Protein AF-A0AAU9RPP3-F1 (afdb_monomer)

Secondary structure (DSSP, 8-state):
-------HHHHHHHHHHH-TT--EEEEE-HHHHHHHHHHTT------SEEEETTEEEEETTTHHHHHHHHHHHHHHHHHHHHHTTTS-TT-HHHHHHHHHHHHHHHHHHHH-TT-HHHHHHHHHHHHH---HHHHHHHHHHHHHHHHH-TT-HHHHHHHHHHHHHHHHHS---HHHHHHHHHHHHHHHHHSTT-HHHHHHHHHHTTT--HHHHHHHHHHHHHHHHH-TT-HHHHHHHHHHHHHHHHHHTT-TT-HHHHHHHHHHHHHHHHHHHHHHHHSTT-HHHHHHHHHHHHHHHHHTS--------------HHHHHHHHHHHHHHHHHHSPPP-SSTHHHHHHHHHHHHHHHHTTT-TTHHHHHHHHHHHHHHHHHHHHHHHHS-STTGGGTTTSS------------HHHHHHHHHTTT-SS---HHHHEE-TTT-HHHHHHHHHHH---GGGTSTTSPPPS-EE--SSHHHHHHHHHHHHHTT-EEEEESS---TT-TTT--SSSSSEEEEE-TT---EEEETTTTEEEE-TT--HHHHHHTT--------SS--------SS-HHHHHHHHHHH-GGG---TTT-----HHHHHHHTT---SS--GGGGTT---SSPP-EEEEEEEEESSPPPHHHHHHHHHHHTSSTTEEEEEEE--TTTTTS-TTTSS----TT--EEEEEEEEE-HHHHHHS-THHHHHHHHHHHHHTGGGS--SS----TTS--GGG----SSHHHHHHHHHHHHHHHHGGGHHHHHHHHHHH-TT--S--TTPPPPPPPP-

pLDDT: mean 82.62, std 16.64, range [23.91, 98.62]

Solvent-accessible surface area (backbone atoms only — not comparable to full-atom values): 45423 Å² total; per-residue (Å²): 135,86,77,88,77,74,51,69,53,60,51,53,51,47,51,56,68,75,45,80,70,53,58,38,45,48,81,35,55,71,82,52,51,76,48,54,36,58,75,72,73,50,92,74,80,95,60,70,58,44,79,57,99,43,35,39,36,36,30,57,82,54,44,76,54,42,46,51,50,23,48,48,53,22,52,53,33,45,53,54,38,58,78,49,60,90,52,65,92,83,36,69,68,53,56,51,34,51,49,49,30,56,50,30,33,49,58,27,33,68,73,39,57,66,52,57,69,47,59,50,51,50,51,57,58,51,69,77,54,89,59,70,63,66,56,51,52,51,56,47,54,51,44,25,36,37,57,63,43,63,82,37,60,57,40,54,51,48,53,54,49,47,54,56,48,43,56,71,78,45,85,68,57,68,64,55,62,51,54,54,48,52,48,36,51,64,42,43,72,80,37,71,87,45,55,67,41,40,48,51,52,47,56,49,58,82,76,52,53,72,68,53,40,52,49,49,56,52,59,49,46,62,51,40,75,73,40,56,81,46,49,53,54,54,52,34,49,53,51,41,52,51,50,52,51,59,58,42,70,70,50,75,89,44,73,68,54,54,53,53,55,52,51,56,52,48,59,50,51,54,50,49,46,55,46,50,75,72,47,57,41,44,64,49,46,57,61,45,47,55,52,55,53,53,51,42,48,70,73,69,45,55,82,84,83,73,101,63,100,68,84,85,77,76,45,71,67,43,53,54,49,49,53,54,53,51,52,51,38,54,57,39,62,64,62,74,92,58,103,54,71,35,56,58,46,24,31,32,53,40,32,52,48,51,71,48,48,40,76,77,37,74,68,48,53,58,52,45,48,74,72,58,31,70,69,53,49,49,48,45,53,47,51,47,47,72,81,43,88,65,87,61,60,74,77,57,55,79,80,62,79,88,81,90,80,77,87,88,69,95,71,59,73,60,64,56,42,51,60,39,32,68,74,52,38,92,73,86,78,59,62,87,82,29,51,36,27,57,93,82,39,47,66,63,26,47,50,64,60,51,70,41,52,40,41,46,69,53,68,41,91,89,46,54,72,50,69,33,40,37,44,38,77,47,74,53,49,52,55,19,48,53,54,33,26,61,76,70,72,48,46,64,30,61,25,40,71,29,73,37,57,73,31,60,35,68,37,52,86,90,52,77,76,29,32,31,41,36,29,68,60,35,43,60,73,49,76,39,81,89,79,70,48,69,53,70,34,80,18,43,43,73,38,44,59,51,36,79,65,47,35,21,29,43,64,87,78,75,100,59,91,73,82,88,79,89,75,97,70,58,67,66,63,49,48,58,51,36,64,73,74,51,50,90,74,66,82,52,79,87,77,53,79,90,67,56,83,30,27,47,53,31,18,76,61,42,36,79,68,72,44,70,42,64,58,27,68,68,70,58,71,78,63,76,78,39,32,53,49,56,43,48,41,32,26,57,59,85,68,52,71,69,54,50,52,60,49,54,55,51,57,74,74,42,99,48,54,54,71,51,77,47,79,54,40,86,66,46,41,74,44,58,45,76,76,48,65,71,33,90,23,60,77,31,53,28,38,37,42,42,40,38,51,44,52,73,70,52,53,75,74,39,72,68,56,60,60,55,49,49,56,47,48,56,54,56,71,45,53,89,51,38,38,62,95,54,53,33,35,49,70,79,55,38,52,68,90,59,46,55,48,61,94,49,56,53,62,15,33,63,38,40,53,58,37,30,32,19,39,16,48,82,40,36,66,57,49,27,56,48,39,43,71,80,40,72,79,56,74,87,57,57,54,80,42,81,43,49,74,59,75,86,128

Foldseek 3Di:
DDDPDPDPLNVLLVVCVVDVPQQAEDEDEQVCVVVVCVVVVHDDDRDQWDADPSYIYGYPVCLVVNLVVLVVQLVVLLVVLVVCVVPDPPDPVNVVSLVSNLSSLLSNCLSPVQQLVSLVSLVVSVVSDLDLVSLVSLVRSLSRSCNHVVQHLSSLVSNVVSQVVCVVRHPRDVVVLVVLLVSLVVSCVVPPLNLSSLVSLLVSLVVDDLVVLVVLLVVLLVVCLVVVQRLSSLVSNLSSLVSLCVVLVVVVPDPVSLVVNVVVLVVVLVSLLVSLLVPFLRLSSLVSNLSSLVVCCVRPFDDDDDPDPDDDDTDPVVVVVLVVLLVSLVSLQPDDDDPDCSSLSSNLSSLVSLVVSCVSPVCSVVVCCVPVNDVSNVVSVVSNCVVDPDDPVVVVVVPDDDDDDDPPDPDDLVVQLVVQLVVQDPDDDDCVPFKAACVVPVVVQLCVLVVQAFACQCVDPPFDFERMEGADLDPSSVVSNLVSCVVSVAAEAEDASNLQQVSFRGTADQDPHHYHYYHLNQFDWDADPSVRDIDGGRNHDPLVVLLVVFAADDDDDDVDPDDDDDDDDDVVVVCVCCVVPPCVVVDDPVNDDDDDPHNVVHNVQHHHGDDGRCVSVVSDGPDHGFNKAKWKFWFLDDDDPVLVVVLVVLVVVAPAWDKDKAAADDVQQVDDLQNDQQRPGRSTGIMMMIMDTDHPVCVVVDPPCVRVVSSVVSVVSCVVRTDPPPGATAVSSDDCVQDWAHPDQQVRQVRLVRVLCRHRNPCLVVQLVVCCVPPVVVSVDGGNPNGHHDDDD

Nearest PDB structures (foldseek):
  4ud8-assembly2_B  TM=9.061E-01  e=1.150E-31  Arabidopsis thaliana
  4pwc-assembly1_A  TM=8.605E-01  e=4.960E-21  Phleum pratense
  4pve-assembly1_A  TM=8.708E-01  e=6.508E-21  Phleum pratense
  4pwb-assembly1_A  TM=8.748E-01  e=7.125E-21  Phleum pratense
  4pvh-assembly1_A  TM=8.704E-01  e=6.508E-21  Phleum pratense

Sequence (793 aa):
MEVDCFDLLNQFEHVLESDPLIDEVGFIHPSQFTVLDKEAGFFSEVTSFWNQDHKLGISTDILMRLCKDAKHAFLTAFNEYKRHENASPESPAKNTLESKVMKHSQALLLLSSDFGTAWNARKLILSGKNQPCAYTEELRLSRLILSNCPKSEPTWSHRRWIIKMISRRFSTPQEIITKESELVESIGERSKMNYRAWYHRCWLVSYMTIEQVLQELNKSKKWAGLHVADSSCFHYRRRLMLRVLEALNVKVNNASDKTEAHKIWMEELDWNKELVERYLGREALWLHRRFLSLNWIMYFGSNHSSETGESIVMNKETVIFIDNEIHLLESSMTVKDTKFEDFQAQALHAAVYMLWLTKHIPELWRMLEEKLGTEKLKCVVNTVAQERPSSLLHQIASYISFYTITPTSSSSLQPDFIKCLHRNTNVNFPLDKTFFTSKRNASIFNEVLESTAQNLRYLTKSMPKPVFIFTPVHGSHVQASIICSKKLRIHLRVRSGGHDYEGLSYVSQIETPFILIDLSKLRQINVDIEDNSAWVEAGATNGELYYSVVVGNNGNKTVATSYVGQFLGDKGTLMEVMNKGFPELGLTLEDCNEISWIESVVYNAGFPQRSPIEVLLEAKSPIRKDFFKAKSDFFKEAVPVLGLKGMFKRLLEEDSSFMIWTPYGGMMDRINESEIPFPHRNGTIFMANYYTGWSETENDQSPPNKHIEWIRDLYSYMTPYVSSNPRQAYVNYRDLDLGMNKRNAELSFKQAQVWGAKYFKNNFNRLVKIKANVDPENFFRHEQSIPLYPCRS

Mean predicted aligned error: 18.3 Å

Structure (mmCIF, N/CA/C/O backbone):
data_AF-A0AAU9RPP3-F1
#
_entry.id   AF-A0AAU9RPP3-F1
#
loop_
_atom_site.group_PDB
_atom_site.id
_atom_site.type_symbol
_atom_site.label_atom_id
_atom_site.label_alt_id
_atom_site.label_comp_id
_atom_site.label_asym_id
_atom_site.label_entity_id
_atom_site.label_seq_id
_atom_site.pdbx_PDB_ins_code
_atom_site.Cartn_x
_atom_site.Cartn_y
_atom_site.Cartn_z
_atom_site.occupancy
_atom_site.B_iso_or_equiv
_atom_site.auth_seq_id
_atom_site.auth_comp_id
_atom_site.auth_asym_id
_atom_site.auth_atom_id
_atom_site.pdbx_PDB_model_num
ATOM 1 N N . MET A 1 1 ? -56.519 -21.707 20.080 1.00 31.00 1 MET A N 1
ATOM 2 C CA . MET A 1 1 ? -55.274 -22.468 20.287 1.00 31.00 1 MET A CA 1
ATOM 3 C C . MET A 1 1 ? -54.179 -21.665 19.635 1.00 31.00 1 MET A C 1
ATOM 5 O O . MET A 1 1 ? -54.178 -21.560 18.415 1.00 31.00 1 MET A O 1
ATOM 9 N N . GLU A 1 2 ? -53.338 -21.024 20.434 1.00 29.81 2 GLU A N 1
ATOM 10 C CA . GLU A 1 2 ? -52.091 -20.453 19.933 1.00 29.81 2 GLU A CA 1
ATOM 11 C C . GLU A 1 2 ? -51.110 -21.592 19.637 1.00 29.81 2 GLU A C 1
ATOM 13 O O . GLU A 1 2 ? -51.062 -22.580 20.372 1.00 29.81 2 GLU A O 1
ATOM 18 N N . VAL A 1 3 ? -50.354 -21.463 18.549 1.00 30.39 3 VAL A N 1
ATOM 19 C CA . VAL A 1 3 ? -49.147 -22.258 18.310 1.00 30.39 3 VAL A CA 1
ATOM 20 C C . VAL A 1 3 ? -47.989 -21.325 18.621 1.00 30.39 3 VAL A C 1
ATOM 22 O O . VAL A 1 3 ? -47.830 -20.305 17.949 1.00 30.39 3 VAL A O 1
ATOM 25 N N . ASP A 1 4 ? -47.247 -21.631 19.683 1.00 37.03 4 ASP A N 1
ATOM 26 C CA . ASP A 1 4 ? -46.165 -20.778 20.171 1.00 37.03 4 ASP A CA 1
ATOM 27 C C . ASP A 1 4 ? -45.004 -20.783 19.166 1.00 37.03 4 ASP A C 1
ATOM 29 O O . ASP A 1 4 ? -44.333 -21.796 18.949 1.00 37.03 4 ASP A O 1
ATOM 33 N N . CYS A 1 5 ? -44.836 -19.663 18.466 1.00 38.91 5 CYS A N 1
ATOM 34 C CA . CYS A 1 5 ? -43.951 -19.568 17.314 1.00 38.91 5 CYS A CA 1
ATOM 35 C C . CYS A 1 5 ? -42.547 -19.162 17.767 1.00 38.91 5 CYS A C 1
ATOM 37 O O . CYS A 1 5 ? -42.223 -17.975 17.843 1.00 38.91 5 CYS A O 1
ATOM 39 N N . PHE A 1 6 ? -41.712 -20.163 18.062 1.00 54.53 6 PHE A N 1
ATOM 40 C CA . PHE A 1 6 ? -40.287 -19.965 18.327 1.00 54.53 6 PHE A CA 1
ATOM 41 C C . PHE A 1 6 ? -39.643 -19.111 17.225 1.00 54.53 6 PHE A C 1
ATOM 43 O O . PHE A 1 6 ? -39.718 -19.456 16.046 1.00 54.53 6 PHE A O 1
ATOM 50 N N . ASP A 1 7 ? -38.965 -18.032 17.621 1.00 80.00 7 ASP A N 1
ATOM 51 C CA . ASP A 1 7 ? -38.170 -17.182 16.728 1.00 80.00 7 ASP A CA 1
ATOM 52 C C . ASP A 1 7 ? -37.202 -18.020 15.868 1.00 80.00 7 ASP A C 1
ATOM 54 O O . ASP A 1 7 ? -36.578 -18.961 16.363 1.00 80.00 7 ASP A O 1
ATOM 58 N N . LEU A 1 8 ? -37.046 -17.664 14.588 1.00 88.38 8 LEU A N 1
ATOM 59 C CA . LEU A 1 8 ? -36.174 -18.362 13.637 1.00 88.38 8 LEU A CA 1
ATOM 60 C C . LEU A 1 8 ? -34.724 -18.431 14.130 1.00 88.38 8 LEU A C 1
ATOM 62 O O . LEU A 1 8 ? -34.049 -19.431 13.885 1.00 88.38 8 LEU A O 1
ATOM 66 N N . LEU A 1 9 ? -34.252 -17.405 14.851 1.00 92.19 9 LEU A N 1
ATOM 67 C CA . LEU A 1 9 ? -32.934 -17.443 15.483 1.00 92.19 9 LEU A CA 1
ATOM 68 C C . LEU A 1 9 ? -32.872 -18.482 16.609 1.00 92.19 9 LEU A C 1
ATOM 70 O O . LEU A 1 9 ? -31.930 -19.268 16.650 1.00 92.19 9 LEU A O 1
ATOM 74 N N . ASN A 1 10 ? -33.885 -18.538 17.478 1.00 90.69 10 ASN A N 1
ATOM 75 C CA . ASN A 1 10 ? -33.956 -19.536 18.547 1.00 90.69 10 ASN A CA 1
ATOM 76 C C . ASN A 1 10 ? -34.059 -20.963 17.986 1.00 90.69 10 ASN A C 1
ATOM 78 O O . ASN A 1 10 ? -33.436 -21.865 18.537 1.00 90.69 10 ASN A O 1
ATOM 82 N N . GLN A 1 11 ? -34.785 -21.174 16.881 1.00 90.69 11 GLN A N 1
ATOM 83 C CA . GLN A 1 11 ? -34.817 -22.464 16.180 1.00 90.69 11 GLN A CA 1
ATOM 84 C C . GLN A 1 11 ? -33.425 -22.849 15.654 1.00 90.69 11 GLN A C 1
ATOM 86 O O . GLN A 1 11 ? -32.940 -23.942 15.941 1.00 90.69 11 GLN A O 1
ATOM 91 N N . PHE A 1 12 ? -32.753 -21.942 14.936 1.00 93.31 12 PHE A N 1
ATOM 92 C CA . PHE A 1 12 ? -31.408 -22.174 14.398 1.00 93.31 12 PHE A CA 1
ATOM 93 C C . PHE A 1 12 ? -30.389 -22.482 15.500 1.00 93.31 12 PHE A C 1
ATOM 95 O O . PHE A 1 12 ? -29.626 -23.441 15.409 1.00 93.31 12 PHE A O 1
ATOM 102 N N . GLU A 1 13 ? -30.398 -21.688 16.569 1.00 93.31 13 GLU A N 1
ATOM 103 C CA . GLU A 1 13 ? -29.505 -21.873 17.707 1.00 93.31 13 GLU A CA 1
ATOM 104 C C . GLU A 1 13 ? -29.825 -23.156 18.490 1.00 93.31 13 GLU A C 1
ATOM 106 O O . GLU A 1 13 ? -28.898 -23.826 18.936 1.00 93.31 13 GLU A O 1
ATOM 111 N N . HIS A 1 14 ? -31.095 -23.563 18.584 1.00 92.25 14 HIS A N 1
ATOM 112 C CA . HIS A 1 14 ? -31.483 -24.840 19.185 1.00 92.25 14 HIS A CA 1
ATOM 113 C C . HIS A 1 14 ? -31.001 -26.048 18.364 1.00 92.25 14 HIS A C 1
ATOM 115 O O . HIS A 1 14 ? -30.568 -27.037 18.955 1.00 92.25 14 HIS A O 1
ATOM 121 N N . VAL A 1 15 ? -30.997 -25.971 17.026 1.00 92.44 15 VAL A N 1
ATOM 122 C CA . VAL A 1 15 ? -30.398 -27.012 16.165 1.00 92.44 15 VAL A CA 1
ATOM 123 C C . VAL A 1 15 ? -28.892 -27.134 16.432 1.00 92.44 15 VAL A C 1
ATOM 125 O O . VAL A 1 15 ? -28.398 -28.239 16.649 1.00 92.44 15 VAL A O 1
ATOM 128 N N . LEU A 1 16 ? -28.179 -26.004 16.508 1.00 92.38 16 LEU A N 1
ATOM 129 C CA . LEU A 1 16 ? -26.736 -25.954 16.799 1.00 92.38 16 LEU A CA 1
ATOM 130 C C . LEU A 1 16 ? -26.367 -26.400 18.229 1.00 92.38 16 LEU A C 1
ATOM 132 O O . LEU A 1 16 ? -25.228 -26.796 18.466 1.00 92.38 16 LEU A O 1
ATOM 136 N N . GLU A 1 17 ? -27.293 -26.307 19.186 1.00 91.69 17 GLU A N 1
ATOM 137 C CA . GLU A 1 17 ? -27.116 -26.808 20.558 1.00 91.69 17 GLU A CA 1
ATOM 138 C C . GLU A 1 17 ? -27.505 -28.287 20.709 1.00 91.69 17 GLU A C 1
ATOM 140 O O . GLU A 1 17 ? -26.927 -28.986 21.542 1.00 91.69 17 GLU A O 1
ATOM 145 N N . SER A 1 18 ? -28.466 -28.767 19.913 1.00 92.00 18 SER A N 1
ATOM 146 C CA . SER A 1 18 ? -28.956 -30.153 19.961 1.00 92.00 18 SER A CA 1
ATOM 147 C C . SER A 1 18 ? -28.041 -31.129 19.223 1.00 92.00 18 SER A C 1
ATOM 149 O O . SER A 1 18 ? -27.926 -32.282 19.635 1.00 92.00 18 SER A O 1
ATOM 151 N N . ASP A 1 19 ? -27.367 -30.671 18.166 1.00 91.69 19 ASP A N 1
ATOM 152 C CA . ASP A 1 19 ? -26.340 -31.432 17.459 1.00 91.69 19 ASP A CA 1
ATOM 153 C C . ASP A 1 19 ? -24.991 -30.680 17.475 1.00 91.69 19 ASP A C 1
ATOM 155 O O . ASP A 1 19 ? -24.696 -29.874 16.590 1.00 91.69 19 ASP A O 1
ATOM 159 N N . PRO A 1 20 ? -24.132 -30.936 18.480 1.00 88.50 20 PRO A N 1
ATOM 160 C CA . PRO A 1 20 ? -22.798 -30.344 18.562 1.00 88.50 20 PRO A CA 1
ATOM 161 C C . PRO A 1 20 ? -21.764 -31.042 17.656 1.00 88.50 20 PRO A C 1
ATOM 163 O O . PRO A 1 20 ? -20.577 -30.712 17.730 1.00 88.50 20 PRO A O 1
ATOM 166 N N . LEU A 1 21 ? -22.168 -32.032 16.846 1.00 91.75 21 LEU A N 1
ATOM 167 C CA . LEU A 1 21 ? -21.279 -32.802 15.970 1.00 91.75 21 LEU A CA 1
ATOM 168 C C . LEU A 1 21 ? -21.321 -32.348 14.504 1.00 91.75 21 LEU A C 1
ATOM 170 O O . LEU A 1 21 ? -20.501 -32.834 13.724 1.00 91.75 21 LEU A O 1
ATOM 174 N N . ILE A 1 22 ? -22.205 -31.403 14.149 1.00 93.62 22 ILE A N 1
ATOM 175 C CA . ILE A 1 22 ? -22.357 -30.857 12.789 1.00 93.62 22 ILE A CA 1
ATOM 176 C C . ILE A 1 22 ? -20.991 -30.459 12.208 1.00 93.62 22 ILE A C 1
ATOM 178 O O . ILE A 1 22 ? -20.297 -29.591 12.749 1.00 93.62 22 ILE A O 1
ATOM 182 N N . ASP A 1 23 ? -20.602 -31.084 11.092 1.00 90.25 23 ASP A N 1
ATOM 183 C CA . ASP A 1 23 ? -19.289 -30.895 10.456 1.00 90.25 23 ASP A CA 1
ATOM 184 C C . ASP A 1 23 ? -19.350 -30.129 9.120 1.00 90.25 23 ASP A C 1
ATOM 186 O O . ASP A 1 23 ? -18.315 -29.668 8.619 1.00 90.25 23 ASP A O 1
ATOM 190 N N . GLU A 1 24 ? -20.557 -29.931 8.579 1.00 91.25 24 GLU A N 1
ATOM 191 C CA . GLU A 1 24 ? -20.814 -29.269 7.302 1.00 91.25 24 GLU A CA 1
ATOM 192 C C . GLU A 1 24 ? -22.145 -28.492 7.311 1.00 91.25 24 GLU A C 1
ATOM 194 O O . GLU A 1 24 ? -23.159 -28.971 7.819 1.00 91.25 24 GLU A O 1
ATOM 199 N N . VAL A 1 25 ? -22.140 -27.281 6.738 1.00 92.12 25 VAL A N 1
ATOM 200 C CA . VAL A 1 25 ? -23.334 -26.434 6.546 1.00 92.12 25 VAL A CA 1
ATOM 201 C C . VAL A 1 25 ? -23.506 -26.132 5.063 1.00 92.12 25 VAL A C 1
ATOM 203 O O . VAL A 1 25 ? -22.532 -25.815 4.382 1.00 92.12 25 VAL A O 1
ATOM 206 N N . GLY A 1 26 ? -24.746 -26.166 4.575 1.00 90.69 26 GLY A N 1
ATOM 207 C CA . GLY A 1 26 ? -25.104 -25.764 3.216 1.00 90.69 26 GLY A CA 1
ATOM 208 C C . GLY A 1 26 ? -26.301 -24.815 3.183 1.00 90.69 26 GLY A C 1
ATOM 209 O O . GLY A 1 26 ? -27.204 -24.898 4.014 1.00 90.69 26 GLY A O 1
ATOM 210 N N . PHE A 1 27 ? -26.328 -23.923 2.193 1.00 91.62 27 PHE A N 1
ATOM 211 C CA . PHE A 1 27 ? -27.503 -23.108 1.878 1.00 91.62 27 PHE A CA 1
ATOM 212 C C . PHE A 1 27 ? -28.301 -23.792 0.764 1.00 91.62 27 PHE A C 1
ATOM 214 O O . PHE A 1 27 ? -27.790 -23.980 -0.340 1.00 91.62 27 PHE A O 1
ATOM 221 N N . ILE A 1 28 ? -29.534 -24.199 1.067 1.00 89.12 28 ILE A N 1
ATOM 222 C CA . ILE A 1 28 ? -30.329 -25.119 0.242 1.00 89.12 28 ILE A CA 1
ATOM 223 C C . ILE A 1 28 ? -31.587 -24.405 -0.261 1.00 89.12 28 ILE A C 1
ATOM 225 O O . ILE A 1 28 ? -32.254 -23.696 0.492 1.00 89.12 28 ILE A O 1
ATOM 229 N N . HIS A 1 29 ? -31.926 -24.573 -1.541 1.00 86.50 29 HIS A N 1
ATOM 230 C CA . HIS A 1 29 ? -33.144 -23.978 -2.094 1.00 86.50 29 HIS A CA 1
ATOM 231 C C . HIS A 1 29 ? -34.384 -24.756 -1.607 1.00 86.50 29 HIS A C 1
ATOM 233 O O . HIS A 1 29 ? -34.346 -25.986 -1.670 1.00 86.50 29 HIS A O 1
ATOM 239 N N . PRO A 1 30 ? -35.503 -24.113 -1.205 1.00 82.19 30 PRO A N 1
ATOM 240 C CA . PRO A 1 30 ? -36.678 -24.796 -0.641 1.00 82.19 30 PRO A CA 1
ATOM 241 C C . PRO A 1 30 ? -37.170 -26.022 -1.430 1.00 82.19 30 PRO A C 1
ATOM 243 O O . PRO A 1 30 ? -37.553 -27.034 -0.852 1.00 82.19 30 PRO A O 1
ATOM 246 N N . SER A 1 31 ? -37.100 -25.987 -2.766 1.00 80.00 31 SER A N 1
ATOM 247 C CA . SER A 1 31 ? -37.514 -27.120 -3.611 1.00 80.00 31 SER A CA 1
ATOM 248 C C . SER A 1 31 ? -36.661 -28.389 -3.438 1.00 80.00 31 SER A C 1
ATOM 250 O O . SER A 1 31 ? -37.127 -29.476 -3.772 1.00 80.00 31 SER A O 1
ATOM 252 N N . GLN A 1 32 ? -35.424 -28.267 -2.947 1.00 81.25 32 GLN A N 1
ATOM 253 C CA . GLN A 1 32 ? -34.474 -29.372 -2.765 1.00 81.25 32 GLN A CA 1
ATOM 254 C C . GLN A 1 32 ? -34.668 -30.116 -1.434 1.00 81.25 32 GLN A C 1
ATOM 256 O O . GLN A 1 32 ? -34.346 -31.300 -1.376 1.00 81.25 32 GLN A O 1
ATOM 261 N N . PHE A 1 33 ? -35.264 -29.487 -0.411 1.00 75.88 33 PHE A N 1
ATOM 262 C CA . PHE A 1 33 ? -35.628 -30.158 0.850 1.00 75.88 33 PHE A CA 1
ATOM 263 C C . PHE A 1 33 ? -36.488 -31.397 0.569 1.00 75.88 33 PHE A C 1
ATOM 265 O O . PHE A 1 33 ? -36.127 -32.507 0.937 1.00 75.88 33 PHE A O 1
ATOM 272 N N . THR A 1 34 ? -37.513 -31.243 -0.279 1.00 66.81 34 THR A N 1
ATOM 273 C CA . THR A 1 34 ? -38.413 -32.339 -0.691 1.00 66.81 34 THR A CA 1
ATOM 274 C C . THR A 1 34 ? -37.753 -33.475 -1.496 1.00 66.81 34 THR A C 1
ATOM 276 O O . THR A 1 34 ? -38.441 -34.424 -1.888 1.00 66.81 34 THR A O 1
ATOM 279 N N . VAL A 1 35 ? -36.455 -33.375 -1.803 1.00 74.19 35 VAL A N 1
ATOM 280 C CA . VAL A 1 35 ? -35.624 -34.462 -2.346 1.00 74.19 35 VAL A CA 1
ATOM 281 C C . VAL A 1 35 ? -34.838 -35.112 -1.207 1.00 74.19 35 VAL A C 1
ATOM 283 O O . VAL A 1 35 ? -34.945 -36.321 -1.025 1.00 74.19 35 VAL A O 1
ATOM 286 N N . LEU A 1 36 ? -34.157 -34.306 -0.387 1.00 72.94 36 LEU A N 1
ATOM 287 C CA . LEU A 1 36 ? -33.390 -34.754 0.781 1.00 72.94 36 LEU A CA 1
ATOM 288 C C . LEU A 1 36 ? -34.250 -35.519 1.798 1.00 72.94 36 LEU A C 1
ATOM 290 O O . LEU A 1 36 ? -33.827 -36.557 2.293 1.00 72.94 36 LEU A O 1
ATOM 294 N N . ASP A 1 37 ? -35.481 -35.072 2.059 1.00 70.12 37 ASP A N 1
ATOM 295 C CA . ASP A 1 37 ? -36.411 -35.759 2.968 1.00 70.12 37 ASP A CA 1
ATOM 296 C C . ASP A 1 37 ? -36.787 -37.160 2.453 1.00 70.12 37 ASP A C 1
ATOM 298 O O . ASP A 1 37 ? -36.881 -38.116 3.225 1.00 70.12 37 ASP A O 1
ATOM 302 N N . LYS A 1 38 ? -36.930 -37.310 1.126 1.00 67.38 38 LYS A N 1
ATOM 303 C CA . LYS A 1 38 ? -37.219 -38.600 0.474 1.00 67.38 38 LYS A CA 1
ATOM 304 C C . LYS A 1 38 ? -36.009 -39.528 0.476 1.00 67.38 38 LYS A C 1
ATOM 306 O O . LYS A 1 38 ? -36.186 -40.732 0.626 1.00 67.38 38 LYS A O 1
ATOM 311 N N . GLU A 1 39 ? -34.805 -38.983 0.315 1.00 67.12 39 GLU A N 1
ATOM 312 C CA . GLU A 1 39 ? -33.550 -39.738 0.415 1.00 67.12 39 GLU A CA 1
ATOM 313 C C . GLU A 1 39 ? -33.274 -40.179 1.865 1.00 67.12 39 GLU A C 1
ATOM 315 O O . GLU A 1 39 ? -32.829 -41.303 2.082 1.00 67.12 39 GLU A O 1
ATOM 320 N N . ALA A 1 40 ? -33.647 -39.358 2.854 1.00 63.12 40 ALA A N 1
ATOM 321 C CA . ALA A 1 40 ? -33.610 -39.691 4.281 1.00 63.12 40 ALA A CA 1
ATOM 322 C C . ALA A 1 40 ? -34.765 -40.607 4.751 1.00 63.12 40 ALA A C 1
ATOM 324 O O . ALA A 1 40 ? -34.755 -41.079 5.886 1.00 63.12 40 ALA A O 1
ATOM 325 N N . GLY A 1 41 ? -35.768 -40.871 3.904 1.00 58.81 41 GLY A N 1
ATOM 326 C CA . GLY A 1 41 ? -36.897 -41.759 4.210 1.00 58.81 41 GLY A CA 1
ATOM 327 C C . GLY A 1 41 ? -37.987 -41.165 5.117 1.00 58.81 41 GLY A C 1
ATOM 328 O O . GLY A 1 41 ? -38.813 -41.919 5.635 1.00 58.81 41 GLY A O 1
ATOM 329 N N . PHE A 1 42 ? -38.024 -39.842 5.300 1.00 58.19 42 PHE A N 1
ATOM 330 C CA . PHE A 1 42 ? -38.999 -39.150 6.149 1.00 58.19 42 PHE A CA 1
ATOM 331 C C . PHE A 1 42 ? -40.062 -38.394 5.335 1.00 58.19 42 PHE A C 1
ATOM 333 O O . PHE A 1 42 ? -39.813 -37.876 4.250 1.00 58.19 42 PHE A O 1
ATOM 340 N N . PHE A 1 43 ? -41.262 -38.276 5.910 1.00 49.62 43 PHE A N 1
ATOM 341 C CA . PHE A 1 43 ? -42.323 -37.382 5.438 1.00 49.62 43 PHE A CA 1
ATOM 342 C C . PHE A 1 43 ? -42.610 -36.343 6.530 1.00 49.62 43 PHE A C 1
ATOM 344 O O . PHE A 1 43 ? -43.500 -36.536 7.357 1.00 49.62 43 PHE A O 1
ATOM 351 N N . SER A 1 44 ? -41.814 -35.272 6.557 1.00 48.34 44 SER A N 1
ATOM 352 C CA . SER A 1 44 ? -41.994 -34.126 7.458 1.00 48.34 44 SER A CA 1
ATOM 353 C C . SER A 1 44 ? -42.762 -32.992 6.770 1.00 48.34 44 SER A C 1
ATOM 355 O O . SER A 1 44 ? -42.779 -32.889 5.542 1.00 48.34 44 SER A O 1
ATOM 357 N N . GLU A 1 45 ? -43.360 -32.102 7.564 1.00 52.31 45 GLU A N 1
ATOM 358 C CA . GLU A 1 45 ? -43.686 -30.751 7.097 1.00 52.31 45 GLU A CA 1
ATOM 359 C C . GLU A 1 45 ? -42.394 -29.961 6.815 1.00 52.31 45 GLU A C 1
ATOM 361 O O . GLU A 1 45 ? -41.327 -30.285 7.343 1.00 52.31 45 GLU A O 1
ATOM 366 N N . VAL A 1 46 ? -42.489 -28.933 5.964 1.00 53.59 46 VAL A N 1
ATOM 367 C CA . VAL A 1 46 ? -41.334 -28.166 5.468 1.00 53.59 46 VAL A CA 1
ATOM 368 C C . VAL A 1 46 ? -40.717 -27.334 6.594 1.00 53.59 46 VAL A C 1
ATOM 370 O O . VAL A 1 46 ? -41.213 -26.259 6.931 1.00 53.59 46 VAL A O 1
ATOM 373 N N . THR A 1 47 ? -39.612 -27.815 7.159 1.00 68.38 47 THR A N 1
ATOM 374 C CA . THR A 1 47 ? -38.814 -27.087 8.147 1.00 68.38 47 THR A CA 1
ATOM 375 C C . THR A 1 47 ? -37.791 -26.181 7.463 1.00 68.38 47 THR A C 1
ATOM 377 O O . THR A 1 47 ? -37.109 -26.579 6.522 1.00 68.38 47 THR A O 1
ATOM 380 N N . SER A 1 48 ? -37.611 -24.960 7.974 1.00 83.62 48 SER A N 1
ATOM 381 C CA . SER A 1 48 ? -36.633 -23.986 7.448 1.00 83.62 48 SER A CA 1
ATOM 382 C C . SER A 1 48 ? -35.162 -24.419 7.614 1.00 83.62 48 SER A C 1
ATOM 384 O O . SER A 1 48 ? -34.251 -23.795 7.060 1.00 83.62 48 SER A O 1
ATOM 386 N N . PHE A 1 49 ? -34.945 -25.479 8.396 1.00 88.94 49 PHE A N 1
ATOM 387 C CA . PHE A 1 49 ? -33.674 -26.132 8.678 1.00 88.94 49 PHE A CA 1
ATOM 388 C C . PHE A 1 49 ? -33.831 -27.637 8.456 1.00 88.94 49 PHE A C 1
ATOM 390 O O . PHE A 1 49 ? -34.846 -28.219 8.842 1.00 88.94 49 PHE A O 1
ATOM 397 N N . TRP A 1 50 ? -32.816 -28.266 7.879 1.00 88.69 50 TRP A N 1
ATOM 398 C CA . TRP A 1 50 ? -32.700 -29.713 7.711 1.00 88.69 50 TRP A CA 1
ATOM 399 C C . TRP A 1 50 ? -31.416 -30.152 8.414 1.00 88.69 50 TRP A C 1
ATOM 401 O O . TRP A 1 50 ? -30.358 -29.598 8.124 1.00 88.69 50 TRP A O 1
ATOM 411 N N . ASN A 1 51 ? -31.495 -31.094 9.356 1.00 89.44 51 ASN A N 1
ATOM 412 C CA . ASN A 1 51 ? -30.315 -31.662 10.010 1.00 89.44 51 ASN A CA 1
ATOM 413 C C . ASN A 1 51 ? -30.434 -33.186 10.076 1.00 89.44 51 ASN A C 1
ATOM 415 O O . ASN A 1 51 ? -31.300 -33.704 10.780 1.00 89.44 51 ASN A O 1
ATOM 419 N N . GLN A 1 52 ? -29.571 -33.881 9.339 1.00 86.56 52 GLN A N 1
ATOM 420 C CA . GLN A 1 52 ? -29.410 -35.339 9.338 1.00 86.56 52 GLN A CA 1
ATOM 421 C C . GLN A 1 52 ? -27.926 -35.661 9.132 1.00 86.56 52 GLN A C 1
ATOM 423 O O . GLN A 1 52 ? -27.216 -34.867 8.520 1.00 86.56 52 GLN A O 1
ATOM 428 N N . ASP A 1 53 ? -27.439 -36.792 9.652 1.00 87.69 53 ASP A N 1
ATOM 429 C CA . ASP A 1 53 ? -26.038 -37.241 9.517 1.00 87.69 53 ASP A CA 1
ATOM 430 C C . ASP A 1 53 ? -24.971 -36.163 9.837 1.00 87.69 53 ASP A C 1
ATOM 432 O O . ASP A 1 53 ? -23.887 -36.138 9.249 1.00 87.69 53 ASP A O 1
ATOM 436 N N . HIS A 1 54 ? -25.279 -35.259 10.778 1.00 92.94 54 HIS A N 1
ATOM 437 C CA . HIS A 1 54 ? -24.454 -34.101 11.163 1.00 92.94 54 HIS A CA 1
ATOM 438 C C . HIS A 1 54 ? -24.218 -33.078 10.024 1.00 92.94 54 HIS A C 1
ATOM 440 O O . HIS A 1 54 ? -23.203 -32.374 9.989 1.00 92.94 54 HIS A O 1
ATOM 446 N N . LYS A 1 55 ? -25.171 -32.978 9.089 1.00 91.31 55 LYS A N 1
ATOM 447 C CA . LYS A 1 55 ? -25.190 -32.054 7.946 1.00 91.31 55 LYS A CA 1
ATOM 448 C C . LYS A 1 55 ? -26.341 -31.060 8.085 1.00 91.31 55 LYS A C 1
ATOM 450 O O . LYS A 1 55 ? -27.504 -31.450 8.024 1.00 91.31 55 LYS A O 1
ATOM 455 N N . LEU A 1 56 ? -26.025 -29.768 8.198 1.00 93.12 56 LEU A N 1
ATOM 456 C CA . LEU A 1 56 ? -27.028 -28.717 8.394 1.00 93.12 56 LEU A CA 1
ATOM 457 C C . LEU A 1 56 ? -27.346 -27.959 7.096 1.00 93.12 56 LEU A C 1
ATOM 459 O O . LEU A 1 56 ? -26.582 -27.108 6.637 1.00 93.12 56 LEU A O 1
ATOM 463 N N . GLY A 1 57 ? -28.519 -28.234 6.536 1.00 92.00 57 GLY A N 1
ATOM 464 C CA . GLY A 1 57 ? -29.142 -27.450 5.477 1.00 92.00 57 GLY A CA 1
ATOM 465 C C . GLY A 1 57 ? -29.937 -26.272 6.040 1.00 92.00 57 GLY A C 1
ATOM 466 O O . GLY A 1 57 ? -30.846 -26.462 6.845 1.00 92.00 57 GLY A O 1
ATOM 467 N N . ILE A 1 58 ? -29.631 -25.052 5.599 1.00 92.81 58 ILE A N 1
ATOM 468 C CA . ILE A 1 58 ? -30.384 -23.835 5.940 1.00 92.81 58 ILE A CA 1
ATOM 469 C C . ILE A 1 58 ? -31.107 -23.352 4.682 1.00 92.81 58 ILE A C 1
ATOM 471 O O . ILE A 1 58 ? -30.477 -23.188 3.633 1.00 92.81 58 ILE A O 1
ATOM 475 N N . SER A 1 59 ? -32.416 -23.114 4.774 1.00 90.56 59 SER A N 1
ATOM 476 C CA . SER A 1 59 ? -33.211 -22.716 3.612 1.00 90.56 59 SER A CA 1
ATOM 477 C C . SER A 1 59 ? -32.879 -21.291 3.141 1.00 90.56 59 SER A C 1
ATOM 479 O O . SER A 1 59 ? -32.761 -20.356 3.938 1.00 90.56 59 SER A O 1
ATOM 481 N N . THR A 1 60 ? -32.714 -21.099 1.827 1.00 90.62 60 THR A N 1
ATOM 482 C CA . THR A 1 60 ? -32.286 -19.808 1.251 1.00 90.62 60 THR A CA 1
ATOM 483 C C . THR A 1 60 ? -33.323 -18.688 1.372 1.00 90.62 60 THR A C 1
ATOM 485 O O . THR A 1 60 ? -32.963 -17.519 1.245 1.00 90.62 60 THR A O 1
ATOM 488 N N . ASP A 1 61 ? -34.595 -19.015 1.601 1.00 88.25 61 ASP A N 1
ATOM 489 C CA . ASP A 1 61 ? -35.683 -18.043 1.768 1.00 88.25 61 ASP A CA 1
ATOM 490 C C . ASP A 1 61 ? -35.637 -17.328 3.131 1.00 88.25 61 ASP A C 1
ATOM 492 O O . ASP A 1 61 ? -35.754 -16.102 3.188 1.00 88.25 61 ASP A O 1
ATOM 496 N N . ILE A 1 62 ? -35.368 -18.054 4.222 1.00 90.75 62 ILE A N 1
ATOM 497 C CA . ILE A 1 62 ? -35.202 -17.463 5.558 1.00 90.75 62 ILE A CA 1
ATOM 498 C C . ILE A 1 62 ? -33.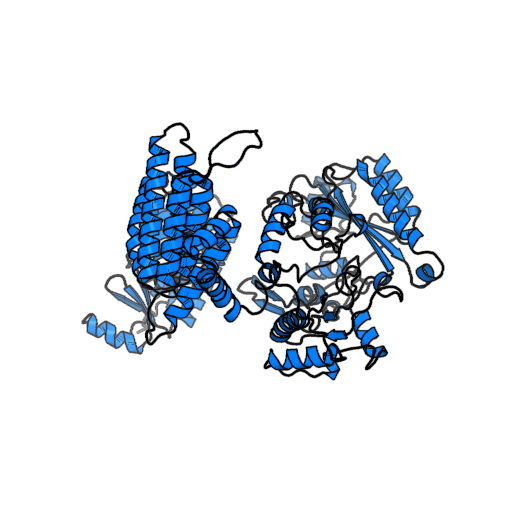847 -16.772 5.755 1.00 90.75 62 ILE A C 1
ATOM 500 O O . ILE A 1 62 ? -33.712 -15.952 6.663 1.00 90.75 62 ILE A O 1
ATOM 504 N N . LEU A 1 63 ? -32.840 -17.063 4.924 1.00 89.81 63 LEU A N 1
ATOM 505 C CA . LEU A 1 63 ? -31.441 -16.671 5.145 1.00 89.81 63 LEU A CA 1
ATOM 506 C C . LEU A 1 63 ? -31.254 -15.155 5.356 1.00 89.81 63 LEU A C 1
ATOM 508 O O . LEU A 1 63 ? -30.543 -14.735 6.269 1.00 89.81 63 LEU A O 1
ATOM 512 N N . MET A 1 64 ? -31.949 -14.321 4.575 1.00 87.25 64 MET A N 1
ATOM 513 C CA . MET A 1 64 ? -31.904 -12.853 4.707 1.00 87.25 64 MET A CA 1
ATOM 514 C C . MET A 1 64 ? -32.632 -12.306 5.945 1.00 87.25 64 MET A C 1
ATOM 516 O O . MET A 1 64 ? -32.369 -11.170 6.349 1.00 87.25 64 MET A O 1
ATOM 520 N N . ARG A 1 65 ? -33.553 -13.078 6.534 1.00 90.06 65 ARG A N 1
ATOM 521 C CA . ARG A 1 65 ? -34.230 -12.752 7.797 1.00 90.06 65 ARG A CA 1
ATOM 522 C C . ARG A 1 65 ? -33.346 -13.183 8.967 1.00 90.06 65 ARG A C 1
ATOM 524 O O . ARG A 1 65 ? -32.869 -12.330 9.709 1.00 90.06 65 ARG A O 1
ATOM 531 N N . LEU A 1 66 ? -32.999 -14.468 9.007 1.00 92.69 66 LEU A N 1
ATOM 532 C CA . LEU A 1 66 ? -32.161 -15.089 10.029 1.00 92.69 66 LEU A CA 1
ATOM 533 C C . LEU A 1 66 ? -30.810 -14.373 10.212 1.00 92.69 66 LEU A C 1
ATOM 535 O O . LEU A 1 66 ? -30.389 -14.136 11.340 1.00 92.69 66 LEU A O 1
ATOM 539 N N . CYS A 1 67 ? -30.150 -13.954 9.126 1.00 92.31 67 CYS A N 1
ATOM 540 C CA . CYS A 1 67 ? -28.891 -13.203 9.208 1.00 92.31 67 CYS A CA 1
ATOM 541 C C . CYS A 1 67 ? -29.063 -11.810 9.854 1.00 92.31 67 CYS A C 1
ATOM 543 O O . CYS A 1 67 ? -28.188 -11.362 10.597 1.00 92.31 67 CYS A O 1
ATOM 545 N N . LYS A 1 68 ? -30.205 -11.134 9.646 1.00 89.81 68 LYS A N 1
ATOM 546 C CA . LYS A 1 68 ? -30.516 -9.860 10.322 1.00 89.81 68 LYS A CA 1
ATOM 547 C C . LYS A 1 68 ? -30.793 -10.065 11.808 1.00 89.81 68 LYS A C 1
ATOM 549 O O . LYS A 1 68 ? -30.285 -9.291 12.616 1.00 89.81 68 LYS A O 1
ATOM 554 N N . ASP A 1 69 ? -31.547 -11.103 12.156 1.00 91.75 69 ASP A N 1
ATOM 555 C CA . ASP A 1 69 ? -31.884 -11.413 13.548 1.00 91.75 69 ASP A CA 1
ATOM 556 C C . ASP A 1 69 ? -30.630 -11.837 14.331 1.00 91.75 69 ASP A C 1
ATOM 558 O O . ASP A 1 69 ? -30.344 -11.268 15.384 1.00 91.75 69 ASP A O 1
ATOM 562 N N . ALA A 1 70 ? -29.790 -12.707 13.755 1.00 94.12 70 ALA A N 1
ATOM 563 C CA . ALA A 1 70 ? -28.482 -13.072 14.308 1.00 94.12 70 ALA A CA 1
ATOM 564 C C . ALA A 1 70 ? -27.552 -11.854 14.474 1.00 94.12 70 ALA A C 1
ATOM 566 O O . ALA A 1 70 ? -26.917 -11.693 15.519 1.00 94.12 70 ALA A O 1
ATOM 567 N N . LYS A 1 71 ? -27.495 -10.951 13.477 1.00 94.69 71 LYS A N 1
ATOM 568 C CA . LYS A 1 71 ? -26.725 -9.694 13.556 1.00 94.69 71 LYS A CA 1
ATOM 569 C C . LYS A 1 71 ? -27.236 -8.801 14.688 1.00 94.69 71 LYS A C 1
ATOM 571 O O . LYS A 1 71 ? -26.424 -8.234 15.417 1.00 94.69 71 LYS A O 1
ATOM 576 N N . HIS A 1 72 ? -28.553 -8.692 14.867 1.00 93.25 72 HIS A N 1
ATOM 577 C CA . HIS A 1 72 ? -29.147 -7.899 15.940 1.00 93.25 72 HIS A CA 1
ATOM 578 C C . HIS A 1 72 ? -28.870 -8.501 17.327 1.00 93.25 72 HIS A C 1
ATOM 580 O O . HIS A 1 72 ? -28.348 -7.800 18.194 1.00 93.25 72 HIS A O 1
ATOM 586 N N . ALA A 1 73 ? -29.136 -9.796 17.526 1.00 94.50 73 ALA A N 1
ATOM 587 C CA . ALA A 1 73 ? -28.899 -10.489 18.793 1.00 94.50 73 ALA A CA 1
ATOM 588 C C . ALA A 1 73 ? -27.420 -10.442 19.214 1.00 94.50 73 ALA A C 1
ATOM 590 O O . ALA A 1 73 ? -27.109 -10.107 20.360 1.00 94.50 73 ALA A O 1
ATOM 591 N N . PHE A 1 74 ? -26.496 -10.676 18.271 1.00 97.06 74 PHE A N 1
ATOM 592 C CA . PHE A 1 74 ? -25.061 -10.532 18.512 1.00 97.06 74 PHE A CA 1
ATOM 593 C C . PHE A 1 74 ? -24.684 -9.105 18.935 1.00 97.06 74 PHE A C 1
ATOM 595 O O . PHE A 1 74 ? -23.988 -8.934 19.938 1.00 97.06 74 PHE A O 1
ATOM 602 N N . LEU A 1 75 ? -25.128 -8.077 18.200 1.00 93.62 75 LEU A N 1
ATOM 603 C CA . LEU A 1 75 ? -24.772 -6.688 18.510 1.00 93.62 75 LEU A CA 1
ATOM 604 C C . LEU A 1 75 ? -25.348 -6.238 19.858 1.00 93.62 75 LEU A C 1
ATOM 606 O O . LEU A 1 75 ? -24.645 -5.575 20.620 1.00 93.62 75 LEU A O 1
ATOM 610 N N . THR A 1 76 ? -26.578 -6.633 20.192 1.00 92.81 76 THR A N 1
ATOM 611 C CA . THR A 1 76 ? -27.192 -6.357 21.498 1.00 92.81 76 THR A CA 1
ATOM 612 C C . THR A 1 76 ? -26.394 -7.013 22.628 1.00 92.81 76 THR A C 1
ATOM 614 O O . THR A 1 76 ? -25.918 -6.306 23.519 1.00 92.81 76 THR A O 1
ATOM 617 N N . ALA A 1 77 ? -26.126 -8.322 22.550 1.00 94.12 77 ALA A N 1
ATOM 618 C CA . ALA A 1 77 ? -25.343 -9.031 23.567 1.00 94.12 77 ALA A CA 1
ATOM 619 C C . ALA A 1 77 ? -23.898 -8.506 23.694 1.00 94.12 77 ALA A C 1
ATOM 621 O O . ALA A 1 77 ? -23.361 -8.420 24.799 1.00 94.12 77 ALA A O 1
ATOM 622 N N . PHE A 1 78 ? -23.256 -8.114 22.587 1.00 94.06 78 PHE A N 1
ATOM 623 C CA . PHE A 1 78 ? -21.890 -7.582 22.610 1.00 94.06 78 PHE A CA 1
ATOM 624 C C . PHE A 1 78 ? -21.820 -6.152 23.170 1.00 94.06 78 PHE A C 1
ATOM 626 O O . PHE A 1 78 ? -20.862 -5.810 23.868 1.00 94.06 78 PHE A O 1
ATOM 633 N N . ASN A 1 79 ? -22.849 -5.331 22.940 1.00 91.00 79 ASN A N 1
ATOM 634 C CA . ASN A 1 79 ? -22.982 -4.016 23.567 1.00 91.00 79 ASN A CA 1
ATOM 635 C C . ASN A 1 79 ? -23.245 -4.125 25.081 1.00 91.00 79 ASN A C 1
ATOM 637 O O . ASN A 1 79 ? -22.669 -3.356 25.851 1.00 91.00 79 ASN A O 1
ATOM 641 N N . GLU A 1 80 ? -24.054 -5.094 25.524 1.00 90.19 80 GLU A N 1
ATOM 642 C CA . GLU A 1 80 ? -24.215 -5.421 26.950 1.00 90.19 80 GLU A CA 1
ATOM 643 C C . GLU A 1 80 ? -22.891 -5.888 27.573 1.00 90.19 80 GLU A C 1
ATOM 645 O O . GLU A 1 80 ? -22.460 -5.332 28.583 1.00 90.19 80 GLU A O 1
ATOM 650 N N . TYR A 1 81 ? -22.192 -6.836 26.937 1.00 89.75 81 TYR A N 1
ATOM 651 C CA . TYR A 1 81 ? -20.877 -7.308 27.384 1.00 89.75 81 TYR A CA 1
ATOM 652 C C . TYR A 1 81 ? -19.871 -6.155 27.549 1.00 89.75 81 TYR A C 1
ATOM 654 O O . TYR A 1 81 ? -19.235 -6.050 28.597 1.00 89.75 81 TYR A O 1
ATOM 662 N N . LYS A 1 82 ? -19.773 -5.241 26.570 1.00 87.25 82 LYS A N 1
ATOM 663 C CA . LYS A 1 82 ? -18.877 -4.072 26.646 1.00 87.25 82 LYS A CA 1
ATOM 664 C C . LYS A 1 82 ? -19.190 -3.136 27.815 1.00 87.25 82 LYS A C 1
ATOM 666 O O . LYS A 1 82 ? -18.269 -2.669 28.478 1.00 87.25 82 LYS A O 1
ATOM 671 N N . ARG A 1 83 ? -20.470 -2.894 28.127 1.00 84.88 83 ARG A N 1
ATOM 672 C CA . ARG A 1 83 ? -20.868 -2.087 29.303 1.00 84.88 83 ARG A CA 1
ATOM 673 C C . ARG A 1 83 ? -20.396 -2.699 30.629 1.00 84.88 83 ARG A C 1
ATOM 675 O O . ARG A 1 83 ? -20.227 -1.973 31.604 1.00 84.88 83 ARG A O 1
ATOM 682 N N . HIS A 1 84 ? -20.141 -4.008 30.654 1.00 78.69 84 HIS A N 1
ATOM 683 C CA . HIS A 1 84 ? -19.637 -4.748 31.812 1.00 78.69 84 HIS A CA 1
ATOM 684 C C . HIS A 1 84 ? -18.181 -5.234 31.653 1.00 78.69 84 HIS A C 1
ATOM 686 O O . HIS A 1 84 ? -17.726 -6.072 32.434 1.00 78.69 84 HIS A O 1
ATOM 692 N N . GLU A 1 85 ? -17.413 -4.694 30.698 1.00 68.19 85 GLU A N 1
ATOM 693 C CA . GLU A 1 85 ? -16.032 -5.126 30.427 1.00 68.19 85 GLU A CA 1
ATOM 694 C C . GLU A 1 85 ? -15.129 -4.988 31.668 1.00 68.19 85 GLU A C 1
ATOM 696 O O . GLU A 1 85 ? -14.406 -5.926 32.009 1.00 68.19 85 GLU A O 1
ATOM 701 N N . ASN A 1 86 ? -15.283 -3.896 32.426 1.00 67.25 86 ASN A N 1
ATOM 702 C CA . ASN A 1 86 ? -14.561 -3.623 33.678 1.00 67.25 86 ASN A CA 1
ATOM 703 C C . ASN A 1 86 ? -15.000 -4.482 34.887 1.00 67.25 86 ASN A C 1
ATOM 705 O O . ASN A 1 86 ? -14.410 -4.364 35.961 1.00 67.25 86 ASN A O 1
ATOM 709 N N . ALA A 1 87 ? -16.027 -5.333 34.767 1.00 65.44 87 ALA A N 1
ATOM 710 C CA . ALA A 1 87 ? -16.456 -6.196 35.869 1.00 65.44 87 ALA A CA 1
ATOM 711 C C . ALA A 1 87 ? -15.463 -7.350 36.122 1.00 65.44 87 ALA A C 1
ATOM 713 O O . ALA A 1 87 ? -14.822 -7.854 35.192 1.00 65.44 87 ALA A O 1
ATOM 714 N N . SER A 1 88 ? -15.378 -7.795 37.385 1.00 63.78 88 SER A N 1
ATOM 715 C CA . SER A 1 88 ? -14.480 -8.876 37.826 1.00 63.78 88 SER A CA 1
ATOM 716 C C . SER A 1 88 ? -14.582 -10.125 36.926 1.00 63.78 88 SER A C 1
ATOM 718 O O . SER A 1 88 ? -15.706 -10.521 36.596 1.00 63.78 88 SER A O 1
ATOM 720 N N . PRO A 1 89 ? -13.457 -10.773 36.545 1.00 60.47 89 PRO A N 1
ATOM 721 C CA . PRO A 1 89 ? -13.453 -11.953 35.670 1.00 60.47 89 PRO A CA 1
ATOM 722 C C . PRO A 1 89 ? -14.329 -13.122 36.147 1.00 60.47 89 PRO A C 1
ATOM 724 O O . PRO A 1 89 ? -14.804 -13.905 35.330 1.00 60.47 89 PRO A O 1
ATOM 727 N N . GLU A 1 90 ? -14.566 -13.231 37.454 1.00 60.75 90 GLU A N 1
ATOM 728 C CA . GLU A 1 90 ? -15.318 -14.334 38.072 1.00 60.75 90 GLU A CA 1
ATOM 729 C C . GLU A 1 90 ? -16.820 -14.026 38.249 1.00 60.75 90 GLU A C 1
ATOM 731 O O . GLU A 1 90 ? -17.571 -14.834 38.788 1.00 60.75 90 GLU A O 1
ATOM 736 N N . SER A 1 91 ? -17.294 -12.870 37.766 1.00 74.12 91 SER A N 1
ATOM 737 C CA . SER A 1 91 ? -18.707 -12.477 37.833 1.00 74.12 91 SER A CA 1
ATOM 738 C C . SER A 1 91 ? -19.628 -13.478 37.100 1.00 74.12 91 SER A C 1
ATOM 740 O O . SER A 1 91 ? -19.442 -13.712 35.898 1.00 74.12 91 SER A O 1
ATOM 742 N N . PRO A 1 92 ? -20.677 -14.027 37.754 1.00 74.38 92 PRO A N 1
ATOM 743 C CA . PRO A 1 92 ? -21.661 -14.890 37.093 1.00 74.38 92 PRO A CA 1
ATOM 744 C C . PRO A 1 92 ? -22.392 -14.185 35.942 1.00 74.38 92 PRO A C 1
ATOM 746 O O . PRO A 1 92 ? -22.617 -14.779 34.887 1.00 74.38 92 PRO A O 1
ATOM 749 N N . ALA A 1 93 ? -22.691 -12.891 36.101 1.00 77.69 93 ALA A N 1
ATOM 750 C CA . ALA A 1 93 ? -23.297 -12.075 35.050 1.00 77.69 93 ALA A CA 1
ATOM 751 C C . ALA A 1 93 ? -22.361 -11.913 33.839 1.00 77.69 93 ALA A C 1
ATOM 753 O O . ALA A 1 93 ? -22.813 -12.009 32.700 1.00 77.69 93 ALA A O 1
ATOM 754 N N . LYS A 1 94 ? -21.050 -11.746 34.069 1.00 79.88 94 LYS A N 1
ATOM 755 C CA . LYS A 1 94 ? -20.056 -11.634 32.989 1.00 79.88 94 LYS A CA 1
ATOM 756 C C . LYS A 1 94 ? -19.920 -12.943 32.211 1.00 79.88 94 LYS A C 1
ATOM 758 O O . LYS A 1 94 ? -20.036 -12.921 30.993 1.00 79.88 94 LYS A O 1
ATOM 763 N N . ASN A 1 95 ? -19.809 -14.084 32.897 1.00 83.12 95 ASN A N 1
ATOM 764 C CA . ASN A 1 95 ? -19.810 -15.403 32.245 1.00 83.12 95 ASN A CA 1
ATOM 765 C C . ASN A 1 95 ? -21.114 -15.673 31.458 1.00 83.12 95 ASN A C 1
ATOM 767 O O . ASN A 1 95 ? -21.072 -16.257 30.376 1.00 83.12 95 ASN A O 1
ATOM 771 N N . THR A 1 96 ? -22.264 -15.196 31.949 1.00 89.31 96 THR A N 1
ATOM 772 C CA . THR A 1 96 ? -23.554 -15.295 31.238 1.00 89.31 96 THR A CA 1
ATOM 773 C C . THR A 1 96 ? -23.574 -14.444 29.958 1.00 89.31 96 THR A C 1
ATOM 775 O O . THR A 1 96 ? -24.008 -14.920 28.909 1.00 89.31 96 THR A O 1
ATOM 778 N N . LEU A 1 97 ? -23.066 -13.206 30.010 1.00 91.56 97 LEU A N 1
ATOM 779 C CA . LEU A 1 97 ? -22.943 -12.331 28.836 1.00 91.56 97 LEU A CA 1
ATOM 780 C C . LEU A 1 97 ? -21.942 -12.883 27.812 1.00 91.56 97 LEU A C 1
ATOM 782 O O . LEU A 1 97 ? -22.230 -12.882 26.618 1.00 91.56 97 LEU A O 1
ATOM 786 N N . GLU A 1 98 ? -20.804 -13.413 28.265 1.00 92.06 98 GLU A N 1
ATOM 787 C CA . GLU A 1 98 ? -19.838 -14.095 27.398 1.00 92.06 98 GLU A CA 1
ATOM 788 C C . GLU A 1 98 ? -20.477 -15.280 26.664 1.00 92.06 98 GLU A C 1
ATOM 790 O O . GLU A 1 98 ? -20.314 -15.398 25.452 1.00 92.06 98 GLU A O 1
ATOM 795 N N . SER A 1 99 ? -21.261 -16.109 27.365 1.00 92.25 99 SER A N 1
ATOM 796 C CA . SER A 1 99 ? -21.999 -17.224 26.758 1.00 92.25 99 SER A CA 1
ATOM 797 C C . SER A 1 99 ? -22.956 -16.748 25.654 1.00 92.25 99 SER A C 1
ATOM 799 O O . SER A 1 99 ? -22.870 -17.233 24.526 1.00 92.25 99 SER A O 1
ATOM 801 N N . LYS A 1 100 ? -23.781 -15.719 25.915 1.00 94.75 100 LYS A N 1
ATOM 802 C CA . LYS A 1 100 ? -24.661 -15.110 24.894 1.00 94.75 100 LYS A CA 1
ATOM 803 C C . LYS A 1 100 ? -23.886 -14.599 23.676 1.00 94.75 100 LYS A C 1
ATOM 805 O O . LYS A 1 100 ? -24.275 -14.865 22.542 1.00 94.75 100 LYS A O 1
ATOM 810 N N . VAL A 1 101 ? -22.779 -13.880 23.889 1.00 95.81 101 VAL A N 1
ATOM 811 C CA . VAL A 1 101 ? -21.951 -13.358 22.788 1.00 95.81 101 VAL A CA 1
ATOM 812 C C . VAL A 1 101 ? -21.349 -14.502 21.969 1.00 95.81 101 VAL A C 1
ATOM 814 O O . VAL A 1 101 ? -21.340 -14.421 20.741 1.00 95.81 101 VAL A O 1
ATOM 817 N N . MET A 1 102 ? -20.891 -15.583 22.605 1.00 95.12 102 MET A N 1
ATOM 818 C CA . MET A 1 102 ? -20.361 -16.764 21.912 1.00 95.12 102 MET A CA 1
ATOM 819 C C . MET A 1 102 ? -21.459 -17.556 21.174 1.00 95.12 102 MET A C 1
ATOM 821 O O . MET A 1 102 ? -21.196 -18.040 20.075 1.00 95.12 102 MET A O 1
ATOM 825 N N . LYS A 1 103 ? -22.690 -17.621 21.699 1.00 95.50 103 LYS A N 1
ATOM 826 C CA . LYS A 1 103 ? -23.851 -18.235 21.031 1.00 95.50 103 LYS A CA 1
ATOM 827 C C . LYS A 1 103 ? -24.262 -17.455 19.775 1.00 95.50 103 LYS A C 1
ATOM 829 O O . LYS A 1 103 ? -24.106 -17.951 18.660 1.00 95.50 103 LYS A O 1
ATOM 834 N N . HIS A 1 104 ? -24.642 -16.186 19.926 1.00 96.75 104 HIS A N 1
ATOM 835 C CA . HIS A 1 104 ? -25.132 -15.379 18.802 1.00 96.75 104 HIS A CA 1
ATOM 836 C C . HIS A 1 104 ? -24.050 -15.090 17.745 1.00 96.75 104 HIS A C 1
ATOM 838 O O . HIS A 1 104 ? -24.351 -15.005 16.555 1.00 96.75 104 HIS A O 1
ATOM 844 N N . SER A 1 105 ? -22.766 -14.991 18.132 1.00 97.12 105 SER A N 1
ATOM 845 C CA . SER A 1 105 ? -21.681 -14.893 17.138 1.00 97.12 105 SER A CA 1
ATOM 846 C C . SER A 1 105 ? -21.412 -16.203 16.396 1.00 97.12 105 SER A C 1
ATOM 848 O O . SER A 1 105 ? -20.938 -16.141 15.267 1.00 97.12 105 SER A O 1
ATOM 850 N N . GLN A 1 106 ? -21.717 -17.373 16.969 1.00 96.31 106 GLN A N 1
ATOM 851 C CA . GLN A 1 106 ? -21.631 -18.648 16.248 1.00 96.31 106 GLN A CA 1
ATOM 852 C C . GLN A 1 106 ? -22.710 -18.715 15.165 1.00 96.31 106 GLN A C 1
ATOM 854 O O . GLN A 1 106 ? -22.376 -18.954 14.006 1.00 96.31 106 GLN A O 1
ATOM 859 N N . ALA A 1 107 ? -23.963 -18.407 15.512 1.00 95.62 107 ALA A N 1
ATOM 860 C CA . ALA A 1 107 ? -25.053 -18.311 14.544 1.00 95.62 107 ALA A CA 1
ATOM 861 C C . ALA A 1 107 ? -24.726 -17.310 13.417 1.00 95.62 107 ALA A C 1
ATOM 863 O O . ALA A 1 107 ? -24.763 -17.656 12.236 1.00 95.62 107 ALA A O 1
ATOM 864 N N . LEU A 1 108 ? -24.311 -16.088 13.770 1.00 96.56 108 LEU A N 1
ATOM 865 C CA . LEU A 1 108 ? -23.975 -15.050 12.793 1.00 96.56 108 LEU A CA 1
ATOM 866 C C . LEU A 1 108 ? -22.810 -15.441 11.867 1.00 96.56 108 LEU A C 1
ATOM 868 O O . LEU A 1 108 ? -22.880 -15.170 10.672 1.00 96.56 108 LEU A O 1
ATOM 872 N N . LEU A 1 109 ? -21.755 -16.084 12.378 1.00 96.75 109 LEU A N 1
ATOM 873 C CA . LEU A 1 109 ? -20.576 -16.440 11.575 1.00 96.75 109 LEU A CA 1
ATOM 874 C C . LEU A 1 109 ? -20.788 -17.655 10.656 1.00 96.75 109 LEU A C 1
ATOM 876 O O . LEU A 1 109 ? -20.074 -17.784 9.663 1.00 96.75 109 LEU A O 1
ATOM 880 N N . LEU A 1 110 ? -21.771 -18.514 10.939 1.00 95.38 110 LEU A N 1
ATOM 881 C CA . LEU A 1 110 ? -22.198 -19.581 10.021 1.00 95.38 110 LEU A CA 1
ATOM 882 C C . LEU A 1 110 ? -23.000 -19.030 8.827 1.00 95.38 110 LEU A C 1
ATOM 884 O O . LEU A 1 110 ? -22.958 -19.601 7.739 1.00 95.38 110 LEU A O 1
ATOM 888 N N . LEU A 1 111 ? -23.687 -17.899 9.020 1.00 94.00 111 LEU A N 1
ATOM 889 C CA . LEU A 1 111 ? -24.464 -17.195 7.993 1.00 94.00 111 LEU A CA 1
ATOM 890 C C . LEU A 1 111 ? -23.630 -16.148 7.233 1.00 94.00 111 LEU A C 1
ATOM 892 O O . LEU A 1 111 ? -23.871 -15.893 6.057 1.00 94.00 111 LEU A O 1
ATOM 896 N N . SER A 1 112 ? -22.655 -15.533 7.908 1.00 93.62 112 SER A N 1
ATOM 897 C CA . SER A 1 112 ? -21.794 -14.465 7.395 1.00 93.62 112 SER A CA 1
ATOM 898 C C . SER A 1 112 ? -20.377 -14.600 7.965 1.00 93.62 112 SER A C 1
ATOM 900 O O . SER A 1 112 ? -19.993 -13.951 8.942 1.00 93.62 112 SER A O 1
ATOM 902 N N . SER A 1 113 ? -19.576 -15.466 7.336 1.00 93.25 113 SER A N 1
ATOM 903 C CA . SER A 1 113 ? -18.214 -15.824 7.772 1.00 93.25 113 SER A CA 1
ATOM 904 C C . SER A 1 113 ? -17.246 -14.648 7.876 1.00 93.25 113 SER A C 1
ATOM 906 O O . SER A 1 113 ? -16.219 -14.746 8.550 1.00 93.25 113 SER A O 1
ATOM 908 N N . ASP A 1 114 ? -17.540 -13.547 7.189 1.00 91.69 114 ASP A N 1
ATOM 909 C CA . ASP A 1 114 ? -16.617 -12.427 7.027 1.00 91.69 114 ASP A CA 1
ATOM 910 C C . ASP A 1 114 ? -16.931 -11.262 7.987 1.00 91.69 114 ASP A C 1
ATOM 912 O O . ASP A 1 114 ? -16.214 -10.264 7.998 1.00 91.69 114 ASP A O 1
ATOM 916 N N . PHE A 1 115 ? -17.927 -11.417 8.874 1.00 93.44 115 PHE A N 1
ATOM 917 C CA . PHE A 1 115 ? -18.332 -10.411 9.862 1.00 93.44 115 PHE A CA 1
ATOM 918 C C . PHE A 1 115 ? -17.269 -10.204 10.966 1.00 93.44 115 PHE A C 1
ATOM 920 O O . PHE A 1 115 ? -17.339 -10.748 12.074 1.00 93.44 115 PHE A O 1
ATOM 927 N N . GLY A 1 116 ? -16.247 -9.397 10.661 1.00 90.12 116 GLY A N 1
ATOM 928 C CA . GLY A 1 116 ? -15.033 -9.226 11.471 1.00 90.12 116 GLY A CA 1
ATOM 929 C C . GLY A 1 116 ? -15.265 -8.815 12.931 1.00 90.12 116 GLY A C 1
ATOM 930 O O . GLY A 1 116 ? -14.500 -9.221 13.811 1.00 90.12 116 GLY A O 1
ATOM 931 N N . THR A 1 117 ? -16.341 -8.078 13.220 1.00 92.44 117 THR A N 1
ATOM 932 C CA . THR A 1 117 ? -16.723 -7.685 14.589 1.00 92.44 117 THR A CA 1
ATOM 933 C C . THR A 1 117 ? -17.051 -8.894 15.469 1.00 92.44 117 THR A C 1
ATOM 935 O O . THR A 1 117 ? -16.631 -8.925 16.626 1.00 92.44 117 THR A O 1
ATOM 938 N N . ALA A 1 118 ? -17.707 -9.927 14.926 1.00 95.88 118 ALA A N 1
ATOM 939 C CA . ALA A 1 118 ? -17.977 -11.169 15.653 1.00 95.88 118 ALA A CA 1
ATOM 940 C C . ALA A 1 118 ? -16.683 -11.944 15.938 1.00 95.88 118 ALA A C 1
ATOM 942 O O . ALA A 1 118 ? -16.428 -12.307 17.086 1.00 95.88 118 ALA A O 1
ATOM 943 N N . TRP A 1 119 ? -15.800 -12.103 14.945 1.00 95.69 119 TRP A N 1
ATOM 944 C CA . TRP A 1 119 ? -14.482 -12.712 15.166 1.00 95.69 119 TRP A CA 1
ATOM 945 C C . TRP A 1 119 ? -13.666 -11.985 16.240 1.00 95.69 119 TRP A C 1
ATOM 947 O O . TRP A 1 119 ? -13.006 -12.623 17.058 1.00 95.69 119 TRP A O 1
ATOM 957 N N . ASN A 1 120 ? -13.698 -10.652 16.261 1.00 93.69 120 ASN A N 1
ATOM 958 C CA . ASN A 1 120 ? -12.961 -9.866 17.248 1.00 93.69 120 ASN A CA 1
ATOM 959 C C . ASN A 1 120 ? -13.597 -9.928 18.649 1.00 93.69 120 ASN A C 1
ATOM 961 O O . ASN A 1 120 ? -12.857 -9.983 19.631 1.00 93.69 120 ASN A O 1
ATOM 965 N N . ALA A 1 121 ? -14.927 -10.024 18.753 1.00 94.25 121 ALA A N 1
ATOM 966 C CA . ALA A 1 121 ? -15.617 -10.298 20.015 1.00 94.25 121 ALA A CA 1
ATOM 967 C C . ALA A 1 121 ? -15.218 -11.663 20.605 1.00 94.25 121 ALA A C 1
ATOM 969 O O . ALA A 1 121 ? -14.850 -11.737 21.779 1.00 94.25 121 ALA A O 1
ATOM 970 N N . ARG A 1 122 ? -15.179 -12.726 19.784 1.00 95.31 122 ARG A N 1
ATOM 971 C CA . ARG A 1 122 ? -14.702 -14.052 20.222 1.00 95.31 122 ARG A CA 1
ATOM 972 C C . ARG A 1 122 ? -13.253 -13.986 20.716 1.00 95.31 122 ARG A C 1
ATOM 974 O O . ARG A 1 122 ? -12.970 -14.429 21.825 1.00 95.31 122 ARG A O 1
ATOM 981 N N . LYS A 1 123 ? -12.336 -13.357 19.961 1.00 93.69 123 LYS A N 1
ATOM 982 C CA . LYS A 1 123 ? -10.921 -13.176 20.373 1.00 93.69 123 LYS A CA 1
ATOM 983 C C . LYS A 1 123 ? -10.779 -12.468 21.722 1.00 93.69 123 LYS A C 1
ATOM 985 O O . LYS A 1 123 ? -9.908 -12.849 22.504 1.00 93.69 123 LYS A O 1
ATOM 990 N N . LEU A 1 124 ? -11.604 -11.455 21.993 1.00 90.44 124 LEU A N 1
ATOM 991 C CA . LEU A 1 124 ? -11.595 -10.706 23.251 1.00 90.44 124 LEU A CA 1
ATOM 992 C C . LEU A 1 124 ? -11.948 -11.615 24.439 1.00 90.44 124 LEU A C 1
ATOM 994 O O . LEU A 1 124 ? -11.162 -11.713 25.380 1.00 90.44 124 LEU A O 1
ATOM 998 N N . ILE A 1 125 ? -13.056 -12.356 24.340 1.00 90.75 125 ILE A N 1
ATOM 999 C CA . ILE A 1 125 ? -13.510 -13.311 25.367 1.00 90.75 125 ILE A CA 1
ATOM 1000 C C . ILE A 1 125 ? -12.469 -14.425 25.573 1.00 90.75 125 ILE A C 1
ATOM 1002 O O . ILE A 1 125 ? -12.008 -14.668 26.690 1.00 90.75 125 ILE A O 1
ATOM 1006 N N . LEU A 1 126 ? -12.025 -15.064 24.486 1.00 90.50 126 LEU A N 1
ATOM 1007 C CA . LEU A 1 126 ? -11.045 -16.158 24.513 1.00 90.50 126 LEU A CA 1
ATOM 1008 C C . LEU A 1 126 ? -9.700 -15.737 25.112 1.00 90.50 126 LEU A C 1
ATOM 1010 O O . LEU A 1 126 ? -9.067 -16.531 25.807 1.00 90.50 126 LEU A O 1
ATOM 1014 N N . SER A 1 127 ? -9.267 -14.491 24.896 1.00 86.62 127 SER A N 1
ATOM 1015 C CA . SER A 1 127 ? -8.007 -13.979 25.452 1.00 86.62 127 SER A CA 1
ATOM 1016 C C . SER A 1 127 ? -7.978 -14.034 26.983 1.00 86.62 127 SER A C 1
ATOM 1018 O O . SER A 1 127 ? -6.907 -14.283 27.548 1.00 86.62 127 SER A O 1
ATOM 1020 N N . GLY A 1 128 ? -9.133 -13.876 27.642 1.00 80.31 128 GLY A N 1
ATOM 1021 C CA . GLY A 1 128 ? -9.300 -14.047 29.089 1.00 80.31 128 GLY A CA 1
ATOM 1022 C C . GLY A 1 128 ? -9.405 -15.506 29.556 1.00 80.31 128 GLY A C 1
ATOM 1023 O O . GLY A 1 128 ? -9.184 -15.782 30.732 1.00 80.31 128 GLY A O 1
ATOM 1024 N N . LYS A 1 129 ? -9.692 -16.465 28.664 1.00 80.88 129 LYS A N 1
ATOM 1025 C CA . LYS A 1 129 ? -9.781 -17.893 29.009 1.00 80.88 129 LYS A CA 1
ATOM 1026 C C . LYS A 1 129 ? -8.403 -18.567 28.957 1.00 80.88 129 LYS A C 1
ATOM 1028 O O . LYS A 1 129 ? -7.634 -18.401 28.006 1.00 80.88 129 LYS A O 1
ATOM 1033 N N . ASN A 1 130 ? -8.112 -19.371 29.983 1.00 76.25 130 ASN A N 1
ATOM 1034 C CA . ASN A 1 130 ? -6.830 -20.068 30.157 1.00 76.25 130 ASN A CA 1
ATOM 1035 C C . ASN A 1 130 ? -6.929 -21.605 30.034 1.00 76.25 130 ASN A C 1
ATOM 1037 O O . ASN A 1 130 ? -6.012 -22.314 30.434 1.00 76.25 130 ASN A O 1
ATOM 1041 N N . GLN A 1 131 ? -8.035 -22.130 29.496 1.00 81.81 131 GLN A N 1
ATOM 1042 C CA . GLN A 1 131 ? -8.239 -23.569 29.282 1.00 81.81 131 GLN A CA 1
ATOM 1043 C C . GLN A 1 131 ? -8.072 -23.935 27.792 1.00 81.81 131 GLN A C 1
ATOM 1045 O O . GLN A 1 131 ? -8.644 -23.240 26.949 1.00 81.81 131 GLN A O 1
ATOM 1050 N N . PRO A 1 132 ? -7.352 -25.022 27.436 1.00 80.75 132 PRO A N 1
ATOM 1051 C CA . PRO A 1 132 ? -7.166 -25.432 26.039 1.00 80.75 132 PRO A CA 1
ATOM 1052 C C . PRO A 1 132 ? -8.459 -25.788 25.293 1.00 80.75 132 PRO A C 1
ATOM 1054 O O . PRO A 1 132 ? -8.548 -25.536 24.096 1.00 80.75 132 PRO A O 1
ATOM 1057 N N . CYS A 1 133 ? -9.469 -26.332 25.984 1.00 85.12 133 CYS A N 1
ATOM 1058 C CA . CYS A 1 133 ? -10.741 -26.755 25.383 1.00 85.12 133 CYS A CA 1
ATOM 1059 C C . CYS A 1 133 ? -11.435 -25.628 24.602 1.00 85.12 133 CYS A C 1
ATOM 1061 O O . CYS A 1 133 ? -11.809 -25.837 23.454 1.00 85.12 133 CYS A O 1
ATOM 1063 N N . ALA A 1 134 ? -11.506 -24.414 25.158 1.00 88.12 134 ALA A N 1
ATOM 1064 C CA . ALA A 1 134 ? -12.123 -23.264 24.496 1.00 88.12 134 ALA A CA 1
ATOM 1065 C C . ALA A 1 134 ? -11.473 -22.939 23.136 1.00 88.12 134 ALA A C 1
ATOM 1067 O O . ALA A 1 134 ? -12.161 -22.580 22.187 1.00 88.12 134 ALA A O 1
ATOM 1068 N N . TYR A 1 135 ? -10.154 -23.118 23.010 1.00 90.38 135 TYR A N 1
ATOM 1069 C CA . TYR A 1 135 ? -9.443 -22.943 21.740 1.00 90.38 135 TYR A CA 1
ATOM 1070 C C . TYR A 1 135 ? -9.680 -24.114 20.768 1.00 90.38 135 TYR A C 1
ATOM 1072 O O . TYR A 1 135 ? -9.656 -23.915 19.555 1.00 90.38 135 TYR A O 1
ATOM 1080 N N . THR A 1 136 ? -9.943 -25.321 21.275 1.00 88.56 136 THR A N 1
ATOM 1081 C CA . THR A 1 136 ? -10.297 -26.497 20.464 1.00 88.56 136 THR A CA 1
ATOM 1082 C C . THR A 1 136 ? -11.700 -26.374 19.863 1.00 88.56 136 THR A C 1
ATOM 1084 O O . THR A 1 136 ? -11.868 -26.642 18.674 1.00 88.56 136 THR A O 1
ATOM 1087 N N . GLU A 1 137 ? -12.686 -25.899 20.629 1.00 90.19 137 GLU A N 1
ATOM 1088 C CA . GLU A 1 137 ? -14.044 -25.650 20.115 1.00 90.19 137 GLU A CA 1
ATOM 1089 C C . GLU A 1 137 ? -14.051 -24.564 19.029 1.00 90.19 137 GLU A C 1
ATOM 1091 O O . GLU A 1 137 ? -14.705 -24.704 17.997 1.00 90.19 137 GLU A O 1
ATOM 1096 N N . GLU A 1 138 ? -13.223 -23.528 19.169 1.00 94.31 138 GLU A N 1
ATOM 1097 C CA . GLU A 1 138 ? -13.045 -22.516 18.123 1.00 94.31 138 GLU A CA 1
ATOM 1098 C C . GLU A 1 138 ? -12.432 -23.081 16.830 1.00 94.31 138 GLU A C 1
ATOM 1100 O O . GLU A 1 138 ? -12.773 -22.625 15.733 1.00 94.31 138 GLU A O 1
ATOM 1105 N N . LEU A 1 139 ? -11.564 -24.099 16.920 1.00 94.06 139 LEU A N 1
ATOM 1106 C CA . LEU A 1 139 ? -11.056 -24.831 15.752 1.00 94.06 139 LEU A CA 1
ATOM 1107 C C . LEU A 1 139 ? -12.105 -25.774 15.139 1.00 94.06 139 LEU A C 1
ATOM 1109 O O . LEU A 1 139 ? -11.989 -26.068 13.944 1.00 94.06 139 LEU A O 1
ATOM 1113 N N . ARG A 1 140 ? -13.133 -26.200 15.889 1.00 93.00 140 ARG A N 1
ATOM 1114 C CA . ARG A 1 140 ? -14.321 -26.877 15.337 1.00 93.00 140 ARG A CA 1
ATOM 1115 C C . ARG A 1 140 ? -15.236 -25.884 14.623 1.00 93.00 140 ARG A C 1
ATOM 1117 O O . ARG A 1 140 ? -15.448 -26.039 13.425 1.00 93.00 140 ARG A O 1
ATOM 1124 N N . LEU A 1 141 ? -15.669 -24.807 15.285 1.00 95.12 141 LEU A N 1
ATOM 1125 C CA . LEU A 1 141 ? -16.544 -23.791 14.682 1.00 95.12 141 LEU A CA 1
ATOM 1126 C C . LEU A 1 141 ? -15.942 -23.198 13.401 1.00 95.12 141 LEU A C 1
ATOM 1128 O O . LEU A 1 141 ? -16.586 -23.160 12.356 1.00 95.12 141 LEU A O 1
ATOM 1132 N N . SER A 1 142 ? -14.673 -22.787 13.434 1.00 95.56 142 SER A N 1
ATOM 1133 C CA . SER A 1 142 ? -14.017 -22.255 12.234 1.00 95.56 142 SER A CA 1
ATOM 1134 C C . SER A 1 142 ? -13.678 -23.328 11.184 1.00 95.56 142 SER A C 1
ATOM 1136 O O . SER A 1 142 ? -13.258 -22.969 10.091 1.00 95.56 142 SER A O 1
ATOM 1138 N N . ARG A 1 143 ? -13.845 -24.631 11.475 1.00 95.12 143 ARG A N 1
ATOM 1139 C CA . ARG A 1 143 ? -13.788 -25.720 10.476 1.00 95.12 143 ARG A CA 1
ATOM 1140 C C . ARG A 1 143 ? -15.158 -25.896 9.826 1.00 95.12 143 ARG A C 1
ATOM 1142 O O . ARG A 1 143 ? -15.221 -25.974 8.604 1.00 95.12 143 ARG A O 1
ATOM 1149 N N . LEU A 1 144 ? -16.221 -25.858 10.628 1.00 94.81 144 LEU A N 1
ATOM 1150 C CA . LEU A 1 144 ? -17.607 -25.863 10.169 1.00 94.81 144 LEU A CA 1
ATOM 1151 C C . LEU A 1 144 ? -17.882 -24.689 9.216 1.00 94.81 144 LEU A C 1
ATOM 1153 O O . LEU A 1 144 ? -18.345 -24.901 8.101 1.00 94.81 144 LEU A O 1
ATOM 1157 N N . ILE A 1 145 ? -17.477 -23.467 9.576 1.00 95.31 145 ILE A N 1
ATOM 1158 C CA . ILE A 1 145 ? -17.606 -22.280 8.707 1.00 95.31 145 ILE A CA 1
ATOM 1159 C C . ILE A 1 145 ? -16.821 -22.443 7.391 1.00 95.31 145 ILE A C 1
ATOM 1161 O O . ILE A 1 145 ? -17.288 -22.022 6.335 1.00 95.31 145 ILE A O 1
ATOM 1165 N N . LEU A 1 146 ? -15.649 -23.090 7.416 1.00 94.44 146 LEU A N 1
ATOM 1166 C CA . LEU A 1 146 ? -14.848 -23.345 6.210 1.00 94.44 146 LEU A CA 1
ATOM 1167 C C . LEU A 1 146 ? -15.408 -24.454 5.301 1.00 94.44 146 LEU A C 1
ATOM 1169 O O . LEU A 1 146 ? -14.917 -24.576 4.179 1.00 94.44 146 LEU A O 1
ATOM 1173 N N . SER A 1 147 ? -16.405 -25.235 5.737 1.00 90.94 147 SER A N 1
ATOM 1174 C CA . SER A 1 147 ? -17.107 -26.180 4.853 1.00 90.94 147 SER A CA 1
ATOM 1175 C C . SER A 1 147 ? -17.887 -25.430 3.762 1.00 90.94 147 SER A C 1
ATOM 1177 O O . SER A 1 147 ? -17.688 -25.684 2.576 1.00 90.94 147 SER A O 1
ATOM 1179 N N . ASN A 1 148 ? -18.666 -24.425 4.175 1.00 89.44 148 ASN A N 1
ATOM 1180 C CA . ASN A 1 148 ? -19.489 -23.567 3.322 1.00 89.44 148 ASN A CA 1
ATOM 1181 C C . ASN A 1 148 ? -18.684 -22.402 2.713 1.00 89.44 148 ASN A C 1
ATOM 1183 O O . ASN A 1 148 ? -18.779 -22.107 1.523 1.00 89.44 148 ASN A O 1
ATOM 1187 N N . CYS A 1 149 ? -17.826 -21.764 3.520 1.00 92.06 149 CYS A N 1
ATOM 1188 C CA . CYS A 1 149 ? -17.066 -20.563 3.158 1.00 92.06 149 CYS A CA 1
ATOM 1189 C C . CYS A 1 149 ? -15.539 -20.806 3.092 1.00 92.06 149 CYS A C 1
ATOM 1191 O O . CYS A 1 149 ? -14.770 -20.079 3.734 1.00 92.06 149 CYS A O 1
ATOM 1193 N N . PRO A 1 150 ? -15.026 -21.764 2.287 1.00 92.19 150 PRO A N 1
ATOM 1194 C CA . PRO A 1 150 ? -13.611 -22.163 2.294 1.00 92.19 150 PRO A CA 1
ATOM 1195 C C . PRO A 1 150 ? -12.631 -21.034 1.927 1.00 92.19 150 PRO A C 1
ATOM 1197 O O . PRO A 1 150 ? -11.426 -21.145 2.178 1.00 92.19 150 PRO A O 1
ATOM 1200 N N . LYS A 1 151 ? -13.123 -19.945 1.319 1.00 92.00 151 LYS A N 1
ATOM 1201 C CA . LYS A 1 151 ? -12.350 -18.765 0.894 1.00 92.00 151 LYS A CA 1
ATOM 1202 C C . LYS A 1 151 ? -12.520 -17.543 1.824 1.00 92.00 151 LYS A C 1
ATOM 1204 O O . LYS A 1 151 ? -12.093 -16.456 1.439 1.00 92.00 151 LYS A O 1
ATOM 1209 N N . SER A 1 152 ? -13.065 -17.704 3.034 1.00 93.12 152 SER A N 1
ATOM 1210 C CA . SER A 1 152 ? -13.143 -16.645 4.060 1.00 93.12 152 SER A CA 1
ATOM 1211 C C . SER A 1 152 ? -11.769 -16.337 4.677 1.00 93.12 152 SER A C 1
ATOM 1213 O O . SER A 1 152 ? -11.197 -17.165 5.388 1.00 93.12 152 SER A O 1
ATOM 1215 N N . GLU A 1 153 ? -11.214 -15.141 4.441 1.00 92.62 153 GLU A N 1
ATOM 1216 C CA . GLU A 1 153 ? -9.957 -14.733 5.097 1.00 92.62 153 GLU A CA 1
ATOM 1217 C C . GLU A 1 153 ? -10.111 -14.454 6.598 1.00 92.62 153 GLU A C 1
ATOM 1219 O O . GLU A 1 153 ? -9.221 -14.870 7.342 1.00 92.62 153 GLU A O 1
ATOM 1224 N N . PRO A 1 154 ? -11.192 -13.813 7.093 1.00 93.81 154 PRO A N 1
ATOM 1225 C CA . PRO A 1 154 ? -11.388 -13.630 8.531 1.00 93.81 154 PRO A CA 1
ATOM 1226 C C . PRO A 1 154 ? -11.367 -14.959 9.294 1.00 93.81 154 PRO A C 1
ATOM 1228 O O . PRO A 1 154 ? -10.684 -15.055 10.316 1.00 93.81 154 PRO A O 1
ATOM 1231 N N . THR A 1 155 ? -11.987 -16.007 8.737 1.00 95.81 155 THR A N 1
ATOM 1232 C CA . THR A 1 155 ? -11.983 -17.361 9.313 1.00 95.81 155 THR A CA 1
ATOM 1233 C C . THR A 1 155 ? -10.579 -17.979 9.333 1.00 95.81 155 THR A C 1
ATOM 1235 O O . THR A 1 155 ? -10.111 -18.409 10.390 1.00 95.81 155 THR A O 1
ATOM 1238 N N . TRP A 1 156 ? -9.842 -17.964 8.211 1.00 95.12 156 TRP A N 1
ATOM 1239 C CA . TRP A 1 156 ? -8.451 -18.451 8.174 1.00 95.12 156 TRP A CA 1
ATOM 1240 C C . TRP A 1 156 ? -7.520 -17.653 9.102 1.00 95.12 156 TRP A C 1
ATOM 1242 O O . TRP A 1 156 ? -6.660 -18.223 9.774 1.00 95.12 156 TRP A O 1
ATOM 1252 N N . SER A 1 157 ? -7.704 -16.336 9.189 1.00 94.44 157 SER A N 1
ATOM 1253 C CA . SER A 1 157 ? -6.947 -15.460 10.087 1.00 94.44 157 SER A CA 1
ATOM 1254 C C . SER A 1 157 ? -7.236 -15.759 11.562 1.00 94.44 157 SER A C 1
ATOM 1256 O O . SER A 1 157 ? -6.314 -15.769 12.382 1.00 94.44 157 SER A O 1
ATOM 1258 N N . HIS A 1 158 ? -8.486 -16.095 11.900 1.00 95.06 158 HIS A N 1
ATOM 1259 C CA . HIS A 1 158 ? -8.866 -16.555 13.236 1.00 95.06 158 HIS A CA 1
ATOM 1260 C C . HIS A 1 158 ? -8.244 -17.917 13.576 1.00 95.06 158 HIS A C 1
ATOM 1262 O O . HIS A 1 158 ? -7.651 -18.033 14.646 1.00 95.06 158 HIS A O 1
ATOM 1268 N N . ARG A 1 159 ? -8.224 -18.901 12.657 1.00 94.56 159 ARG A N 1
ATOM 1269 C CA . ARG A 1 159 ? -7.487 -20.175 12.865 1.00 94.56 159 ARG A CA 1
ATOM 1270 C C . ARG A 1 159 ? -6.013 -19.945 13.194 1.00 94.56 159 ARG A C 1
ATOM 1272 O O . ARG A 1 159 ? -5.508 -20.479 14.181 1.00 94.56 159 ARG A O 1
ATOM 1279 N N . ARG A 1 160 ? -5.325 -19.105 12.411 1.00 94.12 160 ARG A N 1
ATOM 1280 C CA . ARG A 1 160 ? -3.913 -18.752 12.659 1.00 94.12 160 ARG A CA 1
ATOM 1281 C C . ARG A 1 160 ? -3.723 -18.048 14.005 1.00 94.12 160 ARG A C 1
ATOM 1283 O O . ARG A 1 160 ? -2.728 -18.298 14.683 1.00 94.12 160 ARG A O 1
ATOM 1290 N N . TRP A 1 161 ? -4.669 -17.201 14.420 1.00 93.88 161 TRP A N 1
ATOM 1291 C CA . TRP A 1 161 ? -4.661 -16.585 15.750 1.00 93.88 161 TRP A CA 1
ATOM 1292 C C . TRP A 1 161 ? -4.825 -17.629 16.865 1.00 93.88 161 TRP A C 1
ATOM 1294 O O . TRP A 1 161 ? -4.001 -17.645 17.777 1.00 93.88 161 TRP A O 1
ATOM 1304 N N . ILE A 1 162 ? -5.799 -18.541 16.760 1.00 92.44 162 ILE A N 1
ATOM 1305 C CA . ILE A 1 162 ? -6.027 -19.622 17.733 1.00 92.44 162 ILE A CA 1
ATOM 1306 C C . ILE A 1 162 ? -4.763 -20.467 17.911 1.00 92.44 162 ILE A C 1
ATOM 1308 O O . ILE A 1 162 ? -4.262 -20.600 19.024 1.00 92.44 162 ILE A O 1
ATOM 1312 N N . ILE A 1 163 ? -4.201 -20.987 16.817 1.00 91.12 163 ILE A N 1
ATOM 1313 C CA . ILE A 1 163 ? -3.022 -21.866 16.851 1.00 91.12 163 ILE A CA 1
ATOM 1314 C C . ILE A 1 163 ? -1.812 -21.130 17.445 1.00 91.12 163 ILE A C 1
ATOM 1316 O O . ILE A 1 163 ? -1.085 -21.694 18.261 1.00 91.12 163 ILE A 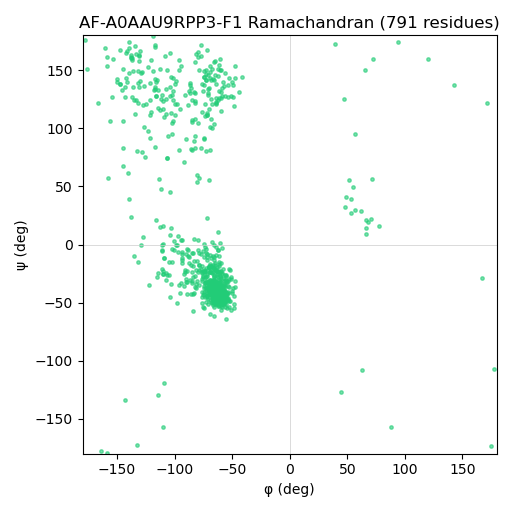O 1
ATOM 1320 N N . LYS A 1 164 ? -1.641 -19.840 17.123 1.00 89.94 164 LYS A N 1
ATOM 1321 C CA . LYS A 1 164 ? -0.604 -18.975 17.707 1.00 89.94 164 LYS A CA 1
ATOM 1322 C C . LYS A 1 164 ? -0.820 -18.698 19.201 1.00 89.94 164 LYS A C 1
ATOM 1324 O O . LYS A 1 164 ? 0.159 -18.490 19.916 1.00 89.94 164 LYS A O 1
ATOM 1329 N N . MET A 1 165 ? -2.064 -18.663 19.680 1.00 87.38 165 MET A N 1
ATOM 1330 C CA . MET A 1 165 ? -2.382 -18.535 21.108 1.00 87.38 165 MET A CA 1
ATOM 1331 C C . MET A 1 165 ? -2.142 -19.850 21.854 1.00 87.38 165 MET A C 1
ATOM 1333 O O . MET A 1 165 ? -1.494 -19.824 22.901 1.00 87.38 165 MET A O 1
ATOM 1337 N N . ILE A 1 166 ? -2.555 -20.988 21.279 1.00 88.56 166 ILE A N 1
ATOM 1338 C CA . ILE A 1 166 ? -2.237 -22.328 21.793 1.00 88.56 166 ILE A CA 1
ATOM 1339 C C . ILE A 1 166 ? -0.720 -22.465 21.942 1.00 88.56 166 ILE A C 1
ATOM 1341 O O . ILE A 1 166 ? -0.249 -22.664 23.055 1.00 88.56 166 ILE A O 1
ATOM 1345 N N . SER A 1 167 ? 0.054 -22.225 20.876 1.00 86.19 167 SER A N 1
ATOM 1346 C CA . SER A 1 167 ? 1.520 -22.372 20.869 1.00 86.19 167 SER A CA 1
ATOM 1347 C C . SER A 1 167 ? 2.283 -21.423 21.805 1.00 86.19 167 SER A C 1
ATOM 1349 O O . SER A 1 167 ? 3.505 -21.504 21.897 1.00 86.19 167 SER A O 1
ATOM 1351 N N . ARG A 1 168 ? 1.599 -20.441 22.405 1.00 85.31 168 ARG A N 1
ATOM 1352 C CA . ARG A 1 168 ? 2.168 -19.456 23.340 1.00 85.31 168 ARG A CA 1
ATOM 1353 C C . ARG A 1 168 ? 1.808 -19.729 24.797 1.00 85.31 168 ARG A C 1
ATOM 1355 O O . ARG A 1 168 ? 2.531 -19.268 25.673 1.00 85.31 168 ARG A O 1
ATOM 1362 N N . ARG A 1 169 ? 0.680 -20.401 25.052 1.00 82.38 169 ARG A N 1
ATOM 1363 C CA . ARG A 1 169 ? 0.167 -20.698 26.402 1.00 82.38 169 ARG A CA 1
ATOM 1364 C C . ARG A 1 169 ? 0.319 -22.172 26.784 1.00 82.38 169 ARG A C 1
ATOM 1366 O O . ARG A 1 169 ? 0.386 -22.482 27.967 1.00 82.38 169 ARG A O 1
ATOM 1373 N N . PHE A 1 170 ? 0.391 -23.061 25.797 1.00 80.31 170 PHE A N 1
ATOM 1374 C CA . PHE A 1 170 ? 0.417 -24.512 25.957 1.00 80.31 170 PHE A CA 1
ATOM 1375 C C . PHE A 1 170 ? 1.450 -25.133 25.002 1.00 80.31 170 PHE A C 1
ATOM 1377 O O . PHE A 1 170 ? 1.859 -24.520 24.014 1.00 80.31 170 PHE A O 1
ATOM 1384 N N . SER A 1 171 ? 1.853 -26.378 25.255 1.00 73.62 171 SER A N 1
ATOM 1385 C CA . SER A 1 171 ? 2.610 -27.164 24.275 1.00 73.62 171 SER A CA 1
ATOM 1386 C C . SER A 1 171 ? 1.738 -27.422 23.044 1.00 73.62 171 SER A C 1
ATOM 1388 O O . SER A 1 171 ? 0.675 -28.025 23.176 1.00 73.62 171 SER A O 1
ATOM 1390 N N . THR A 1 172 ? 2.166 -26.990 21.853 1.00 68.69 172 THR A N 1
ATOM 1391 C CA . THR A 1 172 ? 1.438 -27.252 20.597 1.00 68.69 172 THR A CA 1
ATOM 1392 C C . THR A 1 172 ? 1.310 -28.766 20.372 1.00 68.69 172 THR A C 1
ATOM 1394 O O . THR A 1 172 ? 2.334 -29.418 20.153 1.00 68.69 172 THR A O 1
ATOM 1397 N N . PRO A 1 173 ? 0.101 -29.359 20.392 1.00 73.75 173 PRO A N 1
ATOM 1398 C CA . PRO A 1 173 ? -0.053 -30.784 20.135 1.00 73.75 173 PRO A CA 1
ATOM 1399 C C . PRO A 1 173 ? 0.203 -31.064 18.654 1.00 73.75 173 PRO A C 1
ATOM 1401 O O . PRO A 1 173 ? -0.397 -30.427 17.785 1.00 73.75 173 PRO A O 1
ATOM 1404 N N . GLN A 1 174 ? 1.056 -32.045 18.350 1.00 81.81 174 GLN A N 1
ATOM 1405 C CA . GLN A 1 174 ? 1.391 -32.402 16.962 1.00 81.81 174 GLN A CA 1
ATOM 1406 C C . GLN A 1 174 ? 0.172 -32.894 16.162 1.00 81.81 174 GLN A C 1
ATOM 1408 O O . GLN A 1 174 ? 0.095 -32.732 14.942 1.00 81.81 174 GLN A O 1
ATOM 1413 N N . GLU A 1 175 ? -0.826 -33.416 16.871 1.00 85.38 175 GLU A N 1
ATOM 1414 C CA . GLU A 1 175 ? -2.145 -33.758 16.349 1.00 85.38 175 GLU A CA 1
ATOM 1415 C C . GLU A 1 175 ? -2.877 -32.550 15.731 1.00 85.38 175 GLU A C 1
ATOM 1417 O O . GLU A 1 175 ? -3.505 -32.704 14.687 1.00 85.38 175 GLU A O 1
ATOM 1422 N N . ILE A 1 176 ? -2.760 -31.339 16.301 1.00 88.31 176 ILE A N 1
ATOM 1423 C CA . ILE A 1 176 ? -3.389 -30.135 15.724 1.00 88.31 176 ILE A CA 1
ATOM 1424 C C . ILE A 1 176 ? -2.755 -29.815 14.370 1.00 88.31 176 ILE A C 1
ATOM 1426 O O . ILE A 1 176 ? -3.471 -29.622 13.395 1.00 88.31 176 ILE A O 1
ATOM 1430 N N . ILE A 1 177 ? -1.423 -29.814 14.278 1.00 89.06 177 ILE A N 1
ATOM 1431 C CA . ILE A 1 177 ? -0.709 -29.515 13.024 1.00 89.06 177 ILE A CA 1
ATOM 1432 C C . ILE A 1 177 ? -1.089 -30.523 11.928 1.00 89.06 177 ILE A C 1
ATOM 1434 O O . ILE A 1 177 ? -1.318 -30.135 10.783 1.00 89.06 177 ILE A O 1
ATOM 1438 N N . THR A 1 178 ? -1.227 -31.798 12.298 1.00 89.25 178 THR A N 1
ATOM 1439 C CA . THR A 1 178 ? -1.672 -32.870 11.394 1.00 89.25 178 THR A CA 1
ATOM 1440 C C . THR A 1 178 ? -3.109 -32.622 10.907 1.00 89.25 178 THR A C 1
ATOM 1442 O O . THR A 1 178 ? -3.338 -32.553 9.699 1.00 89.25 178 THR A O 1
ATOM 1445 N N . LYS A 1 179 ? -4.054 -32.369 11.826 1.00 91.38 179 LYS A N 1
ATOM 1446 C CA . LYS A 1 179 ? -5.471 -32.101 11.509 1.00 91.38 179 LYS A CA 1
ATOM 1447 C C . LYS A 1 179 ? -5.688 -30.821 10.698 1.00 91.38 179 LYS A C 1
ATOM 1449 O O . LYS A 1 179 ? -6.597 -30.774 9.872 1.00 91.38 179 LYS A O 1
ATOM 1454 N N . GLU A 1 180 ? -4.870 -29.785 10.893 1.00 93.31 180 GLU A N 1
ATOM 1455 C CA . GLU A 1 180 ? -4.907 -28.575 10.059 1.00 93.31 180 GLU A CA 1
ATOM 1456 C C . GLU A 1 180 ? -4.387 -28.836 8.635 1.00 93.31 180 GLU A C 1
ATOM 1458 O O . GLU A 1 180 ? -4.910 -28.267 7.675 1.00 93.31 180 GLU A O 1
ATOM 1463 N N . SER A 1 181 ? -3.384 -29.707 8.483 1.00 89.88 181 SER A N 1
ATOM 1464 C CA . SER A 1 181 ? -2.860 -30.122 7.175 1.00 89.88 181 SER A CA 1
ATOM 1465 C C . SER A 1 181 ? -3.921 -30.889 6.372 1.00 89.88 181 SER A C 1
ATOM 1467 O O . SER A 1 181 ? -4.214 -30.550 5.223 1.00 89.88 181 SER A O 1
ATOM 1469 N N . GLU A 1 182 ? -4.579 -31.851 7.026 1.00 91.31 182 GLU A N 1
ATOM 1470 C CA . GLU A 1 182 ? -5.704 -32.632 6.492 1.00 91.31 182 GLU A CA 1
ATOM 1471 C C . GLU A 1 182 ? -6.922 -31.752 6.168 1.00 91.31 182 GLU A C 1
ATOM 1473 O O . GLU A 1 182 ? -7.566 -31.930 5.132 1.00 91.31 182 GLU A O 1
ATOM 1478 N N . LEU A 1 183 ? -7.213 -30.749 7.007 1.00 93.00 183 LEU A N 1
ATOM 1479 C CA . LEU A 1 183 ? -8.263 -29.767 6.740 1.00 93.00 183 LEU A CA 1
ATOM 1480 C C . LEU A 1 183 ? -7.991 -28.997 5.440 1.00 93.00 183 LEU A C 1
ATOM 1482 O O . LEU A 1 183 ? -8.886 -28.907 4.600 1.00 93.00 183 LEU A O 1
ATOM 1486 N N . VAL A 1 184 ? -6.768 -28.487 5.241 1.00 91.44 184 VAL A N 1
ATOM 1487 C CA . VAL A 1 184 ? -6.396 -27.808 3.987 1.00 91.44 184 VAL A CA 1
ATOM 1488 C C . VAL A 1 184 ? -6.515 -28.746 2.785 1.00 91.44 184 VAL A C 1
ATOM 1490 O O . VAL A 1 184 ? -6.976 -28.304 1.736 1.00 91.44 184 VAL A O 1
ATOM 1493 N N . GLU A 1 185 ? -6.151 -30.023 2.922 1.00 88.44 185 GLU A N 1
ATOM 1494 C CA . GLU A 1 185 ? -6.298 -31.020 1.850 1.00 88.44 185 GLU A CA 1
ATOM 1495 C C . GLU A 1 185 ? -7.775 -31.195 1.449 1.00 88.44 185 GLU A C 1
ATOM 1497 O O . GLU A 1 185 ? -8.131 -30.938 0.299 1.00 88.44 185 GLU A O 1
ATOM 1502 N N . SER A 1 186 ? -8.660 -31.465 2.417 1.00 89.56 186 SER A N 1
ATOM 1503 C CA . SER A 1 186 ? -10.112 -31.622 2.190 1.00 89.56 186 SER A CA 1
ATOM 1504 C C . SER A 1 186 ? -10.813 -30.363 1.646 1.00 89.56 186 SER A C 1
ATOM 1506 O O . SER A 1 186 ? -11.885 -30.439 1.038 1.00 89.56 186 SER A O 1
ATOM 1508 N N . ILE A 1 187 ? -10.232 -29.183 1.883 1.00 89.75 187 ILE A N 1
ATOM 1509 C CA . ILE A 1 187 ? -10.704 -27.909 1.332 1.00 89.75 187 ILE A CA 1
ATOM 1510 C C . ILE A 1 187 ? -10.133 -27.681 -0.072 1.00 89.75 187 ILE A C 1
ATOM 1512 O O . ILE A 1 187 ? -10.826 -27.118 -0.915 1.00 89.75 187 ILE A O 1
ATOM 1516 N N . GLY A 1 188 ? -8.913 -28.137 -0.359 1.00 84.75 188 GLY A N 1
ATOM 1517 C CA . GLY A 1 188 ? -8.323 -28.095 -1.697 1.00 84.75 188 GLY A CA 1
ATOM 1518 C C . GLY A 1 188 ? -9.073 -28.962 -2.712 1.00 84.75 188 GLY A C 1
ATOM 1519 O O . GLY A 1 188 ? -9.155 -28.583 -3.880 1.00 84.75 188 GLY A O 1
ATOM 1520 N N . GLU A 1 189 ? -9.657 -30.086 -2.274 1.00 84.50 189 GLU A N 1
ATOM 1521 C CA . GLU A 1 189 ? -10.430 -30.989 -3.146 1.00 84.50 189 GLU A CA 1
ATOM 1522 C C . GLU A 1 189 ? -11.761 -30.348 -3.547 1.00 84.50 189 GLU A C 1
ATOM 1524 O O . GLU A 1 189 ? -12.068 -30.228 -4.736 1.00 84.50 189 GLU A O 1
ATOM 1529 N N . ARG A 1 190 ? -12.513 -29.864 -2.548 1.00 84.75 190 ARG A N 1
ATOM 1530 C CA . ARG A 1 190 ? -13.806 -29.182 -2.728 1.00 84.75 190 ARG A CA 1
ATOM 1531 C C . ARG A 1 190 ? -13.666 -27.797 -3.375 1.00 84.75 190 ARG A C 1
ATOM 1533 O O . ARG A 1 190 ? -14.544 -27.367 -4.113 1.00 84.75 190 ARG A O 1
ATOM 1540 N N . SER A 1 191 ? -12.559 -27.094 -3.127 1.00 85.38 191 SER A N 1
ATOM 1541 C CA . SER A 1 191 ? -12.321 -25.707 -3.549 1.00 85.38 191 SER A CA 1
ATOM 1542 C C . SER A 1 191 ? -10.941 -25.553 -4.197 1.00 85.38 191 SER A C 1
ATOM 1544 O O . SER A 1 191 ? -9.974 -25.081 -3.592 1.00 85.38 191 SER A O 1
ATOM 1546 N N . LYS A 1 192 ? -10.853 -25.937 -5.475 1.00 80.19 192 LYS A N 1
ATOM 1547 C CA . LYS A 1 192 ? -9.631 -25.816 -6.288 1.00 80.19 192 LYS A CA 1
ATOM 1548 C C . LYS A 1 192 ? -9.113 -24.368 -6.334 1.00 80.19 192 LYS A C 1
ATOM 1550 O O . LYS A 1 192 ? -9.888 -23.407 -6.300 1.00 80.19 192 LYS A O 1
ATOM 1555 N N . MET A 1 193 ? -7.786 -24.219 -6.428 1.00 74.12 193 MET A N 1
ATOM 1556 C CA . MET A 1 193 ? -7.069 -22.929 -6.413 1.00 74.12 193 MET A CA 1
ATOM 1557 C C . MET A 1 193 ? -7.340 -22.063 -5.162 1.00 74.12 193 MET A C 1
ATOM 1559 O O . MET A 1 193 ? -7.289 -20.832 -5.212 1.00 74.12 193 MET A O 1
ATOM 1563 N N . ASN A 1 194 ? -7.627 -22.676 -4.007 1.00 85.12 194 ASN A N 1
ATOM 1564 C CA . ASN A 1 194 ? -7.799 -21.947 -2.749 1.00 85.12 194 ASN A CA 1
ATOM 1565 C C . ASN A 1 194 ? -6.450 -21.524 -2.136 1.00 85.12 194 ASN A C 1
ATOM 1567 O O . ASN A 1 194 ? -5.917 -22.165 -1.227 1.00 85.12 194 ASN A O 1
ATOM 1571 N N . TYR A 1 195 ? -5.917 -20.398 -2.615 1.00 86.38 195 TYR A N 1
ATOM 1572 C CA . TYR A 1 195 ? -4.665 -19.823 -2.119 1.00 86.38 195 TYR A CA 1
ATOM 1573 C C . TYR A 1 195 ? -4.670 -19.553 -0.602 1.00 86.38 195 TYR A C 1
ATOM 1575 O O . TYR A 1 195 ? -3.621 -19.667 0.026 1.00 86.38 195 TYR A O 1
ATOM 1583 N N . ARG A 1 196 ? -5.822 -19.243 0.019 1.00 89.88 196 ARG A N 1
ATOM 1584 C CA . ARG A 1 196 ? -5.900 -18.972 1.471 1.00 89.88 196 ARG A CA 1
ATOM 1585 C C . ARG A 1 196 ? -5.611 -20.224 2.301 1.00 89.88 196 ARG A C 1
ATOM 1587 O O . ARG A 1 196 ? -4.823 -20.165 3.244 1.00 89.88 196 ARG A O 1
ATOM 1594 N N . ALA A 1 197 ? -6.186 -21.358 1.900 1.00 91.56 197 ALA A N 1
ATOM 1595 C CA . ALA A 1 197 ? -5.942 -22.654 2.529 1.00 91.56 197 ALA A CA 1
ATOM 1596 C C . ALA A 1 197 ? -4.477 -23.097 2.343 1.00 91.56 197 ALA A C 1
ATOM 1598 O O . ALA A 1 197 ? -3.798 -23.446 3.309 1.00 91.56 197 ALA A O 1
ATOM 1599 N N . TRP A 1 198 ? -3.933 -22.982 1.126 1.00 90.88 198 TRP A N 1
ATOM 1600 C CA . TRP A 1 198 ? -2.515 -23.273 0.872 1.00 90.88 198 TRP A CA 1
ATOM 1601 C C . TRP A 1 198 ? -1.563 -22.347 1.640 1.00 90.88 198 TRP A C 1
ATOM 1603 O O . TRP A 1 198 ? -0.561 -22.814 2.176 1.00 90.88 198 TRP A O 1
ATOM 1613 N N . TYR A 1 199 ? -1.886 -21.056 1.765 1.00 91.25 199 TYR A N 1
ATOM 1614 C CA . TYR A 1 199 ? -1.124 -20.106 2.578 1.00 91.25 199 TYR A CA 1
ATOM 1615 C C . TYR A 1 199 ? -1.145 -20.474 4.072 1.00 91.25 199 TYR A C 1
ATOM 1617 O O . TYR A 1 199 ? -0.114 -20.373 4.737 1.00 91.25 199 TYR A O 1
ATOM 1625 N N . HIS A 1 200 ? -2.272 -20.977 4.590 1.00 93.25 200 HIS A N 1
ATOM 1626 C CA . HIS A 1 200 ? -2.353 -21.546 5.942 1.00 93.25 200 HIS A CA 1
ATOM 1627 C C . HIS A 1 200 ? -1.426 -22.759 6.105 1.00 93.25 200 HIS A C 1
ATOM 1629 O O . HIS A 1 200 ? -0.643 -22.795 7.053 1.00 93.25 200 HIS A O 1
ATOM 1635 N N . ARG A 1 201 ? -1.404 -23.692 5.140 1.00 92.06 201 ARG A N 1
ATOM 1636 C CA . ARG A 1 201 ? -0.459 -24.831 5.138 1.00 92.06 201 ARG A CA 1
ATOM 1637 C C . ARG A 1 201 ? 1.002 -24.364 5.105 1.00 92.06 201 ARG A C 1
ATOM 1639 O O . ARG A 1 201 ? 1.803 -24.839 5.903 1.00 92.06 201 ARG A O 1
ATOM 1646 N N . CYS A 1 202 ? 1.345 -23.377 4.268 1.00 92.56 202 CYS A N 1
ATOM 1647 C CA . CYS A 1 202 ? 2.676 -22.748 4.239 1.00 92.56 202 CYS A CA 1
ATOM 1648 C C . CYS A 1 202 ? 3.068 -22.101 5.577 1.00 92.56 202 CYS A C 1
ATOM 1650 O O . CYS A 1 202 ? 4.237 -22.153 5.964 1.00 92.56 202 CYS A O 1
ATOM 1652 N N . TRP A 1 203 ? 2.111 -21.486 6.275 1.00 93.12 203 TRP A N 1
ATOM 1653 C CA . TRP A 1 203 ? 2.319 -20.867 7.584 1.00 93.12 203 TRP A CA 1
ATOM 1654 C C . TRP A 1 203 ? 2.563 -21.912 8.685 1.00 93.12 203 TRP A C 1
ATOM 1656 O O . TRP A 1 203 ? 3.467 -21.734 9.499 1.00 93.12 203 TRP A O 1
ATOM 1666 N N . LEU A 1 204 ? 1.856 -23.047 8.663 1.00 92.19 204 LEU A N 1
ATOM 1667 C CA . LEU A 1 204 ? 2.047 -24.146 9.624 1.00 92.19 204 LEU A CA 1
ATOM 1668 C C . LEU A 1 204 ? 3.465 -24.747 9.610 1.00 92.19 204 LEU A C 1
ATOM 1670 O O . LEU A 1 204 ? 3.905 -25.282 10.626 1.00 92.19 204 LEU A O 1
ATOM 1674 N N . VAL A 1 205 ? 4.222 -24.610 8.515 1.00 92.69 205 VAL A N 1
ATOM 1675 C CA . VAL A 1 205 ? 5.597 -25.141 8.384 1.00 92.69 205 VAL A CA 1
ATOM 1676 C C . VAL A 1 205 ? 6.563 -24.590 9.449 1.00 92.69 205 VAL A C 1
ATOM 1678 O O . VAL A 1 205 ? 7.529 -25.262 9.805 1.00 92.69 205 VAL A O 1
ATOM 1681 N N . SER A 1 206 ? 6.310 -23.401 10.016 1.00 89.31 206 SER A N 1
ATOM 1682 C CA . SER A 1 206 ? 7.114 -22.872 11.133 1.00 89.31 206 SER A CA 1
ATOM 1683 C C . SER A 1 206 ? 6.887 -23.589 12.470 1.00 89.31 206 SER A C 1
ATOM 1685 O O . SER A 1 206 ? 7.664 -23.387 13.398 1.00 89.31 206 SER A O 1
ATOM 1687 N N . TYR A 1 207 ? 5.833 -24.400 12.578 1.00 88.00 207 TYR A N 1
ATOM 1688 C CA . TYR A 1 207 ? 5.470 -25.163 13.776 1.00 88.00 207 TYR A CA 1
ATOM 1689 C C . TYR A 1 207 ? 5.793 -26.661 13.650 1.00 88.00 207 TYR A C 1
ATOM 1691 O O . TYR A 1 207 ? 5.818 -27.363 14.657 1.00 88.00 207 TYR A O 1
ATOM 1699 N N . MET A 1 208 ? 6.054 -27.142 12.429 1.00 90.56 208 MET A N 1
ATOM 1700 C CA . MET A 1 208 ? 6.346 -28.546 12.137 1.00 90.56 208 MET A CA 1
ATOM 1701 C C . MET A 1 208 ? 7.755 -28.972 12.585 1.00 90.56 208 MET A C 1
ATOM 1703 O O . MET A 1 208 ? 8.734 -28.220 12.455 1.00 90.56 208 MET A O 1
ATOM 1707 N N . THR A 1 209 ? 7.862 -30.222 13.046 1.00 89.81 209 THR A N 1
ATOM 1708 C CA . THR A 1 209 ? 9.138 -30.937 13.198 1.00 89.81 209 THR A CA 1
ATOM 1709 C C . THR A 1 209 ? 9.707 -31.333 11.829 1.00 89.81 209 THR A C 1
ATOM 1711 O O . THR A 1 209 ? 9.013 -31.263 10.812 1.00 89.81 209 THR A O 1
ATOM 1714 N N . ILE A 1 210 ? 10.975 -31.755 11.769 1.00 88.06 210 ILE A N 1
ATOM 1715 C CA . ILE A 1 210 ? 11.583 -32.168 10.494 1.00 88.06 210 ILE A CA 1
ATOM 1716 C C . ILE A 1 210 ? 10.935 -33.451 9.949 1.00 88.06 210 ILE A C 1
ATOM 1718 O O . ILE A 1 210 ? 10.703 -33.561 8.750 1.00 88.06 210 ILE A O 1
ATOM 1722 N N . GLU A 1 211 ? 10.531 -34.369 10.825 1.00 89.88 211 GLU A N 1
ATOM 1723 C CA . GLU A 1 211 ? 9.827 -35.606 10.476 1.00 89.88 211 GLU A CA 1
ATOM 1724 C C . GLU A 1 211 ? 8.471 -35.299 9.822 1.00 89.88 211 GLU A C 1
ATOM 1726 O O . GLU A 1 211 ? 8.145 -35.865 8.780 1.00 89.88 211 GLU A O 1
ATOM 1731 N N . GLN A 1 212 ? 7.712 -34.344 10.373 1.00 91.44 212 GLN A N 1
ATOM 1732 C CA . GLN A 1 212 ? 6.459 -33.872 9.772 1.00 91.44 212 GLN A CA 1
ATOM 1733 C C . GLN A 1 212 ? 6.687 -33.189 8.419 1.00 91.44 212 GLN A C 1
ATOM 1735 O O . GLN A 1 212 ? 5.927 -33.427 7.485 1.00 91.44 212 GLN A O 1
ATOM 1740 N N . VAL A 1 213 ? 7.739 -32.374 8.278 1.00 92.62 213 VAL A N 1
ATOM 1741 C CA . VAL A 1 213 ? 8.084 -31.721 7.000 1.00 92.62 213 VAL A CA 1
ATOM 1742 C C . VAL A 1 213 ? 8.390 -32.758 5.914 1.00 92.62 213 VAL A C 1
ATOM 1744 O O . VAL A 1 213 ? 7.936 -32.603 4.781 1.00 92.62 213 VAL A O 1
ATOM 1747 N N . LEU A 1 214 ? 9.096 -33.841 6.253 1.00 91.69 214 LEU A N 1
ATOM 1748 C CA . LEU A 1 214 ? 9.383 -34.947 5.333 1.00 91.69 214 LEU A CA 1
ATOM 1749 C C . LEU A 1 214 ? 8.128 -35.782 5.013 1.00 91.69 214 LEU A C 1
ATOM 1751 O O . LEU A 1 214 ? 7.929 -36.183 3.864 1.00 91.69 214 LEU A O 1
ATOM 1755 N N . GLN A 1 215 ? 7.242 -36.007 5.988 1.00 91.75 215 GLN A N 1
ATOM 1756 C CA . GLN A 1 215 ? 5.941 -36.647 5.751 1.00 91.75 215 GLN A CA 1
ATOM 1757 C C . GLN A 1 215 ? 5.055 -35.804 4.821 1.00 91.75 215 GLN A C 1
ATOM 1759 O O . GLN A 1 215 ? 4.472 -36.340 3.882 1.00 91.75 215 GLN A O 1
ATOM 1764 N N . GLU A 1 216 ? 4.991 -34.489 5.023 1.00 92.81 216 GLU A N 1
ATOM 1765 C CA . GLU A 1 216 ? 4.234 -33.556 4.180 1.00 92.81 216 GLU A CA 1
ATOM 1766 C C . GLU A 1 216 ? 4.821 -33.416 2.769 1.00 92.81 216 GLU A C 1
ATOM 1768 O O . GLU A 1 216 ? 4.072 -33.327 1.789 1.00 92.81 216 GLU A O 1
ATOM 1773 N N . LEU A 1 217 ? 6.150 -33.483 2.625 1.00 92.56 217 LEU A N 1
ATOM 1774 C CA . LEU A 1 217 ? 6.812 -33.516 1.318 1.00 92.56 217 LEU A CA 1
ATOM 1775 C C . LEU A 1 217 ? 6.485 -34.812 0.554 1.00 92.56 217 LEU A C 1
ATOM 1777 O O . LEU A 1 217 ? 6.343 -34.778 -0.669 1.00 92.56 217 LEU A O 1
ATOM 1781 N N . ASN A 1 218 ? 6.277 -35.930 1.253 1.00 90.94 218 ASN A N 1
ATOM 1782 C CA . ASN A 1 218 ? 5.798 -37.172 0.646 1.00 90.94 218 ASN A CA 1
ATOM 1783 C C . ASN A 1 218 ? 4.292 -37.132 0.325 1.00 90.94 218 ASN A C 1
ATOM 1785 O O . ASN A 1 218 ? 3.919 -37.371 -0.825 1.00 90.94 218 ASN A O 1
ATOM 1789 N N . LYS A 1 219 ? 3.423 -36.747 1.276 1.00 89.31 219 LYS A N 1
ATOM 1790 C CA . LYS A 1 219 ? 1.962 -36.616 1.063 1.00 89.31 219 LYS A CA 1
ATOM 1791 C C . LYS A 1 219 ? 1.641 -35.725 -0.143 1.00 89.31 219 LYS A C 1
ATOM 1793 O O . LYS A 1 219 ? 0.978 -36.150 -1.090 1.00 89.31 219 LYS A O 1
ATOM 1798 N N . SER A 1 220 ? 2.191 -34.508 -0.163 1.00 91.12 220 SER A N 1
ATOM 1799 C CA . SER A 1 220 ? 1.923 -33.532 -1.228 1.00 91.12 220 SER A CA 1
ATOM 1800 C C . SER A 1 220 ? 2.521 -33.908 -2.596 1.00 91.12 220 SER A C 1
ATOM 1802 O O . SER A 1 220 ? 2.171 -33.275 -3.592 1.00 91.12 220 SER A O 1
ATOM 1804 N N . LYS A 1 221 ? 3.366 -34.953 -2.690 1.00 91.31 221 LYS A N 1
ATOM 1805 C CA . LYS A 1 221 ? 3.926 -35.446 -3.966 1.00 91.31 221 LYS A CA 1
ATOM 1806 C C . LYS A 1 221 ? 2.820 -36.058 -4.831 1.00 91.31 221 LYS A C 1
ATOM 1808 O O . LYS A 1 221 ? 2.701 -35.727 -6.010 1.00 91.31 221 LYS A O 1
ATOM 1813 N N . LYS A 1 222 ? 1.933 -36.860 -4.221 1.00 88.12 222 LYS A N 1
ATOM 1814 C CA . LYS A 1 222 ? 0.730 -37.403 -4.880 1.00 88.12 222 LYS A CA 1
ATOM 1815 C C . LYS A 1 222 ? -0.202 -36.279 -5.341 1.00 88.12 222 LYS A C 1
ATOM 1817 O O . LYS A 1 222 ? -0.658 -36.301 -6.480 1.00 88.12 222 LYS A O 1
ATOM 1822 N N . TRP A 1 223 ? -0.442 -35.284 -4.484 1.00 87.56 223 TRP A N 1
ATOM 1823 C CA . TRP A 1 223 ? -1.313 -34.152 -4.810 1.00 87.56 223 TRP A CA 1
ATOM 1824 C C . TRP A 1 223 ? -0.822 -33.374 -6.031 1.00 87.56 223 TRP A C 1
ATOM 1826 O O . TRP A 1 223 ? -1.555 -33.208 -7.004 1.00 87.56 223 TRP A O 1
ATOM 1836 N N . ALA A 1 224 ? 0.422 -32.896 -5.987 1.00 89.44 224 ALA A N 1
ATOM 1837 C CA . ALA A 1 224 ? 0.997 -32.069 -7.040 1.00 89.44 224 ALA A CA 1
ATOM 1838 C C . ALA A 1 224 ? 1.150 -32.830 -8.370 1.00 89.44 224 ALA A C 1
ATOM 1840 O O . ALA A 1 224 ? 0.984 -32.228 -9.426 1.00 89.44 224 ALA A O 1
ATOM 1841 N N . GLY A 1 225 ? 1.388 -34.148 -8.331 1.00 89.62 225 GLY A N 1
ATOM 1842 C CA . GLY A 1 225 ? 1.428 -34.998 -9.528 1.00 89.62 225 GLY A CA 1
ATOM 1843 C C . GLY A 1 225 ? 0.071 -35.220 -10.214 1.00 89.62 225 GLY A C 1
ATOM 1844 O O . GLY A 1 225 ? 0.050 -35.573 -11.394 1.00 89.62 225 GLY A O 1
ATOM 1845 N N . LEU A 1 226 ? -1.043 -34.991 -9.507 1.00 87.44 226 LEU A N 1
ATOM 1846 C CA . LEU A 1 226 ? -2.409 -34.975 -10.056 1.00 87.44 226 LEU A CA 1
ATOM 1847 C C . LEU A 1 226 ? -2.864 -33.553 -10.432 1.00 87.44 226 LEU A C 1
ATOM 1849 O O . LEU A 1 226 ? -3.593 -33.362 -11.402 1.00 87.44 226 LEU A O 1
ATOM 1853 N N . HIS A 1 227 ? -2.413 -32.544 -9.685 1.00 86.56 227 HIS A N 1
ATOM 1854 C CA . HIS A 1 227 ? -2.832 -31.148 -9.806 1.00 86.56 227 HIS A CA 1
ATOM 1855 C C . HIS A 1 227 ? -1.710 -30.241 -10.340 1.00 86.56 227 HIS A C 1
ATOM 1857 O O . HIS A 1 227 ? -1.473 -29.160 -9.806 1.00 86.56 227 HIS A O 1
ATOM 1863 N N . VAL A 1 228 ? -1.028 -30.653 -11.415 1.00 87.12 228 VAL A N 1
ATOM 1864 C CA . VAL A 1 228 ? 0.173 -29.969 -11.951 1.00 87.12 228 VAL A CA 1
ATOM 1865 C C . VAL A 1 228 ? -0.023 -28.508 -12.382 1.00 87.12 228 VAL A C 1
ATOM 1867 O O . VAL A 1 228 ? 0.954 -27.779 -12.529 1.00 87.12 228 VAL A O 1
ATOM 1870 N N . ALA A 1 229 ? -1.267 -28.055 -12.564 1.00 81.31 229 ALA A N 1
ATOM 1871 C CA . ALA A 1 229 ? -1.590 -26.653 -12.833 1.00 81.31 229 ALA A CA 1
ATOM 1872 C C . ALA A 1 229 ? -1.738 -25.790 -11.557 1.00 81.31 229 ALA A C 1
ATOM 1874 O O . ALA A 1 229 ? -1.676 -24.562 -11.643 1.00 81.31 229 ALA A O 1
ATOM 1875 N N . ASP A 1 230 ? -1.917 -26.387 -10.370 1.00 80.75 230 ASP A N 1
ATOM 1876 C CA . ASP A 1 230 ? -2.069 -25.639 -9.118 1.00 80.75 230 ASP A CA 1
ATOM 1877 C C . ASP A 1 230 ? -0.702 -25.247 -8.534 1.00 80.75 230 ASP A C 1
ATOM 1879 O O . ASP A 1 230 ? -0.104 -25.934 -7.697 1.00 80.75 230 ASP A O 1
ATOM 1883 N N . SER A 1 231 ? -0.227 -24.073 -8.958 1.00 84.19 231 SER A N 1
ATOM 1884 C CA . SER A 1 231 ? 0.979 -23.420 -8.429 1.00 84.19 231 SER A CA 1
ATOM 1885 C C . SER A 1 231 ? 0.992 -23.284 -6.898 1.00 84.19 231 SER A C 1
ATOM 1887 O O . SER A 1 231 ? 2.071 -23.157 -6.315 1.00 84.19 231 SER A O 1
ATOM 1889 N N . SER A 1 232 ? -0.165 -23.328 -6.226 1.00 86.25 232 SER A N 1
ATOM 1890 C CA . SER A 1 232 ? -0.269 -23.214 -4.766 1.00 86.25 232 SER A CA 1
ATOM 1891 C C . SER A 1 232 ? 0.350 -24.416 -4.049 1.00 86.25 232 SER A C 1
ATOM 1893 O O . SER A 1 232 ? 1.066 -24.240 -3.062 1.00 86.25 232 SER A O 1
ATOM 1895 N N . CYS A 1 233 ? 0.157 -25.631 -4.578 1.00 88.75 233 CYS A N 1
ATOM 1896 C CA . CYS A 1 233 ? 0.776 -26.829 -4.014 1.00 88.75 233 CYS A CA 1
ATOM 1897 C C . CYS A 1 233 ? 2.299 -26.807 -4.219 1.00 88.75 233 CYS A C 1
ATOM 1899 O O . CYS A 1 233 ? 3.057 -27.073 -3.287 1.00 88.75 233 CYS A O 1
ATOM 1901 N N . PHE A 1 234 ? 2.780 -26.383 -5.395 1.00 91.50 234 PHE A N 1
ATOM 1902 C CA . PHE A 1 234 ? 4.219 -26.204 -5.614 1.00 91.50 234 PHE A CA 1
ATOM 1903 C C . PHE A 1 234 ? 4.816 -25.112 -4.719 1.00 91.50 234 PHE A C 1
ATOM 1905 O O . PHE A 1 234 ? 5.910 -25.298 -4.196 1.00 91.50 234 PHE A O 1
ATOM 1912 N N . HIS A 1 235 ? 4.106 -24.010 -4.457 1.00 90.75 235 HIS A N 1
ATOM 1913 C CA . HIS A 1 235 ? 4.537 -23.011 -3.473 1.00 90.75 235 HIS A CA 1
ATOM 1914 C C . HIS A 1 235 ? 4.675 -23.613 -2.062 1.00 90.75 235 HIS A C 1
ATOM 1916 O O . HIS A 1 235 ? 5.674 -23.354 -1.386 1.00 90.75 235 HIS A O 1
ATOM 1922 N N . TYR A 1 236 ? 3.744 -24.480 -1.650 1.00 92.38 236 TYR A N 1
ATOM 1923 C CA . TYR A 1 236 ? 3.845 -25.220 -0.389 1.00 92.38 236 TYR A CA 1
ATOM 1924 C C . TYR A 1 236 ? 5.059 -26.161 -0.348 1.00 92.38 236 TYR A C 1
ATOM 1926 O O . TYR A 1 236 ? 5.840 -26.098 0.604 1.00 92.38 236 TYR A O 1
ATOM 1934 N N . ARG A 1 237 ? 5.303 -26.943 -1.411 1.00 93.31 237 ARG A N 1
ATOM 1935 C CA . ARG A 1 237 ? 6.504 -27.796 -1.527 1.00 93.31 237 ARG A CA 1
ATOM 1936 C C . ARG A 1 237 ? 7.795 -26.989 -1.390 1.00 93.31 237 ARG A C 1
ATOM 1938 O O . ARG A 1 237 ? 8.660 -27.360 -0.603 1.00 93.31 237 ARG A O 1
ATOM 1945 N N . ARG A 1 238 ? 7.897 -25.829 -2.050 1.00 94.19 238 ARG A N 1
ATOM 1946 C CA . ARG A 1 238 ? 9.051 -24.916 -1.908 1.00 94.19 238 ARG A CA 1
ATOM 1947 C C . ARG A 1 238 ? 9.259 -24.469 -0.455 1.00 94.19 238 ARG A C 1
ATOM 1949 O O . ARG A 1 238 ? 10.401 -24.413 -0.003 1.00 94.19 238 ARG A O 1
ATOM 1956 N N . ARG A 1 239 ? 8.187 -24.196 0.305 1.00 94.62 239 ARG A N 1
ATOM 1957 C CA . ARG A 1 239 ? 8.296 -23.836 1.733 1.00 94.62 239 ARG A CA 1
ATOM 1958 C C . ARG A 1 239 ? 8.745 -25.016 2.604 1.00 94.62 239 ARG A C 1
ATOM 1960 O O . ARG A 1 239 ? 9.574 -24.799 3.486 1.00 94.62 239 ARG A O 1
ATOM 1967 N N . LEU A 1 240 ? 8.262 -26.233 2.342 1.00 94.38 240 LEU A N 1
ATOM 1968 C CA . LEU A 1 240 ? 8.743 -27.455 3.005 1.00 94.38 240 LEU A CA 1
ATOM 1969 C C . LEU A 1 240 ? 10.238 -27.682 2.741 1.00 94.38 240 LEU A C 1
ATOM 1971 O O . LEU A 1 240 ? 11.005 -27.880 3.676 1.00 94.38 240 LEU A O 1
ATOM 1975 N N . MET A 1 241 ? 10.675 -27.578 1.487 1.00 92.88 241 MET A N 1
ATOM 1976 C CA . MET A 1 241 ? 12.079 -27.772 1.113 1.00 92.88 241 MET A CA 1
ATOM 1977 C C . MET A 1 241 ? 13.014 -26.724 1.730 1.00 92.88 241 MET A C 1
ATOM 1979 O O . MET A 1 241 ? 14.071 -27.078 2.250 1.00 92.88 241 MET A O 1
ATOM 1983 N N . LEU A 1 242 ? 12.612 -25.447 1.762 1.00 90.94 242 LEU A N 1
ATOM 1984 C CA . LEU A 1 242 ? 13.353 -24.425 2.513 1.00 90.94 242 LEU A CA 1
ATOM 1985 C C . LEU A 1 242 ? 13.450 -24.780 4.003 1.00 90.94 242 LEU A C 1
ATOM 1987 O O . LEU A 1 242 ? 14.506 -24.594 4.596 1.00 90.94 242 LEU A O 1
ATOM 1991 N N . ARG A 1 243 ? 12.393 -25.343 4.602 1.00 90.25 243 ARG A N 1
ATOM 1992 C CA . ARG A 1 243 ? 12.401 -25.782 6.004 1.00 90.25 243 ARG A CA 1
ATOM 1993 C C . ARG A 1 243 ? 13.337 -26.976 6.256 1.00 90.25 243 ARG A C 1
ATOM 1995 O O . ARG A 1 243 ? 13.925 -27.044 7.334 1.00 90.25 243 ARG A O 1
ATOM 2002 N N . VAL A 1 244 ? 13.525 -27.867 5.275 1.00 88.44 244 VAL A N 1
ATOM 2003 C CA . VAL A 1 244 ? 14.553 -28.928 5.319 1.00 88.44 244 VAL A CA 1
ATOM 2004 C C . VAL A 1 244 ? 15.957 -28.312 5.354 1.00 88.44 244 VAL A C 1
ATOM 2006 O O . VAL A 1 244 ? 16.737 -28.645 6.245 1.00 88.44 244 VAL A O 1
ATOM 2009 N N . LEU A 1 245 ? 16.262 -27.351 4.469 1.00 83.88 245 LEU A N 1
ATOM 2010 C CA . LEU A 1 245 ? 17.549 -26.634 4.498 1.00 83.88 245 LEU A CA 1
ATOM 2011 C C . LEU A 1 245 ? 17.745 -25.850 5.805 1.00 83.88 245 LEU A C 1
ATOM 2013 O O . LEU A 1 245 ? 18.810 -25.941 6.407 1.00 83.88 245 LEU A O 1
ATOM 2017 N N . GLU A 1 246 ? 16.723 -25.128 6.281 1.00 83.44 246 GLU A N 1
ATOM 2018 C CA . GLU A 1 246 ? 16.743 -24.414 7.570 1.00 83.44 246 GLU A CA 1
ATOM 2019 C C . GLU A 1 246 ? 17.088 -25.349 8.741 1.00 83.44 246 GLU A C 1
ATOM 2021 O O . GLU A 1 246 ? 17.843 -24.963 9.628 1.00 83.44 246 GLU A O 1
ATOM 2026 N N . ALA A 1 247 ? 16.539 -26.568 8.769 1.00 75.50 247 ALA A N 1
ATOM 2027 C CA . ALA A 1 247 ? 16.766 -27.517 9.858 1.00 75.50 247 ALA A CA 1
ATOM 2028 C C . ALA A 1 247 ? 18.167 -28.150 9.820 1.00 75.50 247 ALA A C 1
ATOM 2030 O O . ALA A 1 247 ? 18.800 -28.304 10.865 1.00 75.50 247 ALA A O 1
ATOM 2031 N N . LEU A 1 248 ? 18.657 -28.509 8.631 1.00 68.25 248 LEU A N 1
ATOM 2032 C CA . LEU A 1 248 ? 19.937 -29.206 8.468 1.00 68.25 248 LEU A CA 1
ATOM 2033 C C . LEU A 1 248 ? 21.123 -28.225 8.524 1.00 68.25 248 LEU A C 1
ATOM 2035 O O . LEU A 1 248 ? 22.141 -28.529 9.139 1.00 68.25 248 LEU A O 1
ATOM 2039 N N . ASN A 1 249 ? 20.956 -26.991 8.034 1.00 63.59 249 ASN A N 1
ATOM 2040 C CA . ASN A 1 249 ? 21.965 -25.926 8.129 1.00 63.59 249 ASN A CA 1
ATOM 2041 C C . ASN A 1 249 ? 22.102 -25.308 9.543 1.00 63.59 249 ASN A C 1
ATOM 2043 O O . ASN A 1 249 ? 22.921 -24.417 9.751 1.00 63.59 249 ASN A O 1
ATOM 2047 N N . VAL A 1 250 ? 21.323 -25.774 10.528 1.00 50.88 250 VAL A N 1
ATOM 2048 C CA . VAL A 1 250 ? 21.530 -25.488 11.965 1.00 50.88 250 VAL A CA 1
ATOM 2049 C C . VAL A 1 250 ? 22.377 -26.581 12.645 1.00 50.88 250 VAL A C 1
ATOM 2051 O O . VAL A 1 250 ? 22.950 -26.344 13.706 1.00 50.88 250 VAL A O 1
ATOM 2054 N N . LYS A 1 251 ? 22.545 -27.755 12.019 1.00 48.56 251 LYS A N 1
ATOM 2055 C CA . LYS A 1 251 ? 23.352 -28.887 12.513 1.00 48.56 251 LYS A CA 1
ATOM 2056 C C . LYS A 1 251 ? 24.704 -29.013 11.787 1.00 48.56 251 LYS A C 1
ATOM 2058 O O . LYS A 1 251 ? 25.120 -30.103 11.402 1.00 48.56 251 LYS A O 1
ATOM 2063 N N . VAL A 1 252 ? 25.401 -27.890 11.614 1.00 44.41 252 VAL A N 1
ATOM 2064 C CA . VAL A 1 252 ? 26.568 -27.717 10.715 1.00 44.41 252 VAL A CA 1
ATOM 2065 C C . VAL A 1 252 ? 27.711 -28.742 10.902 1.00 44.41 252 VAL A C 1
ATOM 2067 O O . VAL A 1 252 ? 28.482 -28.965 9.974 1.00 44.41 252 VAL A O 1
ATOM 2070 N N . ASN A 1 253 ? 27.816 -29.411 12.055 1.00 47.78 253 ASN A N 1
ATOM 2071 C CA . ASN A 1 253 ? 28.947 -30.290 12.380 1.00 47.78 253 ASN A CA 1
ATOM 2072 C C . ASN A 1 253 ? 28.847 -31.739 11.844 1.00 47.78 253 ASN A C 1
ATOM 2074 O O . ASN A 1 253 ? 29.826 -32.473 11.965 1.00 47.78 253 ASN A O 1
ATOM 2078 N N . ASN A 1 254 ? 27.721 -32.170 11.257 1.00 53.66 254 ASN A N 1
ATOM 2079 C CA . ASN A 1 254 ? 27.539 -33.553 10.782 1.00 53.66 254 ASN A CA 1
ATOM 2080 C C . ASN A 1 254 ? 27.495 -33.661 9.248 1.00 53.66 254 ASN A C 1
ATOM 2082 O O . ASN A 1 254 ? 26.543 -33.214 8.610 1.00 53.66 254 ASN A O 1
ATOM 2086 N N . ALA A 1 255 ? 28.462 -34.369 8.653 1.00 61.47 255 ALA A N 1
ATOM 2087 C CA . ALA A 1 255 ? 28.493 -34.602 7.204 1.00 61.47 255 ALA A CA 1
ATOM 2088 C C . ALA A 1 255 ? 27.267 -35.390 6.685 1.00 61.47 255 ALA A C 1
ATOM 2090 O O . ALA A 1 255 ? 26.783 -35.118 5.589 1.00 61.47 255 ALA A O 1
ATOM 2091 N N . SER A 1 256 ? 26.725 -36.309 7.497 1.00 61.41 256 SER A N 1
ATOM 2092 C CA . SER A 1 256 ? 25.542 -37.119 7.155 1.00 61.41 256 SER A CA 1
ATOM 2093 C C . SER A 1 256 ? 24.291 -36.276 6.883 1.00 61.41 256 SER A C 1
ATOM 2095 O O . SER A 1 256 ? 23.517 -36.593 5.981 1.00 61.41 256 SER A O 1
ATOM 2097 N N . ASP A 1 257 ? 24.095 -35.190 7.635 1.00 61.41 257 ASP A N 1
ATOM 2098 C CA . ASP A 1 257 ? 22.916 -34.327 7.522 1.00 61.41 257 ASP A CA 1
ATOM 2099 C C . ASP A 1 257 ? 22.940 -33.544 6.189 1.00 61.41 257 ASP A C 1
ATOM 2101 O O . ASP A 1 257 ? 21.891 -33.317 5.582 1.00 61.41 257 ASP A O 1
ATOM 2105 N N . LYS A 1 258 ? 24.135 -33.215 5.665 1.00 66.31 258 LYS A N 1
ATOM 2106 C CA . LYS A 1 258 ? 24.303 -32.631 4.321 1.00 66.31 258 LYS A CA 1
ATOM 2107 C C . LYS A 1 258 ? 24.005 -33.647 3.209 1.00 66.31 258 LYS A C 1
ATOM 2109 O O . LYS A 1 258 ? 23.404 -33.276 2.201 1.00 66.31 258 LYS A O 1
ATOM 2114 N N . THR A 1 259 ? 24.385 -34.915 3.387 1.00 73.38 259 THR A N 1
ATOM 2115 C CA . THR A 1 259 ? 24.119 -35.987 2.410 1.00 73.38 259 THR A CA 1
ATOM 2116 C C . THR A 1 259 ? 22.621 -36.239 2.227 1.00 73.38 259 THR A C 1
ATOM 2118 O O . THR A 1 259 ? 22.159 -36.338 1.090 1.00 73.38 259 THR A O 1
ATOM 2121 N N . GLU A 1 260 ? 21.838 -36.273 3.311 1.00 80.12 260 GLU A N 1
ATOM 2122 C CA . GLU A 1 260 ? 20.384 -36.466 3.203 1.00 80.12 260 GLU A CA 1
ATOM 2123 C C . GLU A 1 260 ? 19.690 -35.232 2.593 1.00 80.12 260 GLU A C 1
ATOM 2125 O O . GLU A 1 260 ? 18.815 -35.385 1.741 1.00 80.12 260 GLU A O 1
ATOM 2130 N N . ALA A 1 261 ? 20.138 -34.007 2.919 1.00 81.06 261 ALA A N 1
ATOM 2131 C CA . ALA A 1 261 ? 19.651 -32.779 2.272 1.00 81.06 261 ALA A CA 1
ATOM 2132 C C . ALA A 1 261 ? 19.817 -32.818 0.741 1.00 81.06 261 ALA A C 1
ATOM 2134 O O . ALA A 1 261 ? 18.890 -32.494 -0.003 1.00 81.06 261 ALA A O 1
ATOM 2135 N N . HIS A 1 262 ? 21.003 -33.229 0.284 1.00 84.25 262 HIS A N 1
ATOM 2136 C CA . HIS A 1 262 ? 21.365 -33.345 -1.128 1.00 84.25 262 HIS A CA 1
ATOM 2137 C C . HIS A 1 262 ? 20.515 -34.403 -1.849 1.00 84.25 262 HIS A C 1
ATOM 2139 O O . HIS A 1 262 ? 19.976 -34.144 -2.926 1.00 84.25 262 HIS A O 1
ATOM 2145 N N . LYS A 1 263 ? 20.331 -35.576 -1.228 1.00 87.38 263 LYS A N 1
ATOM 2146 C CA . LYS A 1 263 ? 19.483 -36.660 -1.743 1.00 87.38 263 LYS A CA 1
ATOM 2147 C C . LYS A 1 263 ? 18.025 -36.218 -1.925 1.00 87.38 263 LYS A C 1
ATOM 2149 O O . LYS A 1 263 ? 17.476 -36.399 -3.008 1.00 87.38 263 LYS A O 1
ATOM 2154 N N . ILE A 1 264 ? 17.428 -35.569 -0.922 1.00 89.94 264 ILE A N 1
ATOM 2155 C CA . ILE A 1 264 ? 16.051 -35.042 -1.006 1.00 89.94 264 ILE A CA 1
ATOM 2156 C C . ILE A 1 264 ? 15.917 -34.014 -2.144 1.00 89.94 264 ILE A C 1
ATOM 2158 O O . ILE A 1 264 ? 14.886 -33.963 -2.817 1.00 89.94 264 ILE A O 1
ATOM 2162 N N . TRP A 1 265 ? 16.952 -33.202 -2.392 1.00 90.88 265 TRP A N 1
ATOM 2163 C CA . TRP A 1 265 ? 16.941 -32.228 -3.488 1.00 90.88 265 TRP A CA 1
ATOM 2164 C C . TRP A 1 265 ? 17.017 -32.886 -4.872 1.00 90.88 265 TRP A C 1
ATOM 2166 O O . TRP A 1 265 ? 16.305 -32.461 -5.782 1.00 90.88 265 TRP A O 1
ATOM 2176 N N . MET A 1 266 ? 17.824 -33.943 -5.014 1.00 89.12 266 MET A N 1
ATOM 2177 C CA . MET A 1 266 ? 17.883 -34.767 -6.228 1.00 89.12 266 MET A CA 1
ATOM 2178 C C . MET A 1 266 ? 16.547 -35.465 -6.509 1.00 89.12 266 MET A C 1
ATOM 2180 O O . MET A 1 266 ? 16.016 -35.332 -7.605 1.00 89.12 266 MET A O 1
ATOM 2184 N N . GLU A 1 267 ? 15.943 -36.121 -5.513 1.00 92.56 267 GLU A N 1
ATOM 2185 C CA . GLU A 1 267 ? 14.656 -36.821 -5.674 1.00 92.56 267 GLU A CA 1
ATOM 2186 C C . GLU A 1 267 ? 13.494 -35.894 -6.084 1.00 92.56 267 GLU A C 1
ATOM 2188 O O . GLU A 1 267 ? 12.531 -36.340 -6.720 1.00 92.56 267 GLU A O 1
ATOM 2193 N N . GLU A 1 268 ? 13.558 -34.607 -5.723 1.00 95.00 268 GLU A N 1
ATOM 2194 C CA . GLU A 1 268 ? 12.601 -33.595 -6.179 1.00 95.00 268 GLU A CA 1
ATOM 2195 C C . GLU A 1 268 ? 12.945 -33.057 -7.578 1.00 95.00 268 GLU A C 1
ATOM 2197 O O . GLU A 1 268 ? 12.030 -32.819 -8.366 1.00 95.00 268 GLU A O 1
ATOM 2202 N N . LEU A 1 269 ? 14.230 -32.888 -7.918 1.00 93.75 269 LEU A N 1
ATOM 2203 C CA . LEU A 1 269 ? 14.667 -32.535 -9.274 1.00 93.75 269 LEU A CA 1
ATOM 2204 C C . LEU A 1 269 ? 14.272 -33.625 -10.281 1.00 93.75 269 LEU A C 1
ATOM 2206 O O . LEU A 1 269 ? 13.676 -33.307 -11.311 1.00 93.75 269 LEU A O 1
ATOM 2210 N N . ASP A 1 270 ? 14.527 -34.897 -9.992 1.00 94.31 270 ASP A N 1
ATOM 2211 C CA . ASP A 1 270 ? 14.193 -35.999 -10.900 1.00 94.31 270 ASP A CA 1
ATOM 2212 C C . ASP A 1 270 ? 12.673 -36.159 -11.056 1.00 94.31 270 ASP A C 1
ATOM 2214 O O . ASP A 1 270 ? 12.158 -36.237 -12.173 1.00 94.31 270 ASP A O 1
ATOM 2218 N N . TRP A 1 271 ? 11.910 -36.066 -9.963 1.00 95.38 271 TRP A N 1
ATOM 2219 C CA . TRP A 1 271 ? 10.446 -36.089 -10.036 1.00 95.38 271 TRP A CA 1
ATOM 2220 C C . TRP A 1 271 ? 9.851 -34.851 -10.731 1.00 95.38 271 TRP A C 1
ATOM 2222 O O . TRP A 1 271 ? 8.884 -34.960 -11.485 1.00 95.38 271 TRP A O 1
ATOM 2232 N N . ASN A 1 272 ? 10.427 -33.661 -10.540 1.00 95.75 272 ASN A N 1
ATOM 2233 C CA . ASN A 1 272 ? 10.010 -32.472 -11.283 1.00 95.75 272 ASN A CA 1
ATOM 2234 C C . ASN A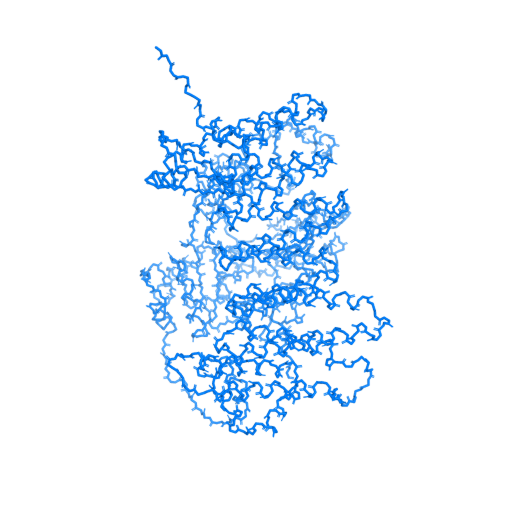 1 272 ? 10.300 -32.618 -12.786 1.00 95.75 272 ASN A C 1
ATOM 2236 O O . ASN A 1 272 ? 9.484 -32.166 -13.588 1.00 95.75 272 ASN A O 1
ATOM 2240 N N . LYS A 1 273 ? 11.395 -33.291 -13.168 1.00 94.88 273 LYS A N 1
ATOM 2241 C CA . LYS A 1 273 ? 11.673 -33.666 -14.560 1.00 94.88 273 LYS A CA 1
ATOM 2242 C C . LYS A 1 273 ? 10.601 -34.618 -15.103 1.00 94.88 273 LYS A C 1
ATOM 2244 O O . LYS A 1 273 ? 10.026 -34.306 -16.142 1.00 94.88 273 LYS A O 1
ATOM 2249 N N . GLU A 1 274 ? 10.251 -35.692 -14.384 1.00 94.12 274 GLU A N 1
ATOM 2250 C CA . GLU A 1 274 ? 9.164 -36.597 -14.804 1.00 94.12 274 GLU A CA 1
ATOM 2251 C C . GLU A 1 274 ? 7.852 -35.848 -15.080 1.00 94.12 274 GLU A C 1
ATOM 2253 O O . GLU A 1 274 ? 7.144 -36.161 -16.037 1.00 94.12 274 GLU A O 1
ATOM 2258 N N . LEU A 1 275 ? 7.504 -34.865 -14.239 1.00 93.88 275 LEU A N 1
ATOM 2259 C CA . LEU A 1 275 ? 6.306 -34.054 -14.446 1.00 93.88 275 LEU A CA 1
ATOM 2260 C C . LEU A 1 275 ? 6.428 -33.150 -15.677 1.00 93.88 275 LEU A C 1
ATOM 2262 O O . LEU A 1 275 ? 5.459 -33.036 -16.421 1.00 93.88 275 LEU A O 1
ATOM 2266 N N . VAL A 1 276 ? 7.586 -32.519 -15.897 1.00 92.94 276 VAL A N 1
ATOM 2267 C CA . VAL A 1 276 ? 7.845 -31.656 -17.065 1.00 92.94 276 VAL A CA 1
ATOM 2268 C C . VAL A 1 276 ? 7.768 -32.450 -18.372 1.00 92.94 276 VAL A C 1
ATOM 2270 O O . VAL A 1 276 ? 7.232 -31.944 -19.354 1.00 92.94 276 VAL A O 1
ATOM 2273 N N . GLU A 1 277 ? 8.252 -33.692 -18.384 1.00 90.25 277 GLU A N 1
ATOM 2274 C CA . GLU A 1 277 ? 8.199 -34.588 -19.548 1.00 90.25 277 GLU A CA 1
ATOM 2275 C C . GLU A 1 277 ? 6.791 -35.180 -19.771 1.00 90.25 277 GLU A C 1
ATOM 2277 O O . GLU A 1 277 ? 6.387 -35.402 -20.911 1.00 90.25 277 GLU A O 1
ATOM 2282 N N . ARG A 1 278 ? 6.012 -35.399 -18.699 1.00 90.06 278 ARG A N 1
ATOM 2283 C CA . ARG A 1 278 ? 4.651 -35.975 -18.752 1.00 90.06 278 ARG A CA 1
ATOM 2284 C C . ARG A 1 278 ? 3.545 -34.952 -19.019 1.00 90.06 278 ARG A C 1
ATOM 2286 O O . ARG A 1 278 ? 2.527 -35.300 -19.611 1.00 90.06 278 ARG A O 1
ATOM 2293 N N . TYR A 1 279 ? 3.717 -33.713 -18.564 1.00 90.00 279 TYR A N 1
ATOM 2294 C CA . TYR A 1 279 ? 2.702 -32.660 -18.599 1.00 90.00 279 TYR A CA 1
ATOM 2295 C C . TYR A 1 279 ? 3.248 -31.404 -19.288 1.00 90.00 279 TYR A C 1
ATOM 2297 O O . TYR A 1 279 ? 3.575 -30.395 -18.657 1.00 90.00 279 TYR A O 1
ATOM 2305 N N . LEU A 1 280 ? 3.332 -31.504 -20.613 1.00 89.19 280 LEU A N 1
ATOM 2306 C CA . LEU A 1 280 ? 3.838 -30.483 -21.527 1.00 89.19 280 LEU A CA 1
ATOM 2307 C C . LEU A 1 280 ? 3.148 -29.120 -21.331 1.00 89.19 280 LEU A C 1
ATOM 2309 O O . LEU A 1 280 ? 1.944 -29.048 -21.077 1.00 89.19 280 LEU A O 1
ATOM 2313 N N . GLY A 1 281 ? 3.908 -28.031 -21.465 1.00 86.00 281 GLY A N 1
ATOM 2314 C CA . GLY A 1 281 ? 3.359 -26.671 -21.514 1.00 86.00 281 GLY A CA 1
ATOM 2315 C C . GLY A 1 281 ? 2.784 -26.160 -20.187 1.00 86.00 281 GLY A C 1
ATOM 2316 O O . GLY A 1 281 ? 1.929 -25.276 -20.180 1.00 86.00 281 GLY A O 1
ATOM 2317 N N . ARG A 1 282 ? 3.189 -26.722 -19.040 1.00 89.56 282 ARG A N 1
ATOM 2318 C CA . ARG A 1 282 ? 2.708 -26.297 -17.710 1.00 89.56 282 ARG A CA 1
ATOM 2319 C C . ARG A 1 282 ? 3.744 -25.425 -16.997 1.00 89.56 282 ARG A C 1
ATOM 2321 O O . ARG A 1 282 ? 4.629 -25.930 -16.307 1.00 89.56 282 ARG A O 1
ATOM 2328 N N . GLU A 1 283 ? 3.602 -24.101 -17.119 1.00 89.12 283 GLU A N 1
ATOM 2329 C CA . GLU A 1 283 ? 4.525 -23.101 -16.542 1.00 89.12 283 GLU A CA 1
ATOM 2330 C C . GLU A 1 283 ? 4.845 -23.346 -15.052 1.00 89.12 283 GLU A C 1
ATOM 2332 O O . GLU A 1 283 ? 5.991 -23.193 -14.627 1.00 89.12 283 GLU A O 1
ATOM 2337 N N . ALA A 1 284 ? 3.863 -23.788 -14.256 1.00 89.12 284 ALA A N 1
ATOM 2338 C CA . ALA A 1 284 ? 4.018 -24.069 -12.825 1.00 89.12 284 ALA A CA 1
ATOM 2339 C C . ALA A 1 284 ? 5.185 -25.030 -12.505 1.00 89.12 284 ALA A C 1
ATOM 2341 O O . ALA A 1 284 ? 5.883 -24.843 -11.501 1.00 89.12 284 ALA A O 1
ATOM 2342 N N . LEU A 1 285 ? 5.430 -26.013 -13.381 1.00 94.31 285 LEU A N 1
ATOM 2343 C CA . LEU A 1 285 ? 6.507 -26.997 -13.251 1.00 94.31 285 LEU A CA 1
ATOM 2344 C C . LEU A 1 285 ? 7.881 -26.371 -13.510 1.00 94.31 285 LEU A C 1
ATOM 2346 O O . LEU A 1 285 ? 8.817 -26.602 -12.744 1.00 94.31 285 LEU A O 1
ATOM 2350 N N . TRP A 1 286 ? 7.983 -25.515 -14.527 1.00 93.50 286 TRP A N 1
ATOM 2351 C CA . TRP A 1 286 ? 9.193 -24.760 -14.862 1.00 93.50 286 TRP A CA 1
ATOM 2352 C C . TRP A 1 286 ? 9.505 -23.669 -13.826 1.00 93.50 286 TRP A C 1
ATOM 2354 O O . TRP A 1 286 ? 10.663 -23.449 -13.470 1.00 93.50 286 TRP A O 1
ATOM 2364 N N . LEU A 1 287 ? 8.480 -23.036 -13.247 1.00 91.75 287 LEU A N 1
ATOM 2365 C CA . LEU A 1 287 ? 8.631 -22.154 -12.084 1.00 91.75 287 LEU A CA 1
ATOM 2366 C C . LEU A 1 287 ? 9.095 -22.914 -10.832 1.00 91.75 287 LEU A C 1
ATOM 2368 O O . LEU A 1 287 ? 9.739 -22.312 -9.971 1.00 91.75 287 LEU A O 1
ATOM 2372 N N . HIS A 1 288 ? 8.795 -24.215 -10.717 1.00 94.25 288 HIS A N 1
ATOM 2373 C CA . HIS A 1 288 ? 9.353 -25.068 -9.662 1.00 94.25 288 HIS A CA 1
ATOM 2374 C C . HIS A 1 288 ? 10.807 -25.442 -9.967 1.00 94.25 288 HIS A C 1
ATOM 2376 O O . HIS A 1 288 ? 11.651 -25.222 -9.102 1.00 94.25 288 HIS A O 1
ATOM 2382 N N . ARG A 1 289 ? 11.139 -25.835 -11.210 1.00 95.12 289 ARG A N 1
ATOM 2383 C CA . ARG A 1 289 ? 12.530 -26.062 -11.664 1.00 95.12 289 ARG A CA 1
ATOM 2384 C C . ARG A 1 289 ? 13.438 -24.896 -11.282 1.00 95.12 289 ARG A C 1
ATOM 2386 O O . ARG A 1 289 ? 14.431 -25.086 -10.594 1.00 95.12 289 ARG A O 1
ATOM 2393 N N . ARG A 1 290 ? 13.035 -23.663 -11.612 1.00 93.75 290 ARG A N 1
ATOM 2394 C CA . ARG A 1 290 ? 13.782 -22.434 -11.272 1.00 93.75 290 ARG A CA 1
ATOM 2395 C C . ARG A 1 290 ? 14.061 -22.273 -9.775 1.00 93.75 290 ARG A C 1
ATOM 2397 O O . ARG A 1 290 ? 15.129 -21.789 -9.417 1.00 93.75 290 ARG A O 1
ATOM 2404 N N . PHE A 1 291 ? 13.139 -22.675 -8.900 1.00 94.19 291 PHE A N 1
ATOM 2405 C CA . PHE A 1 291 ? 13.396 -22.694 -7.458 1.00 94.19 291 PHE A CA 1
ATOM 2406 C C . PHE A 1 291 ? 14.408 -23.784 -7.079 1.00 94.19 291 PHE A C 1
ATOM 2408 O O . PHE A 1 291 ? 15.350 -23.498 -6.339 1.00 94.19 291 PHE A O 1
ATOM 2415 N N . LEU A 1 292 ? 14.226 -25.010 -7.580 1.00 93.56 292 LEU A N 1
ATOM 2416 C CA . LEU A 1 292 ? 15.081 -26.153 -7.252 1.00 93.56 292 LEU A CA 1
ATOM 2417 C C . LEU A 1 292 ? 16.532 -25.871 -7.657 1.00 93.56 292 LEU A C 1
ATOM 2419 O O . LEU A 1 292 ? 17.426 -25.957 -6.817 1.00 93.56 292 LEU A O 1
ATOM 2423 N N . SER A 1 293 ? 16.730 -25.429 -8.898 1.00 92.50 293 SER A N 1
ATOM 2424 C CA . SER A 1 293 ? 18.026 -25.113 -9.500 1.00 92.50 293 SER A CA 1
ATOM 2425 C C . SER A 1 293 ? 18.741 -23.942 -8.826 1.00 92.50 293 SER A C 1
ATOM 2427 O O . SER A 1 293 ? 19.945 -24.016 -8.597 1.00 92.50 293 SER A O 1
ATOM 2429 N N . LEU A 1 294 ? 18.023 -22.872 -8.450 1.00 88.19 294 LEU A N 1
ATOM 2430 C CA . LEU A 1 294 ? 18.638 -21.737 -7.748 1.00 88.19 294 LEU A CA 1
ATOM 2431 C C . LEU A 1 294 ? 19.221 -22.164 -6.395 1.00 88.19 294 LEU A C 1
ATOM 2433 O O . LEU A 1 294 ? 20.360 -21.836 -6.073 1.00 88.19 294 LEU A O 1
ATOM 2437 N N . ASN A 1 295 ? 18.449 -22.925 -5.615 1.00 85.38 295 ASN A N 1
ATOM 2438 C CA . ASN A 1 295 ? 18.907 -23.422 -4.320 1.00 85.38 295 ASN A CA 1
ATOM 2439 C C . ASN A 1 295 ? 20.002 -24.488 -4.482 1.00 85.38 295 ASN A C 1
ATOM 2441 O O . ASN A 1 295 ? 20.933 -24.511 -3.684 1.00 85.38 295 ASN A O 1
ATOM 2445 N N . TRP A 1 296 ? 19.952 -25.312 -5.534 1.00 85.69 296 TRP A N 1
ATOM 2446 C CA . TRP A 1 296 ? 21.019 -26.266 -5.838 1.00 85.69 296 TRP A CA 1
ATOM 2447 C C . TRP A 1 296 ? 22.377 -25.571 -6.012 1.00 85.69 296 TRP A C 1
ATOM 2449 O O . TRP A 1 296 ? 23.341 -25.912 -5.327 1.00 85.69 296 TRP A O 1
ATOM 2459 N N . ILE A 1 297 ? 22.430 -24.527 -6.847 1.00 81.25 297 ILE A N 1
ATOM 2460 C CA . ILE A 1 297 ? 23.634 -23.708 -7.066 1.00 81.25 297 ILE A CA 1
ATOM 2461 C C . ILE A 1 297 ? 24.123 -23.078 -5.747 1.00 81.25 297 ILE A C 1
ATOM 2463 O O . ILE A 1 297 ? 25.318 -23.108 -5.449 1.00 81.25 297 ILE A O 1
ATOM 2467 N N . MET A 1 298 ? 23.198 -22.543 -4.940 1.00 78.12 298 MET A N 1
ATOM 2468 C CA . MET A 1 298 ? 23.517 -21.843 -3.689 1.00 78.12 298 MET A CA 1
ATOM 2469 C C . MET A 1 298 ? 24.011 -22.752 -2.551 1.00 78.12 298 MET A C 1
ATOM 2471 O O . MET A 1 298 ? 24.864 -22.316 -1.783 1.00 78.12 298 MET A O 1
ATOM 2475 N N . TYR A 1 299 ? 23.478 -23.972 -2.407 1.00 75.94 299 TYR A N 1
ATOM 2476 C CA . TYR A 1 299 ? 23.728 -24.835 -1.237 1.00 75.94 299 TYR A CA 1
ATOM 2477 C C . TYR A 1 299 ? 24.600 -26.070 -1.524 1.00 75.94 299 TYR A C 1
ATOM 2479 O O . TYR A 1 299 ? 25.234 -26.593 -0.603 1.00 75.94 299 TYR A O 1
ATOM 2487 N N . PHE A 1 300 ? 24.666 -26.527 -2.779 1.00 77.19 300 PHE A N 1
ATOM 2488 C CA . PHE A 1 300 ? 25.447 -27.706 -3.182 1.00 77.19 300 PHE A CA 1
ATOM 2489 C C . PHE A 1 300 ? 26.492 -27.381 -4.263 1.00 77.19 300 PHE A C 1
ATOM 2491 O O . PHE A 1 300 ? 27.604 -27.898 -4.215 1.00 77.19 300 PHE A O 1
ATOM 2498 N N . GLY A 1 301 ? 26.192 -26.460 -5.185 1.00 63.88 301 GLY A N 1
ATOM 2499 C CA . GLY A 1 301 ? 27.082 -26.108 -6.298 1.00 63.88 301 GLY A CA 1
ATOM 2500 C C . GLY A 1 301 ? 28.302 -25.238 -5.956 1.00 63.88 301 GLY A C 1
ATOM 2501 O O . GLY A 1 301 ? 29.122 -24.999 -6.843 1.00 63.88 301 GLY A O 1
ATOM 2502 N N . SER A 1 302 ? 28.432 -24.763 -4.711 1.00 58.19 302 SER A N 1
ATOM 2503 C CA . SER A 1 302 ? 29.450 -23.788 -4.283 1.00 58.19 302 SER A CA 1
ATOM 2504 C C . SER A 1 302 ? 30.425 -24.36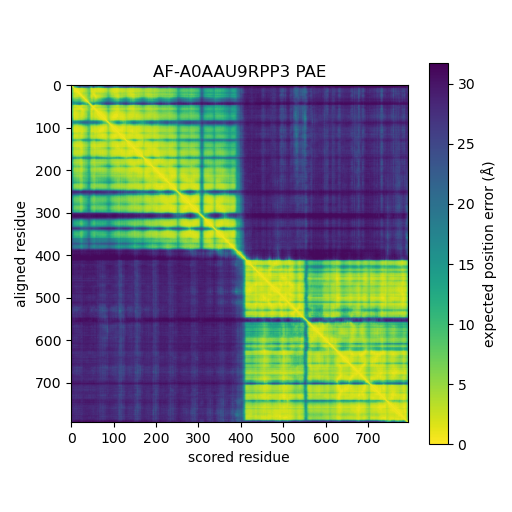4 -3.245 1.00 58.19 302 SER A C 1
ATOM 2506 O O . SER A 1 302 ? 30.003 -24.855 -2.196 1.00 58.19 302 SER A O 1
ATOM 2508 N N . ASN A 1 303 ? 31.735 -24.242 -3.493 1.00 49.38 303 ASN A N 1
ATOM 2509 C CA . ASN A 1 303 ? 32.775 -24.519 -2.493 1.00 49.38 303 ASN A CA 1
ATOM 2510 C C . ASN A 1 303 ? 32.844 -23.389 -1.447 1.00 49.38 303 ASN A C 1
ATOM 2512 O O . ASN A 1 303 ? 32.698 -22.214 -1.782 1.00 49.38 303 ASN A O 1
ATOM 2516 N N . HIS A 1 304 ? 33.125 -23.729 -0.186 1.00 40.91 304 HIS A N 1
ATOM 2517 C CA . HIS A 1 304 ? 33.484 -22.742 0.841 1.00 40.91 304 HIS A CA 1
ATOM 2518 C C . HIS A 1 304 ? 34.996 -22.456 0.815 1.00 40.91 304 HIS A C 1
ATOM 2520 O O . HIS A 1 304 ? 35.780 -23.402 0.795 1.00 40.91 304 HIS A O 1
ATOM 2526 N N . SER A 1 305 ? 35.382 -21.174 0.938 1.00 37.28 305 SER A N 1
ATOM 2527 C CA . SER A 1 305 ? 36.767 -20.630 0.887 1.00 37.28 305 SER A CA 1
ATOM 2528 C C . SER A 1 305 ? 37.467 -20.786 -0.486 1.00 37.28 305 SER A C 1
ATOM 2530 O O . SER A 1 305 ? 37.116 -21.679 -1.247 1.00 37.28 305 SER A O 1
ATOM 2532 N N . SER A 1 306 ? 38.395 -19.918 -0.914 1.00 30.92 306 SER A N 1
ATOM 2533 C CA . SER A 1 306 ? 39.344 -19.054 -0.176 1.00 30.92 306 SER A CA 1
ATOM 2534 C C . SER A 1 306 ? 39.531 -17.638 -0.768 1.00 30.92 306 SER A C 1
ATOM 2536 O O . SER A 1 306 ? 39.044 -17.324 -1.850 1.00 30.92 306 SER A O 1
ATOM 2538 N N . GLU A 1 307 ? 40.281 -16.774 -0.070 1.00 37.75 307 GLU A N 1
ATOM 2539 C CA . GLU A 1 307 ? 40.658 -15.416 -0.515 1.00 37.75 307 GLU A CA 1
ATOM 2540 C C . GLU A 1 307 ? 41.853 -15.406 -1.499 1.00 37.75 307 GLU A C 1
ATOM 2542 O O . GLU A 1 307 ? 42.851 -14.720 -1.284 1.00 37.75 307 GLU A O 1
ATOM 2547 N N . THR A 1 308 ? 41.775 -16.165 -2.595 1.00 34.91 308 THR A N 1
ATOM 2548 C CA . THR A 1 308 ? 42.810 -16.183 -3.650 1.00 34.91 308 THR A CA 1
ATOM 2549 C C . THR A 1 308 ? 42.184 -16.168 -5.042 1.00 34.91 308 THR A C 1
ATOM 2551 O O . THR A 1 308 ? 41.336 -16.996 -5.358 1.00 34.91 308 THR A O 1
ATOM 2554 N N . GLY A 1 309 ? 42.606 -15.218 -5.883 1.00 38.12 309 GLY A N 1
ATOM 2555 C CA . GLY A 1 309 ? 42.038 -14.965 -7.213 1.00 38.12 309 GLY A CA 1
ATOM 2556 C C . GLY A 1 309 ? 42.500 -15.935 -8.304 1.00 38.12 309 GLY A C 1
ATOM 2557 O O . GLY A 1 309 ? 43.038 -15.488 -9.313 1.00 38.12 309 GLY A O 1
ATOM 2558 N N . GLU A 1 310 ? 42.295 -17.237 -8.109 1.00 33.78 310 GLU A N 1
ATOM 2559 C CA . GLU A 1 310 ? 42.521 -18.264 -9.135 1.00 33.78 310 GLU A CA 1
ATOM 2560 C C . GLU A 1 310 ? 41.204 -18.768 -9.751 1.00 33.78 310 GLU A C 1
ATOM 2562 O O . GLU A 1 310 ? 40.110 -18.504 -9.251 1.00 33.78 310 GLU A O 1
ATOM 2567 N N . SER A 1 311 ? 41.310 -19.455 -10.893 1.00 38.88 311 SER A N 1
ATOM 2568 C CA . SER A 1 311 ? 40.165 -19.900 -11.699 1.00 38.88 311 SER A CA 1
ATOM 2569 C C . SER A 1 311 ? 39.221 -20.824 -10.921 1.00 38.88 311 SER A C 1
ATOM 2571 O O . SER A 1 311 ? 39.658 -21.817 -10.337 1.00 38.88 311 SER A O 1
ATOM 2573 N N . ILE A 1 3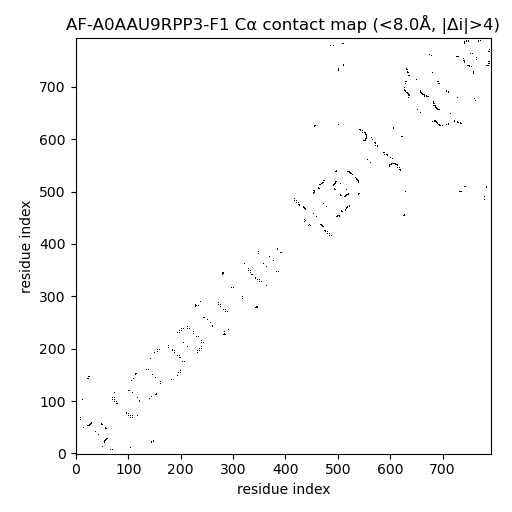12 ? 37.914 -20.540 -10.967 1.00 44.56 312 ILE A N 1
ATOM 2574 C CA . ILE A 1 312 ? 36.886 -21.370 -10.328 1.00 44.56 312 ILE A CA 1
ATOM 2575 C C . ILE A 1 312 ? 36.801 -22.717 -11.057 1.00 44.56 312 ILE A C 1
ATOM 2577 O O . ILE A 1 312 ? 36.161 -22.849 -12.100 1.00 44.56 312 ILE A O 1
ATOM 2581 N N . VAL A 1 313 ? 37.416 -23.748 -10.479 1.00 52.47 313 VAL A N 1
ATOM 2582 C CA . VAL A 1 313 ? 37.183 -25.136 -10.890 1.00 52.47 313 VAL A CA 1
ATOM 2583 C C . VAL A 1 313 ? 35.785 -25.537 -10.421 1.00 52.47 313 VAL A C 1
ATOM 2585 O O . VAL A 1 313 ? 35.530 -25.660 -9.223 1.00 52.47 313 VAL A O 1
ATOM 2588 N N . MET A 1 314 ? 34.867 -25.731 -11.370 1.00 61.94 314 MET A N 1
ATOM 2589 C CA . MET A 1 314 ? 33.504 -26.182 -11.082 1.00 61.94 314 MET A CA 1
ATOM 2590 C C . MET A 1 314 ? 33.514 -27.533 -10.356 1.00 61.94 314 MET A C 1
ATOM 2592 O O . MET A 1 314 ? 34.188 -28.473 -10.781 1.00 61.94 314 MET A O 1
ATOM 2596 N N . ASN A 1 315 ? 32.710 -27.656 -9.295 1.00 69.81 315 ASN A N 1
ATOM 2597 C CA . ASN A 1 315 ? 32.457 -28.941 -8.647 1.00 69.81 315 ASN A CA 1
ATOM 2598 C C . ASN A 1 315 ? 31.863 -29.937 -9.669 1.00 69.81 315 ASN A C 1
ATOM 2600 O O . ASN A 1 315 ? 31.001 -29.583 -10.478 1.00 69.81 315 ASN A O 1
ATOM 2604 N N . LYS A 1 316 ? 32.298 -31.200 -9.602 1.00 76.12 316 LYS A N 1
ATOM 2605 C CA . LYS A 1 316 ? 31.802 -32.318 -10.418 1.00 76.12 316 LYS A CA 1
ATOM 2606 C C . LYS A 1 316 ? 30.274 -32.450 -10.354 1.00 76.12 316 LYS A C 1
ATOM 2608 O O . LYS A 1 316 ? 29.645 -32.749 -11.364 1.00 76.12 316 LYS A O 1
ATOM 2613 N N . GLU A 1 317 ? 29.679 -32.188 -9.192 1.00 75.56 317 GLU A N 1
ATOM 2614 C CA . GLU A 1 317 ? 28.223 -32.207 -8.986 1.00 75.56 317 GLU A CA 1
ATOM 2615 C C . GLU A 1 317 ? 27.517 -31.092 -9.782 1.00 75.56 317 GLU A C 1
ATOM 2617 O O . GLU A 1 317 ? 26.458 -31.323 -10.363 1.00 75.56 317 GLU A O 1
ATOM 2622 N N . THR A 1 318 ? 28.135 -29.911 -9.903 1.00 76.94 318 THR A N 1
ATOM 2623 C CA . THR A 1 318 ? 27.636 -28.798 -10.730 1.00 76.94 318 THR A CA 1
ATOM 2624 C C . THR A 1 318 ? 27.680 -29.140 -12.222 1.00 76.94 318 THR A C 1
ATOM 2626 O O . THR A 1 318 ? 26.744 -28.807 -12.945 1.00 76.94 318 THR A O 1
ATOM 2629 N N . VAL A 1 319 ? 28.719 -29.850 -12.684 1.00 82.38 319 VAL A N 1
ATOM 2630 C CA . VAL A 1 319 ? 28.814 -30.336 -14.076 1.00 82.38 319 VAL A CA 1
ATOM 2631 C C . VAL A 1 319 ? 27.715 -31.363 -14.377 1.00 82.38 319 VAL A C 1
ATOM 2633 O O . VAL A 1 319 ? 27.001 -31.219 -15.364 1.00 82.38 319 VAL A O 1
ATOM 2636 N N . ILE A 1 320 ? 27.524 -32.358 -13.501 1.00 84.81 320 ILE A N 1
ATOM 2637 C CA . ILE A 1 320 ? 26.473 -33.384 -13.651 1.00 84.81 320 ILE A CA 1
ATOM 2638 C C . ILE A 1 320 ? 25.075 -32.747 -13.658 1.00 84.81 320 ILE A C 1
ATOM 2640 O O . ILE A 1 320 ? 24.230 -33.112 -14.474 1.00 84.81 320 ILE A O 1
ATOM 2644 N N . PHE A 1 321 ? 24.836 -31.768 -12.782 1.00 88.38 321 PHE A N 1
ATOM 2645 C CA . PHE A 1 321 ? 23.591 -31.004 -12.761 1.00 88.38 321 PHE A CA 1
ATOM 2646 C C . PHE A 1 321 ? 23.340 -30.283 -14.095 1.00 88.38 321 PHE A C 1
ATOM 2648 O O . PHE A 1 321 ? 22.279 -30.455 -14.688 1.00 88.38 321 PHE A O 1
ATOM 2655 N N . ILE A 1 322 ? 24.323 -29.534 -14.605 1.00 86.81 322 ILE A N 1
ATOM 2656 C CA . ILE A 1 322 ? 24.217 -28.822 -15.889 1.00 86.81 322 ILE A CA 1
ATOM 2657 C C . ILE A 1 322 ? 23.897 -29.777 -17.043 1.00 86.81 322 ILE A C 1
ATOM 2659 O O . ILE A 1 322 ? 23.025 -29.478 -17.858 1.00 86.81 322 ILE A O 1
ATOM 2663 N N . ASP A 1 323 ? 24.560 -30.929 -17.095 1.00 88.25 323 ASP A N 1
ATOM 2664 C CA . ASP A 1 323 ? 24.357 -31.920 -18.152 1.00 88.25 323 ASP A CA 1
ATOM 2665 C C . ASP A 1 323 ? 22.921 -32.474 -18.150 1.00 88.25 323 ASP A C 1
ATOM 2667 O O . ASP A 1 323 ? 22.307 -32.621 -19.210 1.00 88.25 323 ASP A O 1
ATOM 2671 N N . ASN A 1 324 ? 22.335 -32.674 -16.965 1.00 90.69 324 ASN A N 1
ATOM 2672 C CA . ASN A 1 324 ? 20.928 -33.049 -16.822 1.00 90.69 324 ASN A CA 1
ATOM 2673 C C . ASN A 1 324 ? 19.963 -31.940 -17.285 1.00 90.69 324 ASN A C 1
ATOM 2675 O O . ASN A 1 324 ? 18.958 -32.246 -17.931 1.00 90.69 324 ASN A O 1
ATOM 2679 N N . GLU A 1 325 ? 20.258 -30.663 -17.013 1.00 93.31 325 GLU A N 1
ATOM 2680 C CA . GLU A 1 325 ? 19.437 -29.540 -17.498 1.00 93.31 325 GLU A CA 1
ATOM 2681 C C . GLU A 1 325 ? 19.539 -29.355 -19.025 1.00 93.31 325 GLU A C 1
ATOM 2683 O O . GLU A 1 325 ? 18.540 -29.038 -19.674 1.00 93.31 325 GLU A O 1
ATOM 2688 N N . ILE A 1 326 ? 20.711 -29.604 -19.624 1.00 89.81 326 ILE A N 1
ATOM 2689 C CA . ILE A 1 326 ? 20.898 -29.587 -21.085 1.00 89.81 326 ILE A CA 1
ATOM 2690 C C . ILE A 1 326 ? 20.081 -30.708 -21.742 1.00 89.81 326 ILE A C 1
ATOM 2692 O O . ILE A 1 326 ? 19.362 -30.450 -22.708 1.00 89.81 326 ILE A O 1
ATOM 2696 N N . HIS A 1 327 ? 20.097 -31.927 -21.195 1.00 90.25 327 HIS A N 1
ATOM 2697 C CA . HIS A 1 327 ? 19.249 -33.008 -21.706 1.00 90.25 327 HIS A CA 1
ATOM 2698 C C . HIS A 1 327 ? 17.745 -32.735 -21.529 1.00 90.25 327 HIS A C 1
ATOM 2700 O O . HIS A 1 327 ? 16.963 -33.105 -22.404 1.00 90.25 327 HIS A O 1
ATOM 2706 N N . LEU A 1 328 ? 17.332 -32.048 -20.454 1.00 92.19 328 LEU A N 1
ATOM 2707 C CA . LEU A 1 328 ? 15.940 -31.620 -20.257 1.00 92.19 328 LEU A CA 1
ATOM 2708 C C . LEU A 1 328 ? 15.504 -30.537 -21.262 1.00 92.19 328 LEU A C 1
ATOM 2710 O O . LEU A 1 328 ? 14.343 -30.510 -21.677 1.00 92.19 328 LEU A O 1
ATOM 2714 N N . LEU A 1 329 ? 16.418 -29.660 -21.690 1.00 90.44 329 LEU A N 1
ATOM 2715 C CA . LEU A 1 329 ? 16.176 -28.722 -22.788 1.00 90.44 329 LEU A CA 1
ATOM 2716 C C . LEU A 1 329 ? 15.982 -29.465 -24.118 1.00 90.44 329 LEU A C 1
ATOM 2718 O O . LEU A 1 329 ? 15.000 -29.216 -24.814 1.00 90.44 329 LEU A O 1
ATOM 2722 N N . GLU A 1 330 ? 16.887 -30.385 -24.467 1.00 87.75 330 GLU A N 1
ATOM 2723 C CA . GLU A 1 330 ? 16.813 -31.117 -25.737 1.00 87.75 330 GLU A CA 1
ATOM 2724 C C . GLU A 1 330 ? 15.550 -31.979 -25.851 1.00 87.75 330 GLU A C 1
ATOM 2726 O O . GLU A 1 330 ? 14.886 -31.949 -26.892 1.00 87.75 330 GLU A O 1
ATOM 2731 N N . SER A 1 331 ? 15.167 -32.697 -24.788 1.00 88.69 331 SER A N 1
ATOM 2732 C CA . SER A 1 331 ? 13.919 -33.472 -24.769 1.00 88.69 331 SER A CA 1
ATOM 2733 C C . SER A 1 331 ? 12.689 -32.564 -24.887 1.00 88.69 331 SER A C 1
ATOM 2735 O O . SER A 1 331 ? 11.786 -32.849 -25.674 1.00 88.69 331 SER A O 1
ATOM 2737 N N . SER A 1 332 ? 12.686 -31.416 -24.203 1.00 88.38 332 SER A N 1
ATOM 2738 C CA . SER A 1 332 ? 11.590 -30.435 -24.258 1.00 88.38 332 SER A CA 1
ATOM 2739 C C . SER A 1 332 ? 11.445 -29.723 -25.609 1.00 88.38 332 SER A C 1
ATOM 2741 O O . SER A 1 332 ? 10.354 -29.256 -25.926 1.00 88.38 332 SER A O 1
ATOM 2743 N N . MET A 1 333 ? 12.512 -29.641 -26.412 1.00 82.56 333 MET A N 1
ATOM 2744 C CA . MET A 1 333 ? 12.493 -29.039 -27.755 1.00 82.56 333 MET A CA 1
ATOM 2745 C C . MET A 1 333 ? 12.241 -30.040 -28.893 1.00 82.56 333 MET A C 1
ATOM 2747 O O . MET A 1 333 ? 11.970 -29.619 -30.014 1.00 82.56 333 MET A O 1
ATOM 2751 N N . THR A 1 334 ? 12.335 -31.349 -28.638 1.00 80.50 334 THR A N 1
ATOM 2752 C CA . THR A 1 334 ? 12.175 -32.409 -29.661 1.00 80.50 334 THR A CA 1
ATOM 2753 C C . THR A 1 334 ? 10.824 -33.130 -29.601 1.00 80.50 334 THR A C 1
ATOM 2755 O O . THR A 1 334 ? 10.593 -34.102 -30.327 1.00 80.50 334 THR A O 1
ATOM 2758 N N . VAL A 1 335 ? 9.903 -32.632 -28.770 1.00 76.38 335 VAL A N 1
ATOM 2759 C CA . VAL A 1 335 ? 8.517 -33.103 -28.671 1.00 76.38 335 VAL A CA 1
ATOM 2760 C C . VAL A 1 335 ? 7.818 -32.975 -30.028 1.00 76.38 335 VAL A C 1
ATOM 2762 O O . VAL A 1 335 ? 7.815 -31.911 -30.644 1.00 76.38 335 VAL A O 1
ATOM 2765 N N . LYS A 1 336 ? 7.214 -34.070 -30.502 1.00 68.12 336 LYS A N 1
ATOM 2766 C CA . LYS A 1 336 ? 6.469 -34.083 -31.768 1.00 68.12 336 LYS A CA 1
ATOM 2767 C C . LYS A 1 336 ? 5.161 -33.303 -31.642 1.00 68.12 336 LYS A C 1
ATOM 2769 O O . LYS A 1 336 ? 4.508 -33.358 -30.603 1.00 68.12 336 LYS A O 1
ATOM 2774 N N . ASP A 1 337 ? 4.775 -32.654 -32.736 1.00 62.06 337 ASP A N 1
ATOM 2775 C CA . ASP A 1 337 ? 3.493 -31.966 -32.880 1.00 62.06 337 ASP A CA 1
ATOM 2776 C C . ASP A 1 337 ? 2.326 -32.895 -32.488 1.00 62.06 337 ASP A C 1
ATOM 2778 O O . ASP A 1 337 ? 2.208 -34.033 -32.957 1.00 62.06 337 ASP A O 1
ATOM 2782 N N . THR A 1 338 ? 1.482 -32.397 -31.590 1.00 59.00 338 THR A N 1
ATOM 2783 C CA . THR A 1 338 ? 0.193 -32.984 -31.226 1.00 59.00 338 THR A CA 1
ATOM 2784 C C . THR A 1 338 ? -0.846 -31.867 -31.269 1.00 59.00 338 THR A C 1
ATOM 2786 O O . THR A 1 338 ? -0.497 -30.697 -31.156 1.00 59.00 338 THR A O 1
ATOM 2789 N N . LYS A 1 339 ? -2.134 -32.210 -31.414 1.00 50.47 339 LYS A N 1
ATOM 2790 C CA . LYS A 1 339 ? -3.238 -31.276 -31.746 1.00 50.47 339 LYS A CA 1
ATOM 2791 C C . LYS A 1 339 ? -3.532 -30.142 -30.734 1.00 50.47 339 LYS A C 1
ATOM 2793 O O . LYS A 1 339 ? -4.563 -29.487 -30.859 1.00 50.47 339 LYS A O 1
ATOM 2798 N N . PHE A 1 340 ? -2.673 -29.920 -29.743 1.00 58.03 340 PHE A N 1
ATOM 2799 C CA . PHE A 1 340 ? -2.767 -28.865 -28.740 1.00 58.03 340 PHE A CA 1
ATOM 2800 C C . PHE A 1 340 ? -1.413 -28.148 -28.636 1.00 58.03 340 PHE A C 1
ATOM 2802 O O . PHE A 1 340 ? -0.366 -28.792 -28.623 1.00 58.03 340 PHE A O 1
ATOM 2809 N N . GLU A 1 341 ? -1.427 -26.820 -28.515 1.00 64.69 341 GLU A N 1
ATOM 2810 C CA . GLU A 1 341 ? -0.241 -25.939 -28.584 1.00 64.69 341 GLU A CA 1
ATOM 2811 C C . GLU A 1 341 ? 0.754 -26.106 -27.406 1.00 64.69 341 GLU A C 1
ATOM 2813 O O . GLU A 1 341 ? 1.795 -25.447 -27.355 1.00 64.69 341 GLU A O 1
ATOM 2818 N N . ASP A 1 342 ? 0.481 -27.038 -26.486 1.00 74.00 342 ASP A N 1
ATOM 2819 C CA . ASP A 1 342 ? 1.291 -27.377 -25.308 1.00 74.00 342 ASP A CA 1
ATOM 2820 C C . ASP A 1 342 ? 2.775 -27.641 -25.625 1.00 74.00 342 ASP A C 1
ATOM 2822 O O . ASP A 1 342 ? 3.637 -27.363 -24.789 1.00 74.00 342 ASP A O 1
ATOM 2826 N N . PHE A 1 343 ? 3.105 -28.140 -26.824 1.00 79.94 343 PHE A N 1
ATOM 2827 C CA . PHE A 1 343 ? 4.497 -28.367 -27.237 1.00 79.94 343 PHE A CA 1
ATOM 2828 C C . PHE A 1 343 ? 5.263 -27.062 -27.527 1.00 79.94 343 PHE A C 1
ATOM 2830 O O . PHE A 1 343 ? 6.459 -26.979 -27.243 1.00 79.94 343 PHE A O 1
ATOM 2837 N N . GLN A 1 344 ? 4.589 -26.019 -28.024 1.00 80.25 344 GLN A N 1
ATOM 2838 C CA . GLN A 1 344 ? 5.203 -24.704 -28.243 1.00 80.25 344 GLN A CA 1
ATOM 2839 C C . GLN A 1 344 ? 5.450 -24.012 -26.899 1.00 80.25 344 GLN A C 1
ATOM 2841 O O . GLN A 1 344 ? 6.555 -23.529 -26.641 1.00 80.25 344 GLN A O 1
ATOM 2846 N N . ALA A 1 345 ? 4.466 -24.071 -25.994 1.00 83.69 345 ALA A N 1
ATOM 2847 C CA . ALA A 1 345 ? 4.617 -23.612 -24.615 1.00 83.69 345 ALA A CA 1
ATOM 2848 C C . ALA A 1 345 ? 5.746 -24.362 -23.879 1.00 83.69 345 ALA A C 1
ATOM 2850 O O . ALA A 1 345 ? 6.541 -23.740 -23.176 1.00 83.69 345 ALA A O 1
ATOM 2851 N N . GLN A 1 346 ? 5.875 -25.680 -24.076 1.00 89.25 346 GLN A N 1
ATOM 2852 C CA . GLN A 1 346 ? 6.966 -26.480 -23.511 1.00 89.25 346 GLN A CA 1
ATOM 2853 C C . GLN A 1 346 ? 8.344 -25.990 -23.982 1.00 89.25 346 GLN A C 1
ATOM 2855 O O . GLN A 1 346 ? 9.206 -25.702 -23.148 1.00 89.25 346 GLN A O 1
ATOM 2860 N N . ALA A 1 347 ? 8.547 -25.859 -25.297 1.00 85.62 347 ALA A N 1
ATOM 2861 C CA . ALA A 1 347 ? 9.815 -25.402 -25.863 1.00 85.62 347 ALA A CA 1
ATOM 2862 C C . ALA A 1 347 ? 10.156 -23.965 -25.422 1.00 85.62 347 ALA A C 1
ATOM 2864 O O . ALA A 1 347 ? 11.303 -23.680 -25.069 1.00 85.62 347 ALA A O 1
ATOM 2865 N N . LEU A 1 348 ? 9.157 -23.075 -25.366 1.00 86.88 348 LEU A N 1
ATOM 2866 C CA . LEU A 1 348 ? 9.303 -21.714 -24.849 1.00 86.88 348 LEU A CA 1
ATOM 2867 C C . LEU A 1 348 ? 9.731 -21.706 -23.378 1.00 86.88 348 LEU A C 1
ATOM 2869 O O . LEU A 1 348 ? 10.687 -21.014 -23.023 1.00 86.88 348 LEU A O 1
ATOM 2873 N N . HIS A 1 349 ? 9.046 -22.456 -22.511 1.00 90.50 349 HIS A N 1
ATOM 2874 C CA . HIS A 1 349 ? 9.375 -22.503 -21.088 1.00 90.50 349 HIS A CA 1
ATOM 2875 C C . HIS A 1 349 ? 10.771 -23.093 -20.842 1.00 90.50 349 HIS A C 1
ATOM 2877 O O . HIS A 1 349 ? 11.514 -22.535 -20.034 1.00 90.50 349 HIS A O 1
ATOM 2883 N N . ALA A 1 350 ? 11.159 -24.143 -21.575 1.00 91.44 350 ALA A N 1
ATOM 2884 C CA . ALA A 1 350 ? 12.494 -24.738 -21.507 1.00 91.44 350 ALA A CA 1
ATOM 2885 C C . ALA A 1 350 ? 13.595 -23.748 -21.930 1.00 91.44 350 ALA A C 1
ATOM 2887 O O . ALA A 1 350 ? 14.591 -23.570 -21.224 1.00 91.44 350 ALA A O 1
ATOM 2888 N N . ALA A 1 351 ? 13.391 -23.035 -23.041 1.00 87.69 351 ALA A N 1
ATOM 2889 C CA . ALA A 1 351 ? 14.336 -22.034 -23.525 1.00 87.69 351 ALA A CA 1
ATOM 2890 C C . ALA A 1 351 ? 14.437 -20.818 -22.580 1.00 87.69 351 ALA A C 1
ATOM 2892 O O . ALA A 1 351 ? 15.539 -20.384 -22.240 1.00 87.69 351 ALA A O 1
ATOM 2893 N N . VAL A 1 352 ? 13.307 -20.305 -22.074 1.00 88.81 352 VAL A N 1
ATOM 28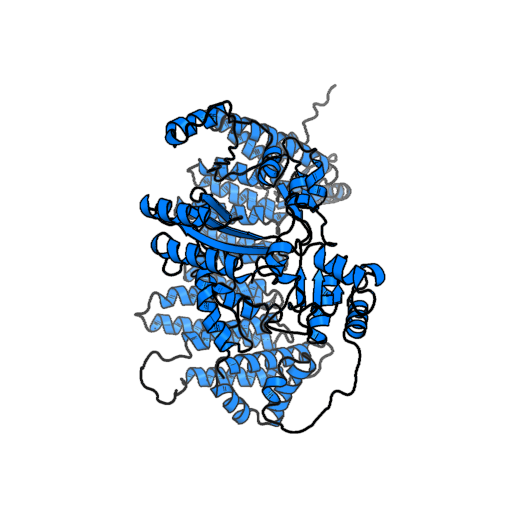94 C CA . VAL A 1 352 ? 13.272 -19.233 -21.057 1.00 88.81 352 VAL A CA 1
ATOM 2895 C C . VAL A 1 352 ? 13.942 -19.672 -19.751 1.00 88.81 352 VAL A C 1
ATOM 2897 O O . VAL A 1 352 ? 14.594 -18.858 -19.096 1.00 88.81 352 VAL A O 1
ATOM 2900 N N . TYR A 1 353 ? 13.800 -20.942 -19.368 1.00 93.19 353 TYR A N 1
ATOM 2901 C CA . TYR A 1 353 ? 14.457 -21.513 -18.199 1.00 93.19 353 TYR A CA 1
ATOM 2902 C C . TYR A 1 353 ? 15.984 -21.537 -18.355 1.00 93.19 353 TYR A C 1
ATOM 2904 O O . TYR A 1 353 ? 16.685 -20.988 -17.503 1.00 93.19 353 TYR A O 1
ATOM 2912 N N . MET A 1 354 ? 16.507 -22.076 -19.459 1.00 90.56 354 MET A N 1
ATOM 2913 C CA . MET A 1 354 ? 17.958 -22.172 -19.672 1.00 90.56 354 MET A CA 1
ATOM 2914 C C . MET A 1 354 ? 18.618 -20.800 -19.874 1.00 90.56 354 MET A C 1
ATOM 2916 O O . MET A 1 354 ? 19.669 -20.538 -19.291 1.00 90.56 354 MET A O 1
ATOM 2920 N N . LEU A 1 355 ? 17.962 -19.871 -20.582 1.00 87.31 355 LEU A N 1
ATOM 2921 C CA . LEU A 1 355 ? 18.417 -18.475 -20.719 1.00 87.31 355 LEU A CA 1
ATOM 2922 C C . LEU A 1 355 ? 18.258 -17.637 -19.430 1.00 87.31 355 LEU A C 1
ATOM 2924 O O . LEU A 1 355 ? 18.726 -16.496 -19.361 1.00 87.31 355 LEU A O 1
ATOM 2928 N N . TRP A 1 356 ? 17.599 -18.179 -18.400 1.00 91.19 356 TRP A N 1
ATOM 2929 C CA . TRP A 1 356 ? 17.652 -17.660 -17.032 1.00 91.19 356 TRP A CA 1
ATOM 2930 C C . TRP A 1 356 ? 18.760 -18.339 -16.212 1.00 91.19 356 TRP A C 1
ATOM 2932 O O . TRP A 1 356 ? 19.407 -17.658 -15.419 1.00 91.19 356 TRP A O 1
ATOM 2942 N N . LEU A 1 357 ? 19.021 -19.635 -16.416 1.00 86.56 357 LEU A N 1
ATOM 2943 C CA . LEU A 1 357 ? 20.052 -20.394 -15.696 1.00 86.56 357 LEU A CA 1
ATOM 2944 C C . LEU A 1 357 ? 21.471 -19.880 -16.010 1.00 86.56 357 LEU A C 1
ATOM 2946 O O . LEU A 1 357 ? 22.282 -19.726 -15.096 1.00 86.56 357 LEU A O 1
ATOM 2950 N N . THR A 1 358 ? 21.737 -19.481 -17.260 1.00 84.12 358 THR A N 1
ATOM 2951 C CA . THR A 1 358 ? 23.000 -18.830 -17.680 1.00 84.12 358 THR A CA 1
ATOM 2952 C C . THR A 1 358 ? 23.276 -17.495 -16.981 1.00 84.12 358 THR A C 1
ATOM 2954 O O . THR A 1 358 ? 24.403 -17.012 -17.002 1.00 84.12 358 THR A O 1
ATOM 2957 N N . LYS A 1 359 ? 22.275 -16.890 -16.323 1.00 80.38 359 LYS A N 1
ATOM 2958 C CA . LYS A 1 359 ? 22.451 -15.670 -15.513 1.00 80.38 359 LYS A CA 1
ATOM 2959 C C . LYS A 1 359 ? 22.908 -15.952 -14.075 1.00 80.38 359 LYS A C 1
ATOM 2961 O O . LYS A 1 359 ? 23.218 -15.003 -13.360 1.00 80.38 359 LYS A O 1
ATOM 2966 N N . HIS A 1 360 ? 22.953 -17.224 -13.665 1.00 78.75 360 HIS A N 1
ATOM 2967 C CA . HIS A 1 360 ? 23.467 -17.680 -12.361 1.00 78.75 360 HIS A CA 1
ATOM 2968 C C . HIS A 1 360 ? 24.731 -18.536 -12.484 1.00 78.75 360 HIS A C 1
ATOM 2970 O O . HIS A 1 360 ? 25.510 -18.580 -11.538 1.00 78.75 360 HIS A O 1
ATOM 2976 N N . ILE A 1 361 ? 24.947 -19.179 -13.637 1.00 80.12 361 ILE A N 1
ATOM 2977 C CA . ILE A 1 361 ? 26.165 -19.931 -13.967 1.00 80.12 361 ILE A CA 1
ATOM 2978 C C . ILE A 1 361 ? 26.759 -19.335 -15.259 1.00 80.12 361 ILE A C 1
ATOM 2980 O O . ILE A 1 361 ? 26.273 -19.671 -16.342 1.00 80.12 361 ILE A O 1
ATOM 2984 N N . PRO A 1 362 ? 27.767 -18.444 -15.188 1.00 71.25 362 PRO A N 1
ATOM 2985 C CA . PRO A 1 362 ? 28.375 -17.831 -16.375 1.00 71.25 362 PRO A CA 1
ATOM 2986 C C . PRO A 1 362 ? 28.957 -18.851 -17.366 1.00 71.25 362 PRO A C 1
ATOM 2988 O O . PRO A 1 362 ? 28.812 -18.708 -18.580 1.00 71.25 362 PRO A O 1
ATOM 2991 N N . GLU A 1 363 ? 29.561 -19.922 -16.852 1.00 75.12 363 GLU A N 1
ATOM 2992 C CA . GLU A 1 363 ? 30.229 -20.978 -17.621 1.00 75.12 363 GLU A CA 1
ATOM 2993 C C . GLU A 1 363 ? 29.242 -21.799 -18.469 1.00 75.12 363 GLU A C 1
ATOM 2995 O O . GLU A 1 363 ? 29.621 -22.362 -19.500 1.00 75.12 363 GLU A O 1
ATOM 3000 N N . LEU A 1 364 ? 27.960 -21.822 -18.079 1.00 79.69 364 LEU A N 1
ATOM 3001 C CA . LEU A 1 364 ? 26.906 -22.563 -18.770 1.00 79.69 364 LEU A CA 1
ATOM 3002 C C . LEU A 1 364 ? 26.716 -22.093 -20.216 1.00 79.69 364 LEU A C 1
ATOM 3004 O O . LEU A 1 364 ? 26.372 -22.910 -21.065 1.00 79.69 364 LEU A O 1
ATOM 3008 N N . TRP A 1 365 ? 26.954 -20.812 -20.529 1.00 79.44 365 TRP A N 1
ATOM 3009 C CA . TRP A 1 365 ? 26.847 -20.339 -21.914 1.00 79.44 365 TRP A CA 1
ATOM 3010 C C . TRP A 1 365 ? 27.839 -21.068 -22.831 1.00 79.44 365 TRP A C 1
ATOM 3012 O O . TRP A 1 365 ? 27.447 -21.587 -23.875 1.00 79.44 365 TRP A O 1
ATOM 3022 N N . ARG A 1 366 ? 29.096 -21.203 -22.390 1.00 79.50 366 ARG A N 1
ATOM 3023 C CA . ARG A 1 366 ? 30.136 -21.914 -23.143 1.00 79.50 366 ARG A CA 1
ATOM 3024 C C . ARG A 1 366 ? 29.814 -23.407 -23.262 1.00 79.50 366 ARG A C 1
ATOM 3026 O O . ARG A 1 366 ? 29.950 -23.971 -24.339 1.00 79.50 366 ARG A O 1
ATOM 3033 N N . MET A 1 367 ? 29.305 -24.032 -22.195 1.00 80.44 367 MET A N 1
ATOM 3034 C CA . MET A 1 367 ? 28.864 -25.437 -22.233 1.00 80.44 367 MET A CA 1
ATOM 3035 C C . MET A 1 367 ? 27.669 -25.667 -23.177 1.00 80.44 367 MET A C 1
ATOM 3037 O O . MET A 1 367 ? 27.585 -26.718 -23.810 1.00 80.44 367 MET A O 1
ATOM 3041 N N . LEU A 1 368 ? 26.755 -24.698 -23.306 1.00 81.06 368 LEU A N 1
ATOM 3042 C CA . LEU A 1 368 ? 25.653 -24.750 -24.274 1.00 81.06 368 LEU A CA 1
ATOM 3043 C C . LEU A 1 368 ? 26.165 -24.632 -25.717 1.00 81.06 368 LEU A C 1
ATOM 3045 O O . LEU A 1 368 ? 25.715 -25.388 -26.576 1.00 81.06 368 LEU A O 1
ATOM 3049 N N . GLU A 1 369 ? 27.122 -23.739 -25.983 1.00 79.38 369 GLU A N 1
ATOM 3050 C CA . GLU A 1 369 ? 27.789 -23.631 -27.289 1.00 79.38 369 GLU A CA 1
ATOM 3051 C C . GLU A 1 369 ? 28.546 -24.920 -27.651 1.00 79.38 369 GLU A C 1
ATOM 3053 O O . GLU A 1 369 ? 28.355 -25.447 -28.748 1.00 79.38 369 GLU A O 1
ATOM 3058 N N . GLU A 1 370 ? 29.331 -25.463 -26.713 1.00 82.25 370 GLU A N 1
ATOM 3059 C CA . GLU A 1 370 ? 30.093 -26.713 -26.857 1.00 82.25 370 GLU A CA 1
ATOM 3060 C C . GLU A 1 370 ? 29.196 -27.935 -27.132 1.00 82.25 370 GLU A C 1
ATOM 3062 O O . GLU A 1 370 ? 29.544 -28.766 -27.971 1.00 82.25 370 GLU A O 1
ATOM 3067 N N . LYS A 1 371 ? 28.055 -28.070 -26.435 1.00 82.12 371 LYS A N 1
ATOM 3068 C CA . LYS A 1 371 ? 27.226 -29.294 -26.479 1.00 82.12 371 LYS A CA 1
ATOM 3069 C C . LYS A 1 371 ? 26.055 -29.254 -27.458 1.00 82.12 371 LYS A C 1
ATOM 3071 O O . LYS A 1 371 ? 25.726 -30.286 -28.041 1.00 82.12 371 LYS A O 1
ATOM 3076 N N . LEU A 1 372 ? 25.410 -28.103 -27.649 1.00 78.38 372 LEU A N 1
ATOM 3077 C CA . LEU A 1 372 ? 24.275 -27.982 -28.574 1.00 78.38 372 LEU A CA 1
ATOM 3078 C C . LEU A 1 372 ? 24.721 -27.596 -29.990 1.00 78.38 372 LEU A C 1
ATOM 3080 O O . LEU A 1 372 ? 24.061 -27.962 -30.965 1.00 78.38 372 LEU A O 1
ATOM 3084 N N . GLY A 1 373 ? 25.828 -26.860 -30.110 1.00 76.00 373 GLY A N 1
ATOM 3085 C CA . GLY A 1 373 ? 26.257 -26.246 -31.360 1.00 76.00 373 GLY A CA 1
ATOM 3086 C C . GLY A 1 373 ? 25.397 -25.043 -31.771 1.00 76.00 373 GLY A C 1
ATOM 3087 O O . GLY A 1 373 ? 24.251 -24.858 -31.346 1.00 76.00 373 GLY A O 1
ATOM 3088 N N . THR A 1 374 ? 25.965 -24.201 -32.635 1.00 69.75 374 THR A N 1
ATOM 3089 C CA . THR A 1 374 ? 25.445 -22.862 -32.954 1.00 69.75 374 THR A CA 1
ATOM 3090 C C . THR A 1 374 ? 24.005 -22.857 -33.481 1.00 69.75 374 THR A C 1
ATOM 3092 O O . THR A 1 374 ? 23.227 -21.985 -33.099 1.00 69.75 374 THR A O 1
ATOM 3095 N N . GLU A 1 375 ? 23.604 -23.824 -34.314 1.00 67.94 375 GLU A N 1
ATOM 3096 C CA . GLU A 1 375 ? 22.254 -23.835 -34.906 1.00 67.94 375 GLU A CA 1
ATOM 3097 C C . GLU A 1 375 ? 21.151 -24.235 -33.913 1.00 67.94 375 GLU A C 1
ATOM 3099 O O . GLU A 1 375 ? 20.082 -23.619 -33.912 1.00 67.94 375 GLU A O 1
ATOM 3104 N N . LYS A 1 376 ? 21.406 -25.187 -33.000 1.00 71.94 376 LYS A N 1
ATOM 3105 C CA . LYS A 1 376 ? 20.463 -25.470 -31.903 1.00 71.94 376 LYS A CA 1
ATOM 3106 C C . LYS A 1 376 ? 20.368 -24.276 -30.954 1.00 71.94 376 LYS A C 1
ATOM 3108 O O . LYS A 1 376 ? 19.265 -23.904 -30.563 1.00 71.94 376 LYS A O 1
ATOM 3113 N N . LEU A 1 377 ? 21.490 -23.629 -30.625 1.00 75.62 377 LEU A N 1
ATOM 3114 C CA . LEU A 1 377 ? 21.490 -22.464 -29.735 1.00 75.62 377 LEU A CA 1
ATOM 3115 C C . LEU A 1 377 ? 20.744 -21.260 -30.346 1.00 75.62 377 LEU A C 1
ATOM 3117 O O . LEU A 1 377 ? 19.962 -20.608 -29.654 1.00 75.62 377 LEU A O 1
ATOM 3121 N N . LYS A 1 378 ? 20.881 -21.024 -31.660 1.00 71.94 378 LYS A N 1
ATOM 3122 C CA . LYS A 1 378 ? 20.024 -20.084 -32.410 1.00 71.94 378 LYS A CA 1
ATOM 3123 C C . LYS A 1 378 ? 18.542 -20.451 -32.303 1.00 71.94 378 LYS A C 1
ATOM 3125 O O . LYS A 1 378 ? 17.720 -19.557 -32.132 1.00 71.94 378 LYS A O 1
ATOM 3130 N N . CYS A 1 379 ? 18.187 -21.736 -32.380 1.00 71.19 379 CYS A N 1
ATOM 3131 C CA . CYS A 1 379 ? 16.803 -22.186 -32.209 1.00 71.19 379 CYS A CA 1
ATOM 3132 C C . CYS A 1 379 ? 16.267 -21.847 -30.805 1.00 71.19 379 CYS A C 1
ATOM 3134 O O . CYS A 1 379 ? 15.238 -21.186 -30.713 1.00 71.19 379 CYS A O 1
ATOM 3136 N N . VAL A 1 380 ? 17.009 -22.168 -29.732 1.00 74.06 380 VAL A N 1
ATOM 3137 C CA . VAL A 1 380 ? 16.673 -21.797 -28.335 1.00 74.06 380 VAL A CA 1
ATOM 3138 C C . VAL A 1 380 ? 16.393 -20.293 -28.214 1.00 74.06 380 VAL A C 1
ATOM 3140 O O . VAL A 1 380 ? 15.372 -19.882 -27.661 1.00 74.06 380 VAL A O 1
ATOM 3143 N N . VAL A 1 381 ? 17.285 -19.465 -28.763 1.00 75.81 381 VAL A N 1
ATOM 3144 C CA . VAL A 1 381 ? 17.161 -17.999 -28.779 1.00 75.81 381 VAL A CA 1
ATOM 3145 C C . VAL A 1 381 ? 15.917 -17.535 -29.543 1.00 75.81 381 VAL A C 1
ATOM 3147 O O . VAL A 1 381 ? 15.152 -16.710 -29.038 1.00 75.81 381 VAL A O 1
ATOM 3150 N N . ASN A 1 382 ? 15.698 -18.068 -30.746 1.00 70.62 382 ASN A N 1
ATOM 3151 C CA . ASN A 1 382 ? 14.608 -17.656 -31.627 1.00 70.62 382 ASN A CA 1
ATOM 3152 C C . ASN A 1 382 ? 13.232 -18.020 -31.052 1.00 70.62 382 ASN A C 1
ATOM 3154 O O . ASN A 1 382 ? 12.322 -17.196 -31.137 1.00 70.62 382 ASN A O 1
ATOM 3158 N N . THR A 1 383 ? 13.096 -19.178 -30.395 1.00 72.12 383 THR A N 1
ATOM 3159 C CA . THR A 1 383 ? 11.862 -19.586 -29.699 1.00 72.12 383 THR A CA 1
ATOM 3160 C C . THR A 1 383 ? 11.427 -18.539 -28.668 1.00 72.12 383 THR A C 1
ATOM 3162 O O . THR A 1 383 ? 10.256 -18.173 -28.605 1.00 72.12 383 THR A O 1
ATOM 3165 N N . VAL A 1 384 ? 12.366 -17.975 -27.896 1.00 70.94 384 VAL A N 1
ATOM 3166 C CA . VAL A 1 384 ? 12.050 -16.918 -26.914 1.00 70.94 384 VAL A CA 1
ATOM 3167 C C . VAL A 1 384 ? 11.809 -15.557 -27.578 1.00 70.94 384 VAL A C 1
ATOM 3169 O O . VAL A 1 384 ? 11.027 -14.752 -27.067 1.00 70.94 384 VAL A O 1
ATOM 3172 N N . ALA A 1 385 ? 12.448 -15.284 -28.718 1.00 59.06 385 ALA A N 1
ATOM 3173 C CA . ALA A 1 385 ? 12.286 -14.028 -29.449 1.00 59.06 385 ALA A CA 1
ATOM 3174 C C . ALA A 1 385 ? 10.932 -13.902 -30.176 1.00 59.06 385 ALA A C 1
ATOM 3176 O O . ALA A 1 385 ? 10.424 -12.787 -30.297 1.00 59.06 385 ALA A O 1
ATOM 3177 N N . GLN A 1 386 ? 10.348 -15.015 -30.637 1.00 50.25 386 GLN A N 1
ATOM 3178 C CA . GLN A 1 386 ? 9.067 -15.036 -31.360 1.00 50.25 386 GLN A CA 1
ATOM 3179 C C . GLN A 1 386 ? 7.878 -14.664 -30.457 1.00 50.25 386 GLN A C 1
ATOM 3181 O O . GLN A 1 386 ? 7.057 -13.832 -30.835 1.00 50.25 386 GLN A O 1
ATOM 3186 N N . GLU A 1 387 ? 7.841 -15.201 -29.237 1.00 47.59 387 GLU A N 1
ATOM 3187 C CA . GLU A 1 387 ? 6.786 -14.951 -28.240 1.00 47.59 387 GLU A CA 1
ATOM 3188 C C . GLU A 1 387 ? 6.960 -13.631 -27.459 1.00 47.59 387 GLU A C 1
ATOM 3190 O O . GLU A 1 387 ? 6.002 -13.097 -26.897 1.00 47.59 387 GLU A O 1
ATOM 3195 N N . ARG A 1 388 ? 8.180 -13.069 -27.386 1.00 43.97 388 ARG A N 1
ATOM 3196 C CA . ARG A 1 388 ? 8.475 -11.862 -26.580 1.00 43.97 388 ARG A CA 1
ATOM 3197 C C . ARG A 1 388 ? 9.183 -10.756 -27.375 1.00 43.97 388 ARG A C 1
ATOM 3199 O O . ARG A 1 388 ? 10.390 -10.541 -27.205 1.00 43.97 388 ARG A O 1
ATOM 3206 N N . PRO A 1 389 ? 8.444 -9.963 -28.175 1.00 39.38 389 PRO A N 1
ATOM 3207 C CA . PRO A 1 389 ? 9.014 -8.889 -28.986 1.00 39.38 389 PRO A CA 1
ATOM 3208 C C . PRO A 1 389 ? 9.456 -7.665 -28.153 1.00 39.38 389 PRO A C 1
ATOM 3210 O O . PRO A 1 389 ? 8.744 -6.664 -28.078 1.00 39.38 389 PRO A O 1
ATOM 3213 N N . SER A 1 390 ? 10.645 -7.730 -27.528 1.00 44.38 390 SER A N 1
ATOM 3214 C CA . SER A 1 390 ? 11.658 -6.636 -27.488 1.00 44.38 390 SER A CA 1
ATOM 3215 C C . SER A 1 390 ? 12.791 -6.815 -26.460 1.00 44.38 390 SER A C 1
ATOM 3217 O O . SER A 1 390 ? 13.892 -6.299 -26.682 1.00 44.38 390 SER A O 1
ATOM 3219 N N . SER A 1 391 ? 12.555 -7.507 -25.339 1.00 40.31 391 SER A N 1
ATOM 3220 C CA . SER A 1 391 ? 13.406 -7.385 -24.138 1.00 40.31 391 SER A CA 1
ATOM 3221 C C . SER A 1 391 ? 14.621 -8.321 -24.055 1.00 40.31 391 SER A C 1
ATOM 3223 O O . SER A 1 391 ? 15.476 -8.094 -23.202 1.00 40.31 391 SER A O 1
ATOM 3225 N N . LEU A 1 392 ? 14.757 -9.318 -24.942 1.00 37.56 392 LEU A N 1
ATOM 3226 C CA . LEU A 1 392 ? 15.945 -10.196 -24.985 1.00 37.56 392 LEU A CA 1
ATOM 3227 C C . LEU A 1 392 ? 16.876 -9.940 -26.185 1.00 37.56 392 LEU A C 1
ATOM 3229 O O . LEU A 1 392 ? 18.091 -10.077 -26.058 1.00 37.56 392 LEU A O 1
ATOM 3233 N N . LEU A 1 393 ? 16.333 -9.492 -27.325 1.00 36.56 393 LEU A N 1
ATOM 3234 C CA . LEU A 1 393 ? 17.091 -9.268 -28.569 1.00 36.56 393 LEU A CA 1
ATOM 3235 C C . LEU A 1 393 ? 18.264 -8.281 -28.404 1.00 36.56 393 LEU A C 1
ATOM 3237 O O . LEU A 1 393 ? 19.306 -8.451 -29.032 1.00 36.56 393 LEU A O 1
ATOM 3241 N N . HIS A 1 394 ? 18.140 -7.298 -27.507 1.00 39.66 394 HIS A N 1
ATOM 3242 C CA . HIS A 1 394 ? 19.196 -6.315 -27.235 1.00 39.66 394 HIS A CA 1
ATOM 3243 C C . HIS A 1 394 ? 20.466 -6.913 -26.594 1.00 39.66 394 HIS A C 1
ATOM 3245 O O . HIS A 1 394 ? 21.518 -6.294 -26.700 1.00 39.66 394 HIS A O 1
ATOM 3251 N N . GLN A 1 395 ? 20.406 -8.093 -25.956 1.00 39.78 395 GLN A N 1
ATOM 3252 C CA . GLN A 1 395 ? 21.606 -8.760 -25.415 1.00 39.78 395 GLN A CA 1
ATOM 3253 C C . GLN A 1 395 ? 22.313 -9.668 -26.440 1.00 39.78 395 GLN A C 1
ATOM 3255 O O . GLN A 1 395 ? 23.427 -10.107 -26.179 1.00 39.78 395 GLN A O 1
ATOM 3260 N N . ILE A 1 396 ? 21.682 -9.938 -27.590 1.00 40.56 396 ILE A N 1
ATOM 3261 C CA . ILE A 1 396 ? 22.178 -10.861 -28.631 1.00 40.56 396 ILE A CA 1
ATOM 3262 C C . ILE A 1 396 ? 22.615 -10.089 -29.890 1.00 40.56 396 ILE A C 1
ATOM 3264 O O . ILE A 1 396 ? 23.536 -10.497 -30.594 1.00 40.56 396 ILE A O 1
ATOM 3268 N N . ALA A 1 397 ? 22.055 -8.894 -30.110 1.00 37.62 397 ALA A N 1
ATOM 3269 C CA . ALA A 1 397 ? 22.518 -7.925 -31.108 1.00 37.62 397 ALA A CA 1
ATOM 3270 C C . ALA A 1 397 ? 23.957 -7.401 -30.878 1.00 37.62 397 ALA A C 1
ATOM 3272 O O . ALA A 1 397 ? 24.475 -6.658 -31.706 1.00 37.62 397 ALA A O 1
ATOM 3273 N N . SER A 1 398 ? 24.619 -7.781 -29.781 1.00 38.06 398 SER A N 1
ATOM 3274 C CA . SER A 1 398 ? 26.032 -7.483 -29.506 1.00 38.06 398 SER A CA 1
ATOM 3275 C C . SER A 1 398 ? 27.015 -8.249 -30.403 1.00 38.06 398 SER A C 1
ATOM 3277 O O . SER A 1 398 ? 28.155 -7.812 -30.537 1.00 38.06 398 SER A O 1
ATOM 3279 N N . TYR A 1 399 ? 26.587 -9.356 -31.028 1.00 36.53 399 TYR A N 1
ATOM 3280 C CA . TYR A 1 399 ? 27.452 -10.239 -31.827 1.00 36.53 399 TYR A CA 1
ATOM 3281 C C . TYR A 1 399 ? 27.194 -10.230 -33.343 1.00 36.53 399 TYR A C 1
ATOM 3283 O O . TYR A 1 399 ? 27.952 -10.847 -34.089 1.00 36.53 399 TYR A O 1
ATOM 3291 N N . ILE A 1 400 ? 26.165 -9.524 -33.828 1.00 33.59 400 ILE A N 1
ATOM 3292 C CA . ILE A 1 400 ? 25.895 -9.370 -35.268 1.00 33.59 400 ILE A CA 1
ATOM 3293 C C . ILE A 1 400 ? 25.782 -7.879 -35.586 1.00 33.59 400 ILE A C 1
ATOM 3295 O O . ILE A 1 400 ? 24.763 -7.242 -35.323 1.00 33.59 400 ILE A O 1
ATOM 3299 N N . SER A 1 401 ? 26.862 -7.324 -36.137 1.00 31.95 401 SER A N 1
ATOM 3300 C CA . SER A 1 401 ? 26.935 -5.916 -36.530 1.00 31.95 401 SER A CA 1
ATOM 3301 C C . SER A 1 401 ? 26.256 -5.652 -37.882 1.00 31.95 401 SER A C 1
ATOM 3303 O O . SER A 1 401 ? 26.092 -6.557 -38.694 1.00 31.95 401 SER A O 1
ATOM 3305 N N . PHE A 1 402 ? 25.931 -4.379 -38.123 1.00 32.06 402 PHE A N 1
ATOM 3306 C CA . PHE A 1 402 ? 25.397 -3.812 -39.367 1.00 32.06 402 PHE A CA 1
ATOM 3307 C C . PHE A 1 402 ? 24.095 -4.420 -39.919 1.00 32.06 402 PHE A C 1
ATOM 3309 O O . PHE A 1 402 ? 24.113 -5.267 -40.801 1.00 32.06 402 PHE A O 1
ATOM 3316 N N . TYR A 1 403 ? 22.968 -3.786 -39.579 1.00 27.97 403 TYR A N 1
ATOM 3317 C CA . TYR A 1 403 ? 22.165 -3.117 -40.615 1.00 27.97 403 TYR A CA 1
ATOM 3318 C C . TYR A 1 403 ? 21.563 -1.813 -40.077 1.00 27.97 403 TYR A C 1
ATOM 3320 O O . TYR A 1 403 ? 20.913 -1.783 -39.032 1.00 27.97 403 TYR A O 1
ATOM 3328 N N . THR A 1 404 ? 21.794 -0.710 -40.788 1.00 29.84 404 THR A N 1
ATOM 3329 C CA . THR A 1 404 ? 21.296 0.624 -40.432 1.00 29.84 404 THR A CA 1
ATOM 3330 C C . THR A 1 404 ? 19.855 0.817 -40.895 1.00 29.84 404 THR A C 1
ATOM 3332 O O . THR A 1 404 ? 19.608 1.023 -42.081 1.00 29.84 404 THR A O 1
ATOM 3335 N N . ILE A 1 405 ? 18.904 0.841 -39.957 1.00 29.09 405 ILE A N 1
ATOM 3336 C CA . ILE A 1 405 ? 17.545 1.341 -40.212 1.00 29.09 405 ILE A CA 1
ATOM 3337 C C . ILE A 1 405 ? 17.428 2.753 -39.631 1.00 29.09 405 ILE A C 1
ATOM 3339 O O . ILE A 1 405 ? 17.310 2.942 -38.421 1.00 29.09 405 ILE A O 1
ATOM 3343 N N . THR A 1 406 ? 17.453 3.757 -40.506 1.00 27.75 406 THR A N 1
ATOM 3344 C CA . THR A 1 406 ? 17.103 5.141 -40.162 1.00 27.75 406 THR A CA 1
ATOM 3345 C C . THR A 1 406 ? 15.592 5.256 -39.913 1.00 27.75 406 THR A C 1
ATOM 3347 O O . THR A 1 406 ? 14.827 4.857 -40.794 1.00 27.75 406 THR A O 1
ATOM 3350 N N . PRO A 1 407 ? 15.120 5.834 -38.790 1.00 31.89 407 PRO A N 1
ATOM 3351 C CA . PRO A 1 407 ? 13.691 6.045 -38.563 1.00 31.89 407 PRO A CA 1
ATOM 3352 C C . PRO A 1 407 ? 13.156 7.209 -39.417 1.00 31.89 407 PRO A C 1
ATOM 3354 O O . PRO A 1 407 ? 13.171 8.369 -39.006 1.00 31.89 407 PRO A O 1
ATOM 3357 N N . THR A 1 408 ? 12.671 6.914 -40.622 1.00 28.77 408 THR A N 1
ATOM 3358 C CA . THR A 1 408 ? 12.019 7.891 -41.506 1.00 28.77 408 THR A CA 1
ATOM 3359 C C . THR A 1 408 ? 10.529 8.042 -41.197 1.00 28.77 408 THR A C 1
ATOM 3361 O O . THR A 1 408 ? 9.677 7.505 -41.898 1.00 28.77 408 THR A O 1
ATOM 3364 N N . SER A 1 409 ? 10.197 8.854 -40.190 1.00 32.97 409 SER A N 1
ATOM 3365 C CA . SER A 1 409 ? 8.911 9.572 -40.156 1.00 32.97 409 SER A CA 1
ATOM 3366 C C . SER A 1 409 ? 8.897 10.674 -39.100 1.00 32.97 409 SER A C 1
ATOM 3368 O O . SER A 1 409 ? 9.001 10.399 -37.906 1.00 32.97 409 SER A O 1
ATOM 3370 N N . SER A 1 410 ? 8.657 11.916 -39.519 1.00 42.69 410 SER A N 1
ATOM 3371 C CA . SER A 1 410 ? 8.302 13.022 -38.624 1.00 42.69 410 SER A CA 1
ATOM 3372 C C . SER A 1 410 ? 6.808 12.972 -38.262 1.00 42.69 410 SER A C 1
ATOM 3374 O O . SER A 1 410 ? 6.051 13.894 -38.579 1.00 42.69 410 SER A O 1
ATOM 3376 N N . SER A 1 411 ? 6.352 11.880 -37.645 1.00 47.69 411 SER A N 1
ATOM 3377 C CA . SER A 1 411 ? 5.022 11.854 -37.037 1.00 47.69 411 SER A CA 1
ATOM 3378 C C . SER A 1 411 ? 5.034 12.670 -35.740 1.00 47.69 411 SER A C 1
ATOM 3380 O O . SER A 1 411 ? 6.063 12.817 -35.075 1.00 47.69 411 SER A O 1
ATOM 3382 N N . SER A 1 412 ? 3.901 13.277 -35.386 1.00 69.00 412 SER A N 1
ATOM 3383 C CA . SER A 1 412 ? 3.798 14.032 -34.139 1.00 69.00 412 SER A CA 1
ATOM 3384 C C . SER A 1 412 ? 3.389 13.110 -32.988 1.00 69.00 412 SER A C 1
ATOM 3386 O O . SER A 1 412 ? 2.438 12.335 -33.082 1.00 69.00 412 SER A O 1
ATOM 3388 N N . LEU A 1 413 ? 4.117 13.227 -31.873 1.00 81.44 413 LEU A N 1
ATOM 3389 C CA . LEU A 1 413 ? 4.047 12.320 -30.719 1.00 81.44 413 LEU A CA 1
ATOM 3390 C C . LEU A 1 413 ? 2.627 12.134 -30.148 1.00 81.44 413 LEU A C 1
ATOM 3392 O O . LEU A 1 413 ? 2.294 11.078 -29.617 1.00 81.44 413 LEU A O 1
ATOM 3396 N N . GLN A 1 414 ? 1.791 13.170 -30.251 1.00 82.44 414 GLN A N 1
ATOM 3397 C CA . GLN A 1 414 ? 0.435 13.190 -29.712 1.00 82.44 414 GLN A CA 1
ATOM 3398 C C . GLN A 1 414 ? -0.557 12.360 -30.558 1.00 82.44 414 GLN A C 1
ATOM 3400 O O . GLN A 1 414 ? -1.179 11.472 -29.977 1.00 82.44 414 GLN A O 1
ATOM 3405 N N . PRO A 1 415 ? -0.716 12.562 -31.886 1.00 88.25 415 PRO A N 1
ATOM 3406 C CA . PRO A 1 415 ? -1.497 11.658 -32.733 1.00 88.25 415 PRO A CA 1
ATOM 3407 C C . PRO A 1 415 ? -1.147 10.175 -32.602 1.00 88.25 415 PRO A C 1
ATOM 3409 O O . PRO A 1 415 ? -2.065 9.363 -32.516 1.00 88.25 415 PRO A O 1
ATOM 3412 N N . ASP A 1 416 ? 0.135 9.804 -32.523 1.00 90.50 416 ASP A N 1
ATOM 3413 C CA . ASP A 1 416 ? 0.515 8.394 -32.348 1.00 90.50 416 ASP A CA 1
ATOM 3414 C C . ASP A 1 416 ? 0.127 7.850 -30.965 1.00 90.50 416 ASP A C 1
ATOM 3416 O O . ASP A 1 416 ? -0.347 6.716 -30.859 1.00 90.50 416 ASP A O 1
ATOM 3420 N N . PHE A 1 417 ? 0.237 8.666 -29.912 1.00 91.88 417 PHE A N 1
ATOM 3421 C CA . PHE A 1 417 ? -0.234 8.306 -28.573 1.00 91.88 417 PHE A CA 1
ATOM 3422 C C . PHE A 1 417 ? -1.765 8.166 -28.518 1.00 91.88 417 PHE A C 1
ATOM 3424 O O . PHE A 1 417 ? -2.262 7.163 -28.014 1.00 91.88 417 PHE A O 1
ATOM 3431 N N . ILE A 1 418 ? -2.522 9.094 -29.113 1.00 91.06 418 ILE A N 1
ATOM 3432 C CA . ILE A 1 418 ? -3.994 9.038 -29.209 1.00 91.06 418 ILE A CA 1
ATOM 3433 C C . ILE A 1 418 ? -4.449 7.811 -30.018 1.00 91.06 418 ILE A C 1
ATOM 3435 O O . ILE A 1 418 ? -5.296 7.038 -29.569 1.00 91.06 418 ILE A O 1
ATOM 3439 N N . LYS A 1 419 ? -3.836 7.574 -31.184 1.00 92.38 419 LYS A N 1
ATOM 3440 C CA . LYS A 1 419 ? -4.075 6.397 -32.037 1.00 92.38 419 LYS A CA 1
ATOM 3441 C C . LYS A 1 419 ? -3.715 5.090 -31.331 1.00 92.38 419 LYS A C 1
ATOM 3443 O O . LYS A 1 419 ? -4.324 4.059 -31.607 1.00 92.38 419 LYS A O 1
ATOM 3448 N N . CYS A 1 420 ? -2.740 5.118 -30.425 1.00 93.62 420 CYS A N 1
ATOM 3449 C CA . CYS A 1 420 ? -2.431 3.996 -29.554 1.00 93.62 420 CYS A CA 1
ATOM 3450 C C . CYS A 1 420 ? -3.489 3.821 -28.450 1.00 93.62 420 CYS A C 1
ATOM 3452 O O . CYS A 1 420 ? -3.953 2.697 -28.263 1.00 93.62 420 CYS A O 1
ATOM 3454 N N . LEU A 1 421 ? -3.937 4.888 -27.773 1.00 92.38 421 LEU A N 1
ATOM 3455 C CA . LEU A 1 421 ? -4.981 4.796 -26.743 1.00 92.38 421 LEU A CA 1
ATOM 3456 C C . LEU A 1 421 ? -6.268 4.179 -27.295 1.00 92.38 421 LEU A C 1
ATOM 3458 O O . LEU A 1 421 ? -6.729 3.189 -26.738 1.00 92.38 421 LEU A O 1
ATOM 3462 N N . HIS A 1 422 ? -6.792 4.672 -28.423 1.00 91.19 422 HIS A N 1
ATOM 3463 C CA . HIS A 1 422 ? -8.006 4.126 -29.056 1.00 91.19 422 HIS A CA 1
ATOM 3464 C C . HIS A 1 422 ? -7.881 2.656 -29.513 1.00 91.19 422 HIS A C 1
ATOM 3466 O O . HIS A 1 422 ? -8.879 2.046 -29.878 1.00 91.19 422 HIS A O 1
ATOM 3472 N N . ARG A 1 423 ? -6.674 2.072 -29.501 1.00 92.69 423 ARG A N 1
ATOM 3473 C CA . ARG A 1 423 ? -6.427 0.638 -29.751 1.00 92.69 423 ARG A CA 1
ATOM 3474 C C . ARG A 1 423 ? -6.293 -0.198 -28.470 1.00 92.69 423 ARG A C 1
ATOM 3476 O O . ARG A 1 423 ? -6.165 -1.410 -28.568 1.00 92.69 423 ARG A O 1
ATOM 3483 N N . ASN A 1 424 ? -6.268 0.437 -27.297 1.00 90.12 424 ASN A N 1
ATOM 3484 C CA . ASN A 1 424 ? -6.033 -0.189 -25.988 1.00 90.12 424 ASN A CA 1
ATOM 3485 C C . ASN A 1 424 ? -7.125 0.154 -24.948 1.00 90.12 424 ASN A C 1
ATOM 3487 O O . ASN A 1 424 ? -6.992 -0.202 -23.780 1.00 90.12 424 ASN A O 1
ATOM 3491 N N . THR A 1 425 ? -8.204 0.841 -25.338 1.00 88.38 425 THR A N 1
ATOM 3492 C CA . THR A 1 425 ? -9.389 1.074 -24.498 1.00 88.38 425 THR A CA 1
ATOM 3493 C C . THR A 1 425 ? -10.655 1.029 -25.349 1.00 88.38 425 THR A C 1
ATOM 3495 O O . THR A 1 425 ? -10.706 1.632 -26.418 1.00 88.38 425 THR A O 1
ATOM 3498 N N . ASN A 1 426 ? -11.685 0.348 -24.844 1.00 84.44 426 ASN A N 1
ATOM 3499 C CA . ASN A 1 426 ? -13.019 0.318 -25.456 1.00 84.44 426 ASN A CA 1
ATOM 3500 C C . ASN A 1 426 ? -13.923 1.449 -24.926 1.00 84.44 426 ASN A C 1
ATOM 3502 O O . ASN A 1 426 ? -15.021 1.658 -25.435 1.00 84.44 426 ASN A O 1
ATOM 3506 N N . VAL A 1 427 ? -13.473 2.181 -23.901 1.00 86.19 427 VAL A N 1
ATOM 3507 C CA . VAL A 1 427 ? -14.170 3.355 -23.365 1.00 86.19 427 VAL A CA 1
ATOM 3508 C C . VAL A 1 427 ? -13.832 4.565 -24.236 1.00 86.19 427 VAL A C 1
ATOM 3510 O O . VAL A 1 427 ? -12.662 4.891 -24.425 1.00 86.19 427 VAL A O 1
ATOM 3513 N N . ASN A 1 428 ? -14.853 5.225 -24.782 1.00 83.62 428 ASN A N 1
ATOM 3514 C CA . ASN A 1 428 ? -14.682 6.431 -25.592 1.00 83.62 428 ASN A CA 1
ATOM 3515 C C . ASN A 1 428 ? -14.447 7.669 -24.703 1.00 83.62 428 ASN A C 1
ATOM 3517 O O . ASN A 1 428 ? -14.957 7.740 -23.586 1.00 83.62 428 ASN A O 1
ATOM 3521 N N . PHE A 1 429 ? -13.699 8.660 -25.197 1.00 85.38 429 PHE A N 1
ATOM 3522 C CA . PHE A 1 429 ? -13.377 9.878 -24.449 1.00 85.38 429 PHE A CA 1
ATOM 3523 C C . PHE A 1 429 ? -13.251 11.120 -25.358 1.00 85.38 429 PHE A C 1
ATOM 3525 O O . PHE A 1 429 ? -12.641 11.046 -26.426 1.00 85.38 429 PHE A O 1
ATOM 3532 N N . PRO A 1 430 ? -13.787 12.286 -24.944 1.00 86.19 430 PRO A N 1
ATOM 3533 C CA . PRO A 1 430 ? -13.737 13.521 -25.730 1.00 86.19 430 PRO A CA 1
ATOM 3534 C C . PRO A 1 430 ? -12.333 14.154 -25.728 1.00 86.19 430 PRO A C 1
ATOM 3536 O O . PRO A 1 430 ? -11.877 14.692 -24.717 1.00 86.19 430 PRO A O 1
ATOM 3539 N N . LEU A 1 431 ? -11.647 14.121 -26.878 1.00 85.56 431 LEU A N 1
ATOM 3540 C CA . LEU A 1 431 ? -10.278 14.642 -27.063 1.00 85.56 431 LEU A CA 1
ATOM 3541 C C . LEU A 1 431 ? -10.130 16.154 -26.813 1.00 85.56 431 LEU A C 1
ATOM 3543 O O . LEU A 1 431 ? -9.019 16.650 -26.659 1.00 85.56 431 LEU A O 1
ATOM 3547 N N . ASP A 1 432 ? -11.216 16.918 -26.824 1.00 84.88 432 ASP A N 1
ATOM 3548 C CA . ASP A 1 432 ? -11.278 18.328 -26.422 1.00 84.88 432 ASP A CA 1
ATOM 3549 C C . ASP A 1 432 ? -11.237 18.528 -24.898 1.00 84.88 432 ASP A C 1
ATOM 3551 O O . ASP A 1 432 ? -10.734 19.555 -24.450 1.00 84.88 432 ASP A O 1
ATOM 3555 N N . LYS A 1 433 ? -11.698 17.546 -24.109 1.00 86.38 433 LYS A N 1
ATOM 3556 C CA . LYS A 1 433 ? -11.776 17.633 -22.635 1.00 86.38 433 LYS A CA 1
ATOM 3557 C C . LYS A 1 433 ? -10.773 16.744 -21.908 1.00 86.38 433 LYS A C 1
ATOM 3559 O O . LYS A 1 433 ? -10.629 16.897 -20.699 1.00 86.38 433 LYS A O 1
ATOM 3564 N N . THR A 1 434 ? -10.104 15.822 -22.608 1.00 91.50 434 THR A N 1
ATOM 3565 C CA . THR A 1 434 ? -9.079 14.953 -22.005 1.00 91.50 434 THR A CA 1
ATOM 3566 C C . THR A 1 434 ? -7.649 15.227 -22.463 1.00 91.50 434 THR A C 1
ATOM 3568 O O . THR A 1 434 ? -6.728 14.864 -21.733 1.00 91.50 434 THR A O 1
ATOM 3571 N N . PHE A 1 435 ? -7.436 15.868 -23.622 1.00 92.56 435 PHE A N 1
ATOM 3572 C CA . PHE A 1 435 ? -6.110 16.082 -24.220 1.00 92.56 435 PHE A CA 1
ATOM 3573 C C . PHE A 1 435 ? -5.774 17.560 -24.443 1.00 92.56 435 PHE A C 1
ATOM 3575 O O . PHE A 1 435 ? -6.289 18.210 -25.357 1.00 92.56 435 PHE A O 1
ATOM 3582 N N . PHE A 1 436 ? -4.800 18.052 -23.678 1.00 93.44 436 PHE A N 1
ATOM 3583 C CA . PHE A 1 436 ? -4.366 19.448 -23.703 1.00 93.44 436 PHE A CA 1
ATOM 3584 C C . PHE A 1 436 ? -2.929 19.562 -24.215 1.00 93.44 436 PHE A C 1
ATOM 3586 O O . PHE A 1 436 ? -2.045 18.830 -23.777 1.00 93.44 436 PHE A O 1
ATOM 3593 N N . THR A 1 437 ? -2.668 20.489 -25.137 1.00 91.31 437 THR A N 1
ATOM 3594 C CA . THR A 1 437 ? -1.313 20.793 -25.626 1.00 91.31 437 THR A CA 1
ATOM 3595 C C . THR A 1 437 ? -1.215 22.257 -26.035 1.00 91.31 437 THR A C 1
ATOM 3597 O O . THR A 1 437 ? -2.145 22.807 -26.636 1.00 91.31 437 THR A O 1
ATOM 3600 N N . SER A 1 438 ? -0.066 22.874 -25.760 1.00 87.38 438 SER A N 1
ATOM 3601 C CA . SER A 1 438 ? 0.204 24.277 -26.080 1.00 87.38 438 SER A CA 1
ATOM 3602 C C . SER A 1 438 ? 0.073 24.597 -27.572 1.00 87.38 438 SER A C 1
ATOM 3604 O O . SER A 1 438 ? -0.340 25.696 -27.926 1.00 87.38 438 SER A O 1
ATOM 3606 N N . LYS A 1 439 ? 0.331 23.617 -28.452 1.00 85.62 439 LYS A N 1
ATOM 3607 C CA . LYS A 1 439 ? 0.182 23.753 -29.913 1.00 85.62 439 LYS A CA 1
ATOM 3608 C C . LYS A 1 439 ? -1.269 23.854 -30.403 1.00 85.62 439 LYS A C 1
ATOM 3610 O O . LYS A 1 439 ? -1.480 24.271 -31.536 1.00 85.62 439 LYS A O 1
ATOM 3615 N N . ARG A 1 440 ? -2.252 23.432 -29.597 1.00 83.94 440 ARG A N 1
ATOM 3616 C CA . ARG A 1 440 ? -3.688 23.443 -29.943 1.00 83.94 440 ARG A CA 1
ATOM 3617 C C . ARG A 1 440 ? -4.418 24.583 -29.241 1.00 83.94 440 ARG A C 1
ATOM 3619 O O . ARG A 1 440 ? -5.220 25.263 -29.865 1.00 83.94 440 ARG A O 1
ATOM 3626 N N . ASN A 1 441 ? -4.147 24.774 -27.951 1.00 87.81 441 ASN A N 1
ATOM 3627 C CA . ASN A 1 441 ? -4.608 25.924 -27.181 1.00 87.81 441 ASN A CA 1
ATOM 3628 C C . ASN A 1 441 ? -3.660 26.130 -25.988 1.00 87.81 441 ASN A C 1
ATOM 3630 O O . ASN A 1 441 ? -3.688 25.358 -25.030 1.00 87.81 441 ASN A O 1
ATOM 3634 N N . ALA A 1 442 ? -2.813 27.159 -26.060 1.00 90.38 442 ALA A N 1
ATOM 3635 C CA . ALA A 1 442 ? -1.846 27.478 -25.011 1.00 90.38 442 ALA A CA 1
ATOM 3636 C C . ALA A 1 442 ? -2.501 27.939 -23.700 1.00 90.38 442 ALA A C 1
ATOM 3638 O O . ALA A 1 442 ? -2.003 27.595 -22.634 1.00 90.38 442 ALA A O 1
ATOM 3639 N N . SER A 1 443 ? -3.631 28.651 -23.772 1.00 93.00 443 SER A N 1
ATOM 3640 C CA . SER A 1 443 ? -4.352 29.139 -22.592 1.00 93.00 443 SER A CA 1
ATOM 3641 C C . SER A 1 443 ? -4.925 27.979 -21.775 1.00 93.00 443 SER A C 1
ATOM 3643 O O . SER A 1 443 ? -4.563 27.841 -20.612 1.00 93.00 443 SER A O 1
ATOM 3645 N N . ILE A 1 444 ? -5.702 27.081 -22.393 1.00 92.81 444 ILE A N 1
ATOM 3646 C CA . ILE A 1 444 ? -6.285 25.920 -21.692 1.00 92.81 444 ILE A CA 1
ATOM 3647 C C . ILE A 1 444 ? -5.189 24.934 -21.245 1.00 92.81 444 ILE A C 1
ATOM 3649 O O . ILE A 1 444 ? -5.289 24.323 -20.184 1.00 92.81 444 ILE A O 1
ATOM 3653 N N . PHE A 1 445 ? -4.110 24.774 -22.022 1.00 94.31 445 PHE A N 1
ATOM 3654 C CA . PHE A 1 445 ? -2.973 23.945 -21.605 1.00 94.31 445 PHE A CA 1
ATOM 3655 C C . PHE A 1 445 ? -2.295 24.484 -20.336 1.00 94.31 445 PHE A C 1
ATOM 3657 O O . PHE A 1 445 ? -2.019 23.695 -19.432 1.00 94.31 445 PHE A O 1
ATOM 3664 N N . ASN A 1 446 ? -2.062 25.797 -20.253 1.00 93.75 446 ASN A N 1
ATOM 3665 C CA . ASN A 1 446 ? -1.510 26.431 -19.057 1.00 93.75 446 ASN A CA 1
ATOM 3666 C C . ASN A 1 446 ? -2.497 26.354 -17.886 1.00 93.75 446 ASN A C 1
ATOM 3668 O O . ASN A 1 446 ? -2.111 25.889 -16.823 1.00 93.75 446 ASN A O 1
ATOM 3672 N N . GLU A 1 447 ? -3.777 26.678 -18.095 1.00 93.81 447 GLU A N 1
ATOM 3673 C CA . GLU A 1 447 ? -4.834 26.572 -17.077 1.00 93.81 447 GLU A CA 1
ATOM 3674 C C . GLU A 1 447 ? -4.874 25.171 -16.441 1.00 93.81 447 GLU A C 1
ATOM 3676 O O . GLU A 1 447 ? -4.817 25.028 -15.218 1.00 93.81 447 GLU A O 1
ATOM 3681 N N . VAL A 1 448 ? -4.875 24.109 -17.255 1.00 94.00 448 VAL A N 1
ATOM 3682 C CA . VAL A 1 448 ? -4.842 22.726 -16.754 1.00 94.00 448 VAL A CA 1
ATOM 3683 C C . VAL A 1 448 ? -3.501 22.402 -16.083 1.00 94.00 448 VAL A C 1
ATOM 3685 O O . VAL A 1 448 ? -3.489 21.735 -15.045 1.00 94.00 448 VAL A O 1
ATOM 3688 N N . LEU A 1 449 ? -2.365 22.884 -16.599 1.00 94.88 449 LEU A N 1
ATOM 3689 C CA . LEU A 1 449 ? -1.058 22.674 -15.966 1.00 94.88 449 LEU A CA 1
ATOM 3690 C C . LEU A 1 449 ? -0.951 23.372 -14.601 1.00 94.88 449 LEU A C 1
ATOM 3692 O O . LEU A 1 449 ? -0.377 22.811 -13.672 1.00 94.88 449 LEU A O 1
ATOM 3696 N N . GLU A 1 450 ? -1.521 24.559 -14.461 1.00 94.31 450 GLU A N 1
ATOM 3697 C CA . GLU A 1 450 ? -1.400 25.421 -13.286 1.00 94.31 450 GLU A CA 1
ATOM 3698 C C . GLU A 1 450 ? -2.494 25.127 -12.243 1.00 94.31 450 GLU A C 1
ATOM 3700 O O . GLU A 1 450 ? -2.273 25.343 -11.053 1.00 94.31 450 GLU A O 1
ATOM 3705 N N . SER A 1 451 ? -3.629 24.540 -12.652 1.00 91.31 451 SER A N 1
ATOM 3706 C CA . SER A 1 451 ? -4.796 24.228 -11.804 1.00 91.31 451 SER A CA 1
ATOM 3707 C C . SER A 1 451 ? -4.458 23.519 -10.483 1.00 91.31 451 SER A C 1
ATOM 3709 O O . SER A 1 451 ? -4.776 24.033 -9.410 1.00 91.31 451 SER A O 1
ATOM 3711 N N . THR A 1 452 ? -3.752 22.385 -10.526 1.00 91.00 452 THR A N 1
ATOM 3712 C CA . THR A 1 452 ? -3.394 21.572 -9.344 1.00 91.00 452 THR A CA 1
ATOM 3713 C C . THR A 1 452 ? -1.901 21.576 -9.008 1.00 91.00 452 THR A C 1
ATOM 3715 O O . THR A 1 452 ? -1.512 21.057 -7.970 1.00 91.00 452 THR A O 1
ATOM 3718 N N . ALA A 1 453 ? -1.036 22.182 -9.826 1.00 93.88 453 ALA A N 1
ATOM 3719 C CA . ALA A 1 453 ? 0.364 22.397 -9.451 1.00 93.88 453 ALA A CA 1
ATOM 3720 C C . ALA A 1 453 ? 0.445 23.415 -8.302 1.00 93.88 453 ALA A C 1
ATOM 3722 O O . ALA A 1 453 ? -0.056 24.526 -8.452 1.00 93.88 453 ALA A O 1
ATOM 3723 N N . GLN A 1 454 ? 1.020 23.036 -7.156 1.00 91.94 454 GLN A N 1
ATOM 3724 C CA . GLN A 1 454 ? 0.963 23.868 -5.943 1.00 91.94 454 GLN A CA 1
ATOM 3725 C C . GLN A 1 454 ? 2.195 24.763 -5.753 1.00 91.94 454 GLN A C 1
ATOM 3727 O O . GLN A 1 454 ? 2.038 25.929 -5.416 1.00 91.94 454 GLN A O 1
ATOM 3732 N N . ASN A 1 455 ? 3.409 24.252 -6.002 1.00 94.25 455 ASN A N 1
ATOM 3733 C CA . ASN A 1 455 ? 4.639 25.037 -5.858 1.00 94.25 455 ASN A CA 1
ATOM 3734 C C . ASN A 1 455 ? 4.919 25.850 -7.133 1.00 94.25 455 ASN A C 1
ATOM 3736 O O . ASN A 1 455 ? 5.364 25.302 -8.149 1.00 94.25 455 ASN A O 1
ATOM 3740 N N . LEU A 1 456 ? 4.710 27.167 -7.071 1.00 93.06 456 LEU A N 1
ATOM 3741 C CA . LEU A 1 456 ? 4.851 28.060 -8.227 1.00 93.06 456 LEU A CA 1
ATOM 3742 C C . LEU A 1 456 ? 6.292 28.119 -8.772 1.00 93.06 456 LEU A C 1
ATOM 3744 O O . LEU A 1 456 ? 6.491 28.327 -9.973 1.00 93.06 456 LEU A O 1
ATOM 3748 N N . ARG A 1 457 ? 7.304 27.790 -7.950 1.00 91.88 457 ARG A N 1
ATOM 3749 C CA . ARG A 1 457 ? 8.723 27.676 -8.354 1.00 91.88 457 ARG A CA 1
ATOM 3750 C C . ARG A 1 457 ? 8.931 26.751 -9.562 1.00 91.88 457 ARG A C 1
ATOM 3752 O O . ARG A 1 457 ? 9.833 26.986 -10.369 1.00 91.88 457 ARG A O 1
ATOM 3759 N N . TYR A 1 458 ? 8.069 25.746 -9.731 1.00 94.00 458 TYR A N 1
ATOM 3760 C CA . TYR A 1 458 ? 8.112 24.783 -10.837 1.00 94.00 458 TYR A CA 1
ATOM 3761 C C . TYR A 1 458 ? 7.243 25.162 -12.051 1.00 94.00 458 TYR A C 1
ATOM 3763 O O . TYR A 1 458 ? 7.329 24.532 -13.108 1.00 94.00 458 TYR A O 1
ATOM 3771 N N . LEU A 1 459 ? 6.452 26.232 -11.949 1.00 92.06 459 LEU A N 1
ATOM 3772 C CA . LEU A 1 459 ? 5.641 26.774 -13.043 1.00 92.06 459 LEU A CA 1
ATOM 3773 C C . LEU A 1 459 ? 6.354 27.889 -13.829 1.00 92.06 459 LEU A C 1
ATOM 3775 O O . LEU A 1 459 ? 5.960 28.174 -14.959 1.00 92.06 459 LEU A O 1
ATOM 3779 N N . THR A 1 460 ? 7.480 28.397 -13.323 1.00 89.69 460 THR A N 1
ATOM 3780 C CA . THR A 1 460 ? 8.389 29.345 -14.001 1.00 89.69 460 THR A CA 1
ATOM 3781 C C . THR A 1 460 ? 8.752 28.957 -15.449 1.00 89.69 460 THR A C 1
ATOM 3783 O O . THR A 1 460 ? 8.752 27.781 -15.835 1.00 89.69 460 THR A O 1
ATOM 3786 N N . LYS A 1 461 ? 9.079 29.957 -16.284 1.00 86.75 461 LYS A N 1
ATOM 3787 C CA . LYS A 1 461 ? 9.341 29.797 -17.735 1.00 86.75 461 LYS A CA 1
ATOM 3788 C C . LYS A 1 461 ? 10.557 28.915 -18.066 1.00 86.75 461 LYS A C 1
ATOM 3790 O O . LYS A 1 461 ? 10.599 28.332 -19.143 1.00 86.75 461 LYS A O 1
ATOM 3795 N N . SER A 1 462 ? 11.523 28.808 -17.154 1.00 87.19 462 SER A N 1
ATOM 3796 C CA . SER A 1 462 ? 12.733 27.984 -17.297 1.00 87.19 462 SER A CA 1
ATOM 3797 C C . SER A 1 462 ? 12.502 26.489 -17.037 1.00 87.19 462 SER A C 1
ATOM 3799 O O . SER A 1 462 ? 13.325 25.665 -17.435 1.00 87.19 462 SER A O 1
ATOM 3801 N N . MET A 1 463 ? 11.399 26.118 -16.381 1.00 92.06 463 MET A N 1
ATOM 3802 C CA . MET A 1 463 ? 11.116 24.730 -16.006 1.00 92.06 463 MET A CA 1
ATOM 3803 C C . MET A 1 463 ? 10.495 23.940 -17.171 1.00 92.06 463 MET A C 1
ATOM 3805 O O . MET A 1 463 ? 9.503 24.401 -17.747 1.00 92.06 463 MET A O 1
ATOM 3809 N N . PRO A 1 464 ? 11.009 22.737 -17.507 1.00 93.62 464 PRO A N 1
ATOM 3810 C CA . PRO A 1 464 ? 10.482 21.924 -18.602 1.00 93.62 464 PRO A CA 1
ATOM 3811 C C . PRO A 1 464 ? 8.987 21.612 -18.472 1.00 93.62 464 PRO A C 1
ATOM 3813 O O . PRO A 1 464 ? 8.535 21.082 -17.456 1.00 93.62 464 PRO A O 1
ATOM 3816 N N . LYS A 1 465 ? 8.227 21.899 -19.534 1.00 94.06 465 LYS A N 1
ATOM 3817 C CA . LYS A 1 465 ? 6.781 21.639 -19.630 1.00 94.06 465 LYS A CA 1
ATOM 3818 C C . LYS A 1 465 ? 6.507 20.306 -20.350 1.00 94.06 465 LYS A C 1
ATOM 3820 O O . LYS A 1 465 ? 7.297 19.928 -21.221 1.00 94.06 465 LYS A O 1
ATOM 3825 N N . PRO A 1 466 ? 5.405 19.599 -20.037 1.00 95.62 466 PRO A N 1
ATOM 3826 C CA . PRO A 1 466 ? 5.018 18.393 -20.767 1.00 95.62 466 PRO A CA 1
ATOM 3827 C C . PRO A 1 466 ? 4.603 18.719 -22.213 1.00 95.62 466 PRO A C 1
ATOM 3829 O O . PRO A 1 466 ? 4.071 19.792 -22.489 1.00 95.62 466 PRO A O 1
ATOM 3832 N N . VAL A 1 467 ? 4.792 17.781 -23.147 1.00 94.19 467 VAL A N 1
ATOM 3833 C CA . VAL A 1 467 ? 4.379 17.944 -24.563 1.00 94.19 467 VAL A CA 1
ATOM 3834 C C . VAL A 1 467 ? 2.851 18.010 -24.695 1.00 94.19 467 VAL A C 1
ATOM 3836 O O . VAL A 1 467 ? 2.306 18.750 -25.520 1.00 94.19 467 VAL A O 1
ATOM 3839 N N . PHE A 1 468 ? 2.162 17.227 -23.868 1.00 94.88 468 PHE A N 1
ATOM 3840 C CA . PHE A 1 468 ? 0.721 17.274 -23.668 1.00 94.88 468 PHE A CA 1
ATOM 3841 C C . PHE A 1 468 ? 0.359 16.758 -22.270 1.00 94.88 468 PHE A C 1
ATOM 3843 O O . PHE A 1 468 ? 1.131 16.030 -21.637 1.00 94.88 468 PHE A O 1
ATOM 3850 N N . ILE A 1 469 ? -0.834 17.132 -21.817 1.00 97.12 469 ILE A N 1
ATOM 3851 C CA . ILE A 1 469 ? -1.482 16.616 -20.611 1.00 97.12 469 ILE A CA 1
ATOM 3852 C C . ILE A 1 469 ? -2.623 15.703 -21.057 1.00 97.12 469 ILE A C 1
ATOM 3854 O O . ILE A 1 469 ? -3.402 16.078 -21.938 1.00 97.12 469 ILE A O 1
ATOM 3858 N N . PHE A 1 470 ? -2.724 14.526 -20.444 1.00 96.31 470 PHE A N 1
ATOM 3859 C CA . PHE A 1 470 ? -3.857 13.620 -20.583 1.00 96.31 470 PHE A CA 1
ATOM 3860 C C . PHE A 1 470 ? -4.565 13.449 -19.236 1.00 96.31 470 PHE A C 1
ATOM 3862 O O . PHE A 1 470 ? -3.923 13.111 -18.243 1.00 96.31 470 PHE A O 1
ATOM 3869 N N . THR A 1 471 ? -5.882 13.656 -19.209 1.00 96.12 471 THR A N 1
ATOM 3870 C CA . THR A 1 471 ? -6.736 13.407 -18.033 1.00 96.12 471 THR A CA 1
ATOM 3871 C C . THR A 1 471 ? -7.573 12.134 -18.242 1.00 96.12 471 THR A C 1
ATOM 3873 O O . THR A 1 471 ? -8.638 12.189 -18.865 1.00 96.12 471 THR A O 1
ATOM 3876 N N . PRO A 1 472 ? -7.107 10.952 -17.788 1.00 94.50 472 PRO A N 1
ATOM 3877 C CA . PRO A 1 472 ? -7.874 9.710 -17.875 1.00 94.50 472 PRO A CA 1
ATOM 3878 C C . PRO A 1 472 ? -9.184 9.786 -17.077 1.00 94.50 472 PRO A C 1
ATOM 3880 O O . PRO A 1 472 ? -9.172 10.004 -15.874 1.00 94.50 472 PRO A O 1
ATOM 3883 N N . VAL A 1 473 ? -10.313 9.531 -17.747 1.00 92.38 473 VAL A N 1
ATOM 3884 C CA . VAL A 1 473 ? -11.665 9.487 -17.136 1.00 92.38 473 VAL A CA 1
ATOM 3885 C C . VAL A 1 473 ? -12.151 8.072 -16.773 1.00 92.38 473 VAL A C 1
ATOM 3887 O O . VAL A 1 473 ? -13.319 7.881 -16.466 1.00 92.38 473 VAL A O 1
ATOM 3890 N N . HIS A 1 474 ? -11.285 7.059 -16.884 1.00 91.75 474 HIS A N 1
ATOM 3891 C CA . HIS A 1 474 ? -11.576 5.668 -16.510 1.00 91.75 474 HIS A CA 1
ATOM 3892 C C . HIS A 1 474 ? -10.264 4.901 -16.260 1.00 91.75 474 HIS A C 1
ATOM 3894 O O . HIS A 1 474 ? -9.240 5.234 -16.862 1.00 91.75 474 HIS A O 1
ATOM 3900 N N . GLY A 1 475 ? -10.273 3.846 -15.436 1.00 88.25 475 GLY A N 1
ATOM 3901 C CA . GLY A 1 475 ? -9.068 3.066 -15.107 1.00 88.25 475 GLY A CA 1
ATOM 3902 C C . GLY A 1 475 ? -8.345 2.469 -16.327 1.00 88.25 475 GLY A C 1
ATOM 3903 O O . GLY A 1 475 ? -7.112 2.498 -16.394 1.00 88.25 475 GLY A O 1
ATOM 3904 N N . SER A 1 476 ? -9.089 2.035 -17.354 1.00 92.69 476 SER A N 1
ATOM 3905 C CA . SER A 1 476 ? -8.505 1.537 -18.616 1.00 92.69 476 SER A CA 1
ATOM 3906 C C . SER A 1 476 ? -7.660 2.587 -19.342 1.00 92.69 476 SER A C 1
ATOM 3908 O O . SER A 1 476 ? -6.694 2.244 -20.021 1.00 92.69 476 SER A O 1
ATOM 3910 N N . HIS A 1 477 ? -7.957 3.878 -19.168 1.00 94.31 477 HIS A N 1
ATOM 3911 C CA . HIS A 1 477 ? -7.181 4.961 -19.766 1.00 94.31 477 HIS A CA 1
ATOM 3912 C C . HIS A 1 477 ? -5.790 5.095 -19.136 1.00 94.31 477 HIS A C 1
ATOM 3914 O O . HIS A 1 477 ? -4.842 5.455 -19.834 1.00 94.31 477 HIS A O 1
ATOM 3920 N N . VAL A 1 478 ? -5.633 4.751 -17.853 1.00 95.12 478 VAL A N 1
ATOM 3921 C CA . VAL A 1 478 ? -4.324 4.700 -17.180 1.00 95.12 478 VAL A CA 1
ATOM 3922 C C . VAL A 1 478 ? -3.508 3.518 -17.710 1.00 95.12 478 VAL A C 1
ATOM 3924 O O . VAL A 1 478 ? -2.354 3.696 -18.101 1.00 95.12 478 VAL A O 1
ATOM 3927 N N . GLN A 1 479 ? -4.122 2.332 -17.811 1.00 94.12 479 GLN A N 1
ATOM 3928 C CA . GLN A 1 479 ? -3.487 1.131 -18.372 1.00 94.12 479 GLN A CA 1
ATOM 3929 C C . GLN A 1 479 ? -3.021 1.364 -19.819 1.00 94.12 479 GLN A C 1
ATOM 3931 O O . GLN A 1 479 ? -1.845 1.172 -20.135 1.00 94.12 479 GLN A O 1
ATOM 3936 N N . ALA A 1 480 ? -3.915 1.865 -20.676 1.00 95.12 480 ALA A N 1
ATOM 3937 C CA . ALA A 1 480 ? -3.610 2.216 -22.058 1.00 95.12 480 ALA A CA 1
ATOM 3938 C C . ALA A 1 480 ? -2.501 3.279 -22.153 1.00 95.12 480 ALA A C 1
ATOM 3940 O O . ALA A 1 480 ? -1.610 3.154 -22.991 1.00 95.12 480 ALA A O 1
ATOM 3941 N N . SER A 1 481 ? -2.484 4.280 -21.263 1.00 95.31 481 SER A N 1
ATOM 3942 C CA . SER A 1 481 ? -1.418 5.295 -21.233 1.00 95.31 481 SER A CA 1
ATOM 3943 C C . SER A 1 481 ? -0.047 4.700 -20.917 1.00 95.31 481 SER A C 1
ATOM 3945 O O . SER A 1 481 ? 0.933 5.064 -21.561 1.00 95.31 481 SER A O 1
ATOM 3947 N N . ILE A 1 482 ? 0.034 3.758 -19.973 1.00 96.06 482 ILE A N 1
ATOM 3948 C CA . ILE A 1 482 ? 1.284 3.058 -19.636 1.00 96.06 482 ILE A CA 1
ATOM 3949 C C . ILE A 1 482 ? 1.768 2.225 -20.832 1.00 96.06 482 ILE A C 1
ATOM 3951 O O . ILE A 1 482 ? 2.934 2.331 -21.217 1.00 96.06 482 ILE A O 1
ATOM 3955 N N . ILE A 1 483 ? 0.872 1.456 -21.463 1.00 95.62 483 ILE A N 1
ATOM 3956 C CA . ILE A 1 483 ? 1.173 0.645 -22.656 1.00 95.62 483 ILE A CA 1
ATOM 3957 C C . ILE A 1 483 ? 1.687 1.531 -23.799 1.00 95.62 483 ILE A C 1
ATOM 3959 O O . ILE A 1 483 ? 2.721 1.239 -24.404 1.00 95.62 483 ILE A O 1
ATOM 3963 N N . CYS A 1 484 ? 1.000 2.639 -24.078 1.00 94.62 484 CYS A N 1
ATOM 3964 C CA . CYS A 1 484 ? 1.341 3.536 -25.176 1.00 94.62 484 CYS A CA 1
ATOM 3965 C C . CYS A 1 484 ? 2.617 4.340 -24.916 1.00 94.62 484 CYS A C 1
ATOM 3967 O O . CYS A 1 484 ? 3.435 4.471 -25.827 1.00 94.62 484 CYS A O 1
ATOM 3969 N N . SER A 1 485 ? 2.855 4.793 -23.683 1.00 94.44 485 SER A N 1
ATOM 3970 C CA . SER A 1 485 ? 4.119 5.436 -23.312 1.00 94.44 485 SER A CA 1
ATOM 3971 C C . SER A 1 485 ? 5.300 4.468 -23.387 1.00 94.44 485 SER A C 1
ATOM 3973 O O . SER A 1 485 ? 6.334 4.844 -23.934 1.00 94.44 485 SER A O 1
ATOM 3975 N N . LYS A 1 486 ? 5.157 3.204 -22.951 1.00 92.25 486 LYS A N 1
ATOM 3976 C CA . LYS A 1 486 ? 6.198 2.182 -23.171 1.00 92.25 486 LYS A CA 1
ATOM 3977 C C . LYS A 1 486 ? 6.458 1.954 -24.661 1.00 92.25 486 LYS A C 1
ATOM 3979 O O . LYS A 1 486 ? 7.601 2.043 -25.105 1.00 92.25 486 LYS A O 1
ATOM 3984 N N . LYS A 1 487 ? 5.401 1.727 -25.450 1.00 92.50 487 LYS A N 1
ATOM 3985 C CA . LYS A 1 487 ? 5.496 1.446 -26.893 1.00 92.50 487 LYS A CA 1
ATOM 3986 C C . LYS A 1 487 ? 6.146 2.581 -27.691 1.00 92.50 487 LYS A C 1
ATOM 3988 O O . LYS A 1 487 ? 6.903 2.308 -28.617 1.00 92.50 487 LYS A O 1
ATOM 3993 N N . LEU A 1 488 ? 5.863 3.831 -27.330 1.00 90.44 488 LEU A N 1
ATOM 3994 C CA . LEU A 1 488 ? 6.400 5.029 -27.985 1.00 90.44 488 LEU A CA 1
ATOM 3995 C C . LEU A 1 488 ? 7.667 5.580 -27.300 1.00 90.44 488 LEU A C 1
ATOM 3997 O O . LEU A 1 488 ? 8.175 6.617 -27.717 1.00 90.44 488 LEU A O 1
ATOM 4001 N N . ARG A 1 489 ? 8.187 4.894 -26.267 1.00 90.62 489 ARG A N 1
ATOM 4002 C CA . ARG A 1 489 ? 9.354 5.298 -25.454 1.00 90.62 489 ARG A CA 1
ATOM 4003 C C . ARG A 1 489 ? 9.234 6.718 -24.870 1.00 90.62 489 ARG A C 1
ATOM 4005 O O . ARG A 1 489 ? 10.207 7.463 -24.809 1.00 90.62 489 ARG A O 1
ATOM 4012 N N . ILE A 1 490 ? 8.028 7.084 -24.439 1.00 90.00 490 ILE A N 1
ATOM 4013 C CA . ILE A 1 490 ? 7.693 8.396 -23.874 1.00 90.00 490 ILE A CA 1
ATOM 4014 C C . ILE A 1 490 ? 7.867 8.365 -22.354 1.00 90.00 490 ILE A C 1
ATOM 4016 O O . ILE A 1 490 ? 7.282 7.516 -21.678 1.00 90.00 490 ILE A O 1
ATOM 4020 N N . HIS A 1 491 ? 8.611 9.330 -21.806 1.00 94.56 491 HIS A N 1
ATOM 4021 C CA . HIS A 1 491 ? 8.655 9.552 -20.361 1.00 94.56 491 HIS A CA 1
ATOM 4022 C C . HIS A 1 491 ? 7.359 10.188 -19.851 1.00 94.56 491 HIS A C 1
ATOM 4024 O O . HIS A 1 491 ? 6.803 11.078 -20.496 1.00 94.56 491 HIS A O 1
ATOM 4030 N N . LEU A 1 492 ? 6.889 9.779 -18.674 1.00 95.19 492 LEU A N 1
ATOM 4031 C CA . LEU A 1 492 ? 5.659 10.295 -18.073 1.00 95.19 492 LEU A CA 1
ATOM 4032 C C . LEU A 1 492 ? 5.872 10.764 -16.635 1.00 95.19 492 LEU A C 1
ATOM 4034 O O . LEU A 1 492 ? 6.664 10.192 -15.886 1.00 95.19 492 LEU A O 1
ATOM 4038 N N . ARG A 1 493 ? 5.105 11.780 -16.239 1.00 97.62 493 ARG A N 1
ATOM 4039 C CA . ARG A 1 493 ? 4.817 12.106 -14.838 1.00 97.62 493 ARG A CA 1
ATOM 4040 C C . ARG A 1 493 ? 3.342 11.847 -14.555 1.00 97.62 493 ARG A C 1
ATOM 4042 O O . ARG A 1 493 ? 2.511 11.939 -15.458 1.00 97.62 493 ARG A O 1
ATOM 4049 N N . VAL A 1 494 ? 3.035 11.507 -13.307 1.00 97.69 494 VAL A N 1
ATOM 4050 C CA . VAL A 1 494 ? 1.667 11.274 -12.830 1.00 97.69 494 VAL A CA 1
ATOM 4051 C C . VAL A 1 494 ? 1.354 12.298 -11.749 1.00 97.69 494 VAL A C 1
ATOM 4053 O O . VAL A 1 494 ? 2.160 12.489 -10.836 1.00 97.69 494 VAL A O 1
ATOM 4056 N N . ARG A 1 495 ? 0.187 12.937 -11.839 1.00 97.56 495 ARG A N 1
ATOM 4057 C CA . ARG A 1 495 ? -0.280 13.943 -10.882 1.00 97.56 495 ARG A CA 1
ATOM 4058 C C . ARG A 1 495 ? -1.667 13.602 -10.343 1.00 97.56 495 ARG A C 1
ATOM 4060 O O . ARG A 1 495 ? -2.553 13.222 -11.096 1.00 97.56 495 ARG A O 1
ATOM 4067 N N . SER A 1 496 ? -1.822 13.767 -9.032 1.00 94.88 496 SER A N 1
ATOM 4068 C CA . SER A 1 496 ? -3.099 13.821 -8.305 1.00 94.88 496 SER A CA 1
ATOM 4069 C C . SER A 1 496 ? -3.314 15.278 -7.842 1.00 94.88 496 SER A C 1
ATOM 4071 O O . SER A 1 496 ? -3.254 16.176 -8.674 1.00 94.88 496 SER A O 1
ATOM 4073 N N . GLY A 1 497 ? -3.421 15.575 -6.544 1.00 88.75 497 GLY A N 1
ATOM 4074 C CA . GLY A 1 497 ? -3.540 16.951 -6.019 1.00 88.75 497 GLY A CA 1
ATOM 4075 C C . GLY A 1 497 ? -2.319 17.880 -6.210 1.00 88.75 497 GLY A C 1
ATOM 4076 O O . GLY A 1 497 ? -2.350 19.024 -5.767 1.00 88.75 497 GLY A O 1
ATOM 4077 N N . GLY A 1 498 ? -1.227 17.401 -6.824 1.00 93.50 498 GLY A N 1
ATOM 4078 C CA . GLY A 1 498 ? -0.070 18.210 -7.257 1.00 93.50 498 GLY A CA 1
ATOM 4079 C C . GLY A 1 498 ? 0.790 18.868 -6.164 1.00 93.50 498 GLY A C 1
ATOM 4080 O O . GLY A 1 498 ? 1.637 19.704 -6.483 1.00 93.50 498 GLY A O 1
ATOM 4081 N N . HIS A 1 499 ? 0.644 18.454 -4.902 1.00 93.38 499 HIS A N 1
ATOM 4082 C CA . HIS A 1 499 ? 1.422 18.911 -3.735 1.00 93.38 499 HIS A CA 1
ATOM 4083 C C . HIS A 1 499 ? 2.890 18.412 -3.680 1.00 93.38 499 HIS A C 1
ATOM 4085 O O . HIS A 1 499 ? 3.481 18.361 -2.604 1.00 93.38 499 HIS A O 1
ATOM 4091 N N . ASP A 1 500 ? 3.513 18.028 -4.802 1.00 96.75 500 ASP A N 1
ATOM 4092 C CA . ASP A 1 500 ? 4.930 17.631 -4.784 1.00 96.75 500 ASP A CA 1
ATOM 4093 C C . ASP A 1 500 ? 5.821 18.860 -4.529 1.00 96.75 500 ASP A C 1
ATOM 4095 O O . ASP A 1 500 ? 5.845 19.794 -5.336 1.00 96.75 500 ASP A O 1
ATOM 4099 N N . TYR A 1 501 ? 6.539 18.853 -3.400 1.00 96.75 501 TYR A N 1
ATOM 4100 C CA . TYR A 1 501 ? 7.361 19.976 -2.924 1.00 96.75 501 TYR A CA 1
ATOM 4101 C C . TYR A 1 501 ? 8.459 20.399 -3.911 1.00 96.75 501 TYR A C 1
ATOM 4103 O O . TYR A 1 501 ? 8.867 21.562 -3.901 1.00 96.75 501 TYR A O 1
ATOM 4111 N N . GLU A 1 502 ? 8.902 19.488 -4.780 1.00 96.94 502 GLU A N 1
ATOM 4112 C CA . GLU A 1 502 ? 9.937 19.725 -5.790 1.00 96.94 502 GLU A CA 1
ATOM 4113 C C . GLU A 1 502 ? 9.373 19.579 -7.219 1.00 96.94 502 GLU A C 1
ATOM 4115 O O . GLU A 1 502 ? 10.111 19.341 -8.175 1.00 96.94 502 GLU A O 1
ATOM 4120 N N . GLY A 1 503 ? 8.048 19.712 -7.375 1.00 96.62 503 GLY A N 1
ATOM 4121 C CA . GLY A 1 503 ? 7.343 19.737 -8.658 1.00 96.62 503 GLY A CA 1
ATOM 4122 C C . GLY A 1 503 ? 7.370 18.429 -9.455 1.00 96.62 503 GLY A C 1
ATOM 4123 O O . GLY A 1 503 ? 6.939 18.408 -10.609 1.00 96.62 503 GLY A O 1
ATOM 4124 N N . LEU A 1 504 ? 7.848 17.322 -8.876 1.00 97.00 504 LEU A N 1
ATOM 4125 C CA . LEU A 1 504 ? 8.221 16.112 -9.625 1.00 97.00 504 LEU A CA 1
ATOM 4126 C C . LEU A 1 504 ? 7.028 15.371 -10.253 1.00 97.00 504 LEU A C 1
ATOM 4128 O O . LEU A 1 504 ? 7.233 14.505 -11.106 1.00 97.00 504 LEU A O 1
ATOM 4132 N N . SER A 1 505 ? 5.795 15.722 -9.877 1.00 97.19 505 SER A N 1
ATOM 4133 C CA . SER A 1 505 ? 4.559 15.222 -10.496 1.00 97.19 505 SER A CA 1
ATOM 4134 C C . SER A 1 505 ? 4.144 15.971 -11.771 1.00 97.19 505 SER A C 1
ATOM 4136 O O . SER A 1 505 ? 3.318 15.448 -12.512 1.00 97.19 505 SER A O 1
ATOM 4138 N N . TYR A 1 506 ? 4.713 17.147 -12.075 1.00 96.50 506 TYR A N 1
ATOM 4139 C CA . TYR A 1 506 ? 4.376 17.949 -13.269 1.00 96.50 506 TYR A CA 1
ATOM 4140 C C . TYR A 1 506 ? 5.581 18.532 -14.033 1.00 96.50 506 TYR A C 1
ATOM 4142 O O . TYR A 1 506 ? 5.408 18.978 -15.167 1.00 96.50 506 TYR A O 1
ATOM 4150 N N . VAL A 1 507 ? 6.797 18.463 -13.482 1.00 96.00 507 VAL A N 1
ATOM 4151 C CA . VAL A 1 507 ? 8.061 18.822 -14.153 1.00 96.00 507 VAL A CA 1
ATOM 4152 C C . VAL A 1 507 ? 8.988 17.607 -14.238 1.00 96.00 507 VAL A C 1
ATOM 4154 O O . VAL A 1 507 ? 8.973 16.726 -13.378 1.00 96.00 507 VAL A O 1
ATOM 4157 N N . SER A 1 508 ? 9.818 17.561 -15.283 1.00 94.06 508 SER A N 1
ATOM 4158 C CA . SER A 1 508 ? 10.882 16.569 -15.450 1.00 94.06 508 SER A CA 1
ATOM 4159 C C . SER A 1 508 ? 12.196 17.239 -15.838 1.00 94.06 508 SER A C 1
ATOM 4161 O O . SER A 1 508 ? 12.262 17.908 -16.866 1.00 94.06 508 SER A O 1
ATOM 4163 N N . GLN A 1 509 ? 13.243 17.042 -15.034 1.00 89.81 509 GLN A N 1
ATOM 4164 C CA . GLN A 1 509 ? 14.590 17.564 -15.289 1.00 89.81 509 GLN A CA 1
ATOM 4165 C C . GLN A 1 509 ? 15.538 16.470 -15.801 1.00 89.81 509 GLN A C 1
ATOM 4167 O O . GLN A 1 509 ? 16.381 16.743 -16.654 1.00 89.81 509 GLN A O 1
ATOM 4172 N N . ILE A 1 510 ? 15.383 15.216 -15.349 1.00 87.38 510 ILE A N 1
ATOM 4173 C CA . ILE A 1 510 ? 16.218 14.105 -15.844 1.00 87.38 510 ILE A CA 1
ATOM 4174 C C . ILE A 1 510 ? 15.978 13.791 -17.327 1.00 87.38 510 ILE A C 1
ATOM 4176 O O . ILE A 1 510 ? 16.895 13.337 -18.019 1.00 87.38 510 ILE A O 1
ATOM 4180 N N . GLU A 1 511 ? 14.764 14.017 -17.833 1.00 87.62 511 GLU A N 1
ATOM 4181 C CA . GLU A 1 511 ? 14.324 13.489 -19.125 1.00 87.62 511 GLU A CA 1
ATOM 4182 C C . GLU A 1 511 ? 13.226 14.342 -19.764 1.00 87.62 511 GLU A C 1
ATOM 4184 O O . GLU A 1 511 ? 12.195 14.628 -19.149 1.00 87.62 511 GLU A O 1
ATOM 4189 N N . THR A 1 512 ? 13.480 14.731 -21.010 1.00 83.38 512 THR A N 1
ATOM 4190 C CA . THR A 1 512 ? 12.624 15.524 -21.891 1.00 83.38 512 THR A CA 1
ATOM 4191 C C . THR A 1 512 ? 12.781 14.970 -23.319 1.00 83.38 512 THR A C 1
ATOM 4193 O O . THR A 1 512 ? 13.896 14.578 -23.678 1.00 83.38 512 THR A O 1
ATOM 4196 N N . PRO A 1 513 ? 11.721 14.921 -24.151 1.00 89.56 513 PRO A N 1
ATOM 4197 C CA . PRO A 1 513 ? 10.327 15.259 -23.849 1.00 89.56 513 PRO A CA 1
ATOM 4198 C C . PRO A 1 513 ? 9.681 14.322 -22.814 1.00 89.56 513 PRO A C 1
ATOM 4200 O O . PRO A 1 513 ? 10.104 13.185 -22.635 1.00 89.56 513 PRO A O 1
ATOM 4203 N N . PHE A 1 514 ? 8.627 14.805 -22.153 1.00 94.69 514 PHE A N 1
ATOM 4204 C CA . PHE A 1 514 ? 7.781 14.005 -21.265 1.00 94.69 514 PHE A CA 1
ATOM 4205 C C . PHE A 1 514 ? 6.304 14.396 -21.419 1.00 94.69 514 PHE A C 1
ATOM 4207 O O . PHE A 1 514 ? 5.991 15.437 -22.004 1.00 94.69 514 PHE A O 1
ATOM 4214 N N . ILE A 1 515 ? 5.399 13.572 -20.894 1.00 96.38 515 ILE A N 1
ATOM 4215 C CA . ILE A 1 515 ? 3.953 13.837 -20.842 1.00 96.38 515 ILE A CA 1
ATOM 4216 C C . ILE A 1 515 ? 3.450 13.844 -19.398 1.00 96.38 515 ILE A C 1
ATOM 4218 O O . ILE A 1 515 ? 4.077 13.262 -18.511 1.00 96.38 515 ILE A O 1
ATOM 4222 N N . LEU A 1 516 ? 2.302 14.477 -19.170 1.00 97.69 516 LEU A N 1
ATOM 4223 C CA . LEU A 1 516 ? 1.638 14.497 -17.869 1.00 97.69 516 LEU A CA 1
ATOM 4224 C C . LEU A 1 516 ? 0.348 13.672 -17.919 1.00 97.69 516 LEU A C 1
ATOM 4226 O O . LEU A 1 516 ? -0.527 13.950 -18.736 1.00 97.69 516 LEU A O 1
ATOM 4230 N N . ILE A 1 517 ? 0.228 12.682 -17.035 1.00 97.62 517 ILE A N 1
ATOM 4231 C CA . ILE A 1 517 ? -1.019 11.959 -16.765 1.00 97.62 517 ILE A CA 1
ATOM 4232 C C . ILE A 1 517 ? -1.617 12.550 -15.487 1.00 97.62 517 ILE A C 1
ATOM 4234 O O . ILE A 1 517 ? -1.051 12.397 -14.405 1.00 97.62 517 ILE A O 1
ATOM 4238 N N . ASP A 1 518 ? -2.741 13.243 -15.615 1.00 96.88 518 ASP A N 1
ATOM 4239 C CA . ASP A 1 518 ? -3.397 13.953 -14.518 1.00 96.88 518 ASP A CA 1
ATOM 4240 C C . ASP A 1 518 ? -4.672 13.213 -14.088 1.00 96.88 518 ASP A C 1
ATOM 4242 O O . ASP A 1 518 ? -5.639 13.100 -14.839 1.00 96.88 518 ASP A O 1
ATOM 4246 N N . LEU A 1 519 ? -4.654 12.667 -12.875 1.00 96.25 519 LEU A N 1
ATOM 4247 C CA . LEU A 1 519 ? -5.683 11.768 -12.363 1.00 96.25 519 LEU A CA 1
ATOM 4248 C C . LEU A 1 519 ? -6.908 12.495 -11.789 1.00 96.25 519 LEU A C 1
ATOM 4250 O O . LEU A 1 519 ? -7.800 11.815 -11.302 1.00 96.25 519 LEU A O 1
ATOM 4254 N N . SER A 1 520 ? -7.015 13.829 -11.870 1.00 91.56 520 SER A N 1
ATOM 4255 C CA . SER A 1 520 ? -8.099 14.635 -11.256 1.00 91.56 520 SER A CA 1
ATOM 4256 C C . SER A 1 520 ? -9.538 14.306 -11.702 1.00 91.56 520 SER A C 1
ATOM 4258 O O . SER A 1 520 ? -10.496 14.908 -11.212 1.00 91.56 520 SER A O 1
ATOM 4260 N N . LYS A 1 521 ? -9.721 13.370 -12.643 1.00 91.19 521 LYS A N 1
ATOM 4261 C CA . LYS A 1 521 ? -11.027 12.828 -13.058 1.00 91.19 521 LYS A CA 1
ATOM 4262 C C . LYS A 1 521 ? -11.341 11.445 -12.472 1.00 91.19 521 LYS A C 1
ATOM 4264 O O . LYS A 1 521 ? -12.504 11.061 -12.495 1.00 91.19 521 LYS A O 1
ATOM 4269 N N . LEU A 1 522 ? -10.346 10.743 -11.925 1.00 90.62 522 LEU A N 1
ATOM 4270 C CA . LEU A 1 522 ? -10.487 9.496 -11.167 1.00 90.62 522 LEU A CA 1
ATOM 4271 C C . LEU A 1 522 ? -10.523 9.839 -9.677 1.00 90.62 522 LEU A C 1
ATOM 4273 O O . LEU A 1 522 ? -9.495 9.819 -9.001 1.00 90.62 522 LEU A O 1
ATOM 4277 N N . ARG A 1 523 ? -11.692 10.250 -9.191 1.00 88.31 523 ARG A N 1
ATOM 4278 C CA . ARG A 1 523 ? -11.890 10.760 -7.826 1.00 88.31 523 ARG A CA 1
ATOM 4279 C C . ARG A 1 523 ? -13.171 10.251 -7.158 1.00 88.31 523 ARG A C 1
ATOM 4281 O O . ARG A 1 523 ? -13.704 10.910 -6.271 1.00 88.31 523 ARG A O 1
ATOM 4288 N N . GLN A 1 524 ? -13.691 9.103 -7.593 1.00 80.19 524 GLN A N 1
ATOM 4289 C CA . GLN A 1 524 ? -14.802 8.447 -6.910 1.00 80.19 524 GLN A CA 1
ATOM 4290 C C . GLN A 1 524 ? -14.387 8.017 -5.492 1.00 80.19 524 GLN A C 1
ATOM 4292 O O . GLN A 1 524 ? -13.289 7.501 -5.274 1.00 80.19 524 GLN A O 1
ATOM 4297 N N . ILE A 1 525 ? -15.295 8.225 -4.538 1.00 74.44 525 ILE A N 1
ATOM 4298 C CA . ILE A 1 525 ? -15.192 7.774 -3.149 1.00 74.44 525 ILE A CA 1
ATOM 4299 C C . ILE A 1 525 ? -16.445 6.948 -2.855 1.00 74.44 525 ILE A C 1
ATOM 4301 O O . ILE A 1 525 ? -17.558 7.456 -2.974 1.00 74.44 525 ILE A O 1
ATOM 4305 N N . ASN A 1 526 ? -16.262 5.686 -2.473 1.00 66.00 526 ASN A N 1
ATOM 4306 C CA . ASN A 1 526 ? -17.326 4.785 -2.037 1.00 66.00 526 ASN A CA 1
ATOM 4307 C C . ASN A 1 526 ? -17.005 4.336 -0.604 1.00 66.00 526 ASN A C 1
ATOM 4309 O O . ASN A 1 526 ? -16.008 3.645 -0.398 1.00 66.00 526 ASN A O 1
ATOM 4313 N N . VAL A 1 527 ? -17.820 4.731 0.376 1.00 61.31 527 VAL A N 1
ATOM 4314 C CA . VAL A 1 527 ? -17.629 4.386 1.797 1.00 61.31 527 VAL A CA 1
ATOM 4315 C C . VAL A 1 527 ? -18.579 3.256 2.186 1.00 61.31 527 VAL A C 1
ATOM 4317 O O . VAL A 1 527 ? -19.774 3.346 1.909 1.00 61.31 527 VAL A O 1
ATOM 4320 N N . ASP A 1 528 ? -18.062 2.230 2.860 1.00 53.44 528 ASP A N 1
ATOM 4321 C CA . ASP A 1 528 ? -18.858 1.196 3.522 1.00 53.44 528 ASP A CA 1
ATOM 4322 C C . ASP A 1 528 ? -18.741 1.366 5.044 1.00 53.44 528 ASP A C 1
ATOM 4324 O O . ASP A 1 528 ? -17.688 1.158 5.652 1.00 53.44 528 ASP A O 1
ATOM 4328 N N . ILE A 1 529 ? -19.843 1.792 5.662 1.00 52.44 529 ILE A N 1
ATOM 4329 C CA . ILE A 1 529 ? -19.920 2.060 7.103 1.00 52.44 529 ILE A CA 1
ATOM 4330 C C . ILE A 1 529 ? -20.090 0.754 7.902 1.00 52.44 529 ILE A C 1
ATOM 4332 O O . ILE A 1 529 ? -19.714 0.710 9.072 1.00 52.44 529 ILE A O 1
ATOM 4336 N N . GLU A 1 530 ? -20.608 -0.324 7.298 1.00 44.44 530 GLU A N 1
ATOM 4337 C CA . GLU A 1 530 ? -20.767 -1.615 7.984 1.00 44.44 530 GLU A CA 1
ATOM 4338 C C . GLU A 1 530 ? -19.460 -2.422 8.014 1.00 44.44 530 GLU A C 1
ATOM 4340 O O . GLU A 1 530 ? -19.160 -3.053 9.030 1.00 44.44 530 GLU A O 1
ATOM 4345 N N . ASP A 1 531 ? -18.667 -2.363 6.940 1.00 45.59 531 ASP A N 1
ATOM 4346 C CA . ASP A 1 531 ? -17.301 -2.915 6.870 1.00 45.59 531 ASP A CA 1
ATOM 4347 C C . ASP A 1 531 ? -16.250 -1.984 7.517 1.00 45.59 531 ASP A C 1
ATOM 4349 O O . ASP A 1 531 ? -15.127 -2.398 7.807 1.00 45.59 531 ASP A O 1
ATOM 4353 N N . ASN A 1 532 ? -16.614 -0.721 7.788 1.00 52.03 532 ASN A N 1
ATOM 4354 C CA . ASN A 1 532 ? -15.710 0.339 8.250 1.00 52.03 532 ASN A CA 1
ATOM 4355 C C . ASN A 1 532 ? -14.509 0.504 7.288 1.00 52.03 532 ASN A C 1
ATOM 4357 O O . ASN A 1 532 ? -13.339 0.520 7.690 1.00 52.03 532 ASN A O 1
ATOM 4361 N N . SER A 1 533 ? -14.804 0.610 5.991 1.00 62.06 533 SER A N 1
ATOM 4362 C CA . SER A 1 533 ? -13.812 0.742 4.922 1.00 62.06 533 SER A CA 1
ATOM 4363 C C . SER A 1 533 ? -14.249 1.745 3.847 1.00 62.06 533 SER A C 1
ATOM 4365 O O . SER A 1 533 ? -15.373 2.245 3.839 1.00 62.06 533 SER A O 1
ATOM 4367 N N . ALA A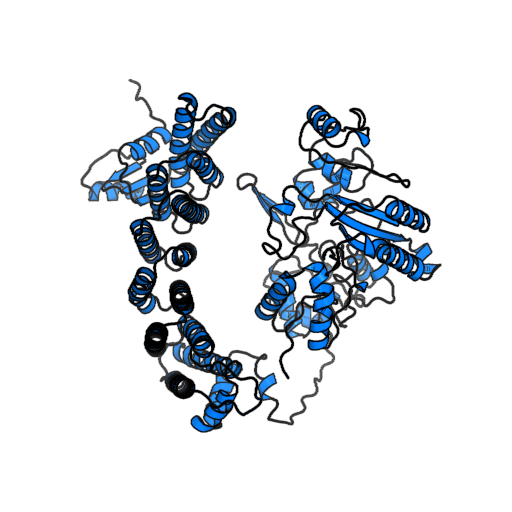 1 534 ? -13.330 2.111 2.952 1.00 61.31 534 ALA A N 1
ATOM 4368 C CA . ALA A 1 534 ? -13.632 2.996 1.833 1.00 61.31 534 ALA A CA 1
ATOM 4369 C C . ALA A 1 534 ? -12.740 2.695 0.626 1.00 61.31 534 ALA A C 1
ATOM 4371 O O . ALA A 1 534 ? -11.530 2.495 0.760 1.00 61.31 534 ALA A O 1
ATOM 4372 N N . TRP A 1 535 ? -13.335 2.733 -0.564 1.00 74.00 535 TRP A N 1
ATOM 4373 C CA . TRP A 1 535 ? -12.631 2.736 -1.841 1.00 74.00 535 TRP A CA 1
ATOM 4374 C C . TRP A 1 535 ? -12.517 4.169 -2.351 1.00 74.00 535 TRP A C 1
ATOM 4376 O O . TRP A 1 535 ? -13.524 4.845 -2.554 1.00 74.00 535 TRP A O 1
ATOM 4386 N N . VAL A 1 536 ? -11.282 4.626 -2.551 1.00 78.75 536 VAL A N 1
ATOM 4387 C CA . VAL A 1 536 ? -10.945 6.009 -2.912 1.00 78.75 536 VAL A CA 1
ATOM 4388 C C . VAL A 1 536 ? -10.061 5.986 -4.153 1.00 78.75 536 VAL A C 1
ATOM 4390 O O . VAL A 1 536 ? -8.980 5.393 -4.136 1.00 78.75 536 VAL A O 1
ATOM 4393 N N . GLU A 1 537 ? -10.504 6.613 -5.240 1.00 83.44 537 GLU A N 1
ATOM 4394 C CA . GLU A 1 537 ? -9.678 6.748 -6.440 1.00 83.44 537 GLU A CA 1
ATOM 4395 C C . GLU A 1 537 ? -8.540 7.767 -6.250 1.00 83.44 537 GLU A C 1
ATOM 4397 O O . GLU A 1 537 ? -8.676 8.782 -5.570 1.00 83.44 537 GLU A O 1
ATOM 4402 N N . ALA A 1 538 ? -7.398 7.514 -6.895 1.00 88.69 538 ALA A N 1
ATOM 4403 C CA . ALA A 1 538 ? -6.133 8.201 -6.618 1.00 88.69 538 ALA A CA 1
ATOM 4404 C C . ALA A 1 538 ? -6.082 9.705 -6.972 1.00 88.69 538 ALA A C 1
ATOM 4406 O O . ALA A 1 538 ? -5.099 10.371 -6.639 1.00 88.69 538 ALA A O 1
ATOM 4407 N N . GLY A 1 539 ? -7.081 10.240 -7.673 1.00 88.75 539 GLY A N 1
ATOM 4408 C CA . GLY A 1 539 ? -7.245 11.665 -7.968 1.00 88.75 539 GLY A CA 1
ATOM 4409 C C . GLY A 1 539 ? -8.125 12.426 -6.977 1.00 88.75 539 GLY A C 1
ATOM 4410 O O . GLY A 1 539 ? -8.181 13.650 -7.075 1.00 88.75 539 GLY A O 1
ATOM 4411 N N . ALA A 1 540 ? -8.790 11.739 -6.041 1.00 82.31 540 ALA A N 1
ATOM 4412 C CA . ALA A 1 540 ? -9.491 12.385 -4.936 1.00 82.31 540 ALA A CA 1
ATOM 4413 C C . ALA A 1 540 ? -8.493 13.030 -3.967 1.00 82.31 540 ALA A C 1
ATOM 4415 O O . ALA A 1 540 ? -7.428 12.481 -3.671 1.00 82.31 540 ALA A O 1
ATOM 4416 N N . THR A 1 541 ? -8.842 14.203 -3.453 1.00 84.00 541 THR A N 1
ATOM 4417 C CA . THR A 1 541 ? -8.081 14.871 -2.399 1.00 84.00 541 THR A CA 1
ATOM 4418 C C . THR A 1 541 ? -8.439 14.316 -1.021 1.00 84.00 541 THR A C 1
ATOM 4420 O O . THR A 1 541 ? -9.550 13.839 -0.785 1.00 84.00 541 THR A O 1
ATOM 4423 N N . ASN A 1 542 ? -7.526 14.480 -0.055 1.00 79.50 542 ASN A N 1
ATOM 4424 C CA . ASN A 1 542 ? -7.872 14.333 1.364 1.00 79.50 542 ASN A CA 1
ATOM 4425 C C . ASN A 1 542 ? -9.037 15.262 1.750 1.00 79.50 542 ASN A C 1
ATOM 4427 O O . ASN A 1 542 ? -9.791 14.927 2.652 1.00 79.50 542 ASN A O 1
ATOM 4431 N N . GLY A 1 543 ? -9.200 16.392 1.047 1.00 71.06 543 GLY A N 1
ATOM 4432 C CA . GLY A 1 543 ? -10.369 17.259 1.151 1.00 71.06 543 GLY A CA 1
ATOM 4433 C C . GLY A 1 543 ? -11.659 16.487 0.890 1.00 71.06 543 GLY A C 1
ATOM 4434 O O . GLY A 1 543 ? -12.442 16.299 1.805 1.00 71.06 543 GLY A O 1
ATOM 4435 N N . GLU A 1 544 ? -11.852 15.957 -0.313 1.00 69.06 544 GLU A N 1
ATOM 4436 C CA . GLU A 1 544 ? -13.072 15.221 -0.687 1.00 69.06 544 GLU A CA 1
ATOM 4437 C C . GLU A 1 544 ? -13.296 13.956 0.171 1.00 69.06 544 GLU A C 1
ATOM 4439 O O . GLU A 1 544 ? -14.433 13.632 0.529 1.00 69.06 544 GLU A O 1
ATOM 4444 N N . LEU A 1 545 ? -12.219 13.274 0.582 1.00 69.00 545 LEU A N 1
ATOM 4445 C CA . LEU A 1 545 ? -12.299 12.134 1.502 1.00 69.00 545 LEU A CA 1
ATOM 4446 C C . LEU A 1 545 ? -12.761 12.545 2.909 1.00 69.00 545 LEU A C 1
ATOM 4448 O O . LEU A 1 545 ? -13.633 11.895 3.478 1.00 69.00 545 LEU A O 1
ATOM 4452 N N . TYR A 1 546 ? -12.224 13.630 3.469 1.00 60.09 546 TYR A N 1
ATOM 4453 C CA . TYR A 1 546 ? -12.672 14.156 4.761 1.00 60.09 546 TYR A CA 1
ATOM 4454 C C . TYR A 1 546 ? -14.014 14.909 4.649 1.00 60.09 546 TYR A C 1
ATOM 4456 O O . TYR A 1 546 ? -14.757 14.964 5.623 1.00 60.09 546 TYR A O 1
ATOM 4464 N N . TYR A 1 547 ? -14.388 15.430 3.473 1.00 47.44 547 TYR A N 1
ATOM 4465 C CA . TYR A 1 547 ? -15.731 15.966 3.214 1.00 47.44 547 TYR A CA 1
ATOM 4466 C C . TYR A 1 547 ? -16.784 14.871 3.307 1.00 47.44 547 TYR A C 1
ATOM 4468 O O . TYR A 1 547 ? -17.873 15.119 3.804 1.00 47.44 547 TYR A O 1
ATOM 4476 N N . SER A 1 548 ? -16.442 13.633 2.950 1.00 37.09 548 SER A N 1
ATOM 4477 C CA . SER A 1 548 ? -17.311 12.481 3.220 1.00 37.09 548 SER A CA 1
ATOM 4478 C C . SER A 1 548 ? -17.587 12.277 4.732 1.00 37.09 548 SER A C 1
ATOM 4480 O O . SER A 1 548 ? -18.284 11.333 5.096 1.00 37.09 548 SER A O 1
ATOM 4482 N N . VAL A 1 549 ? -17.057 13.158 5.604 1.00 32.84 549 VAL A N 1
ATOM 4483 C CA . VAL A 1 549 ? -17.297 13.250 7.051 1.00 32.84 549 VAL A CA 1
ATOM 4484 C C . VAL A 1 549 ? -17.621 14.691 7.578 1.00 32.84 549 VAL A C 1
ATOM 4486 O O . VAL A 1 549 ? -18.145 14.758 8.679 1.00 32.84 549 VAL A O 1
ATOM 4489 N N . VAL A 1 550 ? -17.393 15.810 6.841 1.00 28.70 550 VAL A N 1
ATOM 4490 C CA . VAL A 1 550 ? -17.850 17.246 7.056 1.00 28.70 550 VAL A CA 1
ATOM 4491 C C . VAL A 1 550 ? -17.753 18.000 8.439 1.00 28.70 550 VAL A C 1
ATOM 4493 O O . VAL A 1 550 ? -18.498 17.621 9.329 1.00 28.70 550 VAL A O 1
ATOM 4496 N N . VAL A 1 551 ? -17.154 19.202 8.716 1.00 23.91 551 VAL A N 1
ATOM 4497 C CA . VAL A 1 551 ? -15.987 20.089 8.320 1.00 23.91 551 VAL A CA 1
ATOM 4498 C C . VAL A 1 551 ? -15.967 21.393 9.220 1.00 23.91 551 VAL A C 1
ATOM 4500 O O . VAL A 1 551 ? -16.827 21.485 10.082 1.00 23.91 551 VAL A O 1
ATOM 4503 N N . GLY A 1 552 ? -14.995 22.348 9.159 1.00 26.31 552 GLY A N 1
ATOM 4504 C CA . GLY A 1 552 ? -14.548 23.211 10.311 1.00 26.31 552 GLY A CA 1
ATOM 4505 C C . GLY A 1 552 ? -14.134 24.708 10.154 1.00 26.31 552 GLY A C 1
ATOM 4506 O O . GLY A 1 552 ? -14.898 25.455 9.549 1.00 26.31 552 GLY A O 1
ATOM 4507 N N . ASN A 1 553 ? -12.984 25.135 10.776 1.00 29.36 553 ASN A N 1
ATOM 4508 C CA . ASN A 1 553 ? -12.126 26.390 10.638 1.00 29.36 553 ASN A CA 1
ATOM 4509 C C . ASN A 1 553 ? -11.551 26.889 12.035 1.00 29.36 553 ASN A C 1
ATOM 4511 O O . ASN A 1 553 ? -12.355 26.839 12.959 1.00 29.36 553 ASN A O 1
ATOM 4515 N N . ASN A 1 554 ? -10.299 27.356 12.376 1.00 29.91 554 ASN A N 1
ATOM 4516 C CA . ASN A 1 554 ? -9.271 28.281 11.779 1.00 29.91 554 ASN A CA 1
ATOM 4517 C C . ASN A 1 554 ? -7.871 28.467 12.504 1.00 29.91 554 ASN A C 1
ATOM 4519 O O . ASN A 1 554 ? -7.870 28.638 13.718 1.00 29.91 554 ASN A O 1
ATOM 4523 N N . GLY A 1 555 ? -6.761 28.774 11.780 1.00 31.83 555 GLY A N 1
ATOM 4524 C CA . GLY A 1 555 ? -5.743 29.828 12.139 1.00 31.83 555 GLY A CA 1
ATOM 4525 C C . GLY A 1 555 ? -4.448 29.457 12.931 1.00 31.83 555 GLY A C 1
ATOM 4526 O O . GLY A 1 555 ? -4.312 28.322 13.368 1.00 31.83 555 GLY A O 1
ATOM 4527 N N . ASN A 1 556 ? -3.437 30.331 13.197 1.00 34.78 556 ASN A N 1
ATOM 4528 C CA . ASN A 1 556 ? -2.986 31.648 12.648 1.00 34.78 556 ASN A CA 1
ATOM 4529 C C . ASN A 1 556 ? -1.496 32.001 13.082 1.00 34.78 556 ASN A C 1
ATOM 4531 O O . ASN A 1 556 ? -0.863 31.196 13.762 1.00 34.78 556 ASN A O 1
ATOM 4535 N N . LYS A 1 557 ? -0.938 33.185 12.716 1.00 40.06 557 LYS A N 1
ATOM 4536 C CA . LYS A 1 557 ? 0.403 33.803 13.044 1.00 40.06 557 LYS A CA 1
ATOM 4537 C C . LYS A 1 557 ? 0.251 35.289 13.488 1.00 40.06 557 LYS A C 1
ATOM 4539 O O . LYS A 1 557 ? -0.873 35.778 13.434 1.00 40.06 557 LYS A O 1
ATOM 4544 N N . THR A 1 558 ? 1.241 36.184 13.722 1.00 34.75 558 THR A N 1
ATOM 4545 C CA . THR A 1 558 ? 2.575 36.295 14.421 1.00 34.75 558 THR A CA 1
ATOM 4546 C C . THR A 1 558 ? 3.651 35.179 14.450 1.00 34.75 558 THR A C 1
ATOM 4548 O O . THR A 1 558 ? 3.383 34.039 14.086 1.00 34.75 558 THR A O 1
ATOM 4551 N N . VAL A 1 559 ? 4.871 35.481 14.982 1.00 41.50 559 VAL A N 1
ATOM 4552 C CA . VAL A 1 559 ? 5.770 34.480 15.642 1.00 41.50 559 VAL A CA 1
ATOM 4553 C C . VAL A 1 559 ? 5.141 34.051 16.977 1.00 41.50 559 VAL A C 1
ATOM 4555 O O . VAL A 1 559 ? 5.705 34.185 18.062 1.00 41.50 559 VAL A O 1
ATOM 4558 N N . ALA A 1 560 ? 3.908 33.570 16.880 1.00 47.41 560 ALA A N 1
ATOM 4559 C CA . ALA A 1 560 ? 3.273 32.792 17.914 1.00 47.41 560 ALA A CA 1
ATOM 4560 C C . ALA A 1 560 ? 3.870 31.387 17.869 1.00 47.41 560 ALA A C 1
ATOM 4562 O O . ALA A 1 560 ? 3.924 30.750 16.814 1.00 47.41 560 ALA A O 1
ATOM 4563 N N . THR A 1 561 ? 4.253 30.871 19.031 1.00 49.34 561 THR A N 1
ATOM 4564 C CA . THR A 1 561 ? 4.260 29.424 19.228 1.00 49.34 561 THR A CA 1
ATOM 4565 C C . THR A 1 561 ? 2.801 28.999 19.391 1.00 49.34 561 THR A C 1
ATOM 4567 O O . THR A 1 561 ? 2.234 29.091 20.473 1.00 49.34 561 THR A O 1
ATOM 4570 N N . SER A 1 562 ? 2.155 28.633 18.281 1.00 61.12 562 SER A N 1
ATOM 4571 C CA . SER A 1 562 ? 0.789 28.103 18.304 1.00 61.12 562 SER A CA 1
ATOM 4572 C C . SER A 1 562 ? 0.825 26.610 18.632 1.00 61.12 562 SER A C 1
ATOM 4574 O O . SER A 1 562 ? 1.470 25.833 17.926 1.00 61.12 562 SER A O 1
ATOM 4576 N N . TYR A 1 563 ? 0.140 26.213 19.705 1.00 68.94 563 TYR A N 1
ATOM 4577 C CA . TYR A 1 563 ? 0.081 24.834 20.197 1.00 68.94 563 TYR A CA 1
ATOM 4578 C C . TYR A 1 563 ? -1.286 24.216 19.883 1.00 68.94 563 TYR A C 1
ATOM 4580 O O . TYR A 1 563 ? -2.137 24.069 20.756 1.00 68.94 563 TYR A O 1
ATOM 4588 N N . VAL A 1 564 ? -1.513 23.864 18.614 1.00 68.44 564 VAL A N 1
ATOM 4589 C CA . VAL A 1 564 ? -2.777 23.245 18.182 1.00 68.44 564 VAL A CA 1
ATOM 4590 C C . VAL A 1 564 ? -2.778 21.755 18.539 1.00 68.44 564 VAL A C 1
ATOM 4592 O O . VAL A 1 564 ? -2.103 20.949 17.899 1.00 68.44 564 VAL A O 1
ATOM 4595 N N . GLY A 1 565 ? -3.530 21.393 19.579 1.00 71.69 565 GLY A N 1
ATOM 4596 C CA . GLY A 1 565 ? -3.760 20.009 19.998 1.00 71.69 565 GLY A CA 1
ATOM 4597 C C . GLY A 1 565 ? -5.144 19.502 19.589 1.00 71.69 565 GLY A C 1
ATOM 4598 O O . GLY A 1 565 ? -6.120 20.244 19.643 1.00 71.69 565 GLY A O 1
ATOM 4599 N N . GLN A 1 566 ? -5.244 18.221 19.224 1.00 83.12 566 GLN A N 1
ATOM 4600 C CA . GLN A 1 566 ? -6.523 17.520 19.073 1.00 83.12 566 GLN A CA 1
ATOM 4601 C C . GLN A 1 566 ? -6.649 16.464 20.175 1.00 83.12 566 GLN A C 1
ATOM 4603 O O . GLN A 1 566 ? -5.789 15.591 20.302 1.00 83.12 566 GLN A O 1
ATOM 4608 N N . PHE A 1 567 ? -7.737 16.521 20.941 1.00 86.06 567 PHE A N 1
ATOM 4609 C CA . PHE A 1 567 ? -8.098 15.517 21.939 1.00 86.06 567 PHE A CA 1
ATOM 4610 C C . PHE A 1 567 ? -9.422 14.853 21.546 1.00 86.06 567 PHE A C 1
ATOM 4612 O O . PHE A 1 567 ? -10.310 15.513 21.012 1.00 86.06 567 PHE A O 1
ATOM 4619 N N . LEU A 1 568 ? -9.547 13.544 21.776 1.00 87.31 568 LEU A N 1
ATOM 4620 C CA . LEU A 1 568 ? -10.754 12.772 21.462 1.00 87.31 568 LEU A CA 1
ATOM 4621 C C . LEU A 1 568 ? -11.486 12.424 22.763 1.00 87.31 568 LEU A C 1
ATOM 4623 O O . LEU A 1 568 ? -11.425 11.298 23.251 1.00 87.31 568 LEU A O 1
ATOM 4627 N N . GLY A 1 569 ? -12.133 13.439 23.328 1.00 87.31 569 GLY A N 1
ATOM 4628 C CA . GLY A 1 569 ? -12.858 13.411 24.594 1.00 87.31 569 GLY A CA 1
ATOM 4629 C C . GLY A 1 569 ? -13.353 14.815 24.947 1.00 87.31 569 GLY A C 1
ATOM 4630 O O . GLY A 1 569 ? -13.215 15.736 24.144 1.00 87.31 569 GLY A O 1
ATOM 4631 N N . ASP A 1 570 ? -13.920 14.979 26.137 1.00 90.50 570 ASP A N 1
ATOM 4632 C CA . ASP A 1 570 ? -14.364 16.277 26.651 1.00 90.50 570 ASP A CA 1
ATOM 4633 C C . ASP A 1 570 ? -13.194 17.146 27.156 1.00 90.50 570 ASP A C 1
ATOM 4635 O O . ASP A 1 570 ? -12.096 16.659 27.460 1.00 90.50 570 ASP A O 1
ATOM 4639 N N . LYS A 1 571 ? -13.444 18.452 27.298 1.00 90.94 571 LYS A N 1
ATOM 4640 C CA . LYS A 1 571 ? -12.447 19.411 27.794 1.00 90.94 571 LYS A CA 1
ATOM 4641 C C . LYS A 1 571 ? -12.100 19.241 29.276 1.00 90.94 571 LYS A C 1
ATOM 4643 O O . LYS A 1 571 ? -11.011 19.641 29.675 1.00 90.94 571 LYS A O 1
ATOM 4648 N N . GLY A 1 572 ? -12.969 18.643 30.093 1.00 91.62 572 GLY A N 1
ATOM 4649 C CA . GLY A 1 572 ? -12.672 18.339 31.496 1.00 91.62 572 GLY A CA 1
ATOM 4650 C C . GLY A 1 572 ? -11.569 17.287 31.605 1.00 91.62 572 GLY A C 1
ATOM 4651 O O . GLY A 1 572 ? -10.531 17.538 32.217 1.00 91.62 572 GLY A O 1
ATOM 4652 N N . THR A 1 573 ? -11.738 16.163 30.905 1.00 93.25 573 THR A N 1
ATOM 4653 C CA . THR A 1 573 ? -10.715 15.114 30.794 1.00 93.25 573 THR A CA 1
ATOM 4654 C C . THR A 1 573 ? -9.414 15.652 30.180 1.00 93.25 573 THR A C 1
ATOM 4656 O O . THR A 1 573 ? -8.327 15.316 30.655 1.00 93.25 573 THR A O 1
ATOM 4659 N N . LEU A 1 574 ? -9.488 16.533 29.170 1.00 92.38 574 LEU A N 1
ATOM 4660 C CA . LEU A 1 574 ? -8.297 17.198 28.623 1.00 92.38 574 LEU A CA 1
ATOM 4661 C C . LEU A 1 574 ? -7.565 18.032 29.689 1.00 92.38 574 LEU A C 1
ATOM 4663 O O . LEU A 1 574 ? -6.347 17.915 29.819 1.00 92.38 574 LEU A O 1
ATOM 4667 N N . MET A 1 575 ? -8.287 18.836 30.473 1.00 93.06 575 MET A N 1
ATOM 4668 C CA . MET A 1 575 ? -7.697 19.644 31.544 1.00 93.06 575 MET A CA 1
ATOM 4669 C C . MET A 1 575 ? -7.033 18.781 32.625 1.00 93.06 575 MET A C 1
ATOM 4671 O O . MET A 1 575 ? -5.940 19.121 33.072 1.00 93.06 575 MET A O 1
ATOM 4675 N N . GLU A 1 576 ? -7.617 17.643 33.016 1.00 93.62 576 GLU A N 1
ATOM 4676 C CA . GLU A 1 576 ? -6.965 16.704 33.948 1.00 93.62 576 GLU A CA 1
ATOM 4677 C C . GLU A 1 576 ? -5.647 16.144 33.389 1.00 93.62 576 GLU A C 1
ATOM 4679 O O . GLU A 1 576 ? -4.639 16.086 34.099 1.00 93.62 576 GLU A O 1
ATOM 4684 N N . VAL A 1 577 ? -5.629 15.764 32.106 1.00 93.62 577 VAL A N 1
ATOM 4685 C CA . VAL A 1 577 ? -4.425 15.261 31.426 1.00 93.62 577 VAL A CA 1
ATOM 4686 C C . VAL A 1 577 ? -3.351 16.347 31.327 1.00 93.62 577 VAL A C 1
ATOM 4688 O O . VAL A 1 577 ? -2.189 16.081 31.637 1.00 93.62 577 VAL A O 1
ATOM 4691 N N . MET A 1 578 ? -3.721 17.571 30.945 1.00 91.38 578 MET A N 1
ATOM 4692 C CA . MET A 1 578 ? -2.776 18.674 30.745 1.00 91.38 578 MET A CA 1
ATOM 4693 C C . MET A 1 578 ? -2.220 19.213 32.065 1.00 91.38 578 MET A C 1
ATOM 4695 O O . MET A 1 578 ? -1.005 19.337 32.190 1.00 91.38 578 MET A O 1
ATOM 4699 N N . ASN A 1 579 ? -3.057 19.409 33.090 1.00 92.25 579 ASN A N 1
ATOM 4700 C CA . ASN A 1 579 ? -2.607 19.817 34.429 1.00 92.25 579 ASN A CA 1
ATOM 4701 C C . ASN A 1 579 ? -1.632 18.809 35.063 1.00 92.25 579 ASN A C 1
ATOM 4703 O O . ASN A 1 579 ? -0.790 19.184 35.877 1.00 92.25 579 ASN A O 1
ATOM 4707 N N . LYS A 1 580 ? -1.740 17.524 34.700 1.00 94.31 580 LYS A N 1
ATOM 4708 C CA . LYS A 1 580 ? -0.865 16.450 35.186 1.00 94.31 580 LYS A CA 1
ATOM 4709 C C . LYS A 1 580 ? 0.393 16.242 34.335 1.00 94.31 580 LYS A C 1
ATOM 4711 O O . LYS A 1 580 ? 1.405 15.794 34.869 1.00 94.31 580 LYS A O 1
ATOM 4716 N N . GLY A 1 581 ? 0.309 16.473 33.024 1.00 86.06 581 GLY A N 1
ATOM 4717 C CA . GLY A 1 581 ? 1.340 16.084 32.056 1.00 86.06 581 GLY A CA 1
ATOM 4718 C C . GLY A 1 581 ? 2.141 17.227 31.433 1.00 86.06 581 GLY A C 1
ATOM 4719 O O . GLY A 1 581 ? 3.264 16.982 31.000 1.00 86.06 581 GLY A O 1
ATOM 4720 N N . PHE A 1 582 ? 1.583 18.440 31.362 1.00 89.56 582 PHE A N 1
ATOM 4721 C CA . PHE A 1 582 ? 2.236 19.626 30.789 1.00 89.56 582 PHE A CA 1
ATOM 4722 C C . PHE A 1 582 ? 1.608 20.944 31.316 1.00 89.56 582 PHE A C 1
ATOM 4724 O O . PHE A 1 582 ? 1.110 21.753 30.525 1.00 89.56 582 PHE A O 1
ATOM 4731 N N . PRO A 1 583 ? 1.578 21.175 32.647 1.00 89.56 583 PRO A N 1
ATOM 4732 C CA . PRO A 1 583 ? 0.975 22.375 33.236 1.00 89.56 583 PRO A CA 1
ATOM 4733 C C . PRO A 1 583 ? 1.672 23.680 32.816 1.00 89.56 583 PRO A C 1
ATOM 4735 O O . PRO A 1 583 ? 1.051 24.741 32.837 1.00 89.56 583 PRO A O 1
ATOM 4738 N N . GLU A 1 584 ? 2.938 23.624 32.392 1.00 84.06 584 GLU A N 1
ATOM 4739 C CA . GLU A 1 584 ? 3.727 24.779 31.947 1.00 84.06 584 GLU A CA 1
ATOM 4740 C C . GLU A 1 584 ? 3.181 25.448 30.675 1.00 84.06 584 GLU A C 1
ATOM 4742 O O . GLU A 1 584 ? 3.557 26.583 30.382 1.00 84.06 584 GLU A O 1
ATOM 4747 N N . LEU A 1 585 ? 2.290 24.781 29.930 1.00 84.25 585 LEU A N 1
ATOM 4748 C CA . LEU A 1 585 ? 1.583 25.387 28.799 1.00 84.25 585 LEU A CA 1
ATOM 4749 C C . LEU A 1 585 ? 0.546 26.435 29.246 1.00 84.25 585 LEU A C 1
ATOM 4751 O O . LEU A 1 585 ? 0.203 27.315 28.461 1.00 84.25 585 LEU A O 1
ATOM 4755 N N . GLY A 1 586 ? 0.042 26.353 30.484 1.00 86.12 586 GLY A N 1
ATOM 4756 C CA . GLY A 1 586 ? -0.943 27.300 31.021 1.00 86.12 586 GLY A CA 1
ATOM 4757 C C . GLY A 1 586 ? -2.332 27.238 30.369 1.00 86.12 586 GLY A C 1
ATOM 4758 O O . GLY A 1 586 ? -3.079 28.207 30.470 1.00 86.12 586 GLY A O 1
ATOM 4759 N N . LEU A 1 587 ? -2.666 26.126 29.699 1.00 86.00 587 LEU A N 1
ATOM 4760 C CA . LEU A 1 587 ? -3.945 25.911 29.010 1.00 86.00 587 LEU A CA 1
ATOM 4761 C C . LEU A 1 587 ? -5.142 26.143 29.948 1.00 86.00 587 LEU A C 1
ATOM 4763 O O . LEU A 1 587 ? -5.144 25.654 31.078 1.00 86.00 587 LEU A O 1
ATOM 4767 N N . THR A 1 588 ? -6.182 26.821 29.462 1.00 90.75 588 THR A N 1
ATOM 4768 C CA . THR A 1 588 ? -7.429 27.062 30.198 1.00 90.75 588 THR A CA 1
ATOM 4769 C C . THR A 1 588 ? -8.643 26.416 29.520 1.00 90.75 588 THR A C 1
ATOM 4771 O O . THR A 1 588 ? -8.598 25.974 28.371 1.00 90.75 588 THR A O 1
ATOM 4774 N N . LEU A 1 589 ? -9.781 26.405 30.223 1.00 87.81 589 LEU A N 1
ATOM 4775 C CA . LEU A 1 589 ? -11.068 25.989 29.654 1.00 87.81 589 LEU A CA 1
ATOM 4776 C C . LEU A 1 589 ? -11.590 26.936 28.558 1.00 87.81 589 LEU A C 1
ATOM 4778 O O . LEU A 1 589 ? -12.448 26.516 27.786 1.00 87.81 589 LEU A O 1
ATOM 4782 N N . GLU A 1 590 ? -11.100 28.179 28.483 1.00 88.25 590 GLU A N 1
ATOM 4783 C CA . GLU A 1 590 ? -11.517 29.168 27.475 1.00 88.25 590 GLU A CA 1
ATOM 4784 C C . GLU A 1 590 ? -10.781 28.970 26.138 1.00 88.25 590 GLU A C 1
ATOM 4786 O O . GLU A 1 590 ? -11.345 29.228 25.075 1.00 88.25 590 GLU A O 1
ATOM 4791 N N . ASP A 1 591 ? -9.569 28.406 26.173 1.00 83.44 591 ASP A N 1
ATOM 4792 C CA . ASP A 1 591 ? -8.828 27.969 24.980 1.00 83.44 591 ASP A CA 1
ATOM 4793 C C . ASP A 1 591 ? -9.451 26.705 24.341 1.00 83.44 591 ASP A C 1
ATOM 4795 O O . ASP A 1 591 ? -9.334 26.454 23.135 1.00 83.44 591 ASP A O 1
ATOM 4799 N N . CYS A 1 592 ? -10.132 25.889 25.154 1.00 88.25 592 CYS A N 1
ATOM 4800 C CA . CYS A 1 592 ? -10.630 24.562 24.792 1.00 88.25 592 CYS A CA 1
ATOM 4801 C C . CYS A 1 592 ? -11.974 24.602 24.040 1.00 88.25 592 CYS A C 1
ATOM 4803 O O . CYS A 1 592 ? -13.053 24.555 24.635 1.00 88.25 592 CYS A O 1
ATOM 4805 N N . ASN A 1 593 ? -11.910 24.604 22.708 1.00 85.75 593 ASN A N 1
ATOM 4806 C CA . ASN A 1 593 ? -13.085 24.546 21.837 1.00 85.75 593 ASN A CA 1
ATOM 4807 C C . ASN A 1 593 ? -13.540 23.091 21.606 1.00 85.75 593 ASN A C 1
ATOM 4809 O O . ASN A 1 593 ? -12.927 22.356 20.833 1.00 85.75 593 ASN A O 1
ATOM 4813 N N . GLU A 1 594 ? -14.637 22.682 22.249 1.00 89.19 594 GLU A N 1
ATOM 4814 C CA . GLU A 1 594 ? -15.305 21.402 21.976 1.00 89.19 594 GLU A CA 1
ATOM 4815 C C . GLU A 1 594 ? -16.115 21.491 20.678 1.00 89.19 594 GLU A C 1
ATOM 4817 O O . GLU A 1 594 ? -17.091 22.236 20.587 1.00 89.19 594 GLU A O 1
ATOM 4822 N N . ILE A 1 595 ? -15.687 20.725 19.678 1.00 86.62 595 ILE A N 1
ATOM 4823 C CA . ILE A 1 595 ? -16.250 20.653 18.325 1.00 86.62 595 ILE A CA 1
ATOM 4824 C C . ILE A 1 595 ? -16.191 19.197 17.840 1.00 86.62 595 ILE A C 1
ATOM 4826 O O . ILE A 1 595 ? -15.476 18.375 18.420 1.00 86.62 595 ILE A O 1
ATOM 4830 N N . SER A 1 596 ? -16.921 18.845 16.781 1.00 85.44 596 SER A N 1
ATOM 4831 C CA . SER A 1 596 ? -16.816 17.507 16.185 1.00 85.44 596 SER A CA 1
ATOM 4832 C C . SER A 1 596 ? -15.395 17.215 15.668 1.00 85.44 596 SER A C 1
ATOM 4834 O O . SER A 1 596 ? -14.620 18.126 15.360 1.00 85.44 596 SER A O 1
ATOM 4836 N N . TRP A 1 597 ? -15.059 15.925 15.504 1.00 85.00 597 TRP A N 1
ATOM 4837 C CA . TRP A 1 597 ? -13.757 15.466 14.972 1.00 85.00 597 TRP A CA 1
ATOM 4838 C C . TRP A 1 597 ? -13.323 16.201 13.694 1.00 85.00 597 TRP A C 1
ATOM 4840 O O . TRP A 1 597 ? -12.141 16.370 13.409 1.00 85.00 597 TRP A O 1
ATOM 4850 N N . ILE A 1 598 ? -14.303 16.613 12.907 1.00 82.81 598 ILE A N 1
ATOM 4851 C CA . ILE A 1 598 ? -14.157 17.061 11.537 1.00 82.81 598 ILE A CA 1
ATOM 4852 C C . ILE A 1 598 ? -14.311 18.583 11.404 1.00 82.81 598 ILE A C 1
ATOM 4854 O O . ILE A 1 598 ? -13.623 19.199 10.583 1.00 82.81 598 ILE A O 1
ATOM 4858 N N . GLU A 1 599 ? -15.051 19.220 12.317 1.00 81.38 599 GLU A N 1
ATOM 4859 C CA . GLU A 1 599 ? -14.854 20.638 12.614 1.00 81.38 599 GLU A CA 1
ATOM 4860 C C . GLU A 1 599 ? -13.400 20.909 13.033 1.00 81.38 599 GLU A C 1
ATOM 4862 O O . GLU A 1 599 ? -12.806 21.906 12.615 1.00 81.38 599 GLU A O 1
ATOM 4867 N N . SER A 1 600 ? -12.751 19.979 13.744 1.00 82.50 600 SER A N 1
ATOM 4868 C CA . S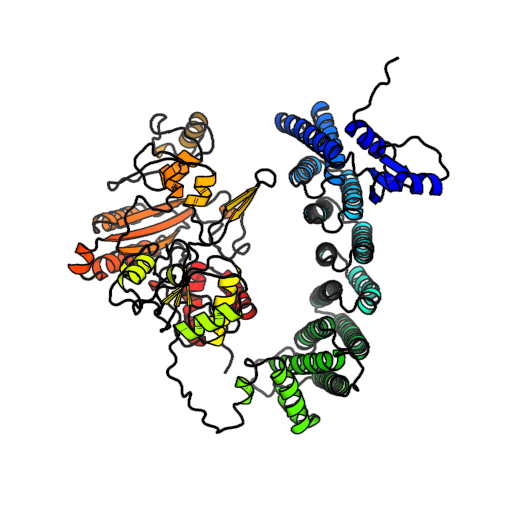ER A 1 600 ? -11.313 20.109 13.989 1.00 82.50 600 SER A CA 1
ATOM 4869 C C . SER A 1 600 ? -10.457 19.838 12.740 1.00 82.50 600 SER A C 1
ATOM 4871 O O . SER A 1 600 ? -9.414 20.468 12.589 1.00 82.50 600 SER A O 1
ATOM 4873 N N . VAL A 1 601 ? -10.852 18.961 11.807 1.00 83.62 601 VAL A N 1
ATOM 4874 C CA . VAL A 1 601 ? -10.054 18.686 10.586 1.00 83.62 601 VAL A CA 1
ATOM 4875 C C . VAL A 1 601 ? -9.843 19.937 9.743 1.00 83.62 601 VAL A C 1
ATOM 4877 O O . VAL A 1 601 ? -8.710 20.208 9.350 1.00 83.62 601 VAL A O 1
ATOM 4880 N N . VAL A 1 602 ? -10.890 20.727 9.492 1.00 82.06 602 VAL A N 1
ATOM 4881 C CA . VAL A 1 602 ? -10.730 21.968 8.717 1.00 82.06 602 VAL A CA 1
ATOM 4882 C C . VAL A 1 602 ? -10.353 23.181 9.567 1.00 82.06 602 VAL A C 1
ATOM 4884 O O . VAL A 1 602 ? -9.754 24.113 9.031 1.00 82.06 602 VAL A O 1
ATOM 4887 N N . TYR A 1 603 ? -10.512 23.121 10.898 1.00 79.38 603 TYR A N 1
ATOM 4888 C CA . TYR A 1 603 ? -9.766 24.022 11.786 1.00 79.38 603 TYR A CA 1
ATOM 4889 C C . TYR A 1 603 ? -8.263 23.943 11.505 1.00 79.38 603 TYR A C 1
ATOM 4891 O O . TYR A 1 603 ? -7.614 24.962 11.278 1.00 79.38 603 TYR A O 1
ATOM 4899 N N . ASN A 1 604 ? -7.741 22.721 11.398 1.00 79.25 604 ASN A N 1
ATOM 4900 C CA . ASN A 1 604 ? -6.340 22.449 11.093 1.00 79.25 604 ASN A CA 1
ATOM 4901 C C . ASN A 1 604 ? -5.932 22.703 9.619 1.00 79.25 604 ASN A C 1
ATOM 4903 O O . ASN A 1 604 ? -4.761 22.522 9.289 1.00 79.25 604 ASN A O 1
ATOM 4907 N N . ALA A 1 605 ? -6.845 23.101 8.718 1.00 78.56 605 ALA A N 1
ATOM 4908 C CA . ALA A 1 605 ? -6.587 23.158 7.267 1.00 78.56 605 ALA A CA 1
ATOM 4909 C C . ALA A 1 605 ? -6.518 24.574 6.645 1.00 78.56 605 ALA A C 1
ATOM 4911 O O . ALA A 1 605 ? -6.325 24.692 5.434 1.00 78.56 605 ALA A O 1
ATOM 4912 N N . GLY A 1 606 ? -6.689 25.653 7.421 1.00 74.75 606 GLY A N 1
ATOM 4913 C CA . GLY A 1 606 ? -6.708 27.035 6.901 1.00 74.75 606 GLY A CA 1
ATOM 4914 C C . GLY A 1 606 ? -6.988 28.088 7.988 1.00 74.75 606 GLY A C 1
ATOM 4915 O O . GLY A 1 606 ? -6.115 28.334 8.809 1.00 74.75 606 GLY A O 1
ATOM 4916 N N . PHE A 1 607 ? -8.151 28.743 8.103 1.00 81.62 607 PHE A N 1
ATOM 4917 C CA . PHE A 1 607 ? -9.399 28.748 7.307 1.00 81.62 607 PHE A CA 1
ATOM 4918 C C . PHE A 1 607 ? -10.415 29.587 8.146 1.00 81.62 607 PHE A C 1
ATOM 4920 O O . PHE A 1 607 ? -10.586 29.203 9.286 1.00 81.62 607 PHE A O 1
ATOM 4927 N N . PRO A 1 608 ? -11.067 30.706 7.757 1.00 77.19 608 PRO A N 1
ATOM 4928 C CA . PRO A 1 608 ? -11.693 31.646 8.738 1.00 77.19 608 PRO A CA 1
ATOM 4929 C C . PRO A 1 608 ? -12.878 31.127 9.612 1.00 77.19 608 PRO A C 1
ATOM 4931 O O . PRO A 1 608 ? -13.904 30.736 9.072 1.00 77.19 608 PRO A O 1
ATOM 4934 N N . GLN A 1 609 ? -12.774 31.153 10.956 1.00 68.31 609 GLN A N 1
ATOM 4935 C CA . GLN A 1 609 ? -13.567 30.341 11.930 1.00 68.31 609 GLN A CA 1
ATOM 4936 C C . GLN A 1 609 ? -15.087 30.248 11.654 1.00 68.31 609 GLN A C 1
ATOM 4938 O O . GLN A 1 609 ? -15.748 31.274 11.517 1.00 68.31 609 GLN A O 1
ATOM 4943 N N . ARG A 1 610 ? -15.638 29.016 11.683 1.00 74.81 610 ARG A N 1
ATOM 4944 C CA . ARG A 1 610 ? -17.013 28.623 11.276 1.00 74.81 610 ARG A CA 1
ATOM 4945 C C . ARG A 1 610 ? -17.294 28.655 9.752 1.00 74.81 610 ARG A C 1
ATOM 4947 O O . ARG A 1 610 ? -18.243 29.316 9.328 1.00 74.81 610 ARG A O 1
ATOM 4954 N N . SER A 1 611 ? -16.530 27.941 8.913 1.00 81.75 611 SER A N 1
ATOM 4955 C CA . SER A 1 611 ? -16.990 27.726 7.523 1.00 81.75 611 SER A CA 1
ATOM 4956 C C . SER A 1 611 ? -18.207 26.798 7.492 1.00 81.75 611 SER A C 1
ATOM 4958 O O . SER A 1 611 ? -18.323 25.923 8.351 1.00 81.75 611 SER A O 1
ATOM 4960 N N . PRO A 1 612 ? -19.071 26.908 6.464 1.00 86.25 612 PRO A N 1
ATOM 4961 C CA . PRO A 1 612 ? -19.940 25.801 6.094 1.00 86.25 612 PRO A CA 1
ATOM 4962 C C . PRO A 1 612 ? -19.093 24.586 5.710 1.00 86.25 612 PRO A C 1
ATOM 4964 O O . PRO A 1 612 ? -17.974 24.705 5.199 1.00 86.25 612 PRO A O 1
ATOM 4967 N N . ILE A 1 613 ? -19.645 23.406 5.941 1.00 80.81 613 ILE A N 1
ATOM 4968 C CA . ILE A 1 613 ? -18.914 22.145 5.854 1.00 80.81 613 ILE A CA 1
ATOM 4969 C C . ILE A 1 613 ? -18.527 21.776 4.400 1.00 80.81 613 ILE A C 1
ATOM 4971 O O . ILE A 1 613 ? -17.581 21.032 4.146 1.00 80.81 613 ILE A O 1
ATOM 4975 N N . GLU A 1 614 ? -19.169 22.424 3.432 1.00 84.38 614 GLU A N 1
ATOM 4976 C CA . GLU A 1 614 ? -19.043 22.293 1.971 1.00 84.38 614 GLU A CA 1
ATOM 4977 C C . GLU A 1 614 ? -17.647 22.604 1.413 1.00 84.38 614 GLU A C 1
ATOM 4979 O O . GLU A 1 614 ? -17.293 22.107 0.342 1.00 84.38 614 GLU A O 1
ATOM 4984 N N . VAL A 1 615 ? -16.824 23.385 2.122 1.00 83.56 615 VAL A N 1
ATOM 4985 C CA . VAL A 1 615 ? -15.558 23.912 1.573 1.00 83.56 615 VAL A CA 1
ATOM 4986 C C . VAL A 1 615 ? -14.519 22.842 1.212 1.00 83.56 615 VAL A C 1
ATOM 4988 O O . VAL A 1 615 ? -13.632 23.110 0.402 1.00 83.56 615 VAL A O 1
ATOM 4991 N N . LEU A 1 616 ? -14.624 21.616 1.742 1.00 82.56 616 LEU A N 1
ATOM 4992 C CA . LEU A 1 616 ? -13.745 20.516 1.326 1.00 82.56 616 LEU A CA 1
ATOM 4993 C C . LEU A 1 616 ? -14.137 19.850 -0.006 1.00 82.56 616 LEU A C 1
ATOM 4995 O O . LEU A 1 616 ? -13.253 19.282 -0.650 1.00 82.56 616 LEU A O 1
ATOM 4999 N N . LEU A 1 617 ? -15.394 19.951 -0.472 1.00 81.00 617 LEU A N 1
ATOM 5000 C CA . LEU A 1 617 ? -15.770 19.482 -1.821 1.00 81.00 617 LEU A CA 1
ATOM 5001 C C . LEU A 1 617 ? -15.101 20.290 -2.929 1.00 81.00 617 LEU A C 1
ATOM 5003 O O . LEU A 1 617 ? -14.927 19.791 -4.042 1.00 81.00 617 LEU A O 1
ATOM 5007 N N . GLU A 1 618 ? -14.743 21.545 -2.654 1.00 81.69 618 GLU A N 1
ATOM 5008 C CA . GLU A 1 618 ? -14.136 22.411 -3.659 1.00 81.69 618 GLU A CA 1
ATOM 5009 C C . GLU A 1 618 ? -12.765 21.913 -4.132 1.00 81.69 618 GLU A C 1
ATOM 5011 O O . GLU A 1 618 ? -12.298 22.366 -5.178 1.00 81.69 618 GLU A O 1
ATOM 5016 N N . ALA A 1 619 ? -12.122 21.007 -3.378 1.00 73.25 619 ALA A N 1
ATOM 5017 C CA . ALA A 1 619 ? -10.758 20.525 -3.608 1.00 73.25 619 ALA A CA 1
ATOM 5018 C C . ALA A 1 619 ? -9.719 21.668 -3.723 1.00 73.25 619 ALA A C 1
ATOM 5020 O O . ALA A 1 619 ? -8.681 21.532 -4.376 1.00 73.25 619 ALA A O 1
ATOM 5021 N N . LYS A 1 620 ? -10.002 22.811 -3.081 1.00 74.81 620 LYS A N 1
ATOM 5022 C CA . LYS A 1 620 ? -9.175 24.023 -3.073 1.00 74.81 620 LYS A CA 1
ATOM 5023 C C . LYS A 1 620 ? -8.669 24.322 -1.670 1.00 74.81 620 LYS A C 1
ATOM 5025 O O . LYS A 1 620 ? -9.407 24.243 -0.694 1.00 74.81 620 LYS A O 1
ATOM 5030 N N . SER A 1 621 ? -7.414 24.743 -1.599 1.00 74.06 621 SER A N 1
ATOM 5031 C CA . SER A 1 621 ? -6.836 25.330 -0.395 1.00 74.06 621 SER A CA 1
ATOM 5032 C C . SER A 1 621 ? -7.325 26.779 -0.215 1.00 74.06 621 SER A C 1
ATOM 5034 O O . SER A 1 621 ? -7.332 27.524 -1.199 1.00 74.06 621 SER A O 1
ATOM 5036 N N . PRO A 1 622 ? -7.670 27.224 1.010 1.00 70.50 622 PRO A N 1
ATOM 5037 C CA . PRO A 1 622 ? -7.870 28.645 1.315 1.00 70.50 622 PRO A CA 1
ATOM 5038 C C . PRO A 1 622 ? -6.532 29.401 1.380 1.00 70.50 622 PRO A C 1
ATOM 5040 O O . PRO A 1 622 ? -6.483 30.614 1.179 1.00 70.50 622 PRO A O 1
ATOM 5043 N N . ILE A 1 623 ? -5.437 28.683 1.653 1.00 73.06 623 ILE A N 1
ATOM 5044 C CA . ILE A 1 623 ? -4.071 29.191 1.570 1.00 73.06 623 ILE A CA 1
ATOM 5045 C C . ILE A 1 623 ? -3.739 29.311 0.082 1.00 73.06 623 ILE A C 1
ATOM 5047 O O . ILE A 1 623 ? -3.813 28.322 -0.654 1.00 73.06 623 ILE A O 1
ATOM 5051 N N . ARG A 1 624 ? -3.403 30.527 -0.362 1.00 75.56 624 ARG A N 1
ATOM 5052 C CA . ARG A 1 624 ? -2.980 30.792 -1.744 1.00 75.56 624 ARG A CA 1
ATOM 5053 C C . ARG A 1 624 ? -1.698 30.023 -2.066 1.00 75.56 624 ARG A C 1
ATOM 5055 O O . ARG A 1 624 ? -0.869 29.808 -1.190 1.00 75.56 624 ARG A O 1
ATOM 5062 N N . LYS A 1 625 ? -1.531 29.670 -3.340 1.00 84.06 625 LYS A N 1
ATOM 5063 C CA . LYS A 1 625 ? -0.277 29.114 -3.856 1.00 84.06 625 LYS A CA 1
ATOM 5064 C C . LYS A 1 625 ? 0.830 30.161 -3.799 1.00 84.06 625 LYS A C 1
ATOM 5066 O O . LYS A 1 625 ? 0.589 31.328 -4.107 1.00 84.06 625 LYS A O 1
ATOM 5071 N N . ASP A 1 626 ? 2.027 29.709 -3.471 1.00 85.31 626 ASP A N 1
ATOM 5072 C CA . ASP A 1 626 ? 3.244 30.495 -3.327 1.00 85.31 626 ASP A CA 1
ATOM 5073 C C . ASP A 1 626 ? 4.430 29.803 -4.024 1.00 85.31 626 ASP A C 1
ATOM 5075 O O . ASP A 1 626 ? 4.362 28.666 -4.511 1.00 85.31 626 ASP A O 1
ATOM 5079 N N . PHE A 1 627 ? 5.546 30.518 -4.111 1.00 91.19 627 PHE A N 1
ATOM 5080 C CA . PHE A 1 627 ? 6.831 29.936 -4.470 1.00 91.19 627 PHE A CA 1
ATOM 5081 C C . PHE A 1 627 ? 7.471 29.464 -3.170 1.00 91.19 627 PHE A C 1
ATOM 5083 O O . PHE A 1 627 ? 7.681 30.291 -2.294 1.00 91.19 627 PHE A O 1
ATOM 5090 N N . PHE A 1 628 ? 7.781 28.173 -3.008 1.00 91.81 628 PHE A N 1
ATOM 5091 C CA . PHE A 1 628 ? 8.296 27.696 -1.717 1.00 91.81 628 PHE A CA 1
ATOM 5092 C C . PHE A 1 628 ? 9.466 26.719 -1.804 1.00 91.81 628 PHE A C 1
ATOM 5094 O O . PHE A 1 628 ? 9.683 26.009 -2.800 1.00 91.81 628 PHE A O 1
ATOM 5101 N N . LYS A 1 629 ? 10.208 26.636 -0.698 1.00 95.00 629 LYS A N 1
ATOM 5102 C CA . LYS A 1 629 ? 11.151 25.557 -0.391 1.00 95.00 629 LYS A CA 1
ATOM 5103 C C . LYS A 1 629 ? 10.872 25.066 1.028 1.00 95.00 629 LYS A C 1
ATOM 5105 O O . LYS A 1 629 ? 10.715 25.857 1.952 1.00 95.00 629 LYS A O 1
ATOM 5110 N N . ALA A 1 630 ? 10.844 23.747 1.188 1.00 95.25 630 ALA A N 1
ATOM 5111 C CA . ALA A 1 630 ? 10.653 23.098 2.477 1.00 95.25 630 ALA A CA 1
ATOM 5112 C C . ALA A 1 630 ? 11.713 22.010 2.706 1.00 95.25 630 ALA A C 1
ATOM 5114 O O . ALA A 1 630 ? 12.373 21.570 1.758 1.00 95.25 630 ALA A O 1
ATOM 5115 N N . LYS A 1 631 ? 11.883 21.593 3.964 1.00 98.00 631 LYS A N 1
ATOM 5116 C CA . LYS A 1 631 ? 12.805 20.528 4.407 1.00 98.00 631 LYS A CA 1
ATOM 5117 C C . LYS A 1 631 ? 12.220 19.780 5.604 1.00 98.00 631 LYS A C 1
ATOM 5119 O O . LYS A 1 631 ? 11.286 20.262 6.234 1.00 98.00 631 LYS A O 1
ATOM 5124 N N . SER A 1 632 ? 12.790 18.628 5.962 1.00 98.12 632 SER A N 1
ATOM 5125 C CA . SER A 1 632 ? 12.327 17.842 7.115 1.00 98.12 632 SER A CA 1
ATOM 5126 C C . SER A 1 632 ? 13.453 17.229 7.937 1.00 98.12 632 SER A C 1
ATOM 5128 O O . SER A 1 632 ? 14.483 16.836 7.387 1.00 98.12 632 SER A O 1
ATOM 5130 N N . ASP A 1 633 ? 13.216 17.118 9.244 1.00 98.38 633 ASP A N 1
ATOM 5131 C CA . ASP A 1 633 ? 14.048 16.372 10.190 1.00 98.38 633 ASP A CA 1
ATOM 5132 C C . ASP A 1 633 ? 13.203 15.566 11.172 1.00 98.38 633 ASP A C 1
ATOM 5134 O O . ASP A 1 633 ? 12.028 15.852 11.412 1.00 98.38 633 ASP A O 1
ATOM 5138 N N . PHE A 1 634 ? 13.851 14.589 11.799 1.00 98.19 634 PHE A N 1
ATOM 5139 C CA . PHE A 1 634 ? 13.340 13.882 12.966 1.00 98.19 634 PHE A CA 1
ATOM 5140 C C . PHE A 1 634 ? 14.258 14.126 14.157 1.00 98.19 634 PHE A C 1
ATOM 5142 O O . PHE A 1 634 ? 15.481 14.005 14.040 1.00 98.19 634 PHE A O 1
ATOM 5149 N N . PHE A 1 635 ? 13.656 14.432 15.300 1.00 97.56 635 PHE A N 1
ATOM 5150 C CA . PHE A 1 635 ? 14.339 14.693 16.558 1.00 97.56 635 PHE A CA 1
ATOM 5151 C C . PHE A 1 635 ? 14.318 13.437 17.432 1.00 97.56 635 PHE A C 1
ATOM 5153 O O . PHE A 1 635 ? 13.340 12.681 17.464 1.00 97.56 635 PHE A O 1
ATOM 5160 N N . LYS A 1 636 ? 15.440 13.203 18.114 1.00 94.69 636 LYS A N 1
ATOM 5161 C CA . LYS A 1 636 ? 15.685 12.038 18.979 1.00 94.69 636 LYS A CA 1
ATOM 5162 C C . LYS A 1 636 ? 15.853 12.433 20.448 1.00 94.69 636 LYS A C 1
ATOM 5164 O O . LYS A 1 636 ? 15.487 11.665 21.327 1.00 94.69 636 LYS A O 1
ATOM 5169 N N . GLU A 1 637 ? 16.325 13.652 20.688 1.00 90.12 637 GLU A N 1
ATOM 5170 C CA . GLU A 1 637 ? 16.571 14.249 22.001 1.00 90.12 637 GLU A CA 1
ATOM 5171 C C . GLU A 1 637 ? 16.068 15.701 21.998 1.00 90.12 637 GLU A C 1
ATOM 5173 O O . GLU A 1 637 ? 15.859 16.291 20.933 1.00 90.12 637 GLU A O 1
ATOM 5178 N N . ALA A 1 638 ? 15.838 16.279 23.179 1.00 85.38 638 ALA A N 1
ATOM 5179 C CA . ALA A 1 638 ? 15.330 17.643 23.304 1.00 85.38 638 ALA A CA 1
ATOM 5180 C C . ALA A 1 638 ? 16.394 18.685 22.914 1.00 85.38 638 ALA A C 1
ATOM 5182 O O . ALA A 1 638 ? 17.536 18.630 23.370 1.00 85.38 638 ALA A O 1
ATOM 5183 N N . VAL A 1 639 ? 16.010 19.674 22.101 1.00 82.69 639 VAL A N 1
ATOM 5184 C CA . VAL A 1 639 ? 16.917 20.745 21.659 1.00 82.69 639 VAL A CA 1
ATOM 5185 C C . VAL A 1 639 ? 17.275 21.655 22.846 1.00 82.69 639 VAL A C 1
ATOM 5187 O O . VAL A 1 639 ? 16.367 22.218 23.463 1.00 82.69 639 VAL A O 1
ATOM 5190 N N . PRO A 1 640 ? 18.567 21.877 23.162 1.00 80.75 640 PRO A N 1
ATOM 5191 C CA . PRO A 1 640 ? 18.962 22.783 24.239 1.00 80.75 640 PRO A CA 1
ATOM 5192 C C . PRO A 1 640 ? 18.478 24.222 24.007 1.00 80.75 640 PRO A C 1
ATOM 5194 O O . PRO A 1 640 ? 18.436 24.698 22.873 1.00 80.75 640 PRO A O 1
ATOM 5197 N N . VAL A 1 641 ? 18.215 24.969 25.085 1.00 78.38 641 VAL A N 1
ATOM 5198 C CA . VAL A 1 641 ? 17.689 26.354 25.029 1.00 78.38 641 VAL A CA 1
ATOM 5199 C C . VAL A 1 641 ? 18.552 27.298 24.173 1.00 78.38 641 VAL A C 1
ATOM 5201 O O . VAL A 1 641 ? 18.023 28.198 23.523 1.00 78.38 641 VAL A O 1
ATOM 5204 N N . LEU A 1 642 ? 19.873 27.092 24.118 1.00 74.12 642 LEU A N 1
ATOM 5205 C CA . LEU A 1 642 ? 20.766 27.855 23.232 1.00 74.12 642 LEU A CA 1
ATOM 5206 C C . LEU A 1 642 ? 20.542 27.531 21.742 1.00 74.12 642 LEU A C 1
ATOM 5208 O O . LEU A 1 642 ? 20.576 28.444 20.918 1.00 74.12 642 LEU A O 1
ATOM 5212 N N . GLY A 1 643 ? 20.247 26.268 21.417 1.00 74.06 643 GLY A N 1
ATOM 5213 C CA . GLY A 1 643 ? 19.820 25.828 20.086 1.00 74.06 643 GLY A CA 1
ATOM 5214 C C . GLY A 1 643 ? 18.493 26.470 19.679 1.00 74.06 643 GLY A C 1
ATOM 5215 O O . GLY A 1 643 ? 18.378 27.058 18.606 1.00 74.06 643 GLY A O 1
ATOM 5216 N N . LEU A 1 644 ? 17.512 26.461 20.588 1.00 78.69 644 LEU A N 1
ATOM 5217 C CA . LEU A 1 644 ? 16.218 27.118 20.375 1.00 78.69 644 LEU A CA 1
ATOM 5218 C C . LEU A 1 644 ? 16.370 28.627 20.129 1.00 78.69 644 LEU A C 1
ATOM 5220 O O . LEU A 1 644 ? 15.790 29.155 19.186 1.00 78.69 644 LEU A O 1
ATOM 5224 N N . LYS A 1 645 ? 17.202 29.326 20.912 1.00 75.31 645 LYS A N 1
ATOM 5225 C CA . LYS A 1 645 ? 17.467 30.763 20.714 1.00 75.31 645 LYS A CA 1
ATOM 5226 C C . LYS A 1 645 ? 18.098 31.067 19.348 1.00 75.31 645 LYS A C 1
ATOM 5228 O O . LYS A 1 645 ? 17.674 32.015 18.691 1.00 75.31 645 LYS A O 1
ATOM 5233 N N . GLY A 1 646 ? 19.069 30.271 18.893 1.00 76.75 646 GLY A N 1
ATOM 5234 C CA . GLY A 1 646 ? 19.689 30.458 17.573 1.00 76.75 646 GLY A CA 1
ATOM 5235 C C . GLY A 1 646 ? 18.804 30.035 16.391 1.00 76.75 646 GLY A C 1
ATOM 5236 O O . GLY A 1 646 ? 18.980 30.560 15.290 1.00 76.75 646 GLY A O 1
ATOM 5237 N N . MET A 1 647 ? 17.829 29.152 16.626 1.00 88.31 647 MET A N 1
ATOM 5238 C CA . MET A 1 647 ? 16.758 28.802 15.687 1.00 88.31 647 MET A CA 1
ATOM 5239 C C . MET A 1 647 ? 15.728 29.937 15.572 1.00 88.31 647 MET A C 1
ATOM 5241 O O . MET A 1 647 ? 15.429 30.379 14.466 1.00 88.31 647 MET A O 1
ATOM 5245 N N . PHE A 1 648 ? 15.230 30.467 16.697 1.00 79.62 648 PHE A N 1
ATOM 5246 C CA . PHE A 1 648 ? 14.287 31.593 16.697 1.00 79.62 648 PHE A CA 1
ATOM 5247 C C . PHE A 1 648 ? 14.896 32.867 16.098 1.00 79.62 648 PHE A C 1
ATOM 5249 O O . PHE A 1 648 ? 14.211 33.562 15.355 1.00 79.62 648 PHE A O 1
ATOM 5256 N N . LYS A 1 649 ? 16.191 33.139 16.335 1.00 80.69 649 LYS A N 1
ATOM 5257 C CA . LYS A 1 649 ? 16.906 34.246 15.674 1.00 80.69 649 LYS A CA 1
ATOM 5258 C C . LYS A 1 649 ? 16.814 34.148 14.146 1.00 80.69 649 LYS A C 1
ATOM 5260 O O . LYS A 1 649 ? 16.508 35.141 13.506 1.00 80.69 649 LYS A O 1
ATOM 5265 N N . ARG A 1 650 ? 17.001 32.950 13.582 1.00 88.06 650 ARG A N 1
ATOM 5266 C CA . ARG A 1 650 ? 16.903 32.703 12.133 1.00 88.06 650 ARG A CA 1
ATOM 5267 C C . ARG A 1 650 ? 15.485 32.822 11.594 1.00 88.06 650 ARG A C 1
ATOM 5269 O O . ARG A 1 650 ? 15.301 33.349 10.507 1.00 88.06 650 ARG A O 1
ATOM 5276 N N . LEU A 1 651 ? 14.482 32.373 12.346 1.00 78.81 651 LEU A N 1
ATOM 5277 C CA . LEU A 1 651 ? 13.070 32.546 11.972 1.00 78.81 651 LEU A CA 1
ATOM 5278 C C . LEU A 1 651 ? 12.641 34.027 11.936 1.00 78.81 651 LEU A C 1
ATOM 5280 O O . LEU A 1 651 ? 11.682 34.356 11.250 1.00 78.81 651 LEU A O 1
ATOM 5284 N N . LEU A 1 652 ? 13.369 34.916 12.625 1.00 79.62 652 LEU A N 1
ATOM 5285 C CA . LEU A 1 652 ? 13.212 36.376 12.558 1.00 79.62 652 LEU A CA 1
ATOM 5286 C C . LEU A 1 652 ? 14.050 37.043 11.443 1.00 79.62 652 LEU A C 1
ATOM 5288 O O . LEU A 1 652 ? 13.942 38.250 11.253 1.00 79.62 652 LEU A O 1
ATOM 5292 N N . GLU A 1 653 ? 14.885 36.287 10.722 1.00 84.50 653 GLU A N 1
ATOM 5293 C CA . GLU A 1 653 ? 15.734 36.772 9.614 1.00 84.50 653 GLU A CA 1
ATOM 5294 C C . GLU A 1 653 ? 15.118 36.511 8.223 1.00 84.50 653 GLU A C 1
ATOM 5296 O O . GLU A 1 653 ? 15.714 36.868 7.209 1.00 84.50 653 GLU A O 1
ATOM 5301 N N . GLU A 1 654 ? 13.933 35.894 8.163 1.00 82.88 654 GLU A N 1
ATOM 5302 C CA . GLU A 1 654 ? 13.211 35.574 6.927 1.00 82.88 654 GLU A CA 1
ATOM 5303 C C . GLU A 1 654 ? 11.735 35.961 7.035 1.00 82.88 654 GLU A C 1
ATOM 5305 O O . GLU A 1 654 ? 11.011 35.488 7.914 1.00 82.88 654 GLU A O 1
ATOM 5310 N N . ASP A 1 655 ? 11.290 36.778 6.083 1.00 73.62 655 ASP A N 1
ATOM 5311 C CA . ASP A 1 655 ? 10.029 37.524 6.112 1.00 73.62 655 ASP A CA 1
ATOM 5312 C C . ASP A 1 655 ? 8.777 36.624 6.121 1.00 73.62 655 ASP A C 1
ATOM 5314 O O . ASP A 1 655 ? 7.738 36.983 6.678 1.00 73.62 655 ASP A O 1
ATOM 5318 N N . SER A 1 656 ? 8.879 35.424 5.538 1.00 80.69 656 SER A N 1
ATOM 5319 C CA . SER A 1 656 ? 7.772 34.472 5.385 1.00 80.69 656 SER A CA 1
ATOM 5320 C C . SER A 1 656 ? 8.231 33.023 5.617 1.00 80.69 656 SER A C 1
ATOM 5322 O O . SER A 1 656 ? 8.155 32.144 4.755 1.00 80.69 656 SER A O 1
ATOM 5324 N N . SER A 1 657 ? 8.719 32.759 6.834 1.00 81.25 657 SER A N 1
ATOM 5325 C CA . SER A 1 657 ? 9.140 31.423 7.283 1.00 81.25 657 SER A CA 1
ATOM 5326 C C . SER A 1 657 ? 8.195 30.788 8.310 1.00 81.25 657 SER A C 1
ATOM 5328 O O . SER A 1 657 ? 7.369 31.468 8.927 1.00 81.25 657 SER A O 1
ATOM 5330 N N . PHE A 1 658 ? 8.286 29.469 8.505 1.00 80.69 658 PHE A N 1
ATOM 5331 C CA . PHE A 1 658 ? 7.784 28.784 9.705 1.00 80.69 658 PHE A CA 1
ATOM 5332 C C . PHE A 1 658 ? 8.425 27.401 9.900 1.00 80.69 658 PHE A C 1
ATOM 5334 O O . PHE A 1 658 ? 9.079 26.853 9.010 1.00 80.69 658 PHE A O 1
ATOM 5341 N N . MET A 1 659 ? 8.199 26.816 11.078 1.00 84.12 659 MET A N 1
ATOM 5342 C CA . MET A 1 659 ? 8.568 25.441 11.401 1.00 84.12 659 MET A CA 1
ATOM 5343 C C . MET A 1 659 ? 7.394 24.769 12.128 1.00 84.12 659 MET A C 1
ATOM 5345 O O . MET A 1 659 ? 6.921 25.299 13.128 1.00 84.12 659 MET A O 1
ATOM 5349 N N . ILE A 1 660 ? 6.905 23.630 11.626 1.00 84.50 660 ILE A N 1
ATOM 5350 C CA . ILE A 1 660 ? 5.838 22.835 12.271 1.00 84.50 660 ILE A CA 1
ATOM 5351 C C . ILE A 1 660 ? 6.486 21.638 12.952 1.00 84.50 660 ILE A C 1
ATOM 5353 O O . ILE A 1 660 ? 7.232 20.911 12.296 1.00 84.50 660 ILE A O 1
ATOM 5357 N N . TRP A 1 661 ? 6.197 21.416 14.234 1.00 86.56 661 TRP A N 1
ATOM 5358 C CA . TRP A 1 661 ? 6.650 20.242 14.983 1.00 86.56 661 TRP A CA 1
ATOM 5359 C C . TRP A 1 661 ? 5.462 19.308 15.226 1.00 86.56 661 TRP A C 1
ATOM 5361 O O . TRP A 1 661 ? 4.442 19.720 15.768 1.00 86.56 661 TRP A O 1
ATOM 5371 N N . THR A 1 662 ? 5.587 18.046 14.824 1.00 88.56 662 THR A N 1
ATOM 5372 C CA . THR A 1 662 ? 4.557 17.015 15.006 1.00 88.56 662 THR A CA 1
ATOM 5373 C C . THR A 1 662 ? 5.072 15.977 16.004 1.00 88.56 662 THR A C 1
ATOM 5375 O O . THR A 1 662 ? 6.067 15.318 15.682 1.00 88.56 662 THR A O 1
ATOM 5378 N N . PRO A 1 663 ? 4.453 15.810 17.189 1.00 90.06 663 PRO A N 1
ATOM 5379 C CA . PRO A 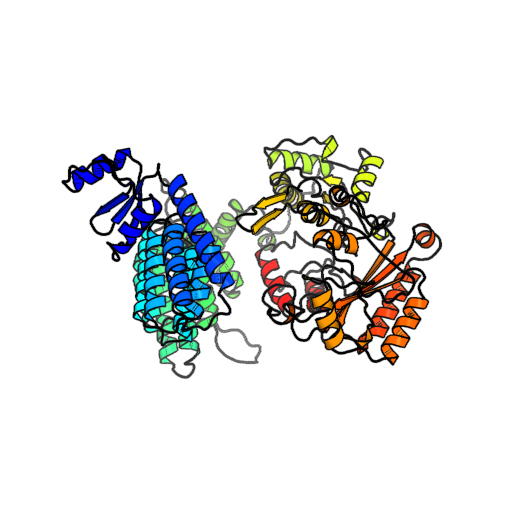1 663 ? 4.909 14.853 18.195 1.00 90.06 663 PRO A CA 1
ATOM 5380 C C . PRO A 1 663 ? 4.793 13.407 17.698 1.00 90.06 663 PRO A C 1
ATOM 5382 O O . PRO A 1 663 ? 3.897 13.066 16.924 1.00 90.06 663 PRO A O 1
ATOM 5385 N N . TYR A 1 664 ? 5.737 12.567 18.120 1.00 95.00 664 TYR A N 1
ATOM 5386 C CA . TYR A 1 664 ? 5.765 11.127 17.847 1.00 95.00 664 TYR A CA 1
ATOM 5387 C C . TYR A 1 664 ? 5.491 10.362 19.159 1.00 95.00 664 TYR A C 1
ATOM 5389 O O . TYR A 1 664 ? 4.828 10.887 20.053 1.00 95.00 664 TYR A O 1
ATOM 5397 N N . GLY A 1 665 ? 5.908 9.100 19.272 1.00 92.06 665 GLY A N 1
ATOM 5398 C CA . GLY A 1 665 ? 5.549 8.244 20.398 1.00 92.06 665 GLY A CA 1
ATOM 5399 C C . GLY A 1 665 ? 4.234 7.481 20.202 1.00 92.06 665 GLY A C 1
ATOM 5400 O O . GLY A 1 665 ? 3.768 7.251 19.080 1.00 92.06 665 GLY A O 1
ATOM 5401 N N . GLY A 1 666 ? 3.607 7.065 21.306 1.00 94.62 666 GLY A N 1
ATOM 5402 C CA . GLY A 1 666 ? 2.252 6.501 21.312 1.00 94.62 666 GLY A CA 1
ATOM 5403 C C . GLY A 1 666 ? 2.124 5.196 20.516 1.00 94.62 666 GLY A C 1
ATOM 5404 O O . GLY A 1 666 ? 2.578 4.143 20.965 1.00 94.62 666 GLY A O 1
ATOM 5405 N N . MET A 1 667 ? 1.465 5.251 19.352 1.00 94.50 667 MET A N 1
ATOM 5406 C CA . MET A 1 667 ? 1.373 4.127 18.406 1.00 94.50 667 MET A CA 1
ATOM 5407 C C . MET A 1 667 ? 2.589 4.045 17.467 1.00 94.50 667 MET A C 1
ATOM 5409 O O . MET A 1 667 ? 2.955 2.952 17.036 1.00 94.50 667 MET A O 1
ATOM 5413 N N . MET A 1 668 ? 3.252 5.168 17.169 1.00 95.25 668 MET A N 1
ATOM 5414 C CA . MET A 1 668 ? 4.376 5.202 16.225 1.00 95.25 668 MET A CA 1
ATOM 5415 C C . MET A 1 668 ? 5.593 4.422 16.731 1.00 95.25 668 MET A C 1
ATOM 5417 O O . MET A 1 668 ? 6.308 3.854 15.910 1.00 95.25 668 MET A O 1
ATOM 5421 N N . ASP A 1 669 ? 5.771 4.306 18.049 1.00 95.50 669 ASP A N 1
ATOM 5422 C CA . ASP A 1 669 ? 6.823 3.482 18.666 1.00 95.50 669 ASP A CA 1
ATOM 5423 C C . ASP A 1 669 ? 6.522 1.977 18.631 1.00 95.50 669 ASP A C 1
ATOM 5425 O O . ASP A 1 669 ? 7.437 1.157 18.686 1.00 95.50 669 ASP A O 1
ATOM 5429 N N . ARG A 1 670 ? 5.238 1.601 18.544 1.00 96.62 670 ARG A N 1
ATOM 5430 C CA . ARG A 1 670 ? 4.770 0.202 18.593 1.00 96.62 670 ARG A CA 1
ATOM 5431 C C . ARG A 1 670 ? 4.850 -0.494 17.234 1.00 96.62 670 ARG A C 1
ATOM 5433 O O . ARG A 1 670 ? 4.820 -1.720 17.170 1.00 96.62 670 ARG A O 1
ATOM 5440 N N . ILE A 1 671 ? 4.939 0.283 16.155 1.00 95.31 671 ILE A N 1
ATOM 5441 C CA . ILE A 1 671 ? 5.085 -0.205 14.782 1.00 95.31 671 ILE A CA 1
ATOM 5442 C C . ILE A 1 671 ? 6.576 -0.417 14.493 1.00 95.31 671 ILE A C 1
ATOM 5444 O O . ILE A 1 671 ? 7.393 0.472 14.723 1.00 95.31 671 ILE A O 1
ATOM 5448 N N . ASN A 1 672 ? 6.943 -1.585 13.963 1.00 96.81 672 ASN A N 1
ATOM 5449 C CA . ASN A 1 672 ? 8.331 -1.901 13.619 1.00 96.81 672 ASN A CA 1
ATOM 5450 C C . ASN A 1 672 ? 8.836 -1.006 12.465 1.00 96.81 672 ASN A C 1
ATOM 5452 O O . ASN A 1 672 ? 8.101 -0.762 11.506 1.00 96.81 672 ASN A O 1
ATOM 5456 N N . GLU A 1 673 ? 10.101 -0.560 12.501 1.00 97.00 673 GLU A N 1
ATOM 5457 C CA . GLU A 1 673 ? 10.699 0.243 11.413 1.00 97.00 673 GLU A CA 1
ATOM 5458 C C . GLU A 1 673 ? 10.626 -0.443 10.038 1.00 97.00 673 GLU A C 1
ATOM 5460 O O . GLU A 1 673 ? 10.616 0.234 9.014 1.00 97.00 673 GLU A O 1
ATOM 5465 N N . SER A 1 674 ? 10.567 -1.777 10.006 1.00 96.56 674 SER A N 1
ATOM 5466 C CA . SER A 1 674 ? 10.525 -2.593 8.787 1.00 96.56 674 SER A CA 1
ATOM 5467 C C . SER A 1 674 ? 9.127 -3.071 8.369 1.00 96.56 674 SER A C 1
ATOM 5469 O O . SER A 1 674 ? 9.003 -3.724 7.331 1.00 96.56 674 SER A O 1
ATOM 5471 N N . GLU A 1 675 ? 8.077 -2.729 9.128 1.00 97.06 675 GLU A N 1
ATOM 5472 C CA . GLU A 1 675 ? 6.686 -3.128 8.848 1.00 97.06 675 GLU A CA 1
ATOM 5473 C C . GLU A 1 675 ? 6.241 -2.624 7.462 1.00 97.06 675 GLU A C 1
ATOM 5475 O O . GLU A 1 675 ? 5.866 -3.394 6.577 1.00 97.06 675 GLU A O 1
ATOM 5480 N N . ILE A 1 676 ? 6.402 -1.315 7.245 1.00 97.62 676 ILE A N 1
ATOM 5481 C CA . ILE A 1 676 ? 6.157 -0.614 5.979 1.00 97.62 676 ILE A CA 1
ATOM 5482 C C . ILE A 1 676 ? 7.373 0.266 5.633 1.00 97.62 676 ILE A C 1
ATOM 5484 O O . ILE A 1 676 ? 8.198 0.518 6.508 1.00 97.62 676 ILE A O 1
ATOM 5488 N N . PRO A 1 677 ? 7.507 0.786 4.394 1.00 98.12 677 PRO A N 1
ATOM 5489 C CA . PRO A 1 677 ? 8.701 1.526 3.975 1.00 98.12 677 PRO A CA 1
ATOM 5490 C C . PRO A 1 677 ? 9.095 2.722 4.852 1.00 98.12 677 PRO A C 1
ATOM 5492 O O . PRO A 1 677 ? 10.289 2.992 4.968 1.00 98.12 677 PRO A O 1
ATOM 5495 N N . PHE A 1 678 ? 8.126 3.416 5.465 1.00 98.31 678 PHE A N 1
ATOM 5496 C CA . PHE A 1 678 ? 8.362 4.527 6.393 1.00 98.31 678 PHE A CA 1
ATOM 5497 C C . PHE A 1 678 ? 8.934 4.014 7.734 1.00 98.31 678 PHE A C 1
ATOM 5499 O O . PHE A 1 678 ? 8.196 3.364 8.492 1.00 98.31 678 PHE A O 1
ATOM 5506 N N . PRO A 1 679 ? 10.207 4.322 8.057 1.00 98.00 679 PRO A N 1
ATOM 5507 C CA . PRO A 1 679 ? 10.946 3.642 9.118 1.00 98.00 679 PRO A CA 1
ATOM 5508 C C . PRO A 1 679 ? 11.049 4.456 10.413 1.00 98.00 679 PRO A C 1
ATOM 5510 O O . PRO A 1 679 ? 11.638 3.986 11.377 1.00 98.00 679 PRO A O 1
ATOM 5513 N N . HIS A 1 680 ? 10.550 5.694 10.443 1.00 97.69 680 HIS A N 1
ATOM 5514 C CA . HIS A 1 680 ? 10.811 6.634 11.536 1.00 97.69 680 HIS A CA 1
ATOM 5515 C C . HIS A 1 680 ? 9.846 6.354 12.697 1.00 97.69 680 HIS A C 1
ATOM 5517 O O . HIS A 1 680 ? 8.760 6.925 12.773 1.00 97.69 680 HIS A O 1
ATOM 5523 N N . ARG A 1 681 ? 10.209 5.376 13.536 1.00 97.56 681 ARG A N 1
ATOM 5524 C CA . ARG A 1 681 ? 9.374 4.804 14.610 1.00 97.56 681 ARG A CA 1
ATOM 5525 C C . ARG A 1 681 ? 9.969 5.108 15.987 1.00 97.56 681 ARG A C 1
ATOM 5527 O O . ARG A 1 681 ? 10.301 6.263 16.241 1.00 97.56 681 ARG A O 1
ATOM 5534 N N . ASN A 1 682 ? 10.119 4.083 16.826 1.00 96.62 682 ASN A N 1
ATOM 5535 C CA . ASN A 1 682 ? 10.582 4.135 18.211 1.00 96.62 682 ASN A CA 1
ATOM 5536 C C . ASN A 1 682 ? 11.772 5.088 18.464 1.00 96.62 682 ASN A C 1
ATOM 5538 O O . ASN A 1 682 ? 12.676 5.254 17.634 1.00 96.62 682 ASN A O 1
ATOM 5542 N N . GLY A 1 683 ? 11.754 5.726 19.634 1.00 94.25 683 GLY A N 1
ATOM 5543 C CA . GLY A 1 683 ? 12.745 6.710 20.060 1.00 94.25 683 GLY A CA 1
ATOM 5544 C C . GLY A 1 683 ? 12.732 7.988 19.221 1.00 94.25 683 GLY A C 1
ATOM 5545 O O . GLY A 1 683 ? 13.749 8.660 19.141 1.00 94.25 683 GLY A O 1
ATOM 5546 N N . THR A 1 684 ? 11.645 8.299 18.514 1.00 97.62 684 THR A N 1
ATOM 5547 C CA . THR A 1 684 ? 11.458 9.589 17.831 1.00 97.62 684 THR A CA 1
ATOM 5548 C C . THR A 1 684 ? 10.574 10.463 18.705 1.00 97.62 684 THR A C 1
ATOM 5550 O O . THR A 1 684 ? 9.444 10.072 18.976 1.00 97.62 684 THR A O 1
ATOM 5553 N N . ILE A 1 685 ? 11.053 11.637 19.125 1.00 95.81 685 ILE A N 1
ATOM 5554 C CA . ILE A 1 685 ? 10.251 12.532 19.975 1.00 95.81 685 ILE A CA 1
ATOM 5555 C C . ILE A 1 685 ? 9.295 13.399 19.145 1.00 95.81 685 ILE A C 1
ATOM 5557 O O . ILE A 1 685 ? 8.122 13.528 19.486 1.00 95.81 685 ILE A O 1
ATOM 5561 N N . PHE A 1 686 ? 9.760 13.934 18.013 1.00 93.75 686 PHE A N 1
ATOM 5562 C CA . PHE A 1 686 ? 8.933 14.642 17.036 1.00 93.75 686 PHE A CA 1
ATOM 5563 C C . PHE A 1 686 ? 9.592 14.669 15.650 1.00 93.75 686 PHE A C 1
ATOM 5565 O O . PHE A 1 686 ? 10.801 14.469 15.501 1.00 93.75 686 PHE A O 1
ATOM 5572 N N . MET A 1 687 ? 8.787 14.933 14.625 1.00 97.44 687 MET A N 1
ATOM 5573 C CA . MET A 1 687 ? 9.238 15.335 13.290 1.00 97.44 687 MET A CA 1
ATOM 5574 C C . MET A 1 687 ? 9.067 16.848 13.157 1.00 97.44 687 MET A C 1
ATOM 5576 O O . MET A 1 687 ? 8.060 17.377 13.621 1.00 97.44 687 MET A O 1
ATOM 5580 N N . ALA A 1 688 ? 9.987 17.535 12.480 1.00 93.19 688 ALA A N 1
ATOM 5581 C CA . ALA A 1 688 ? 9.780 18.919 12.071 1.00 93.19 688 ALA A CA 1
ATOM 5582 C C . ALA A 1 688 ? 9.732 19.082 10.548 1.00 93.19 688 ALA A C 1
ATOM 5584 O O . ALA A 1 688 ? 10.516 18.470 9.819 1.00 93.19 688 ALA A O 1
ATOM 5585 N N . ASN A 1 689 ? 8.839 19.958 10.088 1.00 92.56 689 ASN A N 1
ATOM 5586 C CA . ASN A 1 689 ? 8.837 20.528 8.743 1.00 92.56 689 ASN A CA 1
ATOM 5587 C C . ASN A 1 689 ? 9.364 21.967 8.819 1.00 92.56 689 ASN A C 1
ATOM 5589 O O . ASN A 1 689 ? 8.843 22.755 9.606 1.00 92.56 689 ASN A O 1
ATOM 5593 N N . TYR A 1 690 ? 10.356 22.307 8.001 1.00 92.12 690 TYR A N 1
ATOM 5594 C CA . TYR A 1 690 ? 10.865 23.669 7.813 1.00 92.12 690 TYR A CA 1
ATOM 5595 C C . TYR A 1 690 ? 10.262 24.243 6.533 1.00 92.12 690 TYR A C 1
ATOM 5597 O O . TYR A 1 690 ? 10.238 23.533 5.528 1.00 92.12 690 TYR A O 1
ATOM 5605 N N . TYR A 1 691 ? 9.847 25.509 6.531 1.00 90.38 691 TYR A N 1
ATOM 5606 C CA . TYR A 1 691 ? 9.231 26.152 5.370 1.00 90.38 691 TYR A CA 1
ATOM 5607 C C . TYR A 1 691 ? 9.685 27.607 5.208 1.00 90.38 691 TYR A C 1
ATOM 5609 O O . TYR A 1 691 ? 9.763 28.350 6.188 1.00 90.38 691 TYR A O 1
ATOM 5617 N N . THR A 1 692 ? 9.922 28.018 3.963 1.00 90.38 692 THR A N 1
ATOM 5618 C CA . THR A 1 692 ? 9.942 29.422 3.524 1.00 90.38 692 THR A CA 1
ATOM 5619 C C . THR A 1 692 ? 9.191 29.529 2.197 1.00 90.38 692 THR A C 1
ATOM 5621 O O . THR A 1 692 ? 9.352 28.663 1.325 1.00 90.38 692 THR A O 1
ATOM 5624 N N . GLY A 1 693 ? 8.344 30.551 2.065 1.00 87.00 693 GLY A N 1
ATOM 5625 C CA . GLY A 1 693 ? 7.488 30.753 0.897 1.00 87.00 693 GLY A CA 1
ATOM 5626 C C . GLY A 1 693 ? 7.282 32.230 0.579 1.00 87.00 693 GLY A C 1
ATOM 5627 O O . GLY A 1 693 ? 7.010 33.021 1.479 1.00 87.00 693 GLY A O 1
ATOM 5628 N N . TRP A 1 694 ? 7.427 32.593 -0.693 1.00 87.94 694 TRP A N 1
ATOM 5629 C CA . TRP A 1 694 ? 7.509 33.968 -1.187 1.00 87.94 694 TRP A CA 1
ATOM 5630 C C . TRP A 1 694 ? 6.555 34.228 -2.365 1.00 87.94 694 TRP A C 1
ATOM 5632 O O . TRP A 1 694 ? 6.028 33.309 -3.005 1.00 87.94 694 TRP A O 1
ATOM 5642 N N . SER A 1 695 ? 6.305 35.508 -2.636 1.00 84.12 695 SER A N 1
ATOM 5643 C CA . SER A 1 695 ? 5.411 35.985 -3.695 1.00 84.12 695 SER A CA 1
ATOM 5644 C C . SER A 1 695 ? 6.061 36.004 -5.085 1.00 84.12 695 SER A C 1
ATOM 5646 O O . SER A 1 695 ? 7.283 36.003 -5.236 1.00 84.12 695 SER A O 1
ATOM 5648 N N . GLU A 1 696 ? 5.226 36.102 -6.124 1.00 79.50 696 GLU A N 1
ATOM 5649 C CA . GLU A 1 696 ? 5.673 36.322 -7.508 1.00 79.50 696 GLU A CA 1
ATOM 5650 C C . GLU A 1 696 ? 6.473 37.632 -7.649 1.00 79.50 696 GLU A C 1
ATOM 5652 O O . GLU A 1 696 ? 7.499 37.675 -8.323 1.00 79.50 696 GLU A O 1
ATOM 5657 N N . THR A 1 697 ? 6.073 38.680 -6.922 1.00 75.12 697 THR A N 1
ATOM 5658 C CA . THR A 1 697 ? 6.796 39.957 -6.857 1.00 75.12 697 THR A CA 1
ATOM 5659 C C . THR A 1 697 ? 8.198 39.834 -6.258 1.00 75.12 697 THR A C 1
ATOM 5661 O O . THR A 1 697 ? 9.120 40.471 -6.759 1.00 75.12 697 THR A O 1
ATOM 5664 N N . GLU A 1 698 ? 8.394 39.003 -5.232 1.00 70.31 698 GLU A N 1
ATOM 5665 C CA . GLU A 1 698 ? 9.722 38.748 -4.648 1.00 70.31 698 GLU A CA 1
ATOM 5666 C C . GLU A 1 698 ? 10.583 37.855 -5.551 1.00 70.31 698 GLU A C 1
ATOM 5668 O O . GLU A 1 698 ? 11.788 38.084 -5.665 1.00 70.31 698 GLU A O 1
ATOM 5673 N N . ASN A 1 699 ? 9.964 36.883 -6.234 1.00 76.88 699 ASN A N 1
ATOM 5674 C CA . ASN A 1 699 ? 10.617 35.995 -7.201 1.00 76.88 699 ASN A CA 1
ATOM 5675 C C . ASN A 1 699 ? 11.210 36.752 -8.404 1.00 76.88 699 ASN A C 1
ATOM 5677 O O . ASN A 1 699 ? 12.250 36.351 -8.924 1.00 76.88 699 ASN A O 1
ATOM 5681 N N . ASP A 1 700 ? 10.546 37.821 -8.848 1.00 68.62 700 ASP A N 1
ATOM 5682 C CA . ASP A 1 700 ? 10.975 38.610 -10.008 1.00 68.62 700 ASP A CA 1
ATOM 5683 C C . ASP A 1 700 ? 11.909 39.778 -9.630 1.00 68.62 700 ASP A C 1
ATOM 5685 O O . ASP A 1 700 ? 12.696 40.229 -10.464 1.00 68.62 700 ASP A O 1
ATOM 5689 N N . GLN A 1 701 ? 11.861 40.262 -8.381 1.00 60.56 701 GLN A N 1
ATOM 5690 C CA . GLN A 1 701 ? 12.718 41.354 -7.886 1.00 60.56 701 GLN A CA 1
ATOM 5691 C C . GLN A 1 701 ? 14.021 40.876 -7.230 1.00 60.56 701 GLN A C 1
ATOM 5693 O O . GLN A 1 701 ? 15.002 41.621 -7.203 1.00 60.56 701 GLN A O 1
ATOM 5698 N N . SER A 1 702 ? 14.052 39.654 -6.695 1.00 58.59 702 SER A N 1
ATOM 5699 C CA . SER A 1 702 ? 15.212 39.086 -6.006 1.00 58.59 702 SER A CA 1
ATOM 5700 C C . SER A 1 702 ? 15.556 37.703 -6.566 1.00 58.59 702 SER A C 1
ATOM 5702 O O . SER A 1 702 ? 14.660 36.963 -6.971 1.00 58.59 702 SER A O 1
ATOM 5704 N N . PRO A 1 703 ? 16.840 37.300 -6.604 1.00 58.09 703 PRO A N 1
ATOM 5705 C CA . PRO A 1 703 ? 17.172 35.935 -6.981 1.00 58.09 703 PRO A CA 1
ATOM 5706 C C . PRO A 1 703 ? 16.579 34.973 -5.931 1.00 58.09 703 PRO A C 1
ATOM 5708 O O . PRO A 1 703 ? 16.920 35.101 -4.750 1.00 58.09 703 PRO A O 1
ATOM 5711 N N . PRO A 1 704 ? 15.775 33.958 -6.321 1.00 62.28 704 PRO A N 1
ATOM 5712 C CA . PRO A 1 704 ? 15.100 33.044 -5.382 1.00 62.28 704 PRO A CA 1
ATOM 5713 C C . PRO A 1 704 ? 16.068 32.214 -4.516 1.00 62.28 704 PRO A C 1
ATOM 5715 O O . PRO A 1 704 ? 15.657 31.505 -3.597 1.00 62.28 704 PRO A O 1
ATOM 5718 N N . ASN A 1 705 ? 17.370 32.334 -4.780 1.00 74.38 705 ASN A N 1
ATOM 5719 C CA . ASN A 1 705 ? 18.449 31.930 -3.899 1.00 74.38 705 ASN A CA 1
ATOM 5720 C C . ASN A 1 705 ? 18.312 32.455 -2.461 1.00 74.38 705 ASN A C 1
ATOM 5722 O O . ASN A 1 705 ? 18.576 31.655 -1.577 1.00 74.38 705 ASN A O 1
ATOM 5726 N N . LYS A 1 706 ? 17.876 33.704 -2.189 1.00 87.94 706 LYS A N 1
ATOM 5727 C CA . LYS A 1 706 ? 17.829 34.261 -0.807 1.00 87.94 706 LYS A CA 1
ATOM 5728 C C . LYS A 1 706 ? 17.115 33.312 0.161 1.00 87.94 706 LYS A C 1
ATOM 5730 O O . LYS A 1 706 ? 17.705 32.845 1.134 1.00 87.94 706 LYS A O 1
ATOM 5735 N N . HIS A 1 707 ? 15.873 32.962 -0.162 1.00 90.25 707 HIS A N 1
ATOM 5736 C CA . HIS A 1 707 ? 15.039 32.094 0.669 1.00 90.25 707 HIS A CA 1
ATOM 5737 C C . HIS A 1 707 ? 15.570 30.653 0.720 1.00 90.25 707 HIS A C 1
ATOM 5739 O O . HIS A 1 707 ? 15.598 30.001 1.766 1.00 90.25 707 HIS A O 1
ATOM 5745 N N . ILE A 1 708 ? 16.057 30.148 -0.418 1.00 92.62 708 ILE A N 1
ATOM 5746 C CA . ILE A 1 708 ? 16.613 28.794 -0.535 1.00 92.62 708 ILE A CA 1
ATOM 5747 C C . ILE A 1 708 ? 17.932 28.654 0.252 1.00 92.62 708 ILE A C 1
ATOM 5749 O O . ILE A 1 708 ? 18.200 27.594 0.816 1.00 92.62 708 ILE A O 1
ATOM 5753 N N . GLU A 1 709 ? 18.748 29.702 0.322 1.00 92.81 709 GLU A N 1
ATOM 5754 C CA . GLU A 1 709 ? 19.989 29.769 1.097 1.00 92.81 709 GLU A CA 1
ATOM 5755 C C . GLU A 1 709 ? 19.693 29.951 2.590 1.00 92.81 709 GLU A C 1
ATOM 5757 O O . GLU A 1 709 ? 20.274 29.224 3.396 1.00 92.81 709 GLU A O 1
ATOM 5762 N N . TRP A 1 710 ? 18.712 30.783 2.966 1.00 94.75 710 TRP A N 1
ATOM 5763 C CA . TRP A 1 710 ? 18.242 30.898 4.352 1.00 94.75 710 TRP A CA 1
ATOM 5764 C C . TRP A 1 710 ? 17.767 29.551 4.924 1.00 94.75 710 TRP A C 1
ATOM 5766 O O . TRP A 1 710 ? 18.251 29.117 5.972 1.00 94.75 710 TRP A O 1
ATOM 5776 N N . ILE A 1 711 ? 16.887 28.820 4.223 1.00 95.62 711 ILE A N 1
ATOM 5777 C CA . ILE A 1 711 ? 16.400 27.520 4.726 1.00 95.62 711 ILE A CA 1
ATOM 5778 C C . ILE A 1 711 ? 17.505 26.453 4.717 1.00 95.62 711 ILE A C 1
ATOM 5780 O O . ILE A 1 711 ? 17.458 25.503 5.501 1.00 95.62 711 ILE A O 1
ATOM 5784 N N . ARG A 1 712 ? 18.537 26.601 3.873 1.00 95.69 712 ARG A N 1
ATOM 5785 C CA . ARG A 1 712 ? 19.747 25.767 3.927 1.00 95.69 712 ARG A CA 1
ATOM 5786 C C . ARG A 1 712 ? 20.626 26.110 5.131 1.00 95.69 712 ARG A C 1
ATOM 5788 O O . ARG A 1 712 ? 21.111 25.170 5.754 1.00 95.69 712 ARG A O 1
ATOM 5795 N N . ASP A 1 713 ? 20.785 27.380 5.507 1.00 95.88 713 ASP A N 1
ATOM 5796 C CA . ASP A 1 713 ? 21.506 27.755 6.731 1.00 95.88 713 ASP A CA 1
ATOM 5797 C C . ASP A 1 713 ? 20.754 27.316 7.993 1.00 95.88 713 ASP A C 1
ATOM 5799 O O . ASP A 1 713 ? 21.355 26.680 8.852 1.00 95.88 713 ASP A O 1
ATOM 5803 N N . LEU A 1 714 ? 19.435 27.525 8.084 1.00 94.94 714 LEU A N 1
ATOM 5804 C CA . LEU A 1 714 ? 18.638 27.016 9.208 1.00 94.94 714 LEU A CA 1
ATOM 5805 C C . LEU A 1 714 ? 18.731 25.485 9.324 1.00 94.94 714 LEU A C 1
ATOM 5807 O O . LEU A 1 714 ? 18.936 24.949 10.414 1.00 94.94 714 LEU A O 1
ATOM 5811 N N . TYR A 1 715 ? 18.648 24.765 8.204 1.00 96.75 715 TYR A N 1
ATOM 5812 C CA . TYR A 1 715 ? 18.817 23.311 8.191 1.00 96.75 715 TYR A CA 1
ATOM 5813 C C . TYR A 1 715 ? 20.258 22.890 8.538 1.00 96.75 715 TYR A C 1
ATOM 5815 O O . TYR A 1 715 ? 20.455 21.886 9.224 1.00 96.75 715 TYR A O 1
ATOM 5823 N N . SER A 1 716 ? 21.272 23.657 8.133 1.00 94.31 716 SER A N 1
ATOM 5824 C CA . SER A 1 716 ? 22.671 23.445 8.530 1.00 94.31 716 SER A CA 1
ATOM 5825 C C . SER A 1 716 ? 22.860 23.658 10.037 1.00 94.31 716 SER A C 1
ATOM 5827 O O . SER A 1 716 ? 23.383 22.783 10.727 1.00 94.31 716 SER A O 1
ATOM 5829 N N . TYR A 1 717 ? 22.330 24.756 10.576 1.00 93.81 717 TYR A N 1
ATOM 5830 C CA . TYR A 1 717 ? 22.366 25.109 11.992 1.00 93.81 717 TYR A CA 1
ATOM 5831 C C . TYR A 1 717 ? 21.712 24.053 12.892 1.00 93.81 717 TYR A C 1
ATOM 5833 O O . TYR A 1 717 ? 22.222 23.772 13.973 1.00 93.81 717 TYR A O 1
ATOM 5841 N N . MET A 1 718 ? 20.625 23.419 12.438 1.00 94.69 718 MET A N 1
ATOM 5842 C CA . MET A 1 718 ? 19.935 22.380 13.211 1.00 94.69 718 MET A CA 1
ATOM 5843 C C . MET A 1 718 ? 20.617 20.999 13.182 1.00 94.69 718 MET A C 1
ATOM 5845 O O . MET A 1 718 ? 20.222 20.127 13.952 1.00 94.69 718 MET A O 1
ATOM 5849 N N . THR A 1 719 ? 21.665 20.793 12.369 1.00 93.69 719 THR A N 1
ATOM 5850 C CA . THR A 1 719 ? 22.376 19.500 12.226 1.00 93.69 719 THR A CA 1
ATOM 5851 C C . THR A 1 719 ? 22.769 18.799 13.542 1.00 93.69 719 THR A C 1
ATOM 5853 O O . THR A 1 719 ? 22.576 17.586 13.606 1.00 93.69 719 THR A O 1
ATOM 5856 N N . PRO A 1 720 ? 23.311 19.470 14.583 1.00 92.75 720 PRO A N 1
ATOM 5857 C CA . PRO A 1 720 ? 23.739 18.794 15.810 1.00 92.75 720 PRO A CA 1
ATOM 5858 C C . PRO A 1 720 ? 22.590 18.472 16.783 1.00 92.75 720 PRO A C 1
ATOM 5860 O O . PRO A 1 720 ? 22.841 17.852 17.809 1.00 92.75 720 PRO A O 1
ATOM 5863 N N . TYR A 1 721 ? 21.352 18.893 16.495 1.00 92.25 721 TYR A N 1
ATOM 5864 C CA . TYR A 1 721 ? 20.190 18.720 17.382 1.00 92.25 721 TYR A CA 1
ATOM 5865 C C . TYR A 1 721 ? 19.160 17.702 16.861 1.00 92.25 721 TYR A C 1
ATOM 5867 O O . TYR A 1 721 ? 18.120 17.496 17.482 1.00 92.25 721 TYR A O 1
ATOM 5875 N N . VAL A 1 722 ? 19.420 17.091 15.704 1.00 95.50 722 VAL A N 1
ATOM 5876 C CA . VAL A 1 722 ? 18.506 16.178 15.000 1.00 95.50 722 VAL A CA 1
ATOM 5877 C C . VAL A 1 722 ? 19.093 14.772 14.905 1.00 95.50 722 VAL A C 1
ATOM 5879 O O . VAL A 1 722 ? 20.259 14.537 15.221 1.00 95.50 722 VAL A O 1
ATOM 5882 N N . SER A 1 723 ? 18.286 13.814 14.443 1.00 95.75 723 SER A N 1
ATOM 5883 C CA . SER A 1 723 ? 18.767 12.477 14.075 1.00 95.75 723 SER A CA 1
ATOM 5884 C C . SER A 1 723 ? 20.020 12.541 13.192 1.00 95.75 723 SER A C 1
ATOM 5886 O O . SER A 1 723 ? 20.152 13.394 12.313 1.00 95.75 723 SER A O 1
ATOM 5888 N N . SER A 1 724 ? 20.936 11.600 13.399 1.00 92.69 724 SER A N 1
ATOM 5889 C CA . SER A 1 724 ? 22.159 11.452 12.612 1.00 92.69 724 SER A CA 1
ATOM 5890 C C . SER A 1 724 ? 22.364 9.986 12.224 1.00 92.69 724 SER A C 1
ATOM 5892 O O . SER A 1 724 ? 21.731 9.092 12.780 1.00 92.69 724 SER A O 1
ATOM 5894 N N . ASN A 1 725 ? 23.237 9.743 11.242 1.00 91.12 725 ASN A N 1
ATOM 5895 C CA . ASN A 1 725 ? 23.669 8.400 10.830 1.00 91.12 725 ASN A CA 1
ATOM 5896 C C . ASN A 1 725 ? 22.531 7.384 10.528 1.00 91.12 725 ASN A C 1
ATOM 5898 O O . ASN A 1 725 ? 22.528 6.286 11.084 1.00 91.12 725 ASN A O 1
ATOM 5902 N N . PRO A 1 726 ? 21.585 7.690 9.611 1.00 96.50 726 PRO A N 1
ATOM 5903 C CA . PRO A 1 726 ? 21.507 8.873 8.752 1.00 96.50 726 PRO A CA 1
ATOM 5904 C C . PRO A 1 726 ? 20.637 9.985 9.361 1.00 96.50 726 PRO A C 1
ATOM 5906 O O . PRO A 1 726 ? 19.684 9.712 10.084 1.00 96.50 726 PRO A O 1
ATOM 5909 N N . ARG A 1 727 ? 20.896 11.248 8.989 1.00 97.94 727 ARG A N 1
ATOM 5910 C CA . ARG A 1 727 ? 19.973 12.359 9.286 1.00 97.94 727 ARG A CA 1
ATOM 5911 C C . ARG A 1 727 ? 18.664 12.165 8.522 1.00 97.94 727 ARG A C 1
ATOM 5913 O O . ARG A 1 727 ? 18.659 12.335 7.296 1.00 97.94 727 ARG A O 1
ATOM 5920 N N . GLN A 1 728 ? 17.629 11.736 9.244 1.00 98.44 728 GLN A N 1
ATOM 5921 C CA . GLN A 1 728 ? 16.355 11.232 8.731 1.00 98.44 728 GLN A CA 1
ATOM 5922 C C . GLN A 1 728 ? 15.529 12.349 8.075 1.00 98.44 728 GLN A C 1
ATOM 5924 O O . GLN A 1 728 ? 15.490 13.467 8.576 1.00 98.44 728 GLN A O 1
ATOM 5929 N N . ALA A 1 729 ? 14.814 12.022 6.998 1.00 98.38 729 ALA A N 1
ATOM 5930 C CA . ALA A 1 729 ? 13.908 12.928 6.287 1.00 98.38 729 ALA A CA 1
ATOM 5931 C C . ALA A 1 729 ? 12.610 12.200 5.894 1.00 98.38 729 ALA A C 1
ATOM 5933 O O . ALA A 1 729 ? 12.572 10.967 5.842 1.00 98.38 729 ALA A O 1
ATOM 5934 N N . TYR A 1 730 ? 11.534 12.933 5.602 1.00 98.50 730 TYR A N 1
ATOM 5935 C CA . TYR A 1 730 ? 10.243 12.365 5.196 1.00 98.50 730 TYR A CA 1
ATOM 5936 C C . TYR A 1 730 ? 10.037 12.469 3.681 1.00 98.50 730 TYR A C 1
ATOM 5938 O O . TYR A 1 730 ? 10.089 13.557 3.122 1.00 98.50 730 TYR A O 1
ATOM 5946 N N . VAL A 1 731 ? 9.778 11.342 3.004 1.00 98.12 731 VAL A N 1
ATOM 5947 C CA . VAL A 1 731 ? 9.730 11.278 1.528 1.00 98.12 731 VAL A CA 1
ATOM 5948 C C . VAL A 1 731 ? 8.643 12.146 0.884 1.00 98.12 731 VAL A C 1
ATOM 5950 O O . VAL A 1 731 ? 8.841 12.610 -0.236 1.00 98.12 731 VAL A O 1
ATOM 5953 N N . ASN A 1 732 ? 7.533 12.412 1.580 1.00 97.56 732 ASN A N 1
ATOM 5954 C CA . ASN A 1 732 ? 6.482 13.299 1.068 1.00 97.56 732 ASN A CA 1
ATOM 5955 C C . ASN A 1 732 ? 6.903 14.779 1.127 1.00 97.56 732 ASN A C 1
ATOM 5957 O O . ASN A 1 732 ? 6.427 15.582 0.330 1.00 97.56 732 ASN A O 1
ATOM 5961 N N . TYR A 1 733 ? 7.848 15.130 2.005 1.00 97.19 733 TYR A N 1
ATOM 5962 C CA . TYR A 1 733 ? 8.529 16.423 2.007 1.00 97.19 733 TYR A CA 1
ATOM 5963 C C . TYR A 1 733 ? 9.808 16.297 1.166 1.00 97.19 733 TYR A C 1
ATOM 5965 O O . TYR A 1 733 ? 10.930 16.221 1.679 1.00 97.19 733 TYR A O 1
ATOM 5973 N N . ARG A 1 734 ? 9.612 16.184 -0.157 1.00 97.56 734 ARG A N 1
ATOM 5974 C CA . ARG A 1 734 ? 10.700 16.035 -1.133 1.00 97.56 734 ARG A CA 1
ATOM 5975 C C . ARG A 1 734 ? 11.690 17.195 -1.033 1.00 97.56 734 ARG A C 1
ATOM 5977 O O . ARG A 1 734 ? 11.298 18.352 -0.936 1.00 97.56 734 ARG A O 1
ATOM 5984 N N . ASP A 1 735 ? 12.975 16.853 -1.078 1.00 97.94 735 ASP A N 1
ATOM 5985 C CA . ASP A 1 735 ? 14.088 17.796 -1.025 1.00 97.94 735 ASP A CA 1
ATOM 5986 C C . ASP A 1 735 ? 15.225 17.282 -1.917 1.00 97.94 735 ASP A C 1
ATOM 5988 O O . ASP A 1 735 ? 15.916 16.314 -1.580 1.00 97.94 735 ASP A O 1
ATOM 5992 N N . LEU A 1 736 ? 15.414 17.919 -3.073 1.00 96.56 736 LEU A N 1
ATOM 5993 C CA . LEU A 1 736 ? 16.455 17.564 -4.042 1.00 96.56 736 LEU A CA 1
ATOM 5994 C C . LEU A 1 736 ? 17.870 17.872 -3.527 1.00 96.56 736 LEU A C 1
ATOM 5996 O O . LEU A 1 736 ? 18.830 17.270 -4.010 1.00 96.56 736 LEU A O 1
ATOM 6000 N N . ASP A 1 737 ? 18.012 18.726 -2.504 1.00 96.81 737 ASP A N 1
ATOM 6001 C CA . ASP A 1 737 ? 19.310 19.042 -1.890 1.00 96.81 737 ASP A CA 1
ATOM 6002 C C . ASP A 1 737 ? 19.917 17.820 -1.170 1.00 96.81 737 ASP A C 1
ATOM 6004 O O . ASP A 1 737 ? 21.119 17.783 -0.916 1.00 96.81 737 ASP A O 1
ATOM 6008 N N . LEU A 1 738 ? 19.112 16.791 -0.867 1.00 96.62 738 LEU A N 1
ATOM 6009 C CA . LEU A 1 738 ? 19.592 15.514 -0.324 1.00 96.62 738 LEU A CA 1
ATOM 6010 C C . LEU A 1 738 ? 20.337 14.658 -1.370 1.00 96.62 738 LEU A C 1
ATOM 6012 O O . LEU A 1 738 ? 20.961 13.659 -1.010 1.00 96.62 738 LEU A O 1
ATOM 6016 N N . GLY A 1 739 ? 20.269 15.035 -2.651 1.00 95.00 739 GLY A N 1
ATOM 6017 C CA . GLY A 1 739 ? 20.878 14.348 -3.788 1.00 95.00 739 GLY A CA 1
ATOM 6018 C C . GLY A 1 739 ? 19.849 13.896 -4.828 1.00 95.00 739 GLY A C 1
ATOM 6019 O O . GLY A 1 739 ? 18.665 13.748 -4.536 1.00 95.00 739 GLY A O 1
ATOM 6020 N N . MET A 1 740 ? 20.307 13.652 -6.058 1.00 94.06 740 MET A N 1
ATOM 6021 C CA . MET A 1 740 ? 19.461 13.295 -7.206 1.00 94.06 740 MET A CA 1
ATOM 6022 C C . MET A 1 740 ? 20.072 12.146 -8.014 1.00 94.06 740 MET A C 1
ATOM 6024 O O . MET A 1 740 ? 21.296 12.040 -8.126 1.00 94.06 740 MET A O 1
ATOM 6028 N N . ASN A 1 741 ? 19.215 11.327 -8.624 1.00 90.88 741 ASN A N 1
ATOM 6029 C CA . ASN A 1 741 ? 19.577 10.380 -9.678 1.00 90.88 741 ASN A CA 1
ATOM 6030 C C . ASN A 1 741 ? 20.144 11.114 -10.907 1.00 90.88 741 ASN A C 1
ATOM 6032 O O . ASN A 1 741 ? 19.794 12.261 -11.187 1.00 90.88 741 ASN A O 1
ATOM 6036 N N . LYS A 1 742 ? 20.972 10.418 -11.690 1.00 77.81 742 LYS A N 1
ATOM 6037 C CA . LYS A 1 742 ? 21.480 10.867 -12.998 1.00 77.81 742 LYS A CA 1
ATOM 6038 C C . LYS A 1 742 ? 21.023 9.888 -14.091 1.00 77.81 742 LYS A C 1
ATOM 6040 O O . LYS A 1 742 ? 20.358 8.899 -13.813 1.00 77.81 742 LYS A O 1
ATOM 6045 N N . ARG A 1 743 ? 21.376 10.127 -15.360 1.00 69.88 743 ARG A N 1
ATOM 6046 C CA . ARG A 1 743 ? 21.037 9.184 -16.453 1.00 69.88 743 ARG A CA 1
ATOM 6047 C C . ARG A 1 743 ? 21.816 7.860 -16.399 1.00 69.88 743 ARG A C 1
ATOM 6049 O O . ARG A 1 743 ? 21.374 6.876 -16.976 1.00 69.88 743 ARG A O 1
ATOM 6056 N N . ASN A 1 744 ? 22.953 7.817 -15.701 1.00 73.06 744 ASN A N 1
ATOM 6057 C CA . ASN A 1 744 ? 23.714 6.587 -15.459 1.00 73.06 744 ASN A CA 1
ATOM 6058 C C . ASN A 1 744 ? 23.121 5.819 -14.256 1.00 73.06 744 ASN A C 1
ATOM 6060 O O . ASN A 1 744 ? 22.893 6.407 -13.194 1.00 73.06 744 ASN A O 1
ATOM 6064 N N . ALA A 1 745 ? 22.883 4.514 -14.418 1.00 70.56 745 ALA A N 1
ATOM 6065 C CA . ALA A 1 745 ? 22.225 3.673 -13.415 1.00 70.56 745 ALA A CA 1
ATOM 6066 C C . ALA A 1 745 ? 23.100 3.361 -12.185 1.00 70.56 745 ALA A C 1
ATOM 6068 O O . ALA A 1 745 ? 22.595 3.356 -11.066 1.00 70.56 745 ALA A O 1
ATOM 6069 N N . GLU A 1 746 ? 24.404 3.145 -12.366 1.00 72.06 746 GLU A N 1
ATOM 6070 C CA . GLU A 1 746 ? 25.337 2.827 -11.277 1.00 72.06 746 GLU A CA 1
ATOM 6071 C C . GLU A 1 746 ? 25.600 4.049 -10.385 1.00 72.06 746 GLU A C 1
ATOM 6073 O O . GLU A 1 746 ? 25.507 3.966 -9.158 1.00 72.06 746 GLU A O 1
ATOM 6078 N N . LEU A 1 747 ? 25.831 5.212 -11.006 1.00 76.38 747 LEU A N 1
ATOM 6079 C CA . LEU A 1 747 ? 25.902 6.492 -10.302 1.00 76.38 747 LEU A CA 1
ATOM 6080 C C . LEU A 1 747 ? 24.585 6.786 -9.581 1.00 76.38 747 LEU A C 1
ATOM 6082 O O . LEU A 1 747 ? 24.615 7.186 -8.422 1.00 76.38 747 LEU A O 1
ATOM 6086 N N . SER A 1 748 ? 23.436 6.515 -10.210 1.00 83.19 748 SER A N 1
ATOM 6087 C CA . SER A 1 748 ? 22.136 6.674 -9.548 1.00 83.19 748 SER A CA 1
ATOM 6088 C C . SER A 1 748 ? 21.977 5.754 -8.347 1.00 83.19 748 SER A C 1
ATOM 6090 O O . SER A 1 748 ? 21.525 6.227 -7.315 1.00 83.19 748 SER A O 1
ATOM 6092 N N . PHE A 1 749 ? 22.391 4.485 -8.415 1.00 86.81 749 PHE A N 1
ATOM 6093 C CA . PHE A 1 749 ? 22.355 3.598 -7.249 1.00 86.81 749 PHE A CA 1
ATOM 6094 C C . PHE A 1 749 ? 23.212 4.148 -6.097 1.00 86.81 749 PHE A C 1
ATOM 6096 O O . PHE A 1 749 ? 22.703 4.318 -4.990 1.00 86.81 749 PHE A O 1
ATOM 6103 N N . LYS A 1 750 ? 24.469 4.523 -6.372 1.00 87.00 750 LYS A N 1
ATOM 6104 C CA . LYS A 1 750 ? 25.392 5.098 -5.375 1.00 87.00 750 LYS A CA 1
ATOM 6105 C C . LYS A 1 750 ? 24.864 6.410 -4.774 1.00 87.00 750 LYS A C 1
ATOM 6107 O O . LYS A 1 750 ? 24.874 6.579 -3.558 1.00 87.00 750 LYS A O 1
ATOM 6112 N N . GLN A 1 751 ? 24.349 7.324 -5.599 1.00 88.31 751 GLN A N 1
ATOM 6113 C CA . GLN A 1 751 ? 23.747 8.584 -5.140 1.00 88.31 751 GLN A CA 1
ATOM 6114 C C . GLN A 1 751 ? 22.443 8.352 -4.356 1.00 88.31 751 GLN A C 1
ATOM 6116 O O . GLN A 1 751 ? 22.184 9.036 -3.366 1.00 88.31 751 GLN A O 1
ATOM 6121 N N . ALA A 1 752 ? 21.634 7.372 -4.762 1.00 93.94 752 ALA A N 1
ATOM 6122 C CA . ALA A 1 752 ? 20.368 7.048 -4.120 1.00 93.94 752 ALA A CA 1
ATOM 6123 C C . ALA A 1 752 ? 20.516 6.305 -2.795 1.00 93.94 752 ALA A C 1
ATOM 6125 O O . ALA A 1 752 ? 19.626 6.421 -1.961 1.00 93.94 752 ALA A O 1
ATOM 6126 N N . GLN A 1 753 ? 21.630 5.616 -2.533 1.00 93.88 753 GLN A N 1
ATOM 6127 C CA . GLN A 1 753 ? 21.912 5.112 -1.185 1.00 93.88 753 GLN A CA 1
ATOM 6128 C C . GLN A 1 753 ? 21.988 6.259 -0.157 1.00 93.88 753 GLN A C 1
ATOM 6130 O O . GLN A 1 753 ? 21.526 6.087 0.969 1.00 93.88 753 GLN A O 1
ATOM 6135 N N . VAL A 1 754 ? 22.477 7.445 -0.550 1.00 94.31 754 VAL A N 1
ATOM 6136 C CA . VAL A 1 754 ? 22.608 8.613 0.342 1.00 94.31 754 VAL A CA 1
ATOM 6137 C C . VAL A 1 754 ? 21.240 9.182 0.734 1.00 94.31 754 VAL A C 1
ATOM 6139 O O . VAL A 1 754 ? 20.898 9.182 1.917 1.00 94.31 754 VAL A O 1
ATOM 6142 N N . TRP A 1 755 ? 20.417 9.630 -0.224 1.00 97.19 755 TRP A N 1
ATOM 6143 C CA . TRP A 1 755 ? 19.074 10.145 0.095 1.00 97.19 755 TRP A CA 1
ATOM 6144 C C . TRP A 1 755 ? 18.094 9.032 0.498 1.00 97.19 755 TRP A C 1
ATOM 6146 O O . TRP A 1 755 ? 17.186 9.251 1.299 1.00 97.19 755 TRP A O 1
ATOM 6156 N N . GLY A 1 756 ? 18.295 7.813 -0.000 1.00 97.69 756 GLY A N 1
ATOM 6157 C CA . GLY A 1 756 ? 17.476 6.643 0.302 1.00 97.69 756 GLY A CA 1
ATOM 6158 C C . GLY A 1 756 ? 17.600 6.197 1.753 1.00 97.69 756 GLY A C 1
ATOM 6159 O O . GLY A 1 756 ? 16.583 5.910 2.381 1.00 97.69 756 GLY A O 1
ATOM 6160 N N . ALA A 1 757 ? 18.807 6.230 2.327 1.00 97.38 757 ALA A N 1
ATOM 6161 C CA . ALA A 1 757 ? 19.000 6.003 3.757 1.00 97.38 757 ALA A CA 1
ATOM 6162 C C . ALA A 1 757 ? 18.295 7.077 4.608 1.00 97.38 757 ALA A C 1
ATOM 6164 O O . ALA A 1 757 ? 17.684 6.748 5.623 1.00 97.38 757 ALA A O 1
ATOM 6165 N N . LYS A 1 758 ? 18.300 8.347 4.178 1.00 98.44 758 LYS A N 1
ATOM 6166 C CA . LYS A 1 758 ? 17.597 9.437 4.883 1.00 98.44 758 LYS A CA 1
ATOM 6167 C C . LYS A 1 758 ? 16.080 9.228 4.911 1.00 98.44 758 LYS A C 1
ATOM 6169 O O . LYS A 1 758 ? 15.471 9.383 5.967 1.00 98.44 758 LYS A O 1
ATOM 6174 N N . TYR A 1 759 ? 15.477 8.851 3.780 1.00 98.62 759 TYR A N 1
ATOM 6175 C CA . TYR A 1 759 ? 14.028 8.639 3.682 1.00 98.62 759 TYR A CA 1
ATOM 6176 C C . TYR A 1 759 ? 13.546 7.290 4.242 1.00 98.62 759 TYR A C 1
ATOM 6178 O O . TYR A 1 759 ? 12.449 7.223 4.795 1.00 98.62 759 TYR A O 1
ATOM 6186 N N . PHE A 1 760 ? 14.339 6.223 4.101 1.00 98.44 760 PHE A N 1
ATOM 6187 C CA . PHE A 1 760 ? 13.885 4.840 4.310 1.00 98.44 760 PHE A CA 1
ATOM 6188 C C . PHE A 1 760 ? 14.770 4.003 5.248 1.00 98.44 760 PHE A C 1
ATOM 6190 O O . PHE A 1 760 ? 14.444 2.842 5.498 1.00 98.44 760 PHE A O 1
ATOM 6197 N N . LYS A 1 761 ? 15.862 4.558 5.798 1.00 97.69 761 LYS A N 1
ATOM 6198 C CA . LYS A 1 761 ? 16.839 3.839 6.639 1.00 97.69 761 LYS A CA 1
ATOM 6199 C C . LYS A 1 761 ? 17.182 2.475 6.005 1.00 97.69 761 LYS A C 1
ATOM 6201 O O . LYS A 1 761 ? 17.490 2.399 4.813 1.00 97.69 761 LYS A O 1
ATOM 6206 N N . ASN A 1 762 ? 17.055 1.387 6.762 1.00 94.81 762 ASN A N 1
ATOM 6207 C CA . ASN A 1 762 ? 17.366 0.027 6.314 1.00 94.81 762 ASN A CA 1
ATOM 6208 C C . ASN A 1 762 ? 16.379 -0.524 5.259 1.00 94.81 762 ASN A C 1
ATOM 6210 O O . ASN A 1 762 ? 16.727 -1.447 4.518 1.00 94.81 762 ASN A O 1
ATOM 6214 N N . ASN A 1 763 ? 15.179 0.058 5.118 1.00 97.62 763 ASN A N 1
ATOM 6215 C CA . ASN A 1 763 ? 14.182 -0.392 4.140 1.00 97.62 763 ASN A CA 1
ATOM 6216 C C . ASN A 1 763 ? 14.579 -0.085 2.690 1.00 97.62 763 ASN A C 1
ATOM 6218 O O . ASN A 1 763 ? 14.050 -0.724 1.778 1.00 97.62 763 ASN A O 1
ATOM 6222 N N . PHE A 1 764 ? 15.520 0.837 2.445 1.00 96.88 764 PHE A N 1
ATOM 6223 C CA . PHE A 1 764 ? 15.938 1.205 1.087 1.00 96.88 764 PHE A CA 1
ATOM 6224 C C . PHE A 1 764 ? 16.377 -0.011 0.250 1.00 96.88 764 PHE A C 1
ATOM 6226 O O . PHE A 1 764 ? 15.946 -0.175 -0.890 1.00 96.88 764 PHE A O 1
ATOM 6233 N N . ASN A 1 765 ? 17.138 -0.938 0.841 1.00 91.50 765 ASN A N 1
ATOM 6234 C CA . ASN A 1 765 ? 17.580 -2.156 0.153 1.00 91.50 765 ASN A CA 1
ATOM 6235 C C . ASN A 1 765 ? 16.415 -3.109 -0.190 1.00 91.50 765 ASN A C 1
ATOM 6237 O O . ASN A 1 765 ? 16.456 -3.788 -1.216 1.00 91.50 765 ASN A O 1
ATOM 6241 N N . ARG A 1 766 ? 15.352 -3.148 0.629 1.00 95.19 766 ARG A N 1
ATOM 6242 C CA . ARG A 1 766 ? 14.112 -3.890 0.329 1.00 95.19 766 ARG A CA 1
ATOM 6243 C C . ARG A 1 766 ? 13.344 -3.220 -0.814 1.00 95.19 766 ARG A C 1
ATOM 6245 O O . ARG A 1 766 ? 12.853 -3.919 -1.696 1.00 95.19 766 ARG A O 1
ATOM 6252 N N . LEU A 1 767 ? 13.300 -1.886 -0.843 1.00 96.31 767 LEU A N 1
ATOM 6253 C CA . LEU A 1 767 ? 12.674 -1.118 -1.922 1.00 96.31 767 LEU A CA 1
ATOM 6254 C C . LEU A 1 767 ? 13.377 -1.322 -3.270 1.00 96.31 767 LEU A C 1
ATOM 6256 O O . LEU A 1 767 ? 12.687 -1.565 -4.255 1.00 96.31 767 LEU A O 1
ATOM 6260 N N . VAL A 1 768 ? 14.716 -1.296 -3.327 1.00 92.31 768 VAL A N 1
ATOM 6261 C CA . VAL A 1 768 ? 15.465 -1.561 -4.575 1.00 92.31 768 VAL A CA 1
ATOM 6262 C C . VAL A 1 768 ? 15.197 -2.979 -5.096 1.00 92.31 768 VAL A C 1
ATOM 6264 O O . VAL A 1 768 ? 14.937 -3.152 -6.285 1.00 92.31 768 VAL A O 1
ATOM 6267 N N . LYS A 1 769 ? 15.168 -3.992 -4.215 1.00 89.50 769 LYS A N 1
ATOM 6268 C CA . LYS A 1 769 ? 14.802 -5.374 -4.589 1.00 89.50 769 LYS A CA 1
ATOM 6269 C C . LYS A 1 769 ? 13.388 -5.471 -5.172 1.00 89.50 769 LYS A C 1
ATOM 6271 O O . LYS A 1 769 ? 13.195 -6.150 -6.174 1.00 89.50 769 LYS A O 1
ATOM 6276 N N . ILE A 1 770 ? 12.412 -4.780 -4.576 1.00 92.62 770 ILE A N 1
ATOM 6277 C CA . ILE A 1 770 ? 11.031 -4.745 -5.085 1.00 92.62 770 ILE A CA 1
ATOM 6278 C C . ILE A 1 770 ? 10.978 -4.022 -6.437 1.00 92.62 770 ILE A C 1
ATOM 6280 O O . ILE A 1 770 ? 10.443 -4.576 -7.395 1.00 92.62 770 ILE A O 1
ATOM 6284 N N . LYS A 1 771 ? 11.583 -2.833 -6.544 1.00 91.12 771 LYS A N 1
ATOM 6285 C CA . LYS A 1 771 ? 11.666 -2.026 -7.773 1.00 91.12 771 LYS A CA 1
ATOM 6286 C C . LYS A 1 771 ? 12.250 -2.822 -8.944 1.00 91.12 771 LYS A C 1
ATOM 6288 O O . LYS A 1 771 ? 11.663 -2.815 -10.020 1.00 91.12 771 LYS A O 1
ATOM 6293 N N . ALA A 1 772 ? 13.341 -3.554 -8.717 1.00 87.31 772 ALA A N 1
ATOM 6294 C CA . ALA A 1 772 ? 13.973 -4.398 -9.731 1.00 87.31 772 ALA A CA 1
ATOM 6295 C C . ALA A 1 772 ? 13.118 -5.599 -10.182 1.00 87.31 772 ALA A C 1
ATOM 6297 O O . ALA A 1 772 ? 13.348 -6.121 -11.268 1.00 87.31 772 ALA A O 1
ATOM 6298 N N . ASN A 1 773 ? 12.132 -6.020 -9.384 1.00 86.50 773 ASN A N 1
ATOM 6299 C CA . ASN A 1 773 ? 11.197 -7.087 -9.743 1.00 86.50 773 ASN A CA 1
ATOM 6300 C C . ASN A 1 773 ? 9.950 -6.551 -10.475 1.00 86.50 773 ASN A C 1
ATOM 6302 O O . ASN A 1 773 ? 9.512 -7.145 -11.455 1.00 86.50 773 ASN A O 1
ATOM 6306 N N . VAL A 1 774 ? 9.377 -5.429 -10.017 1.00 89.88 774 VAL A N 1
ATOM 6307 C CA . VAL A 1 774 ? 8.098 -4.902 -10.547 1.00 89.88 774 VAL A CA 1
ATOM 6308 C C . VAL A 1 774 ? 8.252 -3.920 -11.712 1.00 89.88 774 VAL A C 1
ATOM 6310 O O . VAL A 1 774 ? 7.316 -3.736 -12.483 1.00 89.88 774 VAL A O 1
ATOM 6313 N N . ASP A 1 775 ? 9.417 -3.284 -11.853 1.00 91.44 775 ASP A N 1
ATOM 6314 C CA . ASP A 1 775 ? 9.732 -2.362 -12.950 1.00 91.44 775 ASP A CA 1
ATOM 6315 C C . ASP A 1 775 ? 11.220 -2.475 -13.355 1.00 91.44 775 ASP A C 1
ATOM 6317 O O . ASP A 1 775 ? 12.000 -1.538 -13.150 1.00 91.44 775 ASP A O 1
ATOM 6321 N N . PRO A 1 776 ? 11.637 -3.626 -13.927 1.00 87.69 776 PRO A N 1
ATOM 6322 C CA . PRO A 1 776 ? 13.028 -3.901 -14.313 1.00 87.69 776 PRO A CA 1
ATOM 6323 C C . PRO A 1 776 ? 13.556 -3.001 -15.443 1.00 87.69 776 PRO A C 1
ATOM 6325 O O . PRO A 1 776 ? 14.758 -2.950 -15.674 1.00 87.69 776 PRO A O 1
ATOM 6328 N N . GLU A 1 777 ? 12.679 -2.272 -16.138 1.00 87.19 777 GLU A N 1
ATOM 6329 C CA . GLU A 1 777 ? 13.037 -1.286 -17.170 1.00 87.19 777 GLU A CA 1
ATOM 6330 C C . GLU A 1 777 ? 13.258 0.123 -16.586 1.00 87.19 777 GLU A C 1
ATOM 6332 O O . GLU A 1 777 ? 13.603 1.054 -17.314 1.00 87.19 777 GLU A O 1
ATOM 6337 N N . ASN A 1 778 ? 13.030 0.303 -15.277 1.00 89.50 778 ASN A N 1
ATOM 6338 C CA . ASN A 1 778 ? 12.979 1.600 -14.600 1.00 89.50 778 ASN A CA 1
ATOM 6339 C C . ASN A 1 778 ? 12.076 2.619 -15.324 1.00 89.50 778 ASN A C 1
ATOM 6341 O O . ASN A 1 778 ? 12.429 3.792 -15.471 1.00 89.50 778 ASN A O 1
ATOM 6345 N N . PHE A 1 779 ? 10.925 2.170 -15.823 1.00 93.50 779 PHE A N 1
ATOM 6346 C CA . PHE A 1 779 ? 9.973 2.999 -16.552 1.00 93.50 779 PHE A CA 1
ATOM 6347 C C . PHE A 1 779 ? 9.351 4.080 -15.654 1.00 93.50 779 PHE A C 1
ATOM 6349 O O . PHE A 1 779 ? 9.294 5.248 -16.033 1.00 93.50 779 PHE A O 1
ATOM 6356 N N . PHE A 1 780 ? 8.973 3.725 -14.425 1.00 95.31 780 PHE A N 1
ATOM 6357 C CA . PHE A 1 780 ? 8.471 4.665 -13.422 1.00 95.31 780 PHE A CA 1
ATOM 6358 C C . PHE A 1 780 ? 9.644 5.305 -12.664 1.00 95.31 780 PHE A C 1
ATOM 6360 O O . PHE A 1 780 ? 10.020 4.865 -11.570 1.00 95.31 780 PHE A O 1
ATOM 6367 N N . ARG A 1 781 ? 10.255 6.327 -13.276 1.00 93.62 781 ARG A N 1
ATOM 6368 C CA . ARG A 1 781 ? 11.455 7.021 -12.776 1.00 93.62 781 ARG A CA 1
ATOM 6369 C C . ARG A 1 781 ? 11.261 8.525 -12.595 1.00 93.62 781 ARG A C 1
ATOM 6371 O O . ARG A 1 781 ? 10.473 9.154 -13.290 1.00 93.62 781 ARG A O 1
ATOM 6378 N N . HIS A 1 782 ? 12.026 9.101 -11.676 1.00 95.19 782 HIS A N 1
ATOM 6379 C CA . HIS A 1 782 ? 12.151 10.543 -11.474 1.00 95.19 782 HIS A CA 1
ATOM 6380 C C . HIS A 1 782 ? 13.460 10.867 -10.727 1.00 95.19 782 HIS A C 1
ATOM 6382 O O . HIS A 1 782 ? 14.243 9.980 -10.375 1.00 95.19 782 HIS A O 1
ATOM 6388 N N . GLU A 1 783 ? 13.693 12.151 -10.469 1.00 95.31 783 GLU A N 1
ATOM 6389 C CA . GLU A 1 783 ? 14.898 12.744 -9.873 1.00 95.31 783 GLU A CA 1
ATOM 6390 C C . GLU A 1 783 ? 15.335 12.062 -8.560 1.00 95.31 783 GLU A C 1
ATOM 6392 O O . GLU A 1 783 ? 16.524 12.027 -8.258 1.00 95.31 783 GLU A O 1
ATOM 6397 N N . GLN A 1 784 ? 14.397 11.475 -7.810 1.00 96.94 784 GLN A N 1
ATOM 6398 C CA . GLN A 1 784 ? 14.650 10.670 -6.609 1.00 96.94 784 GLN A CA 1
ATOM 6399 C C . GLN A 1 784 ? 13.732 9.426 -6.546 1.00 96.94 784 GLN A C 1
ATOM 6401 O O . GLN A 1 784 ? 13.201 9.065 -5.487 1.00 96.94 784 GLN A O 1
ATOM 6406 N N . SER A 1 785 ? 13.493 8.775 -7.691 1.00 96.00 785 SER A N 1
ATOM 6407 C CA . SER A 1 785 ? 12.882 7.438 -7.719 1.00 96.00 785 SER A CA 1
ATOM 6408 C C . SER A 1 785 ? 13.847 6.392 -7.172 1.00 96.00 785 SER A C 1
ATOM 6410 O O . SER A 1 785 ? 15.054 6.498 -7.398 1.00 96.00 785 SER A O 1
ATOM 6412 N N . ILE A 1 786 ? 13.323 5.341 -6.535 1.00 96.62 786 ILE A N 1
ATOM 6413 C CA . ILE A 1 786 ? 14.119 4.162 -6.164 1.00 96.62 786 ILE A CA 1
ATOM 6414 C C . ILE A 1 786 ? 14.830 3.622 -7.424 1.00 96.62 786 ILE A C 1
ATOM 6416 O O . ILE A 1 786 ? 14.158 3.418 -8.441 1.00 96.62 786 ILE A O 1
ATOM 6420 N N . PRO A 1 787 ? 16.161 3.431 -7.398 1.00 92.38 787 PRO A N 1
ATOM 6421 C CA . PRO A 1 787 ? 16.925 2.961 -8.549 1.00 92.38 787 PRO A CA 1
ATOM 6422 C C . PRO A 1 787 ? 16.747 1.450 -8.758 1.00 92.38 787 PRO A C 1
ATOM 6424 O O . PRO A 1 787 ? 16.216 0.737 -7.905 1.00 92.38 787 PRO A O 1
ATOM 6427 N N . LEU A 1 788 ? 17.266 0.953 -9.879 1.00 86.62 788 LEU A N 1
ATOM 6428 C CA . LEU A 1 788 ? 17.616 -0.460 -10.023 1.00 86.62 788 LEU A CA 1
ATOM 6429 C C . LEU A 1 788 ? 18.968 -0.742 -9.353 1.00 86.62 788 LEU A C 1
ATOM 6431 O O . LEU A 1 788 ? 19.747 0.175 -9.087 1.00 86.62 788 LEU A O 1
ATOM 6435 N N . TYR A 1 789 ? 19.280 -2.020 -9.143 1.00 75.62 789 TYR A N 1
ATOM 6436 C CA . TYR A 1 789 ? 20.676 -2.422 -8.978 1.00 75.62 789 TYR A CA 1
ATOM 6437 C C . TYR A 1 789 ? 21.463 -2.120 -10.264 1.00 75.62 789 TYR A C 1
ATOM 6439 O O . TYR A 1 789 ? 20.913 -2.291 -11.358 1.00 75.62 789 TYR A O 1
ATOM 6447 N N . PRO A 1 790 ? 22.745 -1.724 -10.175 1.00 57.69 790 PRO A N 1
ATOM 6448 C CA . PRO A 1 790 ? 23.614 -1.760 -11.339 1.00 57.69 790 PRO A CA 1
ATOM 6449 C C . PRO A 1 790 ? 23.723 -3.208 -11.822 1.00 57.69 790 PRO A C 1
ATOM 6451 O O . PRO A 1 790 ? 24.077 -4.105 -11.053 1.00 57.69 790 PRO A O 1
ATOM 6454 N N . CYS A 1 791 ? 23.433 -3.439 -13.101 1.00 46.94 791 CYS A N 1
ATOM 6455 C CA . CYS A 1 791 ? 23.916 -4.648 -13.755 1.00 46.94 791 CYS A CA 1
ATOM 6456 C C . CYS A 1 791 ? 25.447 -4.593 -13.725 1.00 46.94 791 CYS A C 1
ATOM 6458 O O . CYS A 1 791 ? 26.016 -3.550 -14.053 1.00 46.94 791 CYS A O 1
ATOM 6460 N N . ARG A 1 792 ? 26.108 -5.683 -13.321 1.00 34.53 792 ARG A N 1
ATOM 6461 C CA . ARG A 1 792 ? 27.548 -5.816 -13.565 1.00 34.53 792 ARG A CA 1
ATOM 6462 C C . ARG A 1 792 ? 27.737 -5.855 -15.084 1.00 34.53 792 ARG A C 1
ATOM 6464 O O . ARG A 1 792 ? 27.074 -6.654 -15.744 1.00 34.53 792 ARG A O 1
ATOM 6471 N N . SER A 1 793 ? 28.537 -4.919 -15.585 1.00 28.47 793 SER A N 1
ATOM 6472 C CA . SER A 1 793 ? 28.936 -4.768 -16.989 1.00 28.47 793 SER A CA 1
ATOM 6473 C C . SER A 1 793 ? 29.903 -5.864 -17.407 1.00 28.47 793 SER A C 1
ATOM 6475 O O . SER A 1 793 ? 30.868 -6.044 -16.628 1.00 28.47 793 SER A O 1
#

InterPro domains:
  IPR002088 Protein prenyltransferase, alpha subunit [PF01239] (135-165)
  IPR002088 Protein prenyltransferase, alpha subunit [PF01239] (179-208)
  IPR002088 Protein prenyltransferase, alpha subunit [PS51147] (134-168)
  IPR006094 FAD linked oxidase, N-terminal [PF01565] (468-547)
  IPR012951 Berberine/berberine-like [PF08031] (729-787)
  IPR016166 FAD-binding domain, PCMH-type [PS51387] (460-626)
  IPR016167 FAD-binding, type PCMH, subdomain 1 [G3DSA:3.30.43.10] (412-522)
  IPR036318 FAD-binding, type PCMH-like superfamily [SSF56176] (453-547)

Organism: Thlaspi arvense (NCBI:txid13288)

Radius of gyration: 33.0 Å; Cα contacts (8 Å, |Δi|>4): 974; chains: 1; bounding box: 98×83×80 Å